Protein AF-A0A8S1MBW5-F1 (afdb_monomer)

Mean predicted aligned error: 19.77 Å

Foldseek 3Di:
DPPPPPVVPPPFPDDDQCQKDFPDKAQFFFAADDLPRHQKAQPPDSHHADWQAFVQSGHIWRKADPVRFKIKGNAWDKAAAFKKKKKKKKKADAFDFWWKWKDFPPPDIDIDTDGDDPAQPQQQQPRRRGGTFMAMDMDTHHHIGTGMIMIGIPDDDGIMMTMHTTTIMDGDDDQQALDAPGNTQQGHPAGLDDGDDNSHDDADDPQWAQEGNRGTFNAYDLQQRDGDPRHGHGFAWAFQDKDFDDDQDCPDPVNVQKDKAADPVDGDPPFGFDQDVATWTGFDDAFMWMKGWDPSCLVVLPAPAWKKKKWKKKKQDFAPELKWKFKDKVNHTQWIWHQHPVGIDIDQKGFGDKDWDQDDDPRRTMMMTIIIHIGRDDNDIIMIMMTIHGPDDNMTMTTGMMTIIRRQAHPQAPHAPAGQAGPHGHPQWAAEPSRYTHNDLPFLQWDDDPRHIDHPCNVFVQKHWQHWFQAFSHDDPVVLVQKAWPDFDDDAQSNHPSDQWDRDNRTIWRAAARGHQFTKIKGKGFDDAFFFKKKKKWKKKFFQPADQQKWKWKDKDPDDIDTDGQVQFPDADPSNMTIHIDMDMGTDGDRMIMMMMGTDDPPTDRHGNMMTIHRIIMMTRGEDPQARYANHNPGRPHGHPPDDPVAAACDQVPEDQQWEQDNVSNGTHGADPQARGANDNQGGDHGHPQWDQDSNGTHHDQQWEDDPRHTDGEDLLERHANDNQFHDHGDVQLQWDQDSRDTAHHFQWEDDPPHNHTHGADLQARHAHDNDPVRHPHGDDDPPPDPDDADAAPQAPDFPDNDQQTHDHGDVVQQWDDQNSHTAHHAQFHDDPSGTHGDDPDDDPVGQSQWAAEEPRDTDGSPDAHDDHDPQFDQDSRHTHGQAQPPDQDDPAQHRHPDDDFDQADSRDGNDDPPFPDTHPPGDPPHDDDALCQDDDDPQSDHDNDADAAQQAHPSDGHHDPQAPDGDNVFGPHGVDPPDDRDPDCPDDDDDDDWDWDWDDDPPDIDTDGDDDDDDPPVVVVCCVPPVVVVVVVVVVVVVVVVVVVVVVVVVVVVVVVVVVVVVVVVVVVVDDDDDDPPVVVVVVVVVVVPPPPPPDDDDDDDPCPVVVVVVVVVVVVVVVVVVVVVVD

Organism: NCBI:txid65129

pLDDT: mean 75.19, std 18.88, range [26.23, 96.94]

InterPro domains:
  IPR000742 EGF-like domain [SM00181] (408-438)
  IPR000742 EGF-like domain [SM00181] (670-699)
  IPR000742 EGF-like domain [SM00181] (717-759)
  IPR000742 EGF-like domain [SM00181] (798-837)
  IPR000742 EGF-like domain [SM00181] (849-881)
  IPR006212 Furin-like repeat [SM00261] (170-210)
  IPR006212 Furin-like repeat [SM00261] (406-447)
  IPR006212 Furin-like repeat [SM00261] (708-751)
  IPR006212 Furin-like repeat [SM00261] (755-783)
  IPR006212 Furin-like repeat [SM00261] (786-831)
  IPR006212 Furin-like repeat [SM00261] (833-890)
  IPR006212 Furin-like repeat [cd00064] (761-796)
  IPR006212 Furin-like repeat [cd00064] (792-830)
  IPR011936 Myxococcus cysteine-rich repeat [PF13948] (866-909)
  IPR011936 Myxococcus cysteine-rich repeat [PF13948] (916-957)
  IPR011936 Myxococcus cysteine-rich repeat [TIGR02232] (930-954)

Radius of gyration: 48.13 Å; Cα contacts (8 Å, |Δi|>4): 2380; chains: 1; bounding box: 132×82×136 Å

Nearest PDB structures (foldseek):
  4gwm-assembly1_B  TM=2.235E-01  e=3.274E-04  Homo sapiens
  8vbx-assembly1_A  TM=4.579E-01  e=1.595E-01  Pectobacterium phage PhiM1
  4gwm-assembly1_A  TM=2.134E-01  e=1.215E-03  Homo sapiens
  4gwn-assembly1_A  TM=2.268E-01  e=1.043E-02  Homo sapiens
  7y22-assembly1_Y  TM=1.225E-01  e=3.138E-02  Klebsiella phage Kp7

Sequence (1129 aa):
MAQSIILILLCFIDSCDTQWQTNQNYLSSNQIFTDQTEDFVLPFSTTQAQFITCTTPATSYMTLNSTKPSANYLKKQFYFDGSFINFDLFFQGTWSNEFIIFTIGDTFLYKYLYISPQNYPITQGFCDNLIVDVKSINFTLTNTIQDKIQFTSTGQGDAQVSIKNVIVSRHICFPSCSSCTGPKFNQCTNCYYGSVTNNICPPCSSNQYYMKYQGCKDICDIYSPIVYKGFCQSYPISKIFSFEFQSSNPLHPENMKWSIIYDLLNIDASPKPQQINRYLYGIFKFNSGIYRFFNQLSTYSFSTYLIGLKISILLFYDIPLNCGIQFKINDVYSGSIYRNASGIQTHKLKIFQTQLYDSYLNYSLRKSYDLITYLNIPKSQIVFSAIGNYTDDTAGWGMVSIEFTSGYCPQYCNLCEVSFKCKTCQNGYYMYRDGSCISNCSSSYQKLIDLYCYDYDDETPYSQYLIQEYTNLATDPDQYQQYTLIFQEGSNFLKGLDIYYSYWQEYRVFGGPFVWAQAKFQRIHEIIDPHHSITIGFYIIYGPQFPSDGGFIYTIQNNTPVTKSSSAYHSLYSDGSKDDKIYERIVHNTNNLIISWECFGKNNEPVYAYCGFYNYYIAVHYCQPYCLSCQDQNKCTLWNSSYDSKIVRFSQEECLNTQYFDRDSFQCLQCLLPCLTCKSKIDCLTCVSTYTKTKLGCICKINQYEDKNQCFNCPNECNQCLSQTYCIECLISNNRKLINGQCNCIDGYYSIISNPQCQLCDQFCKTCFGPTFNDCLTCSYYDDALRTCSQCHQSCLTCYKNTINSCLTCNPTLNRILKGLVCECAPGYYDLNNICANCPINEDKTLNQCYKYCNNNQSIWYSIICNSCDPGFQLISGECQPICGDLQIKGYEQCDNNSNLIDLCYNCQFKCPIHCQTCNETTTLPCPDICGDGIITGIEECEDGNTIQYDGCFDCKYQCQPECTKCIKGECFECANRGQYISQQLLHGYAKINVEIQSKLEMNNVKITIKMIQMDAKIVNIIVELVVPLVIITQKLVQVVNYLGLLLMNIIVKIFVEMGQLLLILMDFIKNNVMMEIQLIMMVTLNMCLRILPFKIQNLQSSVLNQQYIALQRMLKLLIILLGFLSYL

Secondary structure (DSSP, 8-state):
--SSSSTTSSS---S-S--EEEEEEES-SSS---TTT--EE-TTSSSBPPEEEETTTTEEEEEEESSS-EEEESS-EEE-TT-EEEEEEEEES--EEEEEEEEETTTEEEEEEEE--SS-SB-SSSTTT--BEEEEEEEE--S-EEE-EEEEE---TT-EEEEEEEEEEEEPPPTTEEEESSSSTT-EEEESSS--BTTBPPPPPTT-EEETTTEEESS--TTS-EEETTEEE---EEEEEEEE---S-TTSTTGGGEEEE--SSS------EEEESEEEEEEE-TT-EEEEEESGGGGGTT--SEEEEEEEEEEESPPPTT-EEEEEETTEEEEEEEEETTEEEEES-EEEEEEEE--BTTBS-EEEEEEEEEEEPPSS-EEEEEEE--SSSS-EEEEEEEEEEEEEEETTEEEEEETTEEEEEPTT-EE-TTS-EES---STT-EEETTEEE-HHHH-TTEEEEEEESSSS---STTGGG-EEEEE-SS--TT-TT--EEEETTEEEEE-TTT-SSEEEEEEEE--S-EEEEEEEEEEEE-TT--TT-EEEEEETTSPPEEE-TTS-SEE-TTS-EEEEEEEEEE--SSEEEEEEEEE-TT--TTTS-EEEEEEEEEEEEPPTTEEEEEETTEEEEE-TT--TTT---SGGGS-TTEEEETTTTEEEEPPTTEEEESSSS-EEEE-TT-EEETTEEEPPTTEEEETTEEEEPPTT-SEEEETTEEEE--GGGTEEEETTEEEEPTTEE--TT-SSPEEPPTTEEEESSSSGGGEEEES---TTT-S-PPPPTTEEEESSSSTT-EEEE-GGGTEEEETTEEEEPTTEEEETTEEEEPPSS--TT-GGGEEEEGGGEEEETTSPP----TTEEEETTEEEE-TTSS---TT-S-----SSSSSEETTEE---TT-S--STT--SSPPP-TTSS---TT-S---SS--SSSEEETTEEE--TTEEEEETTEEEEESSBTB---S--SS--PPP-------EETTEE----------HHHHHHHHHHHHHHHHHHHHHHHHHHHHHHHHHHHHHHHHHHHHHHHHHHHHHHTS-----SHHHHHHHHHHHHHHTTSS------TTTHHHHHHHHHHHHHHHHHHHHHTT-

Structure (mmCIF, N/CA/C/O backbone):
data_AF-A0A8S1MBW5-F1
#
_entry.id   AF-A0A8S1MBW5-F1
#
loop_
_atom_site.group_PDB
_atom_site.id
_atom_site.type_symbol
_atom_site.label_atom_id
_atom_site.label_alt_id
_atom_site.label_comp_id
_atom_site.label_asym_id
_atom_site.label_entity_id
_atom_site.label_seq_id
_atom_site.pdbx_PDB_ins_code
_atom_site.Cartn_x
_atom_site.Cartn_y
_atom_site.Cartn_z
_atom_site.occupancy
_atom_site.B_iso_or_equiv
_atom_site.auth_seq_id
_atom_site.auth_comp_id
_atom_site.auth_asym_id
_atom_site.auth_atom_id
_atom_site.pdbx_PDB_model_num
ATOM 1 N N . MET A 1 1 ? -28.257 28.618 -10.945 1.00 39.53 1 MET A N 1
ATOM 2 C CA . MET A 1 1 ? -28.388 28.662 -9.470 1.00 39.53 1 MET A CA 1
ATOM 3 C C . MET A 1 1 ? -29.818 28.267 -9.121 1.00 39.53 1 MET A C 1
ATOM 5 O O . MET A 1 1 ? -30.700 28.869 -9.709 1.00 39.53 1 MET A O 1
ATOM 9 N N . ALA A 1 2 ? -30.006 27.262 -8.246 1.00 30.73 2 ALA A N 1
ATOM 10 C CA . ALA A 1 2 ? -31.269 26.689 -7.708 1.00 30.73 2 ALA A CA 1
ATOM 11 C C . ALA A 1 2 ? -31.601 25.208 -8.035 1.00 30.73 2 ALA A C 1
ATOM 13 O O . ALA A 1 2 ? -32.615 24.716 -7.560 1.00 30.73 2 ALA A O 1
ATOM 14 N N . GLN A 1 3 ? -30.738 24.446 -8.724 1.00 27.88 3 GLN A N 1
ATOM 15 C CA . GLN A 1 3 ? -30.893 22.976 -8.870 1.00 27.88 3 GLN A CA 1
ATOM 16 C C . GLN A 1 3 ? -29.581 22.185 -8.691 1.00 27.88 3 GLN A C 1
ATOM 18 O O . GLN A 1 3 ? -29.453 21.048 -9.124 1.00 27.88 3 GLN A O 1
ATOM 23 N N . SER A 1 4 ? -28.602 22.773 -7.998 1.00 35.03 4 SER A N 1
ATOM 24 C CA . SER A 1 4 ? -27.295 22.146 -7.718 1.00 35.03 4 SER A CA 1
ATOM 25 C C . SER A 1 4 ? -27.009 22.002 -6.218 1.00 35.03 4 SER A C 1
ATOM 27 O O . SER A 1 4 ? -25.860 21.842 -5.835 1.00 35.03 4 SER A O 1
ATOM 29 N N . ILE A 1 5 ? -28.036 22.099 -5.362 1.00 32.38 5 ILE A N 1
ATOM 30 C CA . ILE A 1 5 ? -27.878 22.125 -3.892 1.00 32.38 5 ILE A CA 1
ATOM 31 C C . ILE A 1 5 ? -28.538 20.917 -3.193 1.00 32.38 5 ILE A C 1
ATOM 33 O O . ILE A 1 5 ? -28.220 20.640 -2.046 1.00 32.38 5 ILE A O 1
ATOM 37 N N . ILE A 1 6 ? -29.369 20.118 -3.877 1.00 31.42 6 ILE A N 1
ATOM 38 C CA . ILE A 1 6 ? -30.088 18.987 -3.244 1.00 31.42 6 ILE A CA 1
ATOM 39 C C . ILE A 1 6 ? -29.484 17.607 -3.587 1.00 31.42 6 ILE A C 1
ATOM 41 O O . ILE A 1 6 ? -29.670 16.657 -2.840 1.00 31.42 6 ILE A O 1
ATOM 45 N N . LEU A 1 7 ? -28.654 17.494 -4.631 1.00 26.77 7 LEU A N 1
ATOM 46 C CA . LEU A 1 7 ? -27.996 16.231 -5.027 1.00 26.77 7 LEU A CA 1
ATOM 47 C C . LEU A 1 7 ? -26.559 16.058 -4.499 1.00 26.77 7 LEU A C 1
ATOM 49 O O . LEU A 1 7 ? -25.925 15.043 -4.758 1.00 26.77 7 LEU A O 1
ATOM 53 N N . ILE A 1 8 ? -26.056 17.017 -3.717 1.00 37.06 8 ILE A N 1
ATOM 54 C CA . ILE A 1 8 ? -24.755 16.912 -3.024 1.00 37.06 8 ILE A CA 1
ATOM 55 C C . ILE A 1 8 ? -24.910 16.209 -1.656 1.00 37.06 8 ILE A C 1
ATOM 57 O O . ILE A 1 8 ? -23.923 15.856 -1.017 1.00 37.06 8 ILE A O 1
ATOM 61 N N . LEU A 1 9 ? -26.147 15.949 -1.216 1.00 32.47 9 LEU A N 1
ATOM 62 C CA . LEU A 1 9 ? -26.451 15.501 0.144 1.00 32.47 9 LEU A CA 1
ATOM 63 C C . LEU A 1 9 ? -26.637 13.985 0.328 1.00 32.47 9 LEU A C 1
ATOM 65 O O . LEU A 1 9 ? -26.845 13.580 1.462 1.00 32.47 9 LEU A O 1
ATOM 69 N N . LEU A 1 10 ? -26.518 13.147 -0.713 1.00 31.31 10 LEU A N 1
ATOM 70 C CA . LEU A 1 10 ? -26.863 11.713 -0.603 1.00 31.31 10 LEU A CA 1
ATOM 71 C C . LEU A 1 10 ? -25.843 10.698 -1.151 1.00 31.31 10 LEU A C 1
ATOM 73 O O . LEU A 1 10 ? -26.195 9.553 -1.386 1.00 31.31 10 LEU A O 1
ATOM 77 N N . CYS A 1 11 ? -24.566 11.052 -1.321 1.00 29.61 11 CYS A N 1
ATOM 78 C CA . CYS A 1 11 ? -23.525 10.066 -1.689 1.00 29.61 11 CYS A CA 1
ATOM 79 C C . CYS A 1 11 ? -22.157 10.344 -1.038 1.00 29.61 11 CYS A C 1
ATOM 81 O O . CYS A 1 11 ? -21.111 10.163 -1.659 1.00 29.61 11 CYS A O 1
ATOM 83 N N . PHE A 1 12 ? -22.157 10.778 0.225 1.00 36.78 12 PHE A N 1
ATOM 84 C CA . PHE A 1 12 ? -20.940 10.880 1.045 1.00 36.78 12 PHE A CA 1
ATOM 85 C C . PHE A 1 12 ? -21.095 10.194 2.407 1.00 36.78 12 PHE A C 1
ATOM 87 O O . PHE A 1 12 ? -20.649 10.705 3.432 1.00 36.78 12 PHE A O 1
ATOM 94 N N . ILE A 1 13 ? -21.709 9.015 2.409 1.00 35.22 13 ILE A N 1
ATOM 95 C CA . ILE A 1 13 ? -21.508 8.025 3.465 1.00 35.22 13 ILE A CA 1
ATOM 96 C C . ILE A 1 13 ? -20.879 6.828 2.763 1.00 35.22 13 ILE A C 1
ATOM 98 O O . ILE A 1 13 ? -21.570 5.991 2.213 1.00 35.22 13 ILE A O 1
ATOM 102 N N . ASP A 1 14 ? -19.560 6.868 2.612 1.00 35.09 14 ASP A N 1
ATOM 103 C CA . ASP A 1 14 ? -18.733 5.679 2.386 1.00 35.09 14 ASP A CA 1
ATOM 104 C C . ASP A 1 14 ? -17.269 6.086 2.563 1.00 35.09 14 ASP A C 1
ATOM 106 O O . ASP A 1 14 ? -16.486 6.234 1.622 1.00 35.09 14 ASP A O 1
ATOM 110 N N . SER A 1 15 ? -16.912 6.331 3.822 1.00 34.19 15 SER A N 1
ATOM 111 C CA . SER A 1 15 ? -15.531 6.267 4.290 1.00 34.19 15 SER A CA 1
ATOM 112 C C . SER A 1 15 ? -15.522 6.097 5.811 1.00 34.19 15 SER A C 1
ATOM 114 O O . SER A 1 15 ? -15.540 7.088 6.528 1.00 34.19 15 SER A O 1
ATOM 116 N N . CYS A 1 16 ? -15.489 4.835 6.254 1.00 35.59 16 CYS A N 1
ATOM 117 C CA . CYS A 1 16 ? -15.154 4.351 7.601 1.00 35.59 16 CYS A CA 1
ATOM 118 C C . CYS A 1 16 ? -15.870 5.038 8.784 1.00 35.59 16 CYS A C 1
ATOM 120 O O . CYS A 1 16 ? -15.401 6.053 9.288 1.00 35.59 16 CYS A O 1
ATOM 122 N N . ASP A 1 17 ? -16.911 4.402 9.331 1.00 42.97 17 ASP A N 1
ATOM 123 C CA . ASP A 1 17 ? -17.587 4.857 10.563 1.00 42.97 17 ASP A CA 1
ATOM 124 C C . ASP A 1 17 ? -16.768 4.667 11.850 1.00 42.97 17 ASP A C 1
ATOM 126 O O . ASP A 1 17 ? -17.222 5.024 12.936 1.00 42.97 17 ASP A O 1
ATOM 130 N N . THR A 1 18 ? -15.520 4.198 11.769 1.00 53.03 18 THR A N 1
ATOM 131 C CA . THR A 1 18 ? -14.583 4.390 12.880 1.00 53.03 18 THR A CA 1
ATOM 132 C C . THR A 1 18 ? -14.009 5.807 12.795 1.00 53.03 18 THR A C 1
ATOM 134 O O . THR A 1 18 ? -12.938 6.020 12.221 1.00 53.03 18 THR A O 1
ATOM 137 N N . GLN A 1 19 ? -14.723 6.786 13.357 1.00 67.75 19 GLN A N 1
ATOM 138 C CA . GLN A 1 19 ? -14.306 8.199 13.384 1.00 67.75 19 GLN A CA 1
ATOM 139 C C . GLN A 1 19 ? -12.952 8.406 14.088 1.00 67.75 19 GLN A C 1
ATOM 141 O O . GLN A 1 19 ? -12.229 9.369 13.822 1.00 67.75 19 GLN A O 1
ATOM 146 N N . TRP A 1 20 ? -12.597 7.470 14.970 1.00 79.62 20 TRP A N 1
ATOM 147 C CA . TRP A 1 20 ? -11.371 7.458 15.753 1.00 79.62 20 TRP A CA 1
ATOM 148 C C . TRP A 1 20 ? -10.542 6.203 15.472 1.00 79.62 20 TRP A C 1
ATOM 150 O O . TRP A 1 20 ? -11.072 5.099 15.333 1.00 79.62 20 TRP A O 1
ATOM 160 N N . GLN A 1 21 ? -9.219 6.363 15.439 1.00 84.31 21 GLN A N 1
ATOM 161 C CA . GLN A 1 21 ? -8.259 5.257 15.386 1.00 84.31 21 GLN A CA 1
ATOM 162 C C . GLN A 1 21 ? -7.213 5.373 16.487 1.00 84.31 21 GLN A C 1
ATOM 164 O O . GLN A 1 21 ? -6.849 6.467 16.917 1.00 84.31 21 GLN A O 1
ATOM 169 N N . THR A 1 22 ? -6.691 4.232 16.924 1.00 87.69 22 THR A N 1
ATOM 170 C CA . THR A 1 22 ? -5.585 4.175 17.878 1.00 87.69 22 THR A CA 1
ATOM 171 C C . THR A 1 22 ? -4.299 4.623 17.192 1.00 87.69 22 THR A C 1
ATOM 173 O O . THR A 1 22 ? -3.795 3.944 16.303 1.00 87.69 22 THR A O 1
ATOM 176 N N . ASN A 1 23 ? -3.763 5.769 17.609 1.00 87.06 23 ASN A N 1
ATOM 177 C CA . ASN A 1 23 ? -2.474 6.277 17.143 1.00 87.06 23 ASN A CA 1
ATOM 178 C C . ASN A 1 23 ? -1.315 5.640 17.921 1.00 87.06 23 ASN A C 1
ATOM 180 O O . ASN A 1 23 ? -0.299 5.279 17.336 1.00 87.06 23 ASN A O 1
ATOM 184 N N . GLN A 1 24 ? -1.461 5.516 19.242 1.00 89.94 24 GLN A N 1
ATOM 185 C CA . GLN A 1 24 ? -0.500 4.860 20.130 1.00 89.94 24 GLN A CA 1
ATOM 186 C C . GLN A 1 24 ? -1.262 4.090 21.211 1.00 89.94 24 GLN A C 1
ATOM 188 O O . GLN A 1 24 ? -2.338 4.517 21.632 1.00 89.94 24 GLN A O 1
ATOM 193 N N . ASN A 1 25 ? -0.707 2.975 21.675 1.00 91.56 25 ASN A N 1
ATOM 194 C CA . ASN A 1 25 ? -1.190 2.284 22.863 1.00 91.56 25 ASN A CA 1
ATOM 195 C C . ASN A 1 25 ? -0.004 1.780 23.692 1.00 91.56 25 ASN A C 1
ATOM 197 O O . ASN A 1 25 ? 1.045 1.457 23.137 1.00 91.56 25 ASN A O 1
ATOM 201 N N . TYR A 1 26 ? -0.172 1.757 25.009 1.00 91.19 26 TYR A N 1
ATOM 202 C CA . TYR A 1 26 ? 0.817 1.267 25.960 1.00 91.19 26 TYR A CA 1
ATOM 203 C C . TYR A 1 26 ? 0.125 0.494 27.077 1.00 91.19 26 TYR A C 1
ATOM 205 O O . TYR A 1 26 ? -0.994 0.848 27.464 1.00 91.19 26 TYR A O 1
ATOM 213 N N . LEU A 1 27 ? 0.800 -0.516 27.637 1.00 89.62 27 LEU A N 1
ATOM 214 C CA . LEU A 1 27 ? 0.269 -1.314 28.749 1.00 89.62 27 LEU A CA 1
ATOM 215 C C . LEU A 1 27 ? -1.136 -1.884 28.439 1.00 89.62 27 LEU A C 1
ATOM 217 O O . LEU A 1 27 ? -1.996 -1.934 29.315 1.00 89.62 27 LEU A O 1
ATOM 221 N N . SER A 1 28 ? -1.406 -2.222 27.177 1.00 87.75 28 SER A N 1
ATOM 222 C CA . SER A 1 28 ? -2.713 -2.665 26.663 1.00 87.75 28 SER A CA 1
ATOM 223 C C . SER A 1 28 ? -2.826 -4.190 26.569 1.00 87.75 28 SER A C 1
ATOM 225 O O . SER A 1 28 ? -3.933 -4.728 26.589 1.00 87.75 28 SER A O 1
ATOM 227 N N . SER A 1 29 ? -1.692 -4.895 26.489 1.00 81.56 29 SER A N 1
ATOM 228 C CA . SER A 1 29 ? -1.665 -6.345 26.314 1.00 81.56 29 SER A CA 1
ATOM 229 C C . SER A 1 29 ? -1.952 -7.084 27.627 1.00 81.56 29 SER A C 1
ATOM 231 O O . SER A 1 29 ? -1.541 -6.685 28.721 1.00 81.56 29 SER A O 1
ATOM 233 N N . ASN A 1 30 ? -2.666 -8.205 27.526 1.00 78.44 30 ASN A N 1
ATOM 234 C CA . ASN A 1 30 ? -2.929 -9.106 28.649 1.00 78.44 30 ASN A CA 1
ATOM 235 C C . ASN A 1 30 ? -1.830 -10.174 28.744 1.00 78.44 30 ASN A C 1
ATOM 237 O O . ASN A 1 30 ? -2.094 -11.366 28.625 1.00 78.44 30 ASN A O 1
ATOM 241 N N . GLN A 1 31 ? -0.584 -9.727 28.912 1.00 81.75 31 GLN A N 1
ATOM 242 C CA . GLN A 1 31 ? 0.591 -10.590 29.056 1.00 81.75 31 GLN A CA 1
ATOM 243 C C . GLN A 1 31 ? 1.418 -10.184 30.281 1.00 81.75 31 GLN A C 1
ATOM 245 O O . GLN A 1 31 ? 1.222 -9.107 30.854 1.00 81.75 31 GLN A O 1
ATOM 250 N N . ILE A 1 32 ? 2.321 -11.069 30.709 1.00 82.94 32 ILE A N 1
ATOM 251 C CA . ILE A 1 32 ? 3.310 -10.775 31.752 1.00 82.94 32 ILE A CA 1
ATOM 252 C C . ILE A 1 32 ? 4.441 -9.967 31.115 1.00 82.94 32 ILE A C 1
ATOM 254 O O . ILE A 1 32 ? 5.055 -10.417 30.146 1.00 82.94 32 ILE A O 1
ATOM 258 N N . PHE A 1 33 ? 4.728 -8.785 31.656 1.00 78.69 33 PHE A N 1
ATOM 259 C CA . PHE A 1 33 ? 5.773 -7.920 31.119 1.00 78.69 33 PHE A CA 1
ATOM 260 C C . PHE A 1 33 ? 7.156 -8.408 31.570 1.00 78.69 33 PHE A C 1
ATOM 262 O O . PHE A 1 33 ? 7.384 -8.666 32.750 1.00 78.69 33 PHE A O 1
ATOM 269 N N . THR A 1 34 ? 8.087 -8.528 30.627 1.00 67.06 34 THR A N 1
ATOM 270 C CA . THR A 1 34 ? 9.506 -8.831 30.868 1.00 67.06 34 THR A CA 1
ATOM 271 C C . THR A 1 34 ? 10.370 -7.611 30.539 1.00 67.06 34 THR A C 1
ATOM 273 O O . THR A 1 34 ? 9.883 -6.640 29.957 1.00 67.06 34 THR A O 1
ATOM 276 N N . ASP A 1 35 ? 11.663 -7.661 30.868 1.00 56.25 35 ASP A N 1
ATOM 277 C CA . ASP A 1 35 ? 12.646 -6.583 30.656 1.00 56.25 35 ASP A CA 1
ATOM 278 C C . ASP A 1 35 ? 12.723 -6.039 29.209 1.00 56.25 35 ASP A C 1
ATOM 280 O O . ASP A 1 35 ? 13.312 -4.984 28.984 1.00 56.25 35 ASP A O 1
ATOM 284 N N . GLN A 1 36 ? 12.150 -6.735 28.216 1.00 57.88 36 GLN A N 1
ATOM 285 C CA . GLN A 1 36 ? 12.147 -6.331 26.802 1.00 57.88 36 GLN A CA 1
ATOM 286 C C . GLN A 1 36 ? 10.766 -5.969 26.231 1.00 57.88 36 GLN A C 1
ATOM 288 O O . GLN A 1 36 ? 10.700 -5.519 25.089 1.00 57.88 36 GLN A O 1
ATOM 293 N N . THR A 1 37 ? 9.664 -6.198 26.956 1.00 60.66 37 THR A N 1
ATOM 294 C CA . THR A 1 37 ? 8.314 -6.122 26.357 1.00 60.66 37 THR A CA 1
ATOM 295 C C . THR A 1 37 ? 7.640 -4.765 26.523 1.00 60.66 37 THR A C 1
ATOM 297 O O . THR A 1 37 ? 6.836 -4.400 25.677 1.00 60.66 37 THR A O 1
ATOM 300 N N . GLU A 1 38 ? 7.960 -4.010 27.579 1.00 74.06 38 GLU A N 1
ATOM 301 C CA . GLU A 1 38 ? 7.350 -2.701 27.854 1.00 74.06 38 GLU A CA 1
ATOM 302 C C . GLU A 1 38 ? 8.431 -1.657 28.180 1.00 74.06 38 GLU A C 1
ATOM 304 O O . GLU A 1 38 ? 9.135 -1.744 29.186 1.00 74.06 38 GLU A O 1
ATOM 309 N N . ASP A 1 39 ? 8.551 -0.650 27.312 1.00 84.12 39 ASP A N 1
ATOM 310 C CA . ASP A 1 39 ? 9.622 0.363 27.256 1.00 84.12 39 ASP A CA 1
ATOM 311 C C . ASP A 1 39 ? 9.497 1.477 28.341 1.00 84.12 39 ASP A C 1
ATOM 313 O O . ASP A 1 39 ? 9.861 2.632 28.101 1.00 84.12 39 ASP A O 1
ATOM 317 N N . PHE A 1 40 ? 8.964 1.178 29.534 1.00 89.50 40 PHE A N 1
ATOM 318 C CA . PHE A 1 40 ? 8.869 2.135 30.653 1.00 89.50 40 PHE A CA 1
ATOM 319 C C . PHE A 1 40 ? 10.015 1.972 31.656 1.00 89.50 40 PHE A C 1
ATOM 321 O O . PHE A 1 40 ? 10.277 0.879 32.164 1.00 89.50 40 PHE A O 1
ATOM 328 N N . VAL A 1 41 ? 10.664 3.086 32.001 1.00 89.06 41 VAL A N 1
ATOM 329 C CA . VAL A 1 41 ? 11.803 3.136 32.932 1.00 89.06 41 VAL A CA 1
ATOM 330 C C . VAL A 1 41 ? 11.607 4.183 34.023 1.00 89.06 41 VAL A C 1
ATOM 332 O O . VAL A 1 41 ? 10.753 5.065 33.925 1.00 89.06 41 VAL A O 1
ATOM 335 N N . LEU A 1 42 ? 12.400 4.084 35.088 1.00 86.38 42 LEU A N 1
ATOM 336 C CA . LEU A 1 42 ? 12.481 5.126 36.108 1.00 86.38 42 LEU A CA 1
ATOM 337 C C . LEU A 1 42 ? 13.115 6.399 35.513 1.00 86.38 42 LEU A C 1
ATOM 339 O O . LEU A 1 42 ? 14.077 6.294 34.743 1.00 86.38 42 LEU A O 1
ATOM 343 N N . PRO A 1 43 ? 12.648 7.607 35.881 1.00 81.31 43 PRO A N 1
ATOM 344 C CA . PRO A 1 43 ? 13.210 8.842 35.350 1.00 81.31 43 PRO A CA 1
ATOM 345 C C . PRO A 1 43 ? 14.716 8.955 35.584 1.00 81.31 43 PRO A C 1
ATOM 347 O O . PRO A 1 43 ? 15.222 8.616 36.652 1.00 81.31 43 PRO A O 1
ATOM 350 N N . PHE A 1 44 ? 15.423 9.464 34.573 1.00 77.25 44 PHE A N 1
ATOM 351 C CA . PHE A 1 44 ? 16.881 9.650 34.578 1.00 77.25 44 PHE A CA 1
ATOM 352 C C . PHE A 1 44 ? 17.698 8.357 34.780 1.00 77.25 44 PHE A C 1
ATOM 354 O O . PHE A 1 44 ? 18.884 8.426 35.097 1.00 77.25 44 PHE A O 1
ATOM 361 N N . SER A 1 45 ? 17.092 7.186 34.557 1.00 77.19 45 SER A N 1
ATOM 362 C CA . SER A 1 45 ? 17.731 5.872 34.659 1.00 77.19 45 SER A CA 1
ATOM 363 C C . SER A 1 45 ? 17.399 4.984 33.452 1.00 77.19 45 SER A C 1
ATOM 365 O O . SER A 1 45 ? 16.462 5.248 32.701 1.00 77.19 45 SER A O 1
ATOM 367 N N . THR A 1 46 ? 18.173 3.913 33.260 1.00 76.75 46 THR A N 1
ATOM 368 C CA . THR A 1 46 ? 17.823 2.783 32.378 1.00 76.75 46 THR A CA 1
ATOM 369 C C . THR A 1 46 ? 17.142 1.641 33.137 1.00 76.75 46 THR A C 1
ATOM 371 O O . THR A 1 46 ? 16.797 0.624 32.543 1.00 76.75 46 THR A O 1
ATOM 374 N N . THR A 1 47 ? 16.965 1.779 34.455 1.00 82.62 47 THR A N 1
ATOM 375 C CA . THR A 1 47 ? 16.277 0.793 35.292 1.00 82.62 47 THR A CA 1
ATOM 376 C C . THR A 1 47 ? 14.793 0.759 34.956 1.00 82.62 47 THR A C 1
ATOM 378 O O . THR A 1 47 ? 14.140 1.802 34.933 1.00 82.62 47 THR A O 1
ATOM 381 N N . GLN A 1 48 ? 14.258 -0.440 34.750 1.00 83.50 48 GLN A N 1
ATOM 382 C CA . GLN A 1 48 ? 12.856 -0.647 34.411 1.00 83.50 48 GLN A CA 1
ATOM 383 C C . GLN A 1 48 ? 11.905 -0.101 35.488 1.00 83.50 48 GLN A C 1
ATOM 385 O O . GLN A 1 48 ? 12.225 -0.090 36.686 1.00 83.50 48 GLN A O 1
ATOM 390 N N . ALA A 1 49 ? 10.727 0.348 35.048 1.00 85.38 49 ALA A N 1
ATOM 391 C CA . ALA A 1 49 ? 9.637 0.721 35.938 1.00 85.38 49 ALA A CA 1
ATOM 392 C C . ALA A 1 49 ? 9.209 -0.468 36.817 1.00 85.38 49 ALA A C 1
ATOM 394 O O . ALA A 1 49 ? 9.524 -1.627 36.548 1.00 85.38 49 ALA A O 1
ATOM 395 N N . GLN A 1 50 ? 8.512 -0.184 37.915 1.00 88.88 50 GLN A N 1
ATOM 396 C CA . GLN A 1 50 ? 7.981 -1.241 38.768 1.00 88.88 50 GLN A CA 1
ATOM 397 C C . GLN A 1 50 ? 6.713 -1.834 38.153 1.00 88.88 50 GLN A C 1
ATOM 399 O O . GLN A 1 50 ? 5.817 -1.101 37.743 1.00 88.88 50 GLN A O 1
ATOM 404 N N . PHE A 1 51 ? 6.621 -3.164 38.162 1.00 88.75 51 PHE A N 1
ATOM 405 C CA . PHE A 1 51 ? 5.439 -3.899 37.730 1.00 88.75 51 PHE A CA 1
ATOM 406 C C . PHE A 1 51 ? 4.966 -4.842 38.831 1.00 88.75 51 PHE A C 1
ATOM 408 O O . PHE A 1 51 ? 5.778 -5.489 39.492 1.00 88.75 51 PHE A O 1
ATOM 415 N N . ILE A 1 52 ? 3.651 -4.930 39.007 1.00 89.62 52 ILE A N 1
ATOM 416 C CA . ILE A 1 52 ? 3.017 -6.036 39.727 1.00 89.62 52 ILE A CA 1
ATOM 417 C C . ILE A 1 52 ? 2.618 -7.067 38.676 1.00 89.62 52 ILE A C 1
ATOM 419 O O . ILE A 1 52 ? 2.037 -6.699 37.658 1.00 89.62 52 ILE A O 1
ATOM 423 N N . THR A 1 53 ? 2.951 -8.334 38.907 1.00 88.31 53 THR A N 1
ATOM 424 C CA . THR A 1 53 ? 2.563 -9.449 38.035 1.00 88.31 53 THR A CA 1
ATOM 425 C C . THR A 1 53 ? 1.518 -10.283 38.749 1.00 88.31 53 THR A C 1
ATOM 427 O O . THR A 1 53 ? 1.732 -10.669 39.893 1.00 88.31 53 THR A O 1
ATOM 430 N N . CYS A 1 54 ? 0.414 -10.541 38.063 1.00 85.56 54 CYS A N 1
ATOM 431 C CA . CYS A 1 54 ? -0.745 -11.253 38.573 1.00 85.56 54 CYS A CA 1
ATOM 432 C C . CYS A 1 54 ? -0.796 -12.650 37.963 1.00 85.56 54 CYS A C 1
ATOM 434 O O . CYS A 1 54 ? -0.467 -12.821 36.786 1.00 85.56 54 CYS A O 1
ATOM 436 N N . THR A 1 55 ? -1.252 -13.641 38.728 1.00 80.56 55 THR A N 1
ATOM 437 C CA . THR A 1 55 ? -1.450 -15.001 38.202 1.00 80.56 55 THR A CA 1
ATOM 438 C C . THR A 1 55 ? -2.804 -15.169 37.518 1.00 80.56 55 THR A C 1
ATOM 440 O O . THR A 1 55 ? -2.917 -15.907 36.540 1.00 80.56 55 THR A O 1
ATOM 443 N N . THR A 1 56 ? -3.829 -14.461 37.999 1.00 70.31 56 THR A N 1
ATOM 444 C CA . THR A 1 56 ? -5.208 -14.562 37.504 1.00 70.31 56 THR A CA 1
ATOM 445 C C . THR A 1 56 ? -5.851 -13.171 37.363 1.00 70.31 56 THR A C 1
ATOM 447 O O . THR A 1 56 ? -6.110 -12.517 38.373 1.00 70.31 56 THR A O 1
ATOM 450 N N . PRO A 1 57 ? -6.099 -12.683 36.127 1.00 68.69 57 PRO A N 1
ATOM 451 C CA . PRO A 1 57 ? -5.547 -13.178 34.858 1.00 68.69 57 PRO A CA 1
ATOM 452 C C . PRO A 1 57 ? -4.019 -12.995 34.800 1.00 68.69 57 PRO A C 1
ATOM 454 O O . PRO A 1 57 ? -3.480 -12.092 35.438 1.00 68.69 57 PRO A O 1
ATOM 457 N N . ALA A 1 58 ? -3.324 -13.833 34.027 1.00 81.06 58 ALA A N 1
ATOM 458 C CA . ALA A 1 58 ? -1.869 -13.775 33.875 1.00 81.06 58 ALA A CA 1
ATOM 459 C C . ALA A 1 58 ? -1.430 -12.495 33.133 1.00 81.06 58 ALA A C 1
ATOM 461 O O . ALA A 1 58 ? -1.367 -12.461 31.906 1.00 81.06 58 ALA A O 1
ATOM 462 N N . THR A 1 59 ? -1.164 -11.415 33.869 1.00 86.75 59 THR A N 1
ATOM 463 C CA . THR A 1 59 ? -0.830 -10.101 33.298 1.00 86.75 59 THR A CA 1
ATOM 464 C C . THR A 1 59 ? -0.034 -9.243 34.276 1.00 86.75 59 THR A C 1
ATOM 466 O O . THR A 1 59 ? -0.039 -9.500 35.479 1.00 86.75 59 THR A O 1
ATOM 469 N N . SER A 1 60 ? 0.634 -8.207 33.773 1.00 89.50 60 SER A N 1
ATOM 470 C CA . SER A 1 60 ? 1.368 -7.246 34.593 1.00 89.50 60 SER A CA 1
ATOM 471 C C . SER A 1 60 ? 0.743 -5.846 34.545 1.00 89.50 60 SER A C 1
ATOM 473 O O . SER A 1 60 ? 0.104 -5.461 33.568 1.00 89.50 60 SER A O 1
ATOM 475 N N . TYR A 1 61 ? 0.946 -5.067 35.610 1.00 91.38 61 TYR A N 1
ATOM 476 C CA . TYR A 1 61 ? 0.511 -3.673 35.720 1.00 91.38 61 TYR A CA 1
ATOM 477 C C . TYR A 1 61 ? 1.673 -2.785 36.162 1.00 91.38 61 TYR A C 1
ATOM 479 O O . TYR A 1 61 ? 2.325 -3.067 37.173 1.00 91.38 61 TYR A O 1
ATOM 487 N N . MET A 1 62 ? 1.910 -1.679 35.452 1.00 93.62 62 MET A N 1
ATOM 488 C CA . MET A 1 62 ? 2.910 -0.691 35.866 1.00 93.62 62 MET A CA 1
ATOM 489 C C . MET A 1 62 ? 2.445 -0.022 37.156 1.00 93.62 62 MET A C 1
ATOM 491 O O . MET A 1 62 ? 1.354 0.527 37.184 1.00 93.62 62 MET A O 1
ATOM 495 N N . THR A 1 63 ? 3.244 -0.064 38.218 1.00 93.69 63 THR A N 1
ATOM 496 C CA . THR A 1 63 ? 2.832 0.404 39.547 1.00 93.69 63 THR A CA 1
ATOM 497 C C . THR A 1 63 ? 3.782 1.458 40.095 1.00 93.69 63 THR A C 1
ATOM 499 O O . THR A 1 63 ? 4.997 1.279 40.064 1.00 93.69 63 THR A O 1
ATOM 502 N N . LEU A 1 64 ? 3.215 2.540 40.626 1.00 95.31 64 LEU A N 1
ATOM 503 C CA . LEU A 1 64 ? 3.925 3.636 41.281 1.00 95.31 64 LEU A CA 1
ATOM 504 C C . LEU A 1 64 ? 3.626 3.624 42.783 1.00 95.31 64 LEU A C 1
ATOM 506 O O . LEU A 1 64 ? 2.484 3.414 43.191 1.00 95.31 64 LEU A O 1
ATOM 510 N N . ASN A 1 65 ? 4.644 3.875 43.604 1.00 93.12 65 ASN A N 1
ATOM 511 C CA . ASN A 1 65 ? 4.532 3.948 45.066 1.00 93.12 65 ASN A CA 1
ATOM 512 C C . ASN A 1 65 ? 5.541 4.948 45.650 1.00 93.12 65 ASN A C 1
ATOM 514 O O . ASN A 1 65 ? 6.321 5.555 44.919 1.00 93.12 65 ASN A O 1
ATOM 518 N N . SER A 1 66 ? 5.580 5.076 46.976 1.00 89.81 66 SER A N 1
ATOM 519 C CA . SER A 1 66 ? 6.474 6.004 47.681 1.00 89.81 66 SER A CA 1
ATOM 520 C C . SER A 1 66 ? 7.979 5.773 47.432 1.00 89.81 66 SER A C 1
ATOM 522 O O . SER A 1 66 ? 8.761 6.715 47.541 1.00 89.81 66 SER A O 1
ATOM 524 N N . THR A 1 67 ? 8.407 4.559 47.056 1.00 89.81 67 THR A N 1
ATOM 525 C CA . THR A 1 67 ? 9.818 4.245 46.735 1.00 89.81 67 THR A CA 1
ATOM 526 C C . THR A 1 67 ? 10.179 4.484 45.269 1.00 89.81 67 THR A C 1
ATOM 528 O O . THR A 1 67 ? 11.301 4.885 44.958 1.00 89.81 67 THR A O 1
ATOM 531 N N . LYS A 1 68 ? 9.228 4.246 44.362 1.00 91.94 68 LYS A N 1
ATOM 532 C CA . LYS A 1 68 ? 9.350 4.422 42.912 1.00 91.94 68 LYS A CA 1
ATOM 533 C C . LYS A 1 68 ? 8.144 5.232 42.427 1.00 91.94 68 LYS A C 1
ATOM 535 O O . LYS A 1 68 ? 7.201 4.664 41.874 1.00 91.94 68 LYS A O 1
ATOM 540 N N . PRO A 1 69 ? 8.142 6.554 42.666 1.00 93.50 69 PRO A N 1
ATOM 541 C CA . PRO A 1 69 ? 6.956 7.379 42.462 1.00 93.50 69 PRO A CA 1
ATOM 542 C C . PRO A 1 69 ? 6.705 7.725 40.997 1.00 93.50 69 PRO A C 1
ATOM 544 O O . PRO A 1 69 ? 5.657 8.274 40.683 1.00 93.50 69 PRO A O 1
ATOM 547 N N . SER A 1 70 ? 7.639 7.452 40.087 1.00 94.25 70 SER A N 1
ATOM 548 C CA . SER A 1 70 ? 7.549 7.909 38.702 1.00 94.25 70 SER A CA 1
ATOM 549 C C . SER A 1 70 ? 8.113 6.910 37.698 1.00 94.25 70 SER A C 1
ATOM 551 O O . SER A 1 70 ? 9.041 6.158 37.995 1.00 94.25 70 SER A O 1
ATOM 553 N N . ALA A 1 71 ? 7.548 6.934 36.491 1.00 94.12 71 ALA A N 1
ATOM 554 C CA . ALA A 1 71 ? 7.988 6.146 35.344 1.00 94.12 71 ALA A CA 1
ATOM 555 C C . ALA A 1 71 ? 7.759 6.928 34.043 1.00 94.12 71 ALA A C 1
ATOM 557 O O . ALA A 1 71 ? 6.712 7.561 33.879 1.00 94.12 71 ALA A O 1
ATOM 558 N N . ASN A 1 72 ? 8.715 6.886 33.114 1.00 93.12 72 ASN A N 1
ATOM 559 C CA . ASN A 1 72 ? 8.596 7.497 31.794 1.00 93.12 72 ASN A CA 1
ATOM 560 C C . ASN A 1 72 ? 8.830 6.488 30.666 1.00 93.12 72 ASN A C 1
ATOM 562 O O . ASN A 1 72 ? 9.563 5.510 30.803 1.00 93.12 72 ASN A O 1
ATOM 566 N N . TYR A 1 73 ? 8.193 6.742 29.530 1.00 92.62 73 TYR A N 1
ATOM 567 C CA . TYR A 1 73 ? 8.386 5.940 28.332 1.00 92.62 73 TYR A CA 1
ATOM 568 C C . TYR A 1 73 ? 9.729 6.286 27.673 1.00 92.62 73 TYR A C 1
ATOM 570 O O . TYR A 1 73 ? 10.080 7.459 27.528 1.00 92.62 73 TYR A O 1
ATOM 578 N N . LEU A 1 74 ? 10.502 5.277 27.266 1.00 87.50 74 LEU A N 1
ATOM 579 C CA . LEU A 1 74 ? 11.885 5.448 26.809 1.00 87.50 74 LEU A CA 1
ATOM 580 C C . LEU A 1 74 ? 12.017 6.330 25.561 1.00 87.50 74 LEU A C 1
ATOM 582 O O . LEU A 1 74 ? 12.975 7.107 25.455 1.00 87.50 74 LEU A O 1
ATOM 586 N N . LYS A 1 75 ? 11.073 6.223 24.620 1.00 88.75 75 LYS A N 1
ATOM 587 C CA . LYS A 1 75 ? 11.135 6.857 23.293 1.00 88.75 75 LYS A CA 1
ATOM 588 C C . LYS A 1 75 ? 10.251 8.105 23.232 1.00 88.75 75 LYS A C 1
ATOM 590 O O . LYS A 1 75 ? 9.179 8.151 23.819 1.00 88.75 75 LYS A O 1
ATOM 595 N N . LYS A 1 76 ? 10.685 9.130 22.494 1.00 90.69 76 LYS A N 1
ATOM 596 C CA . LYS A 1 76 ? 9.820 10.279 22.178 1.00 90.69 76 LYS A CA 1
ATOM 597 C C . LYS A 1 76 ? 8.804 9.869 21.118 1.00 90.69 76 LYS A C 1
ATOM 599 O O . LYS A 1 76 ? 9.183 9.199 20.161 1.00 90.69 76 LYS A O 1
ATOM 604 N N . GLN A 1 77 ? 7.558 10.296 21.277 1.00 90.94 77 GLN A N 1
ATOM 605 C CA . GLN A 1 77 ? 6.474 10.016 20.335 1.00 90.94 77 GLN A CA 1
ATOM 606 C C . GLN A 1 77 ? 5.746 11.304 19.950 1.00 90.94 77 GLN A C 1
ATOM 608 O O . GLN A 1 77 ? 5.828 12.305 20.661 1.00 90.94 77 GLN A O 1
ATOM 613 N N . PHE A 1 78 ? 5.062 11.278 18.806 1.00 89.44 78 PHE A N 1
ATOM 614 C CA . PHE A 1 78 ? 4.211 12.377 18.350 1.00 89.44 78 PHE A CA 1
ATOM 615 C C . PHE A 1 78 ? 2.775 12.188 18.843 1.00 89.44 78 PHE A C 1
ATOM 617 O O . PHE A 1 78 ? 2.115 11.201 18.512 1.00 89.44 78 PHE A O 1
ATOM 624 N N . TYR A 1 79 ? 2.278 13.183 19.571 1.00 89.00 79 TYR A N 1
ATOM 625 C CA . TYR A 1 79 ? 0.893 13.295 20.010 1.00 89.00 79 TYR A CA 1
ATOM 626 C C . TYR A 1 79 ? 0.270 14.478 19.280 1.00 89.00 79 TYR A C 1
ATOM 628 O O . TYR A 1 79 ? 0.734 15.607 19.419 1.00 89.00 79 TYR A O 1
ATOM 636 N N . PHE A 1 80 ? -0.732 14.219 18.446 1.00 85.62 80 PHE A N 1
ATOM 637 C CA . PHE A 1 80 ? -1.338 15.244 17.600 1.00 85.62 80 PHE A CA 1
ATOM 638 C C . PHE A 1 80 ? -2.344 16.082 18.386 1.00 85.62 80 PHE A C 1
ATOM 640 O O . PHE A 1 80 ? -2.995 15.577 19.302 1.00 85.62 80 PHE A O 1
ATOM 647 N N . ASP A 1 81 ? -2.508 17.338 17.987 1.00 84.00 81 ASP A N 1
ATOM 648 C CA . ASP A 1 81 ? -3.620 18.168 18.447 1.00 84.00 81 ASP A CA 1
ATOM 649 C C . ASP A 1 81 ? -4.967 17.453 18.218 1.00 84.00 81 ASP A C 1
ATOM 651 O O . ASP A 1 81 ? -5.148 16.755 17.214 1.00 84.00 81 ASP A O 1
ATOM 655 N N . GLY A 1 82 ? -5.878 17.561 19.184 1.00 83.12 82 GLY A N 1
ATOM 656 C CA . GLY A 1 82 ? -7.160 16.859 19.198 1.00 83.12 82 GLY A CA 1
ATOM 657 C C . GLY A 1 82 ? -7.087 15.366 19.543 1.00 83.12 82 GLY A C 1
ATOM 658 O O . GLY A 1 82 ? -8.113 14.691 19.496 1.00 83.12 82 GLY A O 1
ATOM 659 N N . SER A 1 83 ? -5.914 14.815 19.890 1.00 89.31 83 SER A N 1
ATOM 660 C CA . SER A 1 83 ? -5.819 13.409 20.318 1.00 89.31 83 SER A CA 1
ATOM 661 C C . SER A 1 83 ? -6.562 13.186 21.637 1.00 89.31 83 SER A C 1
ATOM 663 O O . SER A 1 83 ? -6.369 13.935 22.594 1.00 89.31 83 SER A O 1
ATOM 665 N N . PHE A 1 84 ? -7.359 12.124 21.711 1.00 91.38 84 PHE A N 1
ATOM 666 C CA . PHE A 1 84 ? -8.071 11.705 22.913 1.00 91.38 84 PHE A CA 1
ATOM 667 C C . PHE A 1 84 ? -7.250 10.652 23.657 1.00 91.38 84 PHE A C 1
ATOM 669 O O . PHE A 1 84 ? -6.990 9.568 23.127 1.00 91.38 84 PHE A O 1
ATOM 676 N N . ILE A 1 85 ? -6.804 10.983 24.866 1.00 93.69 85 ILE A N 1
ATOM 677 C CA . ILE A 1 85 ? -5.967 10.118 25.701 1.00 93.69 85 ILE A CA 1
ATOM 678 C C . ILE A 1 85 ? -6.838 9.493 26.781 1.00 93.69 85 ILE A C 1
ATOM 680 O O . ILE A 1 85 ? -7.636 10.182 27.413 1.00 93.69 85 ILE A O 1
ATOM 684 N N . ASN A 1 86 ? -6.665 8.192 26.992 1.00 93.88 86 ASN A N 1
ATOM 685 C CA . ASN A 1 86 ? -7.379 7.407 27.985 1.00 93.88 86 ASN A CA 1
ATOM 686 C C . ASN A 1 86 ? -6.420 6.454 28.703 1.00 93.88 86 ASN A C 1
ATOM 688 O O . ASN A 1 86 ? -5.540 5.892 28.058 1.00 93.88 86 ASN A O 1
ATOM 692 N N . PHE A 1 87 ? -6.583 6.267 30.009 1.00 95.25 87 PHE A N 1
ATOM 693 C CA . PHE A 1 87 ? -5.898 5.224 30.769 1.00 95.25 87 PHE A CA 1
ATOM 694 C C . PHE A 1 87 ? -6.674 4.824 32.024 1.00 95.25 87 PHE A C 1
ATOM 696 O O . PHE A 1 87 ? -7.418 5.621 32.599 1.00 95.25 87 PHE A O 1
ATOM 703 N N . ASP A 1 88 ? -6.451 3.591 32.475 1.00 95.19 88 ASP A N 1
ATOM 704 C CA . ASP A 1 88 ? -7.037 3.045 33.695 1.00 95.19 88 ASP A CA 1
ATOM 705 C C . ASP A 1 88 ? -6.035 3.128 34.856 1.00 95.19 88 ASP A C 1
ATOM 707 O O . ASP A 1 88 ? -4.876 2.719 34.730 1.00 95.19 88 ASP A O 1
ATOM 711 N N . LEU A 1 89 ? -6.499 3.643 35.995 1.00 96.25 89 LEU A N 1
ATOM 712 C CA . LEU A 1 89 ? -5.777 3.719 37.263 1.00 96.25 89 LEU A CA 1
ATOM 713 C C . LEU A 1 89 ? -6.428 2.788 38.287 1.00 96.25 89 LEU A C 1
ATOM 715 O O . LEU A 1 89 ? -7.642 2.828 38.474 1.00 96.25 89 LEU A O 1
ATOM 719 N N . PHE A 1 90 ? -5.622 1.991 38.978 1.00 94.94 90 PHE A N 1
ATOM 720 C CA . PHE A 1 90 ? -6.044 1.075 40.035 1.00 94.94 90 PHE A CA 1
ATOM 721 C C . PHE A 1 90 ? -5.371 1.509 41.333 1.00 94.94 90 PHE A C 1
ATOM 723 O O . PHE A 1 90 ? -4.168 1.326 41.493 1.00 94.94 90 PHE A O 1
ATOM 730 N N . PHE A 1 91 ? -6.124 2.129 42.232 1.00 95.12 91 PHE A N 1
ATOM 731 C CA . PHE A 1 91 ? -5.617 2.687 43.481 1.00 95.12 91 PHE A CA 1
ATOM 732 C C . PHE A 1 91 ? -5.658 1.663 44.610 1.00 95.12 91 PHE A C 1
ATOM 734 O O . PHE A 1 91 ? -6.670 0.988 44.795 1.00 95.12 91 PHE A O 1
ATOM 741 N N . GLN A 1 92 ? -4.573 1.588 45.382 1.00 93.00 92 GLN A N 1
ATOM 742 C CA . GLN A 1 92 ? -4.416 0.739 46.565 1.00 93.00 92 GLN A CA 1
ATOM 743 C C . GLN A 1 92 ? -3.860 1.546 47.750 1.00 93.00 92 GLN A C 1
ATOM 745 O O . GLN A 1 92 ? -3.197 2.567 47.557 1.00 93.00 92 GLN A O 1
ATOM 750 N N . GLY A 1 93 ? -4.084 1.070 48.977 1.00 91.94 93 GLY A N 1
ATOM 751 C CA . GLY A 1 93 ? -3.602 1.730 50.201 1.00 91.94 93 GLY A CA 1
ATOM 752 C C . GLY A 1 93 ? -4.447 2.939 50.613 1.00 91.94 93 GLY A C 1
ATOM 753 O O . GLY A 1 93 ? -5.595 3.078 50.187 1.00 91.94 93 GLY A O 1
ATOM 754 N N . THR A 1 94 ? -3.912 3.817 51.460 1.00 92.06 94 THR A N 1
ATOM 755 C CA . THR A 1 94 ? -4.656 4.985 51.968 1.00 92.06 94 THR A CA 1
ATOM 756 C C . THR A 1 94 ? -4.227 6.262 51.250 1.00 92.06 94 THR A C 1
ATOM 758 O O . THR A 1 94 ? -3.043 6.565 51.209 1.00 92.06 94 THR A O 1
ATOM 761 N N . TRP A 1 95 ? -5.182 7.043 50.731 1.00 94.19 95 TRP A N 1
ATOM 762 C CA . TRP A 1 95 ? -4.906 8.263 49.957 1.00 94.19 95 TRP A CA 1
ATOM 763 C C . TRP A 1 95 ? -5.594 9.476 50.585 1.00 94.19 95 TRP A C 1
ATOM 765 O O . TRP A 1 95 ? -6.819 9.500 50.721 1.00 94.19 95 TRP A O 1
ATOM 775 N N . SER A 1 96 ? -4.813 10.500 50.941 1.00 88.06 96 SER A N 1
ATOM 776 C CA . SER A 1 96 ? -5.286 11.696 51.663 1.00 88.06 96 SER A CA 1
ATOM 777 C C . SER A 1 96 ? -5.086 12.982 50.851 1.00 88.06 96 SER A C 1
ATOM 779 O O . SER A 1 96 ? -4.323 13.857 51.254 1.00 88.06 96 SER A O 1
ATOM 781 N N . ASN A 1 97 ? -5.800 13.112 49.723 1.00 87.50 97 ASN A N 1
ATOM 782 C CA . ASN A 1 97 ? -5.705 14.229 48.761 1.00 87.50 97 ASN A CA 1
ATOM 783 C C . ASN A 1 97 ? -4.377 14.300 47.986 1.00 87.50 97 ASN A C 1
ATOM 785 O O . ASN A 1 97 ? -3.765 15.362 47.862 1.00 87.50 97 ASN A O 1
ATOM 789 N N . GLU A 1 98 ? -3.936 13.174 47.440 1.00 94.62 98 GLU A N 1
ATOM 790 C CA . GLU A 1 98 ? -2.697 13.083 46.662 1.00 94.62 98 GLU A CA 1
ATOM 791 C C . GLU A 1 98 ? -2.997 13.015 45.157 1.00 94.62 98 GLU A C 1
ATOM 793 O O . GLU A 1 98 ? -4.125 12.741 44.736 1.00 94.62 98 GLU A O 1
ATOM 798 N N . PHE A 1 99 ? -1.988 13.300 44.332 1.00 94.81 99 PHE A N 1
ATOM 799 C CA . PHE A 1 99 ? -2.137 13.439 42.889 1.00 94.81 99 PHE A CA 1
ATOM 800 C C . PHE A 1 99 ? -1.436 12.333 42.112 1.00 94.81 99 PHE A C 1
ATOM 802 O O . PHE A 1 99 ? -0.298 11.961 42.409 1.00 94.81 99 PHE A O 1
ATOM 809 N N . ILE A 1 100 ? -2.079 11.925 41.020 1.00 96.69 100 ILE A N 1
ATOM 810 C CA . ILE A 1 100 ? -1.412 11.315 39.874 1.00 96.69 100 ILE A CA 1
ATOM 811 C C . ILE A 1 100 ? -1.227 12.382 38.806 1.00 96.69 100 ILE A C 1
ATOM 813 O O . ILE A 1 100 ? -2.164 13.087 38.430 1.00 96.69 100 ILE A O 1
ATOM 817 N N . ILE A 1 101 ? 0.002 12.511 38.329 1.00 96.62 101 ILE A N 1
ATOM 818 C CA . ILE A 1 101 ? 0.410 13.491 37.335 1.00 96.62 101 ILE A CA 1
ATOM 819 C C . ILE A 1 101 ? 0.816 12.741 36.075 1.00 96.62 101 ILE A C 1
ATOM 821 O O . ILE A 1 101 ? 1.731 11.919 36.106 1.00 96.62 101 ILE A O 1
ATOM 825 N N . PHE A 1 102 ? 0.147 13.050 34.971 1.00 96.50 102 PHE A N 1
ATOM 826 C CA . PHE A 1 102 ? 0.530 12.621 33.633 1.00 96.50 102 PHE A CA 1
ATOM 827 C C . PHE A 1 102 ? 1.149 13.805 32.893 1.00 96.50 102 PHE A C 1
ATOM 829 O O . PHE A 1 102 ? 0.544 14.879 32.845 1.00 96.50 102 PHE A O 1
ATOM 836 N N . THR A 1 103 ? 2.333 13.629 32.313 1.00 95.31 103 THR A N 1
ATOM 837 C CA . THR A 1 103 ? 3.004 14.673 31.528 1.00 95.31 103 THR A CA 1
ATOM 838 C C . THR A 1 103 ? 3.444 14.172 30.159 1.00 95.31 103 THR A C 1
ATOM 840 O O . THR A 1 103 ? 3.710 12.984 29.974 1.00 95.31 103 THR A O 1
ATOM 843 N N . ILE A 1 104 ? 3.529 15.098 29.200 1.00 93.75 104 ILE A N 1
ATOM 844 C CA . ILE A 1 104 ? 4.171 14.889 27.895 1.00 93.75 104 ILE A CA 1
ATOM 845 C C . ILE A 1 104 ? 5.297 15.919 27.773 1.00 93.75 104 ILE A C 1
ATOM 847 O O . ILE A 1 104 ? 5.058 17.098 27.479 1.00 93.75 104 ILE A O 1
ATOM 851 N N . GLY A 1 105 ? 6.522 15.480 28.068 1.00 88.00 105 GLY A N 1
ATOM 852 C CA . GLY A 1 105 ? 7.652 16.385 28.290 1.00 88.00 105 GLY A CA 1
ATOM 853 C C . GLY A 1 105 ? 7.321 17.454 29.339 1.00 88.00 105 GLY A C 1
ATOM 854 O O . GLY A 1 105 ? 6.557 17.205 30.271 1.00 88.00 105 GLY A O 1
ATOM 855 N N . ASP A 1 106 ? 7.839 18.664 29.137 1.00 85.81 106 ASP A N 1
ATOM 856 C CA . ASP A 1 106 ? 7.568 19.822 30.008 1.00 85.81 106 ASP A CA 1
ATOM 857 C C . ASP A 1 106 ? 6.375 20.673 29.528 1.00 85.81 106 ASP A C 1
ATOM 859 O O . ASP A 1 106 ? 6.067 21.718 30.098 1.00 85.81 106 ASP A O 1
ATOM 863 N N . THR A 1 107 ? 5.712 20.254 28.445 1.00 87.69 107 THR A N 1
ATOM 864 C CA . THR A 1 107 ? 4.745 21.089 27.706 1.00 87.69 107 THR A CA 1
ATOM 865 C C . THR A 1 107 ? 3.287 20.830 28.064 1.00 87.69 107 THR A C 1
ATOM 867 O O . THR A 1 107 ? 2.464 21.739 27.972 1.00 87.69 107 THR A O 1
ATOM 870 N N . PHE A 1 108 ? 2.955 19.609 28.481 1.00 93.75 108 PHE A N 1
ATOM 871 C CA . PHE A 1 108 ? 1.601 19.235 28.873 1.00 93.75 108 PHE A CA 1
ATOM 872 C C . PHE A 1 108 ? 1.612 18.506 30.205 1.00 93.75 108 PHE A C 1
ATOM 874 O O . PHE A 1 108 ? 2.473 17.661 30.456 1.00 93.75 108 PHE A O 1
ATOM 881 N N . LEU A 1 109 ? 0.622 18.820 31.036 1.00 94.50 109 LEU A N 1
ATOM 882 C CA . LEU A 1 109 ? 0.452 18.246 32.357 1.00 94.50 109 LEU A CA 1
ATOM 883 C C . LEU A 1 109 ? -1.036 18.096 32.669 1.00 94.50 109 LEU A C 1
ATOM 885 O O . LEU A 1 109 ? -1.803 19.053 32.577 1.00 94.50 109 LEU A O 1
ATOM 889 N N . TYR A 1 110 ? -1.415 16.899 33.102 1.00 95.75 110 TYR A N 1
ATOM 890 C CA . TYR A 1 110 ? -2.729 16.579 33.637 1.00 95.75 110 TYR A CA 1
ATOM 891 C C . TYR A 1 110 ? -2.580 16.067 35.072 1.00 95.75 110 TYR A C 1
ATOM 893 O O . TYR A 1 110 ? -1.723 15.227 35.350 1.00 95.75 110 TYR A O 1
ATOM 901 N N . LYS A 1 111 ? -3.402 16.583 35.991 1.00 96.12 111 LYS A N 1
ATOM 902 C CA . LYS A 1 111 ? -3.406 16.206 37.411 1.00 96.12 111 LYS A CA 1
ATOM 903 C C . LYS A 1 111 ? -4.742 15.582 37.773 1.00 96.12 111 LYS A C 1
ATOM 905 O O . LYS A 1 111 ? -5.776 16.227 37.625 1.00 96.12 111 LYS A O 1
ATOM 910 N N . TYR A 1 112 ? -4.695 14.374 38.313 1.00 96.06 112 TYR A N 1
ATOM 911 C CA . TYR A 1 112 ? -5.845 13.694 38.887 1.00 96.06 112 TYR A CA 1
ATOM 912 C C . TYR A 1 112 ? -5.697 13.625 40.405 1.00 96.06 112 TYR A C 1
ATOM 914 O O . TYR A 1 112 ? -4.712 13.082 40.900 1.00 96.06 112 TYR A O 1
ATOM 922 N N . LEU A 1 113 ? -6.653 14.206 41.129 1.00 95.69 113 LEU A N 1
ATOM 923 C CA . LEU A 1 113 ? -6.729 14.143 42.588 1.00 95.69 113 LEU A CA 1
ATOM 924 C C . LEU A 1 113 ? -7.502 12.890 42.995 1.00 95.69 113 LEU A C 1
ATOM 926 O O . LEU A 1 113 ? -8.615 12.685 42.509 1.00 95.69 113 LEU A O 1
ATOM 930 N N . TYR A 1 114 ? -6.951 12.104 43.918 1.00 94.94 114 TYR A N 1
ATOM 931 C CA . TYR A 1 114 ? -7.620 10.918 44.443 1.00 94.94 114 TYR A CA 1
ATOM 932 C C . TYR A 1 114 ? -7.695 10.923 45.975 1.00 94.94 114 TYR A C 1
ATOM 934 O O . TYR A 1 114 ? -6.780 11.364 46.677 1.00 94.94 114 TYR A O 1
ATOM 942 N N . ILE A 1 115 ? -8.826 10.428 46.479 1.00 93.62 115 ILE A N 1
ATOM 943 C CA . ILE A 1 115 ? -9.130 10.250 47.899 1.00 93.62 115 ILE A CA 1
ATOM 944 C C . ILE A 1 115 ? -9.656 8.830 48.049 1.00 93.62 115 ILE A C 1
ATOM 946 O O . ILE A 1 115 ? -10.611 8.459 47.364 1.00 93.62 115 ILE A O 1
ATOM 950 N N . SER A 1 116 ? -9.054 8.047 48.942 1.00 92.88 116 SER A N 1
ATOM 951 C CA . SER A 1 116 ? -9.492 6.668 49.153 1.00 92.88 116 SER A CA 1
ATOM 952 C C . SER A 1 116 ? -10.922 6.631 49.710 1.00 92.88 116 SER A C 1
ATOM 954 O O . SER A 1 116 ? -11.216 7.364 50.664 1.00 92.88 116 SER A O 1
ATOM 956 N N . PRO A 1 117 ? -11.814 5.785 49.164 1.00 92.50 117 PRO A N 1
ATOM 957 C CA . PRO A 1 117 ? -13.160 5.621 49.695 1.00 92.50 117 PRO A CA 1
ATOM 958 C C . PRO A 1 117 ? -13.126 4.956 51.078 1.00 92.50 117 PRO A C 1
ATOM 960 O O . PRO A 1 117 ? -12.167 4.279 51.437 1.00 92.50 117 PRO A O 1
ATOM 963 N N . GLN A 1 118 ? -14.208 5.108 51.850 1.00 88.31 118 GLN A N 1
ATOM 964 C CA . GLN A 1 118 ? -14.350 4.432 53.152 1.00 88.31 118 GLN A CA 1
ATOM 965 C C . GLN A 1 118 ? -14.317 2.905 53.010 1.00 88.31 118 GLN A C 1
ATOM 967 O O . GLN A 1 118 ? -13.718 2.218 53.829 1.00 88.31 118 GLN A O 1
ATOM 972 N N . ASN A 1 119 ? -14.947 2.392 51.951 1.00 89.50 119 ASN A N 1
ATOM 973 C CA . ASN A 1 119 ? -14.905 0.990 51.565 1.00 89.50 119 ASN A CA 1
ATOM 974 C C . ASN A 1 119 ? -14.502 0.910 50.097 1.00 89.50 119 ASN A C 1
ATOM 976 O O . ASN A 1 119 ? -15.122 1.550 49.245 1.00 89.50 119 ASN A O 1
ATOM 980 N N . TYR A 1 120 ? -13.480 0.114 49.812 1.00 90.00 120 TYR A N 1
ATOM 981 C CA . TYR A 1 120 ? -13.032 -0.128 48.450 1.00 90.00 120 TYR A CA 1
ATOM 982 C C . TYR A 1 120 ? -14.072 -0.949 47.667 1.00 90.00 120 TYR A C 1
ATOM 984 O O . TYR A 1 120 ? -14.525 -1.975 48.181 1.00 90.00 120 TYR A O 1
ATOM 992 N N . PRO A 1 121 ? -14.458 -0.534 46.442 1.00 86.44 121 PRO A N 1
ATOM 993 C CA . PRO A 1 121 ? -15.479 -1.238 45.661 1.00 86.44 121 PRO A CA 1
ATOM 994 C C . PRO A 1 121 ? -15.064 -2.648 45.231 1.00 86.44 121 PRO A C 1
ATOM 996 O O . PRO A 1 121 ? -15.919 -3.522 45.101 1.00 86.44 121 PRO A O 1
ATOM 999 N N . ILE A 1 122 ? -13.763 -2.877 45.012 1.00 87.94 122 ILE A N 1
ATOM 1000 C CA . ILE A 1 122 ? -13.218 -4.166 44.578 1.00 87.94 122 ILE A CA 1
ATOM 1001 C C . ILE A 1 122 ? -12.397 -4.746 45.725 1.00 87.94 122 ILE A C 1
ATOM 1003 O O . ILE A 1 122 ? -11.325 -4.246 46.057 1.00 87.94 122 ILE A O 1
ATOM 1007 N N . THR A 1 123 ? -12.914 -5.808 46.338 1.00 82.88 123 THR A N 1
ATOM 1008 C CA . THR A 1 123 ? -12.273 -6.487 47.478 1.00 82.88 123 THR A CA 1
ATOM 1009 C C . THR A 1 123 ? -11.735 -7.874 47.131 1.00 82.88 123 THR A C 1
ATOM 1011 O O . THR A 1 123 ? -10.958 -8.436 47.898 1.00 82.88 123 THR A O 1
ATOM 1014 N N . GLN A 1 124 ? -12.131 -8.424 45.981 1.00 76.69 124 GLN A N 1
ATOM 1015 C CA . GLN A 1 124 ? -11.678 -9.704 45.442 1.00 76.69 124 GLN A CA 1
ATOM 1016 C C . GLN A 1 124 ? -11.591 -9.598 43.915 1.00 76.69 124 GLN A C 1
ATOM 1018 O O . GLN A 1 124 ? -12.300 -8.804 43.299 1.00 76.69 124 GLN A O 1
ATOM 1023 N N . GLY A 1 125 ? -10.715 -10.393 43.306 1.00 71.62 125 GLY A N 1
ATOM 1024 C CA . GLY A 1 125 ? -10.664 -10.573 41.859 1.00 71.62 125 GLY A CA 1
ATOM 1025 C C . GLY A 1 125 ? -9.836 -9.589 41.034 1.00 71.62 125 GLY A C 1
ATOM 1026 O O . GLY A 1 125 ? -9.688 -9.784 39.833 1.00 71.62 125 GLY A O 1
ATOM 1027 N N . PHE A 1 126 ? -9.217 -8.580 41.641 1.00 81.50 126 PHE A N 1
ATOM 1028 C CA . PHE A 1 126 ? -8.144 -7.843 40.975 1.00 81.50 126 PHE A CA 1
ATOM 1029 C C . PHE A 1 126 ? -6.787 -8.399 41.409 1.00 81.50 126 PHE A C 1
ATOM 1031 O O . PHE A 1 126 ? -6.536 -8.490 42.604 1.00 81.50 126 PHE A O 1
ATOM 1038 N N . CYS A 1 127 ? -5.930 -8.758 40.449 1.00 81.25 127 CYS A N 1
ATOM 1039 C CA . CYS A 1 127 ? -4.525 -9.136 40.639 1.00 81.25 127 CYS A CA 1
ATOM 1040 C C . CYS A 1 127 ? -4.233 -9.926 41.930 1.00 81.25 127 CYS A C 1
ATOM 1042 O O . CYS A 1 127 ? -3.774 -9.357 42.917 1.00 81.25 127 CYS A O 1
ATOM 1044 N N . ASP A 1 128 ? -4.540 -11.225 41.944 1.00 81.75 128 ASP A N 1
ATOM 1045 C CA . ASP A 1 128 ? -4.347 -12.096 43.116 1.00 81.75 128 ASP A CA 1
ATOM 1046 C C . ASP A 1 128 ? -5.095 -11.614 44.390 1.00 81.75 128 ASP A C 1
ATOM 1048 O O . ASP A 1 128 ? -4.654 -11.834 45.516 1.00 81.75 128 ASP A O 1
ATOM 1052 N N . ASN A 1 129 ? -6.278 -11.005 44.203 1.00 82.06 129 ASN A N 1
ATOM 1053 C CA . ASN A 1 129 ? -7.189 -10.473 45.236 1.00 82.06 129 ASN A CA 1
ATOM 1054 C C . ASN A 1 129 ? -6.685 -9.239 46.001 1.00 82.06 129 ASN A C 1
ATOM 1056 O O . ASN A 1 129 ? -7.030 -9.037 47.167 1.00 82.06 129 ASN A O 1
ATOM 1060 N N . LEU A 1 130 ? -5.914 -8.380 45.342 1.00 86.81 130 LEU A N 1
ATOM 1061 C CA . LEU A 1 130 ? -5.643 -7.038 45.843 1.00 86.81 130 LEU A CA 1
ATOM 1062 C C . LEU A 1 130 ? -6.936 -6.209 45.922 1.00 86.81 130 LEU A C 1
ATOM 1064 O O . LEU A 1 130 ? -7.768 -6.214 45.012 1.00 86.81 130 LEU A O 1
ATOM 1068 N N . ILE A 1 131 ? -7.079 -5.472 47.026 1.00 89.94 131 ILE A N 1
ATOM 1069 C CA . ILE A 1 131 ? -8.190 -4.544 47.258 1.00 89.94 131 ILE A CA 1
ATOM 1070 C C . ILE A 1 131 ? -7.885 -3.242 46.524 1.00 89.94 131 ILE A C 1
ATOM 1072 O O . ILE A 1 131 ? -6.854 -2.619 46.794 1.00 89.94 131 ILE A O 1
ATOM 1076 N N . VAL A 1 132 ? -8.765 -2.838 45.607 1.00 92.62 132 VAL A N 1
ATOM 1077 C CA . VAL A 1 132 ? -8.518 -1.694 44.722 1.00 92.62 132 VAL A CA 1
ATOM 1078 C C . VAL A 1 132 ? -9.760 -0.846 44.466 1.00 92.62 132 VAL A C 1
ATOM 1080 O O . VAL A 1 132 ? -10.898 -1.300 44.595 1.00 92.62 132 VAL A O 1
ATOM 1083 N N . ASP A 1 133 ? -9.539 0.407 44.075 1.00 94.25 133 ASP A N 1
ATOM 1084 C CA . ASP A 1 133 ? -10.542 1.241 43.411 1.00 94.25 133 ASP A CA 1
ATOM 1085 C C . ASP A 1 133 ? -10.037 1.579 42.010 1.00 94.25 133 ASP A C 1
ATOM 1087 O O . ASP A 1 133 ? -8.902 2.026 41.846 1.00 94.25 133 ASP A O 1
ATOM 1091 N N . VAL A 1 134 ? -10.861 1.347 40.992 1.00 94.31 134 VAL A N 1
ATOM 1092 C CA . VAL A 1 134 ? -10.488 1.583 39.595 1.00 94.31 134 VAL A CA 1
ATOM 1093 C C . VAL A 1 134 ? -11.113 2.879 39.093 1.00 94.31 134 VAL A C 1
ATOM 1095 O O . VAL A 1 134 ? -12.272 3.184 39.376 1.00 94.31 134 VAL A O 1
ATOM 1098 N N . LYS A 1 135 ? -10.342 3.672 38.351 1.00 95.31 135 LYS A N 1
ATOM 1099 C CA . LYS A 1 135 ? -10.793 4.921 37.731 1.00 95.31 135 LYS A CA 1
ATOM 1100 C C . LYS A 1 135 ? -10.233 5.031 36.322 1.00 95.31 135 LYS A C 1
ATOM 1102 O O . LYS A 1 135 ? -9.028 4.898 36.128 1.00 95.31 135 LYS A O 1
ATOM 1107 N N . SER A 1 136 ? -11.096 5.306 35.349 1.00 94.50 136 SER A N 1
ATOM 1108 C CA . SER A 1 136 ? -10.656 5.653 33.995 1.00 94.50 136 SER A CA 1
ATOM 1109 C C . SER A 1 136 ? -10.527 7.153 33.848 1.00 94.50 136 SER A C 1
ATOM 1111 O O . SER A 1 136 ? -11.470 7.898 34.116 1.00 94.50 136 SER A O 1
ATOM 1113 N N . ILE A 1 137 ? -9.364 7.588 33.386 1.00 94.62 137 ILE A N 1
ATOM 1114 C CA . ILE A 1 137 ? -9.075 8.987 33.116 1.00 94.62 137 ILE A CA 1
ATOM 1115 C C . ILE A 1 137 ? -9.096 9.192 31.619 1.00 94.62 137 ILE A C 1
ATOM 1117 O O . ILE A 1 137 ? -8.486 8.428 30.877 1.00 94.62 137 ILE A O 1
ATOM 1121 N N . ASN A 1 138 ? -9.772 10.246 31.180 1.00 92.62 138 ASN A N 1
ATOM 1122 C CA . ASN A 1 138 ? -9.778 10.636 29.787 1.00 92.62 138 ASN A CA 1
ATOM 1123 C C . ASN A 1 138 ? -9.736 12.158 29.626 1.00 92.62 138 ASN A C 1
ATOM 1125 O O . ASN A 1 138 ? -10.222 12.901 30.478 1.00 92.62 138 ASN A O 1
ATOM 1129 N N . PHE A 1 139 ? -9.084 12.619 28.561 1.00 91.62 139 PHE A N 1
ATOM 1130 C CA . PHE A 1 139 ? -8.998 14.034 28.198 1.00 91.62 139 PHE A CA 1
ATOM 1131 C C . PHE A 1 139 ? -8.492 14.202 26.759 1.00 91.62 139 PHE A C 1
ATOM 1133 O O . PHE A 1 139 ? -7.856 13.311 26.193 1.00 91.62 139 PHE A O 1
ATOM 1140 N N . THR A 1 140 ? -8.739 15.378 26.183 1.00 90.75 140 THR A N 1
ATOM 1141 C CA . THR A 1 140 ? -8.292 15.741 24.831 1.00 90.75 140 THR A CA 1
ATOM 1142 C C . THR A 1 140 ? -7.065 16.644 24.890 1.00 90.75 140 THR A C 1
ATOM 1144 O O . THR A 1 140 ? -7.012 17.595 25.672 1.00 90.75 140 THR A O 1
ATOM 1147 N N . LEU A 1 141 ? -6.077 16.359 24.046 1.00 90.38 141 LEU A N 1
ATOM 1148 C CA . LEU A 1 141 ? -4.896 17.193 23.867 1.00 90.38 141 LEU A CA 1
ATOM 1149 C C . LEU A 1 141 ? -5.226 18.416 23.000 1.00 90.38 141 LEU A C 1
ATOM 1151 O O . LEU A 1 141 ? -5.911 18.285 21.992 1.00 90.38 141 LEU A O 1
ATOM 1155 N N . THR A 1 142 ? -4.716 19.590 23.370 1.00 86.62 142 THR A N 1
ATOM 1156 C CA . THR A 1 142 ? -5.021 20.870 22.696 1.00 86.62 142 THR A CA 1
ATOM 1157 C C . THR A 1 142 ? -3.907 21.394 21.793 1.00 86.62 142 THR A C 1
ATOM 1159 O O . THR A 1 142 ? -4.047 22.466 21.217 1.00 86.62 142 THR A O 1
ATOM 1162 N N . ASN A 1 143 ? -2.771 20.696 21.721 1.00 85.88 143 ASN A N 1
ATOM 1163 C CA . ASN A 1 143 ? -1.627 21.073 20.896 1.00 85.88 143 ASN A CA 1
ATOM 1164 C C . ASN A 1 143 ? -0.881 19.822 20.426 1.00 85.88 143 ASN A C 1
ATOM 1166 O O . ASN A 1 143 ? -0.865 18.808 21.117 1.00 85.88 143 ASN A O 1
ATOM 1170 N N . THR A 1 144 ? -0.197 19.909 19.283 1.00 88.12 144 THR A N 1
ATOM 1171 C CA . THR A 1 144 ? 0.696 18.829 18.834 1.00 88.12 144 THR A CA 1
ATOM 1172 C C . THR A 1 144 ? 2.009 18.878 19.614 1.00 88.12 144 THR A C 1
ATOM 1174 O O . THR A 1 144 ? 2.665 19.917 19.652 1.00 88.12 144 THR A O 1
ATOM 1177 N N . ILE A 1 145 ? 2.408 17.757 20.215 1.00 92.12 145 ILE A N 1
ATOM 1178 C CA . ILE A 1 145 ? 3.585 17.645 21.085 1.00 92.12 145 ILE A CA 1
ATOM 1179 C C . ILE A 1 145 ? 4.425 16.442 20.655 1.00 92.12 145 ILE A C 1
ATOM 1181 O O . ILE A 1 145 ? 3.890 15.364 20.399 1.00 92.12 145 ILE A O 1
ATOM 1185 N N . GLN A 1 146 ? 5.748 16.607 20.608 1.00 94.00 146 GLN A N 1
ATOM 1186 C CA . GLN A 1 146 ? 6.690 15.513 20.373 1.00 94.00 146 GLN A CA 1
ATOM 1187 C C . GLN A 1 146 ? 7.598 15.316 21.589 1.00 94.00 146 GLN A C 1
ATOM 1189 O O . GLN A 1 146 ? 8.675 15.908 21.678 1.00 94.00 146 GLN A O 1
ATOM 1194 N N . ASP A 1 147 ? 7.191 14.460 22.523 1.00 93.75 147 ASP A N 1
ATOM 1195 C CA . ASP A 1 147 ? 8.033 14.132 23.674 1.00 93.75 147 ASP A CA 1
ATOM 1196 C C . ASP A 1 147 ? 7.714 12.758 24.286 1.00 93.75 147 ASP A C 1
ATOM 1198 O O . ASP A 1 147 ? 7.021 11.939 23.684 1.00 93.75 147 ASP A O 1
ATOM 1202 N N . LYS A 1 148 ? 8.296 12.455 25.448 1.00 92.56 148 LYS A N 1
ATOM 1203 C CA . LYS A 1 148 ? 8.030 11.244 26.233 1.00 92.56 148 LYS A CA 1
ATOM 1204 C C . LYS A 1 148 ? 6.825 11.458 27.145 1.00 92.56 148 LYS A C 1
ATOM 1206 O O . LYS A 1 148 ? 6.679 12.537 27.718 1.00 92.56 148 LYS A O 1
ATOM 1211 N N . ILE A 1 149 ? 6.019 10.413 27.327 1.00 94.69 149 ILE A N 1
ATOM 1212 C CA . ILE A 1 149 ? 5.006 10.387 28.389 1.00 94.69 149 ILE A CA 1
ATOM 1213 C C . ILE A 1 149 ? 5.637 9.977 29.715 1.00 94.69 149 ILE A C 1
ATOM 1215 O O . ILE A 1 149 ? 6.527 9.122 29.748 1.00 94.69 149 ILE A O 1
ATOM 1219 N N . GLN A 1 150 ? 5.163 10.569 30.805 1.00 95.19 150 GLN A N 1
ATOM 1220 C CA . GLN A 1 150 ? 5.575 10.227 32.159 1.00 95.19 150 GLN A CA 1
ATOM 1221 C C . GLN A 1 150 ? 4.372 10.221 33.100 1.00 95.19 150 GLN A C 1
ATOM 1223 O O . GLN A 1 150 ? 3.526 11.111 33.056 1.00 95.19 150 GLN A O 1
ATOM 1228 N N . PHE A 1 151 ? 4.341 9.229 33.985 1.00 96.94 151 PHE A N 1
ATOM 1229 C CA . PHE A 1 151 ? 3.427 9.170 35.118 1.00 96.94 151 PHE A CA 1
ATOM 1230 C C . PHE A 1 151 ? 4.207 9.413 36.407 1.00 96.94 151 PHE A C 1
ATOM 1232 O O . PHE A 1 151 ? 5.315 8.905 36.579 1.00 96.94 151 PHE A O 1
ATOM 1239 N N . THR A 1 152 ? 3.643 10.213 37.309 1.00 96.25 152 THR A N 1
ATOM 1240 C CA . THR A 1 152 ? 4.213 10.502 38.629 1.00 96.25 152 THR A CA 1
ATOM 1241 C C . THR A 1 152 ? 3.112 10.483 39.684 1.00 96.25 152 THR A C 1
ATOM 1243 O O . THR A 1 152 ? 2.090 11.140 39.523 1.00 96.25 152 THR A O 1
ATOM 1246 N N . SER A 1 153 ? 3.328 9.740 40.761 1.00 95.81 153 SER A N 1
ATOM 1247 C CA . SER A 1 153 ? 2.461 9.645 41.932 1.00 95.81 153 SER A CA 1
ATOM 1248 C C . SER A 1 153 ? 3.034 10.481 43.072 1.00 95.81 153 SER A C 1
ATOM 1250 O O . SER A 1 153 ? 4.235 10.426 43.337 1.00 95.81 153 SER A O 1
ATOM 1252 N N . THR A 1 154 ? 2.183 11.231 43.773 1.00 94.81 154 THR A N 1
ATOM 1253 C CA . THR A 1 154 ? 2.552 11.901 45.032 1.00 94.81 154 THR A CA 1
ATOM 1254 C C . THR A 1 154 ? 2.095 11.131 46.274 1.00 94.81 154 THR A C 1
ATOM 1256 O O . THR A 1 154 ? 2.072 11.716 47.355 1.00 94.81 154 THR A O 1
ATOM 1259 N N . GLY A 1 155 ? 1.692 9.866 46.112 1.00 90.06 155 GLY A N 1
ATOM 1260 C CA . GLY A 1 155 ? 1.207 9.010 47.193 1.00 90.06 155 GLY A CA 1
ATOM 1261 C C . GLY A 1 155 ? 2.238 8.806 48.307 1.00 90.06 155 GLY A C 1
ATOM 1262 O O . GLY A 1 155 ? 3.414 8.553 48.027 1.00 90.06 155 GLY A O 1
ATOM 1263 N N . GLN A 1 156 ? 1.809 8.903 49.565 1.00 89.12 156 GLN A N 1
ATOM 1264 C CA . GLN A 1 156 ? 2.648 8.685 50.744 1.00 89.12 156 GLN A CA 1
ATOM 1265 C C . GLN A 1 156 ? 2.305 7.384 51.477 1.00 89.12 156 GLN A C 1
ATOM 1267 O O . GLN A 1 156 ? 1.238 6.802 51.319 1.00 89.12 156 GLN A O 1
ATOM 1272 N N . GLY A 1 157 ? 3.237 6.911 52.309 1.00 89.75 157 GLY A N 1
ATOM 1273 C CA . GLY A 1 157 ? 3.026 5.711 53.120 1.00 89.75 157 GLY A CA 1
ATOM 1274 C C . GLY A 1 157 ? 2.810 4.457 52.269 1.00 89.75 157 GLY A C 1
ATOM 1275 O O . GLY A 1 157 ? 3.694 4.079 51.493 1.00 89.75 157 GLY A O 1
ATOM 1276 N N . ASP A 1 158 ? 1.654 3.817 52.456 1.00 91.44 158 ASP A N 1
ATOM 1277 C CA . ASP A 1 158 ? 1.229 2.591 51.776 1.00 91.44 158 ASP A CA 1
ATOM 1278 C C . ASP A 1 158 ? 0.457 2.839 50.466 1.00 91.44 158 ASP A C 1
ATOM 1280 O O . ASP A 1 158 ? 0.066 1.874 49.811 1.00 91.44 158 ASP A O 1
ATOM 1284 N N . ALA A 1 159 ? 0.268 4.101 50.061 1.00 93.19 159 ALA A N 1
ATOM 1285 C CA . ALA A 1 159 ? -0.395 4.480 48.819 1.00 93.19 159 ALA A CA 1
ATOM 1286 C C . ALA A 1 159 ? 0.334 3.923 47.583 1.00 93.19 159 ALA A C 1
ATOM 1288 O O . ALA A 1 159 ? 1.518 4.203 47.345 1.00 93.19 159 ALA A O 1
ATOM 1289 N N . GLN A 1 160 ? -0.388 3.156 46.765 1.00 94.19 160 GLN A N 1
ATOM 1290 C CA . GLN A 1 160 ? 0.094 2.630 45.487 1.00 94.19 160 GLN A CA 1
ATOM 1291 C C . GLN A 1 160 ? -0.953 2.845 44.395 1.00 94.19 160 GLN A C 1
ATOM 1293 O O . GLN A 1 160 ? -2.155 2.893 44.665 1.00 94.19 160 GLN A O 1
ATOM 1298 N N . VAL A 1 161 ? -0.491 3.031 43.160 1.00 95.69 161 VAL A N 1
ATOM 1299 C CA . VAL A 1 161 ? -1.366 3.075 41.987 1.00 95.69 161 VAL A CA 1
ATOM 1300 C C . VAL A 1 161 ? -0.784 2.220 40.878 1.00 95.69 161 VAL A C 1
ATOM 1302 O O . VAL A 1 161 ? 0.390 2.356 40.531 1.00 95.69 161 VAL A O 1
ATOM 1305 N N . SER A 1 162 ? -1.609 1.364 40.293 1.00 94.88 162 SER A N 1
ATOM 1306 C CA . SER A 1 162 ? -1.272 0.610 39.091 1.00 94.88 162 SER A CA 1
ATOM 1307 C C . SER A 1 162 ? -1.934 1.231 37.859 1.00 94.88 162 SER A C 1
ATOM 1309 O O . SER A 1 162 ? -3.043 1.747 37.938 1.00 94.88 162 SER A O 1
ATOM 1311 N N . ILE A 1 163 ? -1.255 1.201 36.716 1.00 94.94 163 ILE A N 1
ATOM 1312 C CA . ILE A 1 163 ? -1.647 1.864 35.468 1.00 94.94 163 ILE A CA 1
ATOM 1313 C C . ILE A 1 163 ? -1.748 0.808 34.366 1.00 94.94 163 ILE A C 1
ATOM 1315 O O . ILE A 1 163 ? -0.851 -0.032 34.227 1.00 94.94 163 ILE A O 1
ATOM 1319 N N . LYS A 1 164 ? -2.826 0.860 33.576 1.00 92.19 164 LYS A N 1
ATOM 1320 C CA . LYS A 1 164 ? -3.046 -0.013 32.411 1.00 92.19 164 LYS A CA 1
ATOM 1321 C C . LYS A 1 164 ? -3.837 0.704 31.309 1.00 92.19 164 LYS A C 1
ATOM 1323 O O . LYS A 1 164 ? -4.435 1.750 31.554 1.00 92.19 164 LYS A O 1
ATOM 1328 N N . ASN A 1 165 ? -3.856 0.127 30.107 1.00 92.12 165 ASN A N 1
ATOM 1329 C CA . ASN A 1 165 ? -4.688 0.546 28.975 1.00 92.12 165 ASN A CA 1
ATOM 1330 C C . ASN A 1 165 ? -4.481 2.013 28.572 1.00 92.12 165 ASN A C 1
ATOM 1332 O O . ASN A 1 165 ? -5.447 2.756 28.411 1.00 92.12 165 ASN A O 1
ATOM 1336 N N . VAL A 1 166 ? -3.227 2.448 28.418 1.00 93.88 166 VAL A N 1
ATOM 1337 C CA . VAL A 1 166 ? -2.925 3.818 27.987 1.00 93.88 166 VAL A CA 1
ATOM 1338 C C . VAL A 1 166 ? -3.131 3.914 26.479 1.00 93.88 166 VAL A C 1
ATOM 1340 O O . VAL A 1 166 ? -2.266 3.516 25.702 1.00 93.88 166 VAL A O 1
ATOM 1343 N N . ILE A 1 167 ? -4.279 4.430 26.054 1.00 94.00 167 ILE A N 1
ATOM 1344 C CA . ILE A 1 167 ? -4.671 4.542 24.649 1.00 94.00 167 ILE A CA 1
ATOM 1345 C C . ILE A 1 167 ? -4.658 6.006 24.216 1.00 94.00 167 ILE A C 1
ATOM 1347 O O . ILE A 1 167 ? -5.296 6.860 24.828 1.00 94.00 167 ILE A O 1
ATOM 1351 N N . VAL A 1 168 ? -3.980 6.287 23.106 1.00 93.44 168 VAL A N 1
ATOM 1352 C CA . VAL A 1 168 ? -4.023 7.577 22.414 1.00 93.44 168 VAL A CA 1
ATOM 1353 C C . VAL A 1 168 ? -4.788 7.391 21.117 1.00 93.44 168 VAL A C 1
ATOM 1355 O O . VAL A 1 168 ? -4.315 6.739 20.183 1.00 93.44 168 VAL A O 1
ATOM 1358 N N . SER A 1 169 ? -5.975 7.977 21.058 1.00 91.38 169 SER A N 1
ATOM 1359 C CA . SER A 1 169 ? -6.871 7.909 19.909 1.00 91.38 169 SER A CA 1
ATOM 1360 C C . SER A 1 169 ? -6.804 9.209 19.124 1.00 91.38 169 SER A C 1
ATOM 1362 O O . SER A 1 169 ? -6.699 10.289 19.700 1.00 91.38 169 SER A O 1
ATOM 1364 N N . ARG A 1 170 ? -6.851 9.117 17.800 1.00 86.50 170 ARG A N 1
ATOM 1365 C CA . ARG A 1 170 ? -6.835 10.263 16.896 1.00 86.50 170 ARG A CA 1
ATOM 1366 C C . ARG A 1 170 ? -8.080 10.244 16.023 1.00 86.50 170 ARG A C 1
ATOM 1368 O O . ARG A 1 170 ? -8.434 9.201 15.475 1.00 86.50 170 ARG A O 1
ATOM 1375 N N . HIS A 1 171 ? -8.685 11.414 15.873 1.00 80.94 171 HIS A N 1
ATOM 1376 C CA . HIS A 1 171 ? -9.780 11.632 14.944 1.00 80.94 171 HIS A CA 1
ATOM 1377 C C . HIS A 1 171 ? -9.282 11.596 13.491 1.00 80.94 171 HIS A C 1
ATOM 1379 O O . HIS A 1 171 ? -8.264 12.218 13.163 1.00 80.94 171 HIS A O 1
ATOM 1385 N N . ILE A 1 172 ? -9.987 10.873 12.620 1.00 79.25 172 ILE A N 1
ATOM 1386 C CA . ILE A 1 172 ? -9.621 10.745 11.207 1.00 79.25 172 ILE A CA 1
ATOM 1387 C C . ILE A 1 172 ? -10.497 11.632 10.343 1.00 79.25 172 ILE A C 1
ATOM 1389 O O . ILE A 1 172 ? -11.706 11.455 10.242 1.00 79.25 172 ILE A O 1
ATOM 1393 N N . CYS A 1 173 ? -9.836 12.561 9.664 1.00 81.19 173 CYS A N 1
ATOM 1394 C CA . CYS A 1 173 ? -10.461 13.411 8.671 1.00 81.19 173 CYS A CA 1
ATOM 1395 C C . CYS A 1 173 ? -10.775 12.654 7.386 1.00 81.19 173 CYS A C 1
ATOM 1397 O O . CYS A 1 173 ? -10.113 11.671 7.045 1.00 81.19 173 CYS A O 1
ATOM 1399 N N . PHE A 1 174 ? -11.721 13.189 6.612 1.00 82.81 174 PHE A N 1
ATOM 1400 C CA . PHE A 1 174 ? -11.957 12.719 5.253 1.00 82.81 174 PHE A CA 1
ATOM 1401 C C . PHE A 1 174 ? -10.632 12.675 4.453 1.00 82.81 174 PHE A C 1
ATOM 1403 O O . PHE A 1 174 ? -9.820 13.592 4.601 1.00 82.81 174 PHE A O 1
ATOM 1410 N N . PRO A 1 175 ? -10.372 11.670 3.589 1.00 83.94 175 PRO A N 1
ATOM 1411 C CA . PRO A 1 175 ? -9.034 11.418 3.033 1.00 83.94 175 PRO A CA 1
ATOM 1412 C C . PRO A 1 175 ? -8.355 12.557 2.256 1.00 83.94 175 PRO A C 1
ATOM 1414 O O . PRO A 1 175 ? -7.139 12.504 2.049 1.00 83.94 175 PRO A O 1
ATOM 1417 N N . SER A 1 176 ? -9.102 13.573 1.811 1.00 85.81 176 SER A N 1
ATOM 1418 C CA . SER A 1 176 ? -8.550 14.780 1.177 1.00 85.81 176 SER A CA 1
ATOM 1419 C C . SER A 1 176 ? -8.147 15.895 2.151 1.00 85.81 176 SER A C 1
ATOM 1421 O O . SER A 1 176 ? -7.593 16.917 1.742 1.00 85.81 176 SER A O 1
ATOM 1423 N N . CYS A 1 177 ? -8.425 15.727 3.437 1.00 87.12 177 CYS A N 1
ATOM 1424 C CA . CYS A 1 177 ? -8.397 16.796 4.423 1.00 87.12 177 CYS A CA 1
ATOM 1425 C C . CYS A 1 177 ? -7.237 16.590 5.390 1.00 87.12 177 CYS A C 1
ATOM 1427 O O . CYS A 1 177 ? -7.139 15.552 6.038 1.00 87.12 177 CYS A O 1
ATOM 1429 N N . SER A 1 178 ? -6.339 17.573 5.459 1.00 86.19 178 SER A N 1
ATOM 1430 C CA . SER A 1 178 ? -5.171 17.535 6.346 1.00 86.19 178 SER A CA 1
ATOM 1431 C C . SER A 1 178 ? -5.517 17.905 7.785 1.00 86.19 178 SER A C 1
ATOM 1433 O O . SER A 1 178 ? -4.869 17.427 8.714 1.00 86.19 178 SER A O 1
ATOM 1435 N N . SER A 1 179 ? -6.580 18.684 7.971 1.00 84.31 179 SER A N 1
ATOM 1436 C CA . SER A 1 179 ? -7.250 18.893 9.253 1.00 84.31 179 SER A CA 1
ATOM 1437 C C . SER A 1 179 ? -8.755 19.067 9.032 1.00 84.31 179 SER A C 1
ATOM 1439 O O . SER A 1 179 ? -9.191 19.451 7.941 1.00 84.31 179 SER A O 1
ATOM 1441 N N . CYS A 1 180 ? -9.559 18.776 10.051 1.00 84.69 180 CYS A N 1
ATOM 1442 C CA . CYS A 1 180 ? -11.016 18.781 9.962 1.00 84.69 180 CYS A CA 1
ATOM 1443 C C . CYS A 1 180 ? -11.667 19.018 11.329 1.00 84.69 180 CYS A C 1
ATOM 1445 O O . CYS A 1 180 ? -11.034 18.833 12.365 1.00 84.69 180 CYS A O 1
ATOM 1447 N N . THR A 1 181 ? -12.937 19.414 11.313 1.00 80.31 181 THR A N 1
ATOM 1448 C CA . THR A 1 181 ? -13.816 19.430 12.494 1.00 80.31 181 THR A CA 1
ATOM 1449 C C . THR A 1 181 ? -14.636 18.148 12.636 1.00 80.31 181 THR A C 1
ATOM 1451 O O . THR A 1 181 ? -15.343 17.988 13.625 1.00 80.31 181 THR A O 1
ATOM 1454 N N . GLY A 1 182 ? -14.572 17.254 11.648 1.00 72.06 182 GLY A N 1
ATOM 1455 C CA . GLY A 1 182 ? -15.280 15.982 11.630 1.00 72.06 182 GLY A CA 1
ATOM 1456 C C . GLY A 1 182 ? -14.892 15.123 10.417 1.00 72.06 182 GLY A C 1
ATOM 1457 O O . GLY A 1 182 ? -14.146 15.579 9.542 1.00 72.06 182 GLY A O 1
ATOM 1458 N N . PRO A 1 183 ? -15.409 13.889 10.322 1.00 70.12 183 PRO A N 1
ATOM 1459 C CA . PRO A 1 183 ? -14.963 12.904 9.339 1.00 70.12 183 PRO A CA 1
ATOM 1460 C C . PRO A 1 183 ? -15.564 13.132 7.944 1.00 70.12 183 PRO A C 1
ATOM 1462 O O . PRO A 1 183 ? -15.140 12.501 6.976 1.00 70.12 183 PRO A O 1
ATOM 1465 N N . LYS A 1 184 ? -16.560 14.022 7.809 1.00 72.50 184 LYS A N 1
ATOM 1466 C CA . LYS A 1 184 ? -17.246 14.260 6.534 1.00 72.50 184 LYS A CA 1
ATOM 1467 C C . LYS A 1 184 ? -16.385 15.102 5.591 1.00 72.50 184 LYS A C 1
ATOM 1469 O O . LYS A 1 184 ? -15.658 16.004 6.003 1.00 72.50 184 LYS A O 1
ATOM 1474 N N . PHE A 1 185 ? -16.541 14.866 4.290 1.00 74.38 185 PHE A N 1
ATOM 1475 C CA . PHE A 1 185 ? -15.822 15.582 3.225 1.00 74.38 185 PHE A CA 1
ATOM 1476 C C . PHE A 1 185 ? -16.021 17.110 3.223 1.00 74.38 185 PHE A C 1
ATOM 1478 O O . PHE A 1 185 ? -15.215 17.830 2.637 1.00 74.38 185 PHE A O 1
ATOM 1485 N N . ASN A 1 186 ? -17.099 17.595 3.848 1.00 82.38 186 ASN A N 1
ATOM 1486 C CA . ASN A 1 186 ? -17.464 19.005 3.977 1.00 82.38 186 ASN A CA 1
ATOM 1487 C C . ASN A 1 186 ? -17.179 19.580 5.377 1.00 82.38 186 ASN A C 1
ATOM 1489 O O . ASN A 1 186 ? -17.761 20.593 5.764 1.00 82.38 186 ASN A O 1
ATOM 1493 N N . GLN A 1 187 ? -16.334 18.916 6.163 1.00 83.75 187 GLN A N 1
ATOM 1494 C CA . GLN A 1 187 ? -15.900 19.358 7.491 1.00 83.75 187 GLN A CA 1
ATOM 1495 C C . GLN A 1 187 ? -14.395 19.645 7.522 1.00 83.75 187 GLN A C 1
ATOM 1497 O O . GLN A 1 187 ? -13.753 19.607 8.569 1.00 83.75 187 GLN A O 1
ATOM 1502 N N . CYS A 1 188 ? -13.805 19.925 6.365 1.00 86.31 188 CYS A N 1
ATOM 1503 C CA . CYS A 1 188 ? -12.369 20.076 6.225 1.00 86.31 188 CYS A CA 1
ATOM 1504 C C . CYS A 1 188 ? -11.943 21.505 6.539 1.00 86.31 188 CYS A C 1
ATOM 1506 O O . CYS A 1 188 ? -12.499 22.459 6.001 1.00 86.31 188 CYS A O 1
ATOM 1508 N N . THR A 1 189 ? -10.940 21.648 7.404 1.00 89.56 189 THR A N 1
ATOM 1509 C CA . THR A 1 189 ? -10.359 22.947 7.771 1.00 89.56 189 THR A CA 1
ATOM 1510 C C . THR A 1 189 ? -9.084 23.235 6.994 1.00 89.56 189 THR A C 1
ATOM 1512 O O . THR A 1 189 ? -8.827 24.392 6.686 1.00 89.56 189 THR A O 1
ATOM 1515 N N . ASN A 1 190 ? -8.340 22.199 6.589 1.00 89.94 190 ASN A N 1
ATOM 1516 C CA . ASN A 1 190 ? -7.241 22.287 5.627 1.00 89.94 190 ASN A CA 1
ATOM 1517 C C . ASN A 1 190 ? -7.228 21.067 4.694 1.00 89.94 190 ASN A C 1
ATOM 1519 O O . ASN A 1 190 ? -7.779 20.012 5.016 1.00 89.94 190 ASN A O 1
ATOM 1523 N N . CYS A 1 191 ? -6.563 21.202 3.545 1.00 89.62 191 CYS A N 1
ATOM 1524 C CA . CYS A 1 191 ? -6.441 20.158 2.526 1.00 89.62 191 CYS A CA 1
ATOM 1525 C C . CYS A 1 191 ? -4.991 19.720 2.331 1.00 89.62 191 CYS A C 1
ATOM 1527 O O . CYS A 1 191 ? -4.067 20.508 2.530 1.00 89.62 191 CYS A O 1
ATOM 1529 N N . TYR A 1 192 ? -4.785 18.481 1.877 1.00 88.50 192 TYR A N 1
ATOM 1530 C CA . TYR A 1 192 ? -3.468 18.049 1.385 1.00 88.50 192 TYR A CA 1
ATOM 1531 C C . TYR A 1 192 ? -3.149 18.593 -0.017 1.00 88.50 192 TYR A C 1
ATOM 1533 O O . TYR A 1 192 ? -1.996 18.579 -0.442 1.00 88.50 192 TYR A O 1
ATOM 1541 N N . TYR A 1 193 ? -4.161 19.074 -0.743 1.00 90.56 193 TYR A N 1
ATOM 1542 C CA . TYR A 1 193 ? -4.023 19.693 -2.057 1.00 90.56 193 TYR A CA 1
ATOM 1543 C C . TYR A 1 193 ? -5.013 20.848 -2.219 1.00 90.56 193 TYR A C 1
ATOM 1545 O O . TYR A 1 193 ? -6.200 20.691 -1.931 1.00 90.56 193 TYR A O 1
ATOM 1553 N N . GLY A 1 194 ? -4.517 21.986 -2.708 1.00 88.00 194 GLY A N 1
ATOM 1554 C CA . GLY A 1 194 ? -5.299 23.208 -2.883 1.00 88.00 194 GLY A CA 1
ATOM 1555 C C . GLY A 1 194 ? -5.778 23.826 -1.565 1.00 88.00 194 GLY A C 1
ATOM 1556 O O . GLY A 1 194 ? -5.329 23.459 -0.480 1.00 88.00 194 GLY A O 1
ATOM 1557 N N . SER A 1 195 ? -6.683 24.796 -1.670 1.00 91.25 195 SER A N 1
ATOM 1558 C CA . SER A 1 195 ? -7.259 25.503 -0.523 1.00 91.25 195 SER A CA 1
ATOM 1559 C C . SER A 1 195 ? -8.721 25.116 -0.328 1.00 91.25 195 SER A C 1
ATOM 1561 O O . SER A 1 195 ? -9.452 24.919 -1.300 1.00 91.25 195 SER A O 1
ATOM 1563 N N . VAL A 1 196 ? -9.148 25.030 0.933 1.00 91.88 196 VAL A N 1
ATOM 1564 C CA . VAL A 1 196 ? -10.535 24.726 1.305 1.00 91.88 196 VAL A CA 1
ATOM 1565 C C . VAL A 1 196 ? -11.483 25.780 0.732 1.00 91.88 196 VAL A C 1
ATOM 1567 O O . VAL A 1 196 ? -11.251 26.978 0.881 1.00 91.88 196 VAL A O 1
ATOM 1570 N N . THR A 1 197 ? -12.584 25.339 0.123 1.00 88.75 197 THR A N 1
ATOM 1571 C CA . THR A 1 197 ? -13.711 26.200 -0.264 1.00 88.75 197 THR A CA 1
ATOM 1572 C C . THR A 1 197 ? -14.993 25.589 0.293 1.00 88.75 197 THR A C 1
ATOM 1574 O O . THR A 1 197 ? -15.283 24.430 0.017 1.00 88.75 197 THR A O 1
ATOM 1577 N N . ASN A 1 198 ? -15.756 26.338 1.098 1.00 88.06 198 ASN A N 1
ATOM 1578 C CA . ASN A 1 198 ? -16.959 25.839 1.790 1.00 88.06 198 ASN A CA 1
ATOM 1579 C C . ASN A 1 198 ? -16.719 24.536 2.579 1.00 88.06 198 ASN A C 1
ATOM 1581 O O . ASN A 1 198 ? -17.519 23.606 2.498 1.00 88.06 198 ASN A O 1
ATOM 1585 N N . ASN A 1 199 ? -15.605 24.461 3.315 1.00 88.81 199 ASN A N 1
ATOM 1586 C CA . ASN A 1 199 ? -15.182 23.284 4.088 1.00 88.81 199 ASN A CA 1
ATOM 1587 C C . ASN A 1 199 ? -14.943 22.007 3.256 1.00 88.81 199 ASN A C 1
ATOM 1589 O O . ASN A 1 199 ? -14.871 20.916 3.815 1.00 88.81 199 ASN A O 1
ATOM 1593 N N . ILE A 1 200 ? -14.807 22.133 1.930 1.00 86.00 200 ILE A N 1
ATOM 1594 C CA . ILE A 1 200 ? -14.542 21.034 0.996 1.00 86.00 200 ILE A CA 1
ATOM 1595 C C . ILE A 1 200 ? -13.181 21.253 0.333 1.00 86.00 200 ILE A C 1
ATOM 1597 O O . ILE A 1 200 ? -12.818 22.375 -0.039 1.00 86.00 200 ILE A O 1
ATOM 1601 N N . CYS A 1 201 ? -12.429 20.167 0.170 1.00 86.12 201 CYS A N 1
ATOM 1602 C CA . CYS A 1 201 ? -11.161 20.180 -0.549 1.00 86.12 201 CYS A CA 1
ATOM 1603 C C . CYS A 1 201 ? -11.351 20.034 -2.063 1.00 86.12 201 CYS A C 1
ATOM 1605 O O . CYS A 1 201 ? -12.197 19.249 -2.497 1.00 86.12 201 CYS A O 1
ATOM 1607 N N . PRO A 1 202 ? -10.567 20.756 -2.884 1.00 88.19 202 PRO A N 1
ATOM 1608 C CA . PRO A 1 202 ? -10.695 20.685 -4.332 1.00 88.19 202 PRO A CA 1
ATOM 1609 C C . PRO A 1 202 ? -10.251 19.314 -4.871 1.00 88.19 202 PRO A C 1
ATOM 1611 O O . PRO A 1 202 ? -9.343 18.691 -4.307 1.00 88.19 202 PRO A O 1
ATOM 1614 N N . PRO A 1 203 ? -10.853 18.842 -5.980 1.00 83.06 203 PRO A N 1
ATOM 1615 C CA . PRO A 1 203 ? -10.401 17.633 -6.656 1.00 83.06 203 PRO A CA 1
ATOM 1616 C C . PRO A 1 203 ? -9.023 17.844 -7.296 1.00 83.06 203 PRO A C 1
ATOM 1618 O O . PRO A 1 203 ? -8.589 18.972 -7.541 1.00 83.06 203 PRO A O 1
ATOM 1621 N N . CYS A 1 204 ? -8.341 16.741 -7.603 1.00 84.50 204 CYS A N 1
ATOM 1622 C CA . CYS A 1 204 ? -7.087 16.793 -8.346 1.00 84.50 204 CYS A CA 1
ATOM 1623 C C . CYS A 1 204 ? -7.280 17.321 -9.772 1.00 84.50 204 CYS A C 1
ATOM 1625 O O . CYS A 1 204 ? -8.358 17.207 -10.359 1.00 84.50 204 CYS A O 1
ATOM 1627 N N . SER A 1 205 ? -6.207 17.876 -10.340 1.00 85.12 205 SER A N 1
ATOM 1628 C CA . SER A 1 205 ? -6.179 18.296 -11.743 1.00 85.12 205 SER A CA 1
ATOM 1629 C C . SER A 1 205 ? -6.419 17.117 -12.704 1.00 85.12 205 SER A C 1
ATOM 1631 O O . SER A 1 205 ? -6.286 15.947 -12.331 1.00 85.12 205 SER A O 1
ATOM 1633 N N . SER A 1 206 ? -6.789 17.405 -13.958 1.00 71.62 206 SER A N 1
ATOM 1634 C CA . SER A 1 206 ? -7.032 16.370 -14.971 1.00 71.62 206 SER A CA 1
ATOM 1635 C C . SER A 1 206 ? -5.808 15.454 -15.120 1.00 71.62 206 SER A C 1
ATOM 1637 O O . SER A 1 206 ? -4.724 15.944 -15.428 1.00 71.62 206 SER A O 1
ATOM 1639 N N . ASN A 1 207 ? -6.009 14.139 -14.959 1.00 72.94 207 ASN A N 1
ATOM 1640 C CA . ASN A 1 207 ? -5.001 13.059 -14.998 1.00 72.94 207 ASN A CA 1
ATOM 1641 C C . ASN A 1 207 ? -4.197 12.808 -13.709 1.00 72.94 207 ASN A C 1
ATOM 1643 O O . ASN A 1 207 ? -3.283 11.986 -13.734 1.00 72.94 207 ASN A O 1
ATOM 1647 N N . GLN A 1 208 ? -4.553 13.447 -12.592 1.00 84.44 208 GLN A N 1
ATOM 1648 C CA . GLN A 1 208 ? -3.994 13.141 -11.273 1.00 84.44 208 GLN A CA 1
ATOM 1649 C C . GLN A 1 208 ? -4.984 12.378 -10.391 1.00 84.44 208 GLN A C 1
ATOM 1651 O O . GLN A 1 208 ? -6.202 12.455 -10.563 1.00 84.44 208 GLN A O 1
ATOM 1656 N N . TYR A 1 209 ? -4.438 11.662 -9.415 1.00 85.19 209 TYR A N 1
ATOM 1657 C CA . TYR A 1 209 ? -5.168 10.853 -8.450 1.00 85.19 209 TYR A CA 1
ATOM 1658 C C . TYR A 1 209 ? -4.855 11.322 -7.037 1.00 85.19 209 TYR A C 1
ATOM 1660 O O . TYR A 1 209 ? -3.718 11.656 -6.709 1.00 85.19 209 TYR A O 1
ATOM 1668 N N . TYR A 1 210 ? -5.868 11.341 -6.186 1.00 87.19 210 TYR A N 1
ATOM 1669 C CA . TYR A 1 210 ? -5.735 11.735 -4.800 1.00 87.19 210 TYR A CA 1
ATOM 1670 C C . TYR A 1 210 ? -5.190 10.560 -3.987 1.00 87.19 210 TYR A C 1
ATOM 1672 O O . TYR A 1 210 ? -5.879 9.568 -3.741 1.00 87.19 210 TYR A O 1
ATOM 1680 N N . MET A 1 211 ? -3.945 10.657 -3.541 1.00 88.56 211 MET A N 1
ATOM 1681 C CA . MET A 1 211 ? -3.396 9.714 -2.580 1.00 88.56 211 MET A CA 1
ATOM 1682 C C . MET A 1 211 ? -3.910 10.088 -1.187 1.00 88.56 211 MET A C 1
ATOM 1684 O O . MET A 1 211 ? -3.726 11.224 -0.731 1.00 88.56 211 MET A O 1
ATOM 1688 N N . LYS A 1 212 ? -4.593 9.144 -0.526 1.00 83.56 212 LYS A N 1
ATOM 1689 C CA . LYS A 1 212 ? -5.209 9.369 0.791 1.00 83.56 212 LYS A CA 1
ATOM 1690 C C . LYS A 1 212 ? -4.175 9.939 1.762 1.00 83.56 212 LYS A C 1
ATOM 1692 O O . LYS A 1 212 ? -3.079 9.398 1.886 1.00 83.56 212 LYS A O 1
ATOM 1697 N N . TYR A 1 213 ? -4.531 11.038 2.420 1.00 82.69 213 TYR A N 1
ATOM 1698 C CA . TYR A 1 213 ? -3.691 11.735 3.394 1.00 82.69 213 TYR A CA 1
ATOM 1699 C C . TYR A 1 213 ? -2.346 12.282 2.869 1.00 82.69 213 TYR A C 1
ATOM 1701 O O . TYR A 1 213 ? -1.445 12.568 3.657 1.00 82.69 213 TYR A O 1
ATOM 1709 N N . GLN A 1 214 ? -2.177 12.408 1.547 1.00 85.38 214 GLN A N 1
ATOM 1710 C CA . GLN A 1 214 ? -0.934 12.894 0.926 1.00 85.38 214 GLN A CA 1
ATOM 1711 C C . GLN A 1 214 ? -1.152 13.943 -0.172 1.00 85.38 214 GLN A C 1
ATOM 1713 O O . GLN A 1 214 ? -0.231 14.702 -0.467 1.00 85.38 214 GLN A O 1
ATOM 1718 N N . GLY A 1 215 ? -2.343 13.997 -0.777 1.00 88.94 215 GLY A N 1
ATOM 1719 C CA . GLY A 1 215 ? -2.670 14.943 -1.848 1.00 88.94 215 GLY A CA 1
ATOM 1720 C C . GLY A 1 215 ? -2.584 14.322 -3.243 1.00 88.94 215 GLY A C 1
ATOM 1721 O O . GLY A 1 215 ? -2.567 13.103 -3.402 1.00 88.94 215 GLY A O 1
ATOM 1722 N N . CYS A 1 216 ? -2.553 15.164 -4.272 1.00 89.94 216 CYS A N 1
ATOM 1723 C CA . CYS A 1 216 ? -2.611 14.724 -5.667 1.00 89.94 216 CYS A CA 1
ATOM 1724 C C . CYS A 1 216 ? -1.267 14.202 -6.188 1.00 89.94 216 CYS A C 1
ATOM 1726 O O . CYS A 1 216 ? -0.225 14.828 -5.986 1.00 89.94 216 CYS A O 1
ATOM 1728 N N . LYS A 1 217 ? -1.310 13.062 -6.882 1.00 89.56 217 LYS A N 1
ATOM 1729 C CA . LYS A 1 217 ? -0.174 12.349 -7.480 1.00 89.56 217 LYS A CA 1
ATOM 1730 C C . LYS A 1 217 ? -0.494 11.947 -8.921 1.00 89.56 217 LYS A C 1
ATOM 1732 O O . LYS A 1 217 ? -1.646 11.676 -9.247 1.00 89.56 217 LYS A O 1
ATOM 1737 N N . ASP A 1 218 ? 0.522 11.850 -9.774 1.00 84.75 218 ASP A N 1
ATOM 1738 C CA . ASP A 1 218 ? 0.346 11.446 -11.182 1.00 84.75 218 ASP A CA 1
ATOM 1739 C C . ASP A 1 218 ? 0.089 9.935 -11.346 1.00 84.75 218 ASP A C 1
ATOM 1741 O O . ASP A 1 218 ? -0.435 9.478 -12.362 1.00 84.75 218 ASP A O 1
ATOM 1745 N N . ILE A 1 219 ? 0.466 9.143 -10.342 1.00 88.19 219 ILE A N 1
ATOM 1746 C CA . ILE A 1 219 ? 0.202 7.708 -10.238 1.00 88.19 219 ILE A CA 1
ATOM 1747 C C . ILE A 1 219 ? -0.033 7.353 -8.769 1.00 88.19 219 ILE A C 1
ATOM 1749 O O . ILE A 1 219 ? 0.517 7.999 -7.876 1.00 88.19 219 ILE A O 1
ATOM 1753 N N . CYS A 1 220 ? -0.834 6.324 -8.513 1.00 87.88 220 CYS A N 1
ATOM 1754 C CA . CYS A 1 220 ? -0.968 5.768 -7.175 1.00 87.88 220 CYS A CA 1
ATOM 1755 C C . CYS A 1 220 ? 0.276 4.986 -6.743 1.00 87.88 220 CYS A C 1
ATOM 1757 O O . CYS A 1 220 ? 1.038 4.495 -7.578 1.00 87.88 220 CYS A O 1
ATOM 1759 N N . ASP A 1 221 ? 0.469 4.856 -5.429 1.00 89.88 221 ASP A N 1
ATOM 1760 C CA . ASP A 1 221 ? 1.537 4.015 -4.896 1.00 89.88 221 ASP A CA 1
ATOM 1761 C C . ASP A 1 221 ? 1.344 2.553 -5.329 1.00 89.88 221 ASP A C 1
ATOM 1763 O O . ASP A 1 221 ? 0.221 2.097 -5.560 1.00 89.88 221 ASP A O 1
ATOM 1767 N N . ILE A 1 222 ? 2.446 1.809 -5.411 1.00 87.81 222 ILE A N 1
ATOM 1768 C CA . ILE A 1 222 ? 2.448 0.409 -5.829 1.00 87.81 222 ILE A CA 1
ATOM 1769 C C . ILE A 1 222 ? 1.559 -0.458 -4.929 1.00 87.81 222 ILE A C 1
ATOM 1771 O O . ILE A 1 222 ? 0.957 -1.390 -5.440 1.00 87.81 222 ILE A O 1
ATOM 1775 N N . TYR A 1 223 ? 1.421 -0.121 -3.639 1.00 85.88 223 TYR A N 1
ATOM 1776 C CA . TYR A 1 223 ? 0.554 -0.787 -2.655 1.00 85.88 223 TYR A CA 1
ATOM 1777 C C . TYR A 1 223 ? -0.889 -0.274 -2.649 1.00 85.88 223 TYR A C 1
ATOM 1779 O O . TYR A 1 223 ? -1.746 -0.802 -1.940 1.00 85.88 223 TYR A O 1
ATOM 1787 N N . SER A 1 224 ? -1.178 0.782 -3.408 1.00 86.06 224 SER A N 1
ATOM 1788 C CA . SER A 1 224 ? -2.522 1.342 -3.560 1.00 86.06 224 SER A CA 1
ATOM 1789 C C . SER A 1 224 ? -2.909 1.549 -5.029 1.00 86.06 224 SER A C 1
ATOM 1791 O O . SER A 1 224 ? -3.373 2.629 -5.391 1.00 86.06 224 SER A O 1
ATOM 1793 N N . PRO A 1 225 ? -2.703 0.550 -5.903 1.00 79.25 225 PRO A N 1
ATOM 1794 C CA . PRO A 1 225 ? -2.703 0.740 -7.350 1.00 79.25 225 PRO A CA 1
ATOM 1795 C C . PRO A 1 225 ? -4.103 0.957 -7.949 1.00 79.25 225 PRO A C 1
ATOM 1797 O O . PRO A 1 225 ? -4.220 1.338 -9.115 1.00 79.25 225 PRO A O 1
ATOM 1800 N N . ILE A 1 226 ? -5.166 0.717 -7.174 1.00 77.19 226 ILE A N 1
ATOM 1801 C CA . ILE A 1 226 ? -6.556 0.866 -7.610 1.00 77.19 226 ILE A CA 1
ATOM 1802 C C . ILE A 1 226 ? -6.992 2.317 -7.430 1.00 77.19 226 ILE A C 1
ATOM 1804 O O . ILE A 1 226 ? -6.824 2.899 -6.364 1.00 77.19 226 ILE A O 1
ATOM 1808 N N . VAL A 1 227 ? -7.617 2.890 -8.458 1.00 73.94 227 VAL A N 1
ATOM 1809 C CA . VAL A 1 227 ? -8.239 4.215 -8.379 1.00 73.94 227 VAL A CA 1
ATOM 1810 C C . VAL A 1 227 ? -9.748 4.054 -8.250 1.00 73.94 227 VAL A C 1
ATOM 1812 O O . VAL A 1 227 ? -10.388 3.496 -9.138 1.00 73.94 227 VAL A O 1
ATOM 1815 N N . TYR A 1 228 ? -10.323 4.608 -7.187 1.00 70.38 228 TYR A N 1
ATOM 1816 C CA . TYR A 1 228 ? -11.763 4.651 -6.946 1.00 70.38 228 TYR A CA 1
ATOM 1817 C C . TYR A 1 228 ? -12.193 6.076 -6.593 1.00 70.38 228 TYR A C 1
ATOM 1819 O O . TYR A 1 228 ? -11.620 6.679 -5.686 1.00 70.38 228 TYR A O 1
ATOM 1827 N N . LYS A 1 229 ? -13.165 6.636 -7.330 1.00 67.75 229 LYS A N 1
ATOM 1828 C CA . LYS A 1 229 ? -13.641 8.031 -7.183 1.00 67.75 229 LYS A CA 1
ATOM 1829 C C . LYS A 1 229 ? -12.518 9.081 -7.179 1.00 67.75 229 LYS A C 1
ATOM 1831 O O . LYS A 1 229 ? -12.569 10.076 -6.466 1.00 67.75 229 LYS A O 1
ATOM 1836 N N . GLY A 1 230 ? -11.468 8.837 -7.964 1.00 73.06 230 GLY A N 1
ATOM 1837 C CA . GLY A 1 230 ? -10.286 9.700 -8.022 1.00 73.06 230 GLY A CA 1
ATOM 1838 C C . GLY A 1 230 ? -9.301 9.518 -6.864 1.00 73.06 230 GLY A C 1
ATOM 1839 O O . GLY A 1 230 ? -8.263 10.168 -6.886 1.00 73.06 230 GLY A O 1
ATOM 1840 N N . PHE A 1 231 ? -9.565 8.624 -5.906 1.00 80.81 231 PHE A N 1
ATOM 1841 C CA . PHE A 1 231 ? -8.656 8.282 -4.813 1.00 80.81 231 PHE A CA 1
ATOM 1842 C C . PHE A 1 231 ? -7.915 6.974 -5.070 1.00 80.81 231 PHE A C 1
ATOM 1844 O O . PHE A 1 231 ? -8.499 6.000 -5.542 1.00 80.81 231 PHE A O 1
ATOM 1851 N N . CYS A 1 232 ? -6.649 6.926 -4.674 1.00 85.00 232 CYS A N 1
ATOM 1852 C CA . CYS A 1 232 ? -5.893 5.683 -4.601 1.00 85.00 232 CYS A CA 1
ATOM 1853 C C . CYS A 1 232 ? -6.403 4.819 -3.436 1.00 85.00 232 CYS A C 1
ATOM 1855 O O . CYS A 1 232 ? -6.602 5.309 -2.321 1.00 85.00 232 CYS A O 1
ATOM 1857 N N . GLN A 1 233 ? -6.619 3.533 -3.691 1.00 79.94 233 GLN A N 1
ATOM 1858 C CA . GLN A 1 233 ? -7.118 2.553 -2.732 1.00 79.94 233 GLN A CA 1
ATOM 1859 C C . GLN A 1 233 ? -6.059 1.491 -2.490 1.00 79.94 233 GLN A C 1
ATOM 1861 O O . GLN A 1 233 ? -5.514 0.932 -3.444 1.00 79.94 233 GLN A O 1
ATOM 1866 N N . SER A 1 234 ? -5.795 1.209 -1.215 1.00 82.06 234 SER A N 1
ATOM 1867 C CA . SER A 1 234 ? -4.925 0.114 -0.797 1.00 82.06 234 SER A CA 1
ATOM 1868 C C . SER A 1 234 ? -5.404 -1.205 -1.391 1.00 82.06 234 SER A C 1
ATOM 1870 O O . SER A 1 234 ? -6.605 -1.465 -1.437 1.00 82.06 234 SER A O 1
ATOM 1872 N N . TYR A 1 235 ? -4.463 -2.040 -1.820 1.00 80.00 235 TYR A N 1
ATOM 1873 C CA . TYR A 1 235 ? -4.762 -3.364 -2.346 1.00 80.00 235 TYR A CA 1
ATOM 1874 C C . TYR A 1 235 ? -3.751 -4.373 -1.787 1.00 80.00 235 TYR A C 1
ATOM 1876 O O . TYR A 1 235 ? -2.550 -4.082 -1.801 1.00 80.00 235 TYR A O 1
ATOM 1884 N N . PRO A 1 236 ? -4.191 -5.534 -1.265 1.00 78.88 236 PRO A N 1
ATOM 1885 C CA . PRO A 1 236 ? -3.303 -6.480 -0.602 1.00 78.88 236 PRO A CA 1
ATOM 1886 C C . PRO A 1 236 ? -2.424 -7.170 -1.644 1.00 78.88 236 PRO A C 1
ATOM 1888 O O . PRO A 1 236 ? -2.820 -8.172 -2.225 1.00 78.88 236 PRO A O 1
ATOM 1891 N N . ILE A 1 237 ? -1.235 -6.634 -1.912 1.00 81.00 237 ILE A N 1
ATOM 1892 C CA . ILE A 1 237 ? -0.255 -7.212 -2.838 1.00 81.00 237 ILE A CA 1
ATOM 1893 C C . ILE A 1 237 ? 0.892 -7.871 -2.080 1.00 81.00 237 ILE A C 1
ATOM 1895 O O . ILE A 1 237 ? 1.302 -7.422 -1.013 1.00 81.00 237 ILE A O 1
ATOM 1899 N N . SER A 1 238 ? 1.463 -8.921 -2.664 1.00 78.38 238 SER A N 1
ATOM 1900 C CA . SER A 1 238 ? 2.639 -9.573 -2.095 1.00 78.38 238 SER A CA 1
ATOM 1901 C C . SER A 1 238 ? 3.914 -8.832 -2.495 1.00 78.38 238 SER A C 1
ATOM 1903 O O . SER A 1 238 ? 4.162 -8.568 -3.674 1.00 78.38 238 SER A O 1
ATOM 1905 N N . LYS A 1 239 ? 4.751 -8.507 -1.508 1.00 84.56 239 LYS A N 1
ATOM 1906 C CA . LYS A 1 239 ? 6.130 -8.074 -1.741 1.00 84.56 239 LYS A CA 1
ATOM 1907 C C . LYS A 1 239 ? 6.939 -9.306 -2.149 1.00 84.56 239 LYS A C 1
ATOM 1909 O O . LYS A 1 239 ? 7.164 -10.192 -1.331 1.00 84.56 239 LYS A O 1
ATOM 1914 N N . ILE A 1 240 ? 7.364 -9.364 -3.408 1.00 79.31 240 ILE A N 1
ATOM 1915 C CA . ILE A 1 240 ? 8.140 -10.491 -3.944 1.00 79.31 240 ILE A CA 1
ATOM 1916 C C . ILE A 1 240 ? 9.609 -10.325 -3.572 1.00 79.31 240 ILE A C 1
ATOM 1918 O O . ILE A 1 240 ? 10.270 -11.251 -3.108 1.00 79.31 240 ILE A O 1
ATOM 1922 N N . PHE A 1 241 ? 10.115 -9.116 -3.778 1.00 83.00 241 PHE A N 1
ATOM 1923 C CA . PHE A 1 241 ? 11.455 -8.724 -3.401 1.00 83.00 241 PHE A CA 1
ATOM 1924 C C . PHE A 1 241 ? 11.436 -7.244 -3.069 1.00 83.00 241 PHE A C 1
ATOM 1926 O O . PHE A 1 241 ? 10.802 -6.452 -3.752 1.00 83.00 241 PHE A O 1
ATOM 1933 N N . SER A 1 242 ? 12.152 -6.839 -2.040 1.00 84.25 242 SER A N 1
ATOM 1934 C CA . SER A 1 242 ? 12.356 -5.425 -1.782 1.00 84.25 242 SER A CA 1
ATOM 1935 C C . SER A 1 242 ? 13.659 -5.266 -1.062 1.00 84.25 242 SER A C 1
ATOM 1937 O O . SER A 1 242 ? 13.957 -5.993 -0.112 1.00 84.25 242 SER A O 1
ATOM 1939 N N . PHE A 1 243 ? 14.436 -4.332 -1.564 1.00 83.31 243 PHE A N 1
ATOM 1940 C CA . PHE A 1 243 ? 15.746 -4.060 -1.055 1.00 83.31 243 PHE A CA 1
ATOM 1941 C C . PHE A 1 243 ? 15.946 -2.560 -1.022 1.00 83.31 243 PHE A C 1
ATOM 1943 O O . PHE A 1 243 ? 15.937 -1.889 -2.053 1.00 83.31 243 PHE A O 1
ATOM 1950 N N . GLU A 1 244 ? 16.152 -2.068 0.185 1.00 81.69 244 GLU A N 1
ATOM 1951 C CA . GLU A 1 244 ? 16.723 -0.762 0.453 1.00 81.69 244 GLU A CA 1
ATOM 1952 C C . GLU A 1 244 ? 18.166 -1.002 0.886 1.00 81.69 244 GLU A C 1
ATOM 1954 O O . GLU A 1 244 ? 18.439 -1.958 1.620 1.00 81.69 244 GLU A O 1
ATOM 1959 N N . PHE A 1 245 ? 19.109 -0.186 0.413 1.00 80.25 245 PHE A N 1
ATOM 1960 C CA . PHE A 1 245 ? 20.469 -0.282 0.933 1.00 80.25 245 PHE A CA 1
ATOM 1961 C C . PHE A 1 245 ? 20.431 -0.004 2.451 1.00 80.25 245 PHE A C 1
ATOM 1963 O O . PHE A 1 245 ? 19.694 0.859 2.919 1.00 80.25 245 PHE A O 1
ATOM 1970 N N . GLN A 1 246 ? 21.185 -0.768 3.243 1.00 74.50 246 GLN A N 1
ATOM 1971 C CA . GLN A 1 246 ? 21.171 -0.668 4.717 1.00 74.50 246 GLN A CA 1
ATOM 1972 C C . GLN A 1 246 ? 22.562 -0.433 5.314 1.00 74.50 246 GLN A C 1
ATOM 1974 O O . GLN A 1 246 ? 22.713 -0.284 6.523 1.00 74.50 246 GLN A O 1
ATOM 1979 N N . SER A 1 247 ? 23.602 -0.436 4.480 1.00 74.50 247 SER A N 1
ATOM 1980 C CA . SER A 1 247 ? 24.980 -0.282 4.927 1.00 74.50 247 SER A CA 1
ATOM 1981 C C . SER A 1 247 ? 25.824 0.401 3.862 1.00 74.50 247 SER A C 1
ATOM 1983 O O . SER A 1 247 ? 25.714 0.087 2.677 1.00 74.50 247 SER A O 1
ATOM 1985 N N . SER A 1 248 ? 26.715 1.291 4.296 1.00 77.69 248 SER A N 1
ATOM 1986 C CA . SER A 1 248 ? 27.802 1.839 3.479 1.00 77.69 248 SER A CA 1
ATOM 1987 C C . SER A 1 248 ? 29.008 0.896 3.398 1.00 77.69 248 SER A C 1
ATOM 1989 O O . SER A 1 248 ? 29.953 1.183 2.671 1.00 77.69 248 SER A O 1
ATOM 1991 N N . ASN A 1 249 ? 29.000 -0.237 4.117 1.00 77.25 249 ASN A N 1
ATOM 1992 C CA . ASN A 1 249 ? 30.084 -1.213 4.068 1.00 77.25 249 ASN A CA 1
ATOM 1993 C C . ASN A 1 249 ? 30.076 -1.957 2.716 1.00 77.25 249 ASN A C 1
ATOM 1995 O O . ASN A 1 249 ? 29.128 -2.701 2.444 1.00 77.25 249 ASN A O 1
ATOM 1999 N N . PRO A 1 250 ? 31.126 -1.839 1.882 1.00 68.00 250 PRO A N 1
ATOM 2000 C CA . PRO A 1 250 ? 31.208 -2.549 0.605 1.00 68.00 250 PRO A CA 1
ATOM 2001 C C . PRO A 1 250 ? 31.206 -4.075 0.754 1.00 68.00 250 PRO A C 1
ATOM 2003 O O . PRO A 1 250 ? 30.717 -4.773 -0.127 1.00 68.00 250 PRO A O 1
ATOM 2006 N N . LEU A 1 251 ? 31.704 -4.589 1.885 1.00 73.12 251 LEU A N 1
ATOM 2007 C CA . LEU A 1 251 ? 31.783 -6.020 2.197 1.00 73.12 251 LEU A CA 1
ATOM 2008 C C . LEU A 1 251 ? 30.482 -6.583 2.783 1.00 73.12 251 LEU A C 1
ATOM 2010 O O . LEU A 1 251 ? 30.427 -7.755 3.152 1.00 73.12 251 LEU A O 1
ATOM 2014 N N . HIS A 1 252 ? 29.429 -5.771 2.907 1.00 76.69 252 HIS A N 1
ATOM 2015 C CA . HIS A 1 252 ? 28.128 -6.283 3.314 1.00 76.69 252 HIS A CA 1
ATOM 2016 C C . HIS A 1 252 ? 27.630 -7.303 2.266 1.00 76.69 252 HIS A C 1
ATOM 2018 O O . HIS A 1 252 ? 27.640 -6.975 1.076 1.00 76.69 252 HIS A O 1
ATOM 2024 N N . PRO A 1 253 ? 27.159 -8.506 2.658 1.00 78.06 253 PRO A N 1
ATOM 2025 C CA . PRO A 1 253 ? 26.776 -9.569 1.722 1.00 78.06 253 PRO A CA 1
ATOM 2026 C C . PRO A 1 253 ? 25.814 -9.133 0.618 1.00 78.06 253 PRO A C 1
ATOM 2028 O O . PRO A 1 253 ? 25.922 -9.596 -0.513 1.00 78.06 253 PRO A O 1
ATOM 2031 N N . GLU A 1 254 ? 24.893 -8.218 0.922 1.00 78.75 254 GLU A N 1
ATOM 2032 C CA . GLU A 1 254 ? 23.978 -7.670 -0.083 1.00 78.75 254 GLU A CA 1
ATOM 2033 C C . GLU A 1 254 ? 24.633 -6.659 -1.027 1.00 78.75 254 GLU A C 1
ATOM 2035 O O . GLU A 1 254 ? 24.307 -6.652 -2.210 1.00 78.75 254 GLU A O 1
ATOM 2040 N N . ASN A 1 255 ? 25.572 -5.838 -0.549 1.00 77.12 255 ASN A N 1
ATOM 2041 C CA . ASN A 1 255 ? 26.263 -4.865 -1.398 1.00 77.12 255 ASN A CA 1
ATOM 2042 C C . ASN A 1 255 ? 27.160 -5.577 -2.417 1.00 77.12 255 ASN A C 1
ATOM 2044 O O . ASN A 1 255 ? 27.215 -5.157 -3.567 1.00 77.12 255 ASN A O 1
ATOM 2048 N N . MET A 1 256 ? 27.757 -6.713 -2.034 1.00 77.88 256 MET A N 1
ATOM 2049 C CA . MET A 1 256 ? 28.561 -7.560 -2.925 1.00 77.88 256 MET A CA 1
ATOM 2050 C C . MET A 1 256 ? 27.755 -8.226 -4.055 1.00 77.88 256 MET A C 1
ATOM 2052 O O . MET A 1 256 ? 28.343 -8.712 -5.016 1.00 77.88 256 MET A O 1
ATOM 2056 N N . LYS A 1 257 ? 26.416 -8.264 -3.968 1.00 82.31 257 LYS A N 1
ATOM 2057 C CA . LYS A 1 257 ? 25.545 -8.794 -5.038 1.00 82.31 257 LYS A CA 1
ATOM 2058 C C . LYS A 1 257 ? 25.288 -7.785 -6.157 1.00 82.31 257 LYS A C 1
ATOM 2060 O O . LYS A 1 257 ? 24.752 -8.164 -7.198 1.00 82.31 257 LYS A O 1
ATOM 2065 N N . TRP A 1 258 ? 25.614 -6.516 -5.932 1.00 85.38 258 TRP A N 1
ATOM 2066 C CA . TRP A 1 258 ? 25.505 -5.460 -6.927 1.00 85.38 258 TRP A CA 1
ATOM 2067 C C . TRP A 1 258 ? 26.849 -5.259 -7.619 1.00 85.38 258 TRP A C 1
ATOM 2069 O O . TRP A 1 258 ? 27.904 -5.328 -6.996 1.00 85.38 258 TRP A O 1
ATOM 2079 N N . SER A 1 259 ? 26.810 -5.023 -8.923 1.00 85.50 259 SER A N 1
ATOM 2080 C CA . SER A 1 259 ? 27.999 -4.832 -9.750 1.00 85.50 259 SER A CA 1
ATOM 2081 C C . SER A 1 259 ? 27.910 -3.519 -10.515 1.00 85.50 259 SER A C 1
ATOM 2083 O O . SER A 1 259 ? 26.826 -3.096 -10.914 1.00 85.50 259 SER A O 1
ATOM 2085 N N . ILE A 1 260 ? 29.053 -2.860 -10.690 1.00 83.25 260 ILE A N 1
ATOM 2086 C CA . ILE A 1 260 ? 29.151 -1.554 -11.350 1.00 83.25 260 ILE A CA 1
ATOM 2087 C C . ILE A 1 260 ? 29.299 -1.761 -12.857 1.00 83.25 260 ILE A C 1
ATOM 2089 O O . ILE A 1 260 ? 29.994 -2.670 -13.308 1.00 83.25 260 ILE A O 1
ATOM 2093 N N . ILE A 1 261 ? 28.642 -0.899 -13.624 1.00 82.81 261 ILE A N 1
ATOM 2094 C CA . ILE A 1 261 ? 28.851 -0.723 -15.059 1.00 82.81 261 ILE A CA 1
ATOM 2095 C C . ILE A 1 261 ? 29.736 0.513 -15.204 1.00 82.81 261 ILE A C 1
ATOM 2097 O O . ILE A 1 261 ? 29.328 1.602 -14.800 1.00 82.81 261 ILE A O 1
ATOM 2101 N N . TYR A 1 262 ? 30.952 0.344 -15.715 1.00 77.19 262 TYR A N 1
ATOM 2102 C CA . TYR A 1 262 ? 31.907 1.441 -15.883 1.00 77.19 262 TYR A CA 1
ATOM 2103 C C . TYR A 1 262 ? 31.740 2.115 -17.245 1.00 77.19 262 TYR A C 1
ATOM 2105 O O . TYR A 1 262 ? 31.458 1.449 -18.240 1.00 77.19 262 TYR A O 1
ATOM 2113 N N . ASP A 1 263 ? 31.964 3.428 -17.287 1.00 73.31 263 ASP A N 1
ATOM 2114 C CA . ASP A 1 263 ? 32.201 4.137 -18.543 1.00 73.31 263 ASP A CA 1
ATOM 2115 C C . ASP A 1 263 ? 33.663 3.914 -18.961 1.00 73.31 263 ASP A C 1
ATOM 2117 O O . ASP A 1 263 ? 34.581 4.281 -18.228 1.00 73.31 263 ASP A O 1
ATOM 2121 N N . LEU A 1 264 ? 33.883 3.295 -20.123 1.00 66.38 264 LEU A N 1
ATOM 2122 C CA . LEU A 1 264 ? 35.220 2.975 -20.637 1.00 66.38 264 LEU A CA 1
ATOM 2123 C C . LEU A 1 264 ? 36.032 4.224 -21.012 1.00 66.38 264 LEU A C 1
ATOM 2125 O O . LEU A 1 264 ? 37.258 4.177 -20.985 1.00 66.38 264 LEU A O 1
ATOM 2129 N N . LEU A 1 265 ? 35.366 5.332 -21.355 1.00 67.38 265 LEU A N 1
ATOM 2130 C CA . LEU A 1 265 ? 36.026 6.586 -21.733 1.00 67.38 265 LEU A CA 1
ATOM 2131 C C . LEU A 1 265 ? 36.348 7.458 -20.514 1.00 67.38 265 LEU A C 1
ATOM 2133 O O . LEU A 1 265 ? 37.292 8.241 -20.549 1.00 67.38 265 LEU A O 1
ATOM 2137 N N . ASN A 1 266 ? 35.578 7.301 -19.435 1.00 71.38 266 ASN A N 1
ATOM 2138 C CA . ASN A 1 266 ? 35.680 8.087 -18.208 1.00 71.38 266 ASN A CA 1
ATOM 2139 C C . ASN A 1 266 ? 35.629 7.151 -16.992 1.00 71.38 266 ASN A C 1
ATOM 2141 O O . ASN A 1 266 ? 34.656 7.155 -16.235 1.00 71.38 266 ASN A O 1
ATOM 2145 N N . ILE A 1 267 ? 36.653 6.302 -16.834 1.00 67.50 267 ILE A N 1
ATOM 2146 C CA . ILE A 1 267 ? 36.682 5.279 -15.780 1.00 67.50 267 ILE A CA 1
ATOM 2147 C C . ILE A 1 267 ? 36.675 5.952 -14.404 1.00 67.50 267 ILE A C 1
ATOM 2149 O O . ILE A 1 267 ? 37.693 6.447 -13.921 1.00 67.50 267 ILE A O 1
ATOM 2153 N N . ASP A 1 268 ? 35.517 5.919 -13.751 1.00 66.56 268 ASP A N 1
ATOM 2154 C CA . ASP A 1 268 ? 35.342 6.366 -12.376 1.00 66.56 268 ASP A CA 1
ATOM 2155 C C . ASP A 1 268 ? 35.329 5.155 -11.429 1.00 66.56 268 ASP A C 1
ATOM 2157 O O . ASP A 1 268 ? 34.378 4.372 -11.388 1.00 66.56 268 ASP A O 1
ATOM 2161 N N . ALA A 1 269 ? 36.403 4.987 -10.653 1.00 59.94 269 ALA A N 1
ATOM 2162 C CA . ALA A 1 269 ? 36.517 3.946 -9.626 1.00 59.94 269 ALA A CA 1
ATOM 2163 C C . ALA A 1 269 ? 35.886 4.351 -8.272 1.00 59.94 269 ALA A C 1
ATOM 2165 O O . ALA A 1 269 ? 35.956 3.595 -7.295 1.00 59.94 269 ALA A O 1
ATOM 2166 N N . SER A 1 270 ? 35.298 5.547 -8.184 1.00 59.28 270 SER A N 1
ATOM 2167 C CA . SER A 1 270 ? 34.689 6.094 -6.970 1.00 59.28 270 SER A CA 1
ATOM 2168 C C . SER A 1 270 ? 33.291 5.569 -6.590 1.00 59.28 270 SER A C 1
ATOM 2170 O O . SER A 1 270 ? 32.984 5.650 -5.391 1.00 59.28 270 SER A O 1
ATOM 2172 N N . PRO A 1 271 ? 32.438 5.006 -7.483 1.00 73.69 271 PRO A N 1
ATOM 2173 C CA . PRO A 1 271 ? 31.107 4.553 -7.092 1.00 73.69 271 PRO A CA 1
ATOM 2174 C C . PRO A 1 271 ? 31.197 3.415 -6.071 1.00 73.69 271 PRO A C 1
ATOM 2176 O O . PRO A 1 271 ? 31.589 2.292 -6.378 1.00 73.69 271 PRO A O 1
ATOM 2179 N N . LYS A 1 272 ? 30.834 3.707 -4.824 1.00 75.94 272 LYS A N 1
ATOM 2180 C CA . LYS A 1 272 ? 30.791 2.750 -3.711 1.00 75.94 272 LYS A CA 1
ATOM 2181 C C . LYS A 1 272 ? 29.473 2.916 -2.951 1.00 75.94 272 LYS A C 1
ATOM 2183 O O . LYS A 1 272 ? 28.834 3.963 -3.085 1.00 75.94 272 LYS A O 1
ATOM 2188 N N . PRO A 1 273 ? 29.047 1.924 -2.149 1.00 75.62 273 PRO A N 1
ATOM 2189 C CA . PRO A 1 273 ? 27.982 2.132 -1.176 1.00 75.62 273 PRO A CA 1
ATOM 2190 C C . PRO A 1 273 ? 28.314 3.309 -0.256 1.00 75.62 273 PRO A C 1
ATOM 2192 O O . PRO A 1 273 ? 29.421 3.398 0.273 1.00 75.62 273 PRO A O 1
ATOM 2195 N N . GLN A 1 274 ? 27.361 4.214 -0.065 1.00 77.44 274 GLN A N 1
ATOM 2196 C CA . GLN A 1 274 ? 27.516 5.414 0.754 1.00 77.44 274 GLN A CA 1
ATOM 2197 C C . GLN A 1 274 ? 26.286 5.610 1.643 1.00 77.44 274 GLN A C 1
ATOM 2199 O O . GLN A 1 274 ? 25.191 5.140 1.334 1.00 77.44 274 GLN A O 1
ATOM 2204 N N . GLN A 1 275 ? 26.468 6.307 2.765 1.00 77.31 275 GLN A N 1
ATOM 2205 C CA . GLN A 1 275 ? 25.381 6.731 3.644 1.00 77.31 275 GLN A CA 1
ATOM 2206 C C . GLN A 1 275 ? 25.298 8.256 3.610 1.00 77.31 275 GLN A C 1
ATOM 2208 O O . GLN A 1 275 ? 26.203 8.938 4.086 1.00 77.31 275 GLN A O 1
ATOM 2213 N N . ILE A 1 276 ? 24.218 8.785 3.036 1.00 66.94 276 ILE A N 1
ATOM 2214 C CA . ILE A 1 276 ? 23.979 10.221 2.890 1.00 66.94 276 ILE A CA 1
ATOM 2215 C C . ILE A 1 276 ? 22.514 10.521 3.224 1.00 66.94 276 ILE A C 1
ATOM 2217 O O . ILE A 1 276 ? 21.668 10.597 2.335 1.00 66.94 276 ILE A O 1
ATOM 2221 N N . ASN A 1 277 ? 22.193 10.664 4.513 1.00 69.75 277 ASN A N 1
ATOM 2222 C CA . ASN A 1 277 ? 20.828 10.676 5.081 1.00 69.75 277 ASN A CA 1
ATOM 2223 C C . ASN A 1 277 ? 20.050 9.356 4.876 1.00 69.75 277 ASN A C 1
ATOM 2225 O O . ASN A 1 277 ? 19.338 8.918 5.773 1.00 69.75 277 ASN A O 1
ATOM 2229 N N . ARG A 1 278 ? 20.235 8.692 3.732 1.00 75.62 278 ARG A N 1
ATOM 2230 C CA . ARG A 1 278 ? 19.860 7.311 3.421 1.00 75.62 278 ARG A CA 1
ATOM 2231 C C . ARG A 1 278 ? 21.057 6.568 2.842 1.00 75.62 278 ARG A C 1
ATOM 2233 O O . ARG A 1 278 ? 22.007 7.187 2.362 1.00 75.62 278 ARG A O 1
ATOM 2240 N N . TYR A 1 279 ? 21.016 5.246 2.885 1.00 83.62 279 TYR A N 1
ATOM 2241 C CA . TYR A 1 279 ? 22.000 4.437 2.182 1.00 83.62 279 TYR A CA 1
ATOM 2242 C C . TYR A 1 279 ? 21.670 4.402 0.691 1.00 83.62 279 TYR A C 1
ATOM 2244 O O . TYR A 1 279 ? 20.510 4.289 0.298 1.00 83.62 279 TYR A O 1
ATOM 2252 N N . LEU A 1 280 ? 22.701 4.500 -0.135 1.00 87.56 280 LEU A N 1
ATOM 2253 C CA . LEU A 1 280 ? 22.596 4.412 -1.583 1.00 87.56 280 LEU A CA 1
ATOM 2254 C C . LEU A 1 280 ? 23.862 3.792 -2.154 1.00 87.56 280 LEU A C 1
ATOM 2256 O O . LEU A 1 280 ? 24.911 3.766 -1.505 1.00 87.56 280 LEU A O 1
ATOM 2260 N N . TYR A 1 281 ? 23.770 3.319 -3.386 1.00 86.25 281 TYR A N 1
ATOM 2261 C CA . TYR A 1 281 ? 24.910 2.778 -4.103 1.00 86.25 281 TYR A CA 1
ATOM 2262 C C . TYR A 1 281 ? 25.347 3.734 -5.208 1.00 86.25 281 TYR A C 1
ATOM 2264 O O . TYR A 1 281 ? 24.599 3.950 -6.162 1.00 86.25 281 TYR A O 1
ATOM 2272 N N . GLY A 1 282 ? 26.575 4.247 -5.070 1.00 78.31 282 GLY A N 1
ATOM 2273 C CA . GLY A 1 282 ? 27.277 5.041 -6.076 1.00 78.31 282 GLY A CA 1
ATOM 2274 C C . GLY A 1 282 ? 26.803 6.491 -6.227 1.00 78.31 282 GLY A C 1
ATOM 2275 O O . GLY A 1 282 ? 25.662 6.834 -5.935 1.00 78.31 282 GLY A O 1
ATOM 2276 N N . ILE A 1 283 ? 27.703 7.337 -6.732 1.00 88.75 283 ILE A N 1
ATOM 2277 C CA . ILE A 1 283 ? 27.355 8.566 -7.455 1.00 88.75 283 ILE A CA 1
ATOM 2278 C C . ILE A 1 283 ? 27.828 8.323 -8.886 1.00 88.75 283 ILE A C 1
ATOM 2280 O O . ILE A 1 283 ? 28.977 8.581 -9.223 1.00 88.75 283 ILE A O 1
ATOM 2284 N N . PHE A 1 284 ? 26.966 7.715 -9.689 1.00 90.06 284 PHE A N 1
ATOM 2285 C CA . PHE A 1 284 ? 27.237 7.391 -11.079 1.00 90.06 284 PHE A CA 1
ATOM 2286 C C . PHE A 1 284 ? 27.255 8.666 -11.921 1.00 90.06 284 PHE A C 1
ATOM 2288 O O . PHE A 1 284 ? 26.360 9.511 -11.810 1.00 90.06 284 PHE A O 1
ATOM 2295 N N . LYS A 1 285 ? 28.278 8.779 -12.766 1.00 87.44 285 LYS A N 1
ATOM 2296 C CA . LYS A 1 285 ? 28.501 9.867 -13.724 1.00 87.44 285 LYS A CA 1
ATOM 2297 C C . LYS A 1 285 ? 28.634 9.314 -15.140 1.00 87.44 285 LYS A C 1
ATOM 2299 O O . LYS A 1 285 ? 28.881 8.120 -15.319 1.00 87.44 285 LYS A O 1
ATOM 2304 N N . PHE A 1 286 ? 28.490 10.175 -16.140 1.00 85.06 286 PHE A N 1
ATOM 2305 C CA . PHE A 1 286 ? 28.595 9.806 -17.554 1.00 85.06 286 PHE A CA 1
ATOM 2306 C C . PHE A 1 286 ? 27.747 8.577 -17.931 1.00 85.06 286 PHE A C 1
ATOM 2308 O O . PHE A 1 286 ? 26.548 8.554 -17.636 1.00 85.06 286 PHE A O 1
ATOM 2315 N N . ASN A 1 287 ? 28.365 7.558 -18.547 1.00 83.00 287 ASN A N 1
ATOM 2316 C CA . ASN A 1 287 ? 27.720 6.306 -18.948 1.00 83.00 287 ASN A CA 1
ATOM 2317 C C . ASN A 1 287 ? 27.810 5.184 -17.898 1.00 83.00 287 ASN A C 1
ATOM 2319 O O . ASN A 1 287 ? 27.567 4.016 -18.208 1.00 83.00 287 ASN A O 1
ATOM 2323 N N . SER A 1 288 ? 28.185 5.510 -16.656 1.00 84.50 288 SER A N 1
ATOM 2324 C CA . SER A 1 288 ? 28.269 4.514 -15.587 1.00 84.50 288 SER A CA 1
ATOM 2325 C C . SER A 1 288 ? 26.893 4.129 -15.030 1.00 84.50 288 SER A C 1
ATOM 2327 O O . SER A 1 288 ? 25.883 4.824 -15.194 1.00 84.50 288 SER A O 1
ATOM 2329 N N . GLY A 1 289 ? 26.845 2.975 -14.371 1.00 89.62 289 GLY A N 1
ATOM 2330 C CA . GLY A 1 289 ? 25.612 2.412 -13.848 1.00 89.62 289 GLY A CA 1
ATOM 2331 C C . GLY A 1 289 ? 25.827 1.232 -12.913 1.00 89.62 289 GLY A C 1
ATOM 2332 O O . GLY A 1 289 ? 26.925 0.986 -12.412 1.00 89.62 289 GLY A O 1
ATOM 2333 N N . ILE A 1 290 ? 24.758 0.477 -12.684 1.00 90.56 290 ILE A N 1
ATOM 2334 C CA . ILE A 1 290 ? 24.736 -0.650 -11.753 1.00 90.56 290 ILE A CA 1
ATOM 2335 C C . ILE A 1 290 ? 23.845 -1.771 -12.276 1.00 90.56 290 ILE A C 1
ATOM 2337 O O . ILE A 1 290 ? 22.839 -1.515 -12.939 1.00 90.56 290 ILE A O 1
ATOM 2341 N N . TYR A 1 291 ? 24.176 -3.016 -11.946 1.00 90.94 291 TYR A N 1
ATOM 2342 C CA . TYR A 1 291 ? 23.329 -4.169 -12.228 1.00 90.94 291 TYR A CA 1
ATOM 2343 C C . TYR A 1 291 ? 23.342 -5.207 -11.104 1.00 90.94 291 TYR A C 1
ATOM 2345 O O . TYR A 1 291 ? 24.241 -5.233 -10.260 1.00 90.94 291 TYR A O 1
ATOM 2353 N N . ARG A 1 292 ? 22.315 -6.064 -11.093 1.00 87.88 292 ARG A N 1
ATOM 2354 C CA . ARG A 1 292 ? 22.173 -7.186 -10.157 1.00 87.88 292 ARG A CA 1
ATOM 2355 C C . ARG A 1 292 ? 21.361 -8.326 -10.766 1.00 87.88 292 ARG A C 1
ATOM 2357 O O . ARG A 1 292 ? 20.380 -8.104 -11.475 1.00 87.88 292 ARG A O 1
ATOM 2364 N N . PHE A 1 293 ? 21.745 -9.547 -10.403 1.00 84.81 293 PHE A N 1
ATOM 2365 C CA . PHE A 1 293 ? 20.984 -10.763 -10.671 1.00 84.81 293 PHE A CA 1
ATOM 2366 C C . PHE A 1 293 ? 19.962 -11.048 -9.561 1.00 84.81 293 PHE A C 1
ATOM 2368 O O . PHE A 1 293 ? 20.277 -11.009 -8.367 1.00 84.81 293 PHE A O 1
ATOM 2375 N N . PHE A 1 294 ? 18.744 -11.403 -9.961 1.00 81.31 294 PHE A N 1
ATOM 2376 C CA . PHE A 1 294 ? 17.644 -11.789 -9.087 1.00 81.31 294 PHE A CA 1
ATOM 2377 C C . PHE A 1 294 ? 17.205 -13.225 -9.380 1.00 81.31 294 PHE A C 1
ATOM 2379 O O . PHE A 1 294 ? 16.458 -13.499 -10.319 1.00 81.31 294 PHE A O 1
ATOM 2386 N N . ASN A 1 295 ? 17.650 -14.154 -8.532 1.00 72.44 295 ASN A N 1
ATOM 2387 C CA . ASN A 1 295 ? 17.348 -15.582 -8.686 1.00 72.44 295 ASN A CA 1
ATOM 2388 C C . ASN A 1 295 ? 15.956 -15.927 -8.132 1.00 72.44 295 ASN A C 1
ATOM 2390 O O . ASN A 1 295 ? 15.266 -16.789 -8.671 1.00 72.44 295 ASN A O 1
ATOM 2394 N N . GLN A 1 296 ? 15.522 -15.213 -7.088 1.00 65.31 296 GLN A N 1
ATOM 2395 C CA . GLN A 1 296 ? 14.255 -15.438 -6.379 1.00 65.31 296 GLN A CA 1
ATOM 2396 C C . GLN A 1 296 ? 13.019 -15.136 -7.235 1.00 65.31 296 GLN A C 1
ATOM 2398 O O . GLN A 1 296 ? 11.954 -15.667 -6.963 1.00 65.31 296 GLN A O 1
ATOM 2403 N N . LEU A 1 297 ? 13.144 -14.320 -8.286 1.00 67.19 297 LEU A N 1
ATOM 2404 C CA . LEU A 1 297 ? 12.015 -13.990 -9.163 1.00 67.19 297 LEU A CA 1
ATOM 2405 C C . LEU A 1 297 ? 11.628 -15.154 -10.094 1.00 67.19 297 LEU A C 1
ATOM 2407 O O . LEU A 1 297 ? 10.491 -15.218 -10.556 1.00 67.19 297 LEU A O 1
ATOM 2411 N N . SER A 1 298 ? 12.537 -16.108 -10.329 1.00 60.41 298 SER A N 1
ATOM 2412 C CA . SER A 1 298 ? 12.280 -17.267 -11.195 1.00 60.41 298 SER A CA 1
ATOM 2413 C C . SER A 1 298 ? 11.223 -18.223 -10.627 1.00 60.41 298 SER A C 1
ATOM 2415 O O . SER A 1 298 ? 10.481 -18.827 -11.397 1.00 60.41 298 SER A O 1
ATOM 2417 N N . THR A 1 299 ? 11.058 -18.314 -9.303 1.00 59.19 299 THR A N 1
ATOM 2418 C CA . THR A 1 299 ? 10.000 -19.136 -8.682 1.00 59.19 299 THR A CA 1
ATOM 2419 C C . THR A 1 299 ? 8.607 -18.539 -8.879 1.00 59.19 299 THR A C 1
ATOM 2421 O O . THR A 1 299 ? 7.622 -19.271 -8.893 1.00 59.19 299 THR A O 1
ATOM 2424 N N . TYR A 1 300 ? 8.521 -17.226 -9.104 1.00 61.91 300 TYR A N 1
ATOM 2425 C CA . TYR A 1 300 ? 7.284 -16.511 -9.422 1.00 61.91 300 TYR A CA 1
ATOM 2426 C C . TYR A 1 300 ? 6.995 -16.473 -10.933 1.00 61.91 300 TYR A C 1
ATOM 2428 O O . TYR A 1 300 ? 5.962 -15.947 -11.342 1.00 61.91 300 TYR A O 1
ATOM 2436 N N . SER A 1 301 ? 7.858 -17.068 -11.771 1.00 53.53 301 SER A N 1
ATOM 2437 C CA . SER A 1 301 ? 7.701 -17.117 -13.236 1.00 53.53 301 SER A CA 1
ATOM 2438 C C . SER A 1 301 ? 6.508 -17.952 -13.726 1.00 53.53 301 SER A C 1
ATOM 2440 O O . SER A 1 301 ? 6.117 -17.845 -14.890 1.00 53.53 301 SER A O 1
ATOM 2442 N N . PHE A 1 302 ? 5.901 -18.753 -12.841 1.00 49.12 302 PHE A N 1
ATOM 2443 C CA . PHE A 1 302 ? 4.629 -19.437 -13.095 1.00 49.12 302 PHE A CA 1
ATOM 2444 C C . PHE A 1 302 ? 3.420 -18.498 -12.994 1.00 49.12 302 PHE A C 1
ATOM 2446 O O . PHE A 1 302 ? 2.333 -18.855 -13.444 1.00 49.12 302 PHE A O 1
ATOM 2453 N N . SER A 1 303 ? 3.596 -17.293 -12.437 1.00 52.88 303 SER A N 1
ATOM 2454 C CA . SER A 1 303 ? 2.540 -16.287 -12.409 1.00 52.88 303 SER A CA 1
ATOM 2455 C C . SER A 1 303 ? 2.353 -15.681 -13.800 1.00 52.88 303 SER A C 1
ATOM 2457 O O . SER A 1 303 ? 3.277 -15.220 -14.469 1.00 52.88 303 SER A O 1
ATOM 2459 N N . THR A 1 304 ? 1.116 -15.690 -14.276 1.00 49.75 304 THR A N 1
ATOM 2460 C CA . THR A 1 304 ? 0.739 -15.176 -15.592 1.00 49.75 304 THR A CA 1
ATOM 2461 C C . THR A 1 304 ? 0.559 -13.653 -15.610 1.00 49.75 304 THR A C 1
ATOM 2463 O O . THR A 1 304 ? 0.017 -13.148 -16.590 1.00 49.75 304 THR A O 1
ATOM 2466 N N . TYR A 1 305 ? 1.057 -12.893 -14.627 1.00 64.38 305 TYR A N 1
ATOM 2467 C CA . TYR A 1 305 ? 0.703 -11.475 -14.442 1.00 64.38 305 TYR A CA 1
ATOM 2468 C C . TYR A 1 305 ? 1.909 -10.538 -14.336 1.00 64.38 305 TYR A C 1
ATOM 2470 O O . TYR A 1 305 ? 3.063 -10.959 -14.288 1.00 64.38 305 TYR A O 1
ATOM 2478 N N . LEU A 1 306 ? 1.611 -9.241 -14.374 1.00 73.69 306 LEU A N 1
ATOM 2479 C CA . LEU A 1 306 ? 2.593 -8.170 -14.303 1.00 73.69 306 LEU A CA 1
ATOM 2480 C C . LEU A 1 306 ? 3.055 -7.956 -12.864 1.00 73.69 306 LEU A C 1
ATOM 2482 O O . LEU A 1 306 ? 2.232 -7.752 -11.972 1.00 73.69 306 LEU A O 1
ATOM 2486 N N . ILE A 1 307 ? 4.367 -7.923 -12.672 1.00 80.19 307 ILE A N 1
ATOM 2487 C CA . ILE A 1 307 ? 5.000 -7.502 -11.428 1.00 80.19 307 ILE A CA 1
ATOM 2488 C C . ILE A 1 307 ? 5.043 -5.980 -11.387 1.00 80.19 307 ILE A C 1
ATOM 2490 O O . ILE A 1 307 ? 5.406 -5.332 -12.371 1.00 80.19 307 ILE A O 1
ATOM 2494 N N . GLY A 1 308 ? 4.697 -5.413 -10.238 1.00 87.06 308 GLY A N 1
ATOM 2495 C CA . GLY A 1 308 ? 4.956 -4.007 -9.966 1.00 87.06 308 GLY A CA 1
ATOM 2496 C C . GLY A 1 308 ? 6.435 -3.813 -9.648 1.00 87.06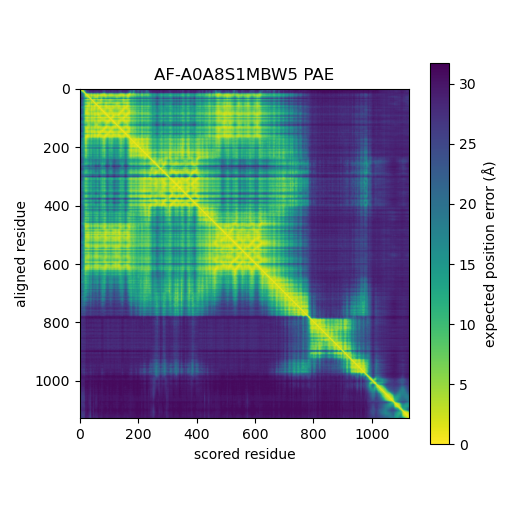 308 GLY A C 1
ATOM 2497 O O . GLY A 1 308 ? 7.001 -4.575 -8.869 1.00 87.06 308 GLY A O 1
ATOM 2498 N N . LEU A 1 309 ? 7.056 -2.801 -10.243 1.00 90.62 309 LEU A N 1
ATOM 2499 C CA . LEU A 1 309 ? 8.429 -2.395 -9.976 1.00 90.62 309 LEU A CA 1
ATOM 2500 C C . LEU A 1 309 ? 8.436 -0.956 -9.469 1.00 90.62 309 LEU A C 1
ATOM 2502 O O . LEU A 1 309 ? 8.009 -0.043 -10.178 1.00 90.62 309 LEU A O 1
ATOM 2506 N N . LYS A 1 310 ? 8.963 -0.766 -8.263 1.00 93.75 310 LYS A N 1
ATOM 2507 C CA . LYS A 1 310 ? 9.258 0.538 -7.675 1.00 93.75 310 LYS A CA 1
ATOM 2508 C C . LYS A 1 310 ? 10.774 0.716 -7.589 1.00 93.75 310 LYS A C 1
ATOM 2510 O O . LYS A 1 310 ? 11.473 -0.141 -7.051 1.00 93.75 310 LYS A O 1
ATOM 2515 N N . ILE A 1 311 ? 11.279 1.804 -8.162 1.00 95.31 311 ILE A N 1
ATOM 2516 C CA . ILE A 1 311 ? 12.704 2.152 -8.196 1.00 95.31 311 ILE A CA 1
ATOM 2517 C C . ILE A 1 311 ? 12.866 3.513 -7.536 1.00 95.31 311 ILE A C 1
ATOM 2519 O O . ILE A 1 311 ? 12.259 4.484 -7.988 1.00 95.31 311 ILE A O 1
ATOM 2523 N N . SER A 1 312 ? 13.712 3.598 -6.518 1.00 95.25 312 SER A N 1
ATOM 2524 C CA . SER A 1 312 ? 14.048 4.868 -5.879 1.00 95.25 312 SER A CA 1
ATOM 2525 C C . SER A 1 312 ? 15.472 5.269 -6.241 1.00 95.25 312 SER A C 1
ATOM 2527 O O . SER A 1 312 ? 16.427 4.538 -5.966 1.00 95.25 312 SER A O 1
ATOM 2529 N N . ILE A 1 313 ? 15.618 6.451 -6.835 1.00 95.25 313 ILE A N 1
ATOM 2530 C CA . ILE A 1 313 ? 16.914 7.044 -7.188 1.00 95.25 313 ILE A CA 1
ATOM 2531 C C . ILE A 1 313 ? 17.115 8.379 -6.471 1.00 95.25 313 ILE A C 1
ATOM 2533 O O . ILE A 1 313 ? 16.149 9.059 -6.120 1.00 95.25 313 ILE A O 1
ATOM 2537 N N . LEU A 1 314 ? 18.372 8.776 -6.286 1.00 93.75 314 LEU A N 1
ATOM 2538 C CA . LEU A 1 314 ? 18.762 10.092 -5.784 1.00 93.75 314 LEU A CA 1
ATOM 2539 C C . LEU A 1 314 ? 19.626 10.801 -6.825 1.00 93.75 314 LEU A C 1
ATOM 2541 O O . LEU A 1 314 ? 20.646 10.261 -7.243 1.00 93.75 314 LEU A O 1
ATOM 2545 N N . LEU A 1 315 ? 19.226 12.006 -7.227 1.00 93.31 315 LEU A N 1
ATOM 2546 C CA . LEU A 1 315 ? 20.001 12.855 -8.125 1.00 93.31 315 LEU A CA 1
ATOM 2547 C C . LEU A 1 315 ? 20.846 13.856 -7.333 1.00 93.31 315 LEU A C 1
ATOM 2549 O O . LEU A 1 315 ? 20.379 14.437 -6.346 1.00 93.31 315 LEU A O 1
ATOM 2553 N N . PHE A 1 316 ? 22.067 14.071 -7.809 1.00 91.19 316 PHE A N 1
ATOM 2554 C CA . PHE A 1 316 ? 23.003 15.097 -7.371 1.00 91.19 316 PHE A CA 1
ATOM 2555 C C . PHE A 1 316 ? 23.110 16.113 -8.512 1.00 91.19 316 PHE A C 1
ATOM 2557 O O . PHE A 1 316 ? 23.705 15.808 -9.545 1.00 91.19 316 PHE A O 1
ATOM 2564 N N . TYR A 1 317 ? 22.477 17.278 -8.333 1.00 90.12 317 TYR A N 1
ATOM 2565 C CA . TYR A 1 317 ? 22.010 18.164 -9.413 1.00 90.12 317 TYR A CA 1
ATOM 2566 C C . TYR A 1 317 ? 20.972 17.541 -10.359 1.00 90.12 317 TYR A C 1
ATOM 2568 O O . TYR A 1 317 ? 20.685 16.346 -10.318 1.00 90.12 317 TYR A O 1
ATOM 2576 N N . ASP A 1 318 ? 20.337 18.386 -11.176 1.00 88.19 318 ASP A N 1
ATOM 2577 C CA . ASP A 1 318 ? 19.402 17.923 -12.200 1.00 88.19 318 ASP A CA 1
ATOM 2578 C C . ASP A 1 318 ? 20.134 17.158 -13.308 1.00 88.19 318 ASP A C 1
ATOM 2580 O O . ASP A 1 318 ? 21.285 17.446 -13.632 1.00 88.19 318 ASP A O 1
ATOM 2584 N N . ILE A 1 319 ? 19.425 16.220 -13.941 1.00 89.69 319 ILE A N 1
ATOM 2585 C CA . ILE A 1 319 ? 19.914 15.496 -15.120 1.00 89.69 319 ILE A CA 1
ATOM 2586 C C . ILE A 1 319 ? 20.343 16.515 -16.201 1.00 89.69 319 ILE A C 1
ATOM 2588 O O . ILE A 1 319 ? 19.573 17.444 -16.480 1.00 89.69 319 ILE A O 1
ATOM 2592 N N . PRO A 1 320 ? 21.524 16.387 -16.835 1.00 88.88 320 PRO A N 1
ATOM 2593 C CA . PRO A 1 320 ? 21.917 17.285 -17.919 1.00 88.88 320 PRO A CA 1
ATOM 2594 C C . PRO A 1 320 ? 20.920 17.256 -19.090 1.00 88.88 320 PRO A C 1
ATOM 2596 O O . PRO A 1 320 ? 20.150 16.307 -19.263 1.00 88.88 320 PRO A O 1
ATOM 2599 N N . LEU A 1 321 ? 20.888 18.323 -19.892 1.00 83.06 321 LEU A N 1
ATOM 2600 C CA . LEU A 1 321 ? 19.930 18.434 -20.995 1.00 83.06 321 LEU A CA 1
ATOM 2601 C C . LEU A 1 321 ? 20.161 17.313 -22.024 1.00 83.06 321 LEU A C 1
ATOM 2603 O O . LEU A 1 321 ? 21.289 17.061 -22.430 1.00 83.06 321 LEU A O 1
ATOM 2607 N N . ASN A 1 322 ? 19.083 16.657 -22.453 1.00 78.94 322 ASN A N 1
ATOM 2608 C CA . ASN A 1 322 ? 19.071 15.494 -23.350 1.00 78.94 322 ASN A CA 1
ATOM 2609 C C . ASN A 1 322 ? 19.756 14.229 -22.793 1.00 78.94 322 ASN A C 1
ATOM 2611 O O . ASN A 1 322 ? 19.968 13.271 -23.538 1.00 78.94 322 ASN A O 1
ATOM 2615 N N . CYS A 1 323 ? 20.042 14.202 -21.489 1.00 82.38 323 CYS A N 1
ATOM 2616 C CA . CYS A 1 323 ? 20.557 13.039 -20.767 1.00 82.38 323 CYS A CA 1
ATOM 2617 C C . CYS A 1 323 ? 19.460 12.396 -19.905 1.00 82.38 323 CYS A C 1
ATOM 2619 O O . CYS A 1 323 ? 18.360 12.936 -19.750 1.00 82.38 323 CYS A O 1
ATOM 2621 N N . GLY A 1 324 ? 19.758 11.240 -19.320 1.00 87.81 324 GLY A N 1
ATOM 2622 C CA . GLY A 1 324 ? 18.837 10.438 -18.534 1.00 87.81 324 GLY A CA 1
ATOM 2623 C C . GLY A 1 324 ? 19.466 9.201 -17.902 1.00 87.81 324 GLY A C 1
ATOM 2624 O O . GLY A 1 324 ? 20.677 8.987 -17.923 1.00 87.81 324 GLY A O 1
ATOM 2625 N N . ILE A 1 325 ? 18.595 8.398 -17.301 1.00 92.56 325 ILE A N 1
ATOM 2626 C CA . ILE A 1 325 ? 18.898 7.111 -16.686 1.00 92.56 325 ILE A CA 1
ATOM 2627 C C . ILE A 1 325 ? 17.936 6.091 -17.287 1.00 92.56 325 ILE A C 1
ATOM 2629 O O . ILE A 1 325 ? 16.712 6.270 -17.262 1.00 92.56 325 ILE A O 1
ATOM 2633 N N . GLN A 1 326 ? 18.497 5.028 -17.849 1.00 90.62 326 GLN A N 1
ATOM 2634 C CA . GLN A 1 326 ? 17.779 3.933 -18.482 1.00 90.62 326 GLN A CA 1
ATOM 2635 C C . GLN A 1 326 ? 17.727 2.727 -17.547 1.00 90.62 326 GLN A C 1
ATOM 2637 O O . GLN A 1 326 ? 18.749 2.325 -16.998 1.00 90.62 326 GLN A O 1
ATOM 2642 N N . PHE A 1 327 ? 16.555 2.106 -17.428 1.00 91.94 327 PHE A N 1
ATOM 2643 C CA . PHE A 1 327 ? 16.345 0.877 -16.668 1.00 91.94 327 PHE A CA 1
ATOM 2644 C C . PHE A 1 327 ? 16.050 -0.278 -17.624 1.00 91.94 327 PHE A C 1
ATOM 2646 O O . PHE A 1 327 ? 15.196 -0.162 -18.512 1.00 91.94 327 PHE A O 1
ATOM 2653 N N . LYS A 1 328 ? 16.750 -1.399 -17.447 1.00 86.44 328 LYS A N 1
ATOM 2654 C CA . LYS A 1 328 ? 16.595 -2.604 -18.269 1.00 86.44 328 LYS A CA 1
ATOM 2655 C C . LYS A 1 328 ? 16.412 -3.846 -17.409 1.00 86.44 328 LYS A C 1
ATOM 2657 O O . LYS A 1 328 ? 16.942 -3.931 -16.300 1.00 86.44 328 LYS A O 1
ATOM 2662 N N . ILE A 1 329 ? 15.682 -4.808 -17.962 1.00 84.00 329 ILE A N 1
ATOM 2663 C CA . ILE A 1 329 ? 15.500 -6.150 -17.415 1.00 84.00 329 ILE A CA 1
ATOM 2664 C C . ILE A 1 329 ? 15.891 -7.153 -18.491 1.00 84.00 329 ILE A C 1
ATOM 2666 O O . ILE A 1 329 ? 15.299 -7.149 -19.564 1.00 84.00 329 ILE A O 1
ATOM 2670 N N . ASN A 1 330 ? 16.877 -8.007 -18.213 1.00 78.75 330 ASN A N 1
ATOM 2671 C CA . ASN A 1 330 ? 17.462 -8.930 -19.195 1.00 78.75 330 ASN A CA 1
ATOM 2672 C C . ASN A 1 330 ? 17.861 -8.201 -20.490 1.00 78.75 330 ASN A C 1
ATOM 2674 O O . ASN A 1 330 ? 17.560 -8.662 -21.585 1.00 78.75 330 ASN A O 1
ATOM 2678 N N . ASP A 1 331 ? 18.455 -7.012 -20.333 1.00 73.69 331 ASP A N 1
ATOM 2679 C CA . ASP A 1 331 ? 18.823 -6.066 -21.399 1.00 73.69 331 ASP A CA 1
ATOM 2680 C C . ASP A 1 331 ? 17.665 -5.492 -22.226 1.00 73.69 331 ASP A C 1
ATOM 2682 O O . ASP A 1 331 ? 17.889 -4.632 -23.075 1.00 73.69 331 ASP A O 1
ATOM 2686 N N . VAL A 1 332 ? 16.422 -5.853 -21.909 1.00 76.56 332 VAL A N 1
ATOM 2687 C CA . VAL A 1 332 ? 15.225 -5.266 -22.510 1.00 76.56 332 VAL A CA 1
ATOM 2688 C C . VAL A 1 332 ? 14.884 -3.960 -21.806 1.00 76.56 332 VAL A C 1
ATOM 2690 O O . VAL A 1 332 ? 14.726 -3.902 -20.580 1.00 76.56 332 VAL A O 1
ATOM 2693 N N . TYR A 1 333 ? 14.728 -2.895 -22.588 1.00 79.12 333 TYR A N 1
ATOM 2694 C CA . TYR A 1 333 ? 14.345 -1.588 -22.078 1.00 79.12 333 TYR A CA 1
ATOM 2695 C C . TYR A 1 333 ? 12.993 -1.619 -21.342 1.00 79.12 333 TYR A C 1
ATOM 2697 O O . TYR A 1 333 ? 11.945 -1.919 -21.919 1.00 79.12 333 TYR A O 1
ATOM 2705 N N . SER A 1 334 ? 13.024 -1.268 -20.054 1.00 82.81 334 SER A N 1
ATOM 2706 C CA . SER A 1 334 ? 11.856 -1.273 -19.160 1.00 82.81 334 SER A CA 1
ATOM 2707 C C . SER A 1 334 ? 11.319 0.134 -18.876 1.00 82.81 334 SER A C 1
ATOM 2709 O O . SER A 1 334 ? 10.134 0.294 -18.601 1.00 82.81 334 SER A O 1
ATOM 2711 N N . GLY A 1 335 ? 12.161 1.162 -18.997 1.00 87.56 335 GLY A N 1
ATOM 2712 C CA . GLY A 1 335 ? 11.762 2.563 -18.872 1.00 87.56 335 GLY A CA 1
ATOM 2713 C C . GLY A 1 335 ? 12.952 3.495 -18.668 1.00 87.56 335 GLY A C 1
ATOM 2714 O O . GLY A 1 335 ? 14.087 3.043 -18.508 1.00 87.56 335 GLY A O 1
ATOM 2715 N N . SER A 1 336 ? 12.715 4.805 -18.686 1.00 90.25 336 SER A N 1
ATOM 2716 C CA . SER A 1 336 ? 13.743 5.808 -18.378 1.00 90.25 336 SER A CA 1
ATOM 2717 C C . SER A 1 336 ? 13.175 7.070 -17.739 1.00 90.25 336 SER A C 1
ATOM 2719 O O . SER A 1 336 ? 11.999 7.403 -17.900 1.00 90.25 336 SER A O 1
ATOM 2721 N N . ILE A 1 337 ? 14.054 7.785 -17.041 1.00 92.44 337 ILE A N 1
ATOM 2722 C CA . ILE A 1 337 ? 13.876 9.174 -16.614 1.00 92.44 337 ILE A CA 1
ATOM 2723 C C . ILE A 1 337 ? 14.932 10.018 -17.328 1.00 92.44 337 ILE A C 1
ATOM 2725 O O . ILE A 1 337 ? 16.092 9.623 -17.384 1.00 92.44 337 ILE A O 1
ATOM 2729 N N . TYR A 1 338 ? 14.550 11.141 -17.924 1.00 89.00 338 TYR A N 1
ATOM 2730 C CA . TYR A 1 338 ? 15.457 11.972 -18.722 1.00 89.00 338 TYR A CA 1
ATOM 2731 C C . TYR A 1 338 ? 15.059 13.444 -18.655 1.00 89.00 338 TYR A C 1
ATOM 2733 O O . TYR A 1 338 ? 13.955 13.763 -18.222 1.00 89.00 338 TYR A O 1
ATOM 2741 N N . ARG A 1 339 ? 15.939 14.358 -19.070 1.00 86.31 339 ARG A N 1
ATOM 2742 C CA . ARG A 1 339 ? 15.649 15.799 -19.114 1.00 86.31 339 ARG A CA 1
ATOM 2743 C C . ARG A 1 339 ? 15.682 16.321 -20.542 1.00 86.31 339 ARG A C 1
ATOM 2745 O O . ARG A 1 339 ? 16.653 16.109 -21.255 1.00 86.31 339 ARG A O 1
ATOM 2752 N N . ASN A 1 340 ? 14.643 17.042 -20.948 1.00 81.31 340 ASN A N 1
ATOM 2753 C CA . ASN A 1 340 ? 14.598 17.791 -22.206 1.00 81.31 340 ASN A CA 1
ATOM 2754 C C . ASN A 1 340 ? 14.309 19.284 -21.938 1.00 81.31 340 ASN A C 1
ATOM 2756 O O . ASN A 1 340 ? 14.309 19.726 -20.787 1.00 81.31 340 ASN A O 1
ATOM 2760 N N . ALA A 1 341 ? 14.059 20.070 -22.992 1.00 79.31 341 ALA A N 1
ATOM 2761 C CA . ALA A 1 341 ? 13.760 21.504 -22.877 1.00 79.31 341 ALA A CA 1
ATOM 2762 C C . ALA A 1 341 ? 12.519 21.817 -22.012 1.00 79.31 341 ALA A C 1
ATOM 2764 O O . ALA A 1 341 ? 12.410 22.912 -21.469 1.00 79.31 341 ALA A O 1
ATOM 2765 N N . SER A 1 342 ? 11.608 20.855 -21.849 1.00 82.06 342 SER A N 1
ATOM 2766 C CA . SER A 1 342 ? 10.408 20.959 -21.010 1.00 82.06 342 SER A CA 1
ATOM 2767 C C . SER A 1 342 ? 10.629 20.480 -19.567 1.00 82.06 342 SER A C 1
ATOM 2769 O O . SER A 1 342 ? 9.684 20.459 -18.785 1.00 82.06 342 SER A O 1
ATOM 2771 N N . GLY A 1 343 ? 11.852 20.085 -19.198 1.00 87.06 343 GLY A N 1
ATOM 2772 C CA . GLY A 1 343 ? 12.203 19.597 -17.862 1.00 87.06 343 GLY A CA 1
ATOM 2773 C C . GLY A 1 343 ? 12.355 18.076 -17.786 1.00 87.06 343 GLY A C 1
ATOM 2774 O O . GLY A 1 343 ? 12.695 17.423 -18.772 1.00 87.06 343 GLY A O 1
ATOM 2775 N N . ILE A 1 344 ? 12.148 17.514 -16.592 1.00 89.06 344 ILE A N 1
ATOM 2776 C CA . ILE A 1 344 ? 12.241 16.067 -16.346 1.00 89.06 344 ILE A CA 1
ATOM 2777 C C . ILE A 1 344 ? 11.032 15.359 -16.959 1.00 89.06 344 ILE A C 1
ATOM 2779 O O . ILE A 1 344 ? 9.888 15.717 -16.697 1.00 89.06 344 ILE A O 1
ATOM 2783 N N . GLN A 1 345 ? 11.306 14.330 -17.748 1.00 86.56 345 GLN A N 1
ATOM 2784 C CA . GLN A 1 345 ? 10.350 13.469 -18.425 1.00 86.56 345 GLN A CA 1
ATOM 2785 C C . GLN A 1 345 ? 10.575 12.013 -18.014 1.00 86.56 345 GLN A C 1
ATOM 2787 O O . GLN A 1 345 ? 11.660 11.622 -17.575 1.00 86.56 345 GLN A O 1
ATOM 2792 N N . THR A 1 346 ? 9.543 11.192 -18.182 1.00 88.56 346 THR A N 1
ATOM 2793 C CA . THR A 1 346 ? 9.616 9.741 -17.973 1.00 88.56 346 THR A CA 1
ATOM 2794 C C . THR A 1 346 ? 9.007 9.004 -19.153 1.00 88.56 346 THR A C 1
ATOM 2796 O O . THR A 1 346 ? 8.074 9.492 -19.786 1.00 88.56 346 THR A O 1
ATOM 2799 N N . HIS A 1 347 ? 9.526 7.813 -19.444 1.00 82.75 347 HIS A N 1
ATOM 2800 C CA . HIS A 1 347 ? 8.974 6.923 -20.459 1.00 82.75 347 HIS A CA 1
ATOM 2801 C C . HIS A 1 347 ? 8.815 5.509 -19.891 1.00 82.75 347 HIS A C 1
ATOM 2803 O O . HIS A 1 347 ? 9.735 4.981 -19.264 1.00 82.75 347 HIS A O 1
ATOM 2809 N N . LYS A 1 348 ? 7.617 4.925 -20.066 1.00 81.06 348 LYS A N 1
ATOM 2810 C CA . LYS A 1 348 ? 7.146 3.654 -19.461 1.00 81.06 348 LYS A CA 1
ATOM 2811 C C . LYS A 1 348 ? 7.193 3.576 -17.922 1.00 81.06 348 LYS A C 1
ATOM 2813 O O . LYS A 1 348 ? 6.840 2.549 -17.349 1.00 81.06 348 LYS A O 1
ATOM 2818 N N . LEU A 1 349 ? 7.573 4.660 -17.253 1.00 89.25 349 LEU A N 1
ATOM 2819 C CA . LEU A 1 349 ? 7.577 4.836 -15.801 1.00 89.25 349 LEU A CA 1
ATOM 2820 C C . LEU A 1 349 ? 6.702 6.042 -15.460 1.00 89.25 349 LEU A C 1
ATOM 2822 O O . LEU A 1 349 ? 6.506 6.925 -16.297 1.00 89.25 349 LEU A O 1
ATOM 2826 N N . LYS A 1 350 ? 6.216 6.107 -14.225 1.00 90.12 350 LYS A N 1
ATOM 2827 C CA . LYS A 1 350 ? 5.585 7.305 -13.666 1.00 90.12 350 LYS A CA 1
ATOM 2828 C C . LYS A 1 350 ? 6.307 7.724 -12.395 1.00 90.12 350 LYS A C 1
ATOM 2830 O O . LYS A 1 350 ? 6.754 6.874 -11.628 1.00 90.12 350 LYS A O 1
ATOM 2835 N N . ILE A 1 351 ? 6.413 9.033 -12.183 1.00 92.56 351 ILE A N 1
ATOM 2836 C CA . ILE A 1 351 ? 6.951 9.599 -10.945 1.00 92.56 351 ILE A CA 1
ATOM 2837 C C . ILE A 1 351 ? 5.836 9.555 -9.903 1.00 92.56 351 ILE A C 1
ATOM 2839 O O . ILE A 1 351 ? 4.815 10.220 -10.051 1.00 92.56 351 ILE A O 1
ATOM 2843 N N . PHE A 1 352 ? 6.028 8.762 -8.855 1.00 91.62 352 PHE A N 1
ATOM 2844 C CA . PHE A 1 352 ? 5.108 8.696 -7.725 1.00 91.62 352 PHE A CA 1
ATOM 2845 C C . PHE A 1 352 ? 5.358 9.840 -6.738 1.00 91.62 352 PHE A C 1
ATOM 2847 O O . PHE A 1 352 ? 4.440 10.538 -6.310 1.00 91.62 352 PHE A O 1
ATOM 2854 N N . GLN A 1 353 ? 6.619 10.058 -6.378 1.00 90.88 353 GLN A N 1
ATOM 2855 C CA . GLN A 1 353 ? 7.008 11.064 -5.401 1.00 90.88 353 GLN A CA 1
ATOM 2856 C C . GLN A 1 353 ? 8.394 11.612 -5.713 1.00 90.88 353 GLN A C 1
ATOM 2858 O O . GLN A 1 353 ? 9.263 10.906 -6.221 1.00 90.88 353 GLN A O 1
ATOM 2863 N N . THR A 1 354 ? 8.600 12.873 -5.338 1.00 92.50 354 THR A N 1
ATOM 2864 C CA . THR A 1 354 ? 9.927 13.474 -5.256 1.00 92.50 354 THR A CA 1
ATOM 2865 C C . THR A 1 354 ? 10.152 14.078 -3.883 1.00 92.50 354 THR A C 1
ATOM 2867 O O . THR A 1 354 ? 9.219 14.656 -3.322 1.00 92.50 354 THR A O 1
ATOM 2870 N N . GLN A 1 355 ? 11.378 14.017 -3.375 1.00 90.69 355 GLN A N 1
ATOM 2871 C CA . GLN A 1 355 ? 11.762 14.685 -2.133 1.00 90.69 355 GLN A CA 1
ATOM 2872 C C . GLN A 1 355 ? 13.046 15.489 -2.344 1.00 90.69 355 GLN A C 1
ATOM 2874 O O . GLN A 1 355 ? 14.001 14.995 -2.943 1.00 90.69 355 GLN A O 1
ATOM 2879 N N . LEU A 1 356 ? 13.053 16.739 -1.878 1.00 90.38 356 LEU A N 1
ATOM 2880 C CA . LEU A 1 356 ? 14.235 17.602 -1.872 1.00 90.38 356 LEU A CA 1
ATOM 2881 C C . LEU A 1 356 ? 15.024 17.387 -0.579 1.00 90.38 356 LEU A C 1
ATOM 2883 O O . LEU A 1 356 ? 14.431 17.219 0.486 1.00 90.38 356 LEU A O 1
ATOM 2887 N N . TYR A 1 357 ? 16.349 17.408 -0.686 1.00 86.31 357 TYR A N 1
ATOM 2888 C CA . TYR A 1 357 ? 17.263 17.309 0.449 1.00 86.31 357 TYR A CA 1
ATOM 2889 C C . TYR A 1 357 ? 18.272 18.456 0.431 1.00 86.31 357 TYR A C 1
ATOM 2891 O O . TYR A 1 357 ? 18.571 19.012 -0.628 1.00 86.31 357 TYR A O 1
ATOM 2899 N N . ASP A 1 358 ? 18.835 18.747 1.605 1.00 81.69 358 ASP A N 1
ATOM 2900 C CA . ASP A 1 358 ? 19.883 19.754 1.788 1.00 81.69 358 ASP A CA 1
ATOM 2901 C C . ASP A 1 358 ? 21.151 19.437 0.980 1.00 81.69 358 ASP A C 1
ATOM 2903 O O . ASP A 1 358 ? 21.357 18.308 0.509 1.00 81.69 358 ASP A O 1
ATOM 2907 N N . SER A 1 359 ? 22.034 20.428 0.858 1.00 82.12 359 SER A N 1
ATOM 2908 C CA . SER A 1 359 ? 23.315 20.297 0.162 1.00 82.12 359 SER A CA 1
ATOM 2909 C C . SER A 1 359 ? 24.196 19.181 0.744 1.00 82.12 359 SER A C 1
ATOM 2911 O O . SER A 1 359 ? 24.096 18.803 1.913 1.00 82.12 359 SER A O 1
ATOM 2913 N N . TYR A 1 360 ? 25.057 18.609 -0.096 1.00 78.75 360 TYR A N 1
ATOM 2914 C CA . TYR A 1 360 ? 26.023 17.585 0.304 1.00 78.75 360 TYR A CA 1
ATOM 2915 C C . TYR A 1 360 ? 27.304 17.720 -0.513 1.00 78.75 360 TYR A C 1
ATOM 2917 O O . TYR A 1 360 ? 27.261 17.662 -1.742 1.00 78.75 360 TYR A O 1
ATOM 2925 N N . LEU A 1 361 ? 28.444 17.856 0.171 1.00 81.88 361 LEU A N 1
ATOM 2926 C CA . LEU A 1 361 ? 29.737 18.150 -0.459 1.00 81.88 361 LEU A CA 1
ATOM 2927 C C . LEU A 1 361 ? 29.617 19.368 -1.398 1.00 81.88 361 LEU A C 1
ATOM 2929 O O . LEU A 1 361 ? 29.143 20.420 -0.977 1.00 81.88 361 LEU A O 1
ATOM 2933 N N . ASN A 1 362 ? 30.005 19.209 -2.667 1.00 80.31 362 ASN A N 1
ATOM 2934 C CA . ASN A 1 362 ? 29.945 20.249 -3.694 1.00 80.31 362 ASN A CA 1
ATOM 2935 C C . ASN A 1 362 ? 28.566 20.358 -4.366 1.00 80.31 362 ASN A C 1
ATOM 2937 O O . ASN A 1 362 ? 28.379 21.219 -5.218 1.00 80.31 362 ASN A O 1
ATOM 2941 N N . TYR A 1 363 ? 27.605 19.498 -4.017 1.00 83.44 363 TYR A N 1
ATOM 2942 C CA . TYR A 1 363 ? 26.277 19.491 -4.623 1.00 83.44 363 TYR A CA 1
ATOM 2943 C C . TYR A 1 363 ? 25.322 20.356 -3.803 1.00 83.44 363 TYR A C 1
ATOM 2945 O O . TYR A 1 363 ? 24.914 19.987 -2.699 1.00 83.44 363 TYR A O 1
ATOM 2953 N N . SER A 1 364 ? 24.934 21.507 -4.350 1.00 83.06 364 SER A N 1
ATOM 2954 C CA . SER A 1 364 ? 23.987 22.419 -3.695 1.00 83.06 364 SER A CA 1
ATOM 2955 C C . SER A 1 364 ? 22.528 21.956 -3.771 1.00 83.06 364 SER A C 1
ATOM 2957 O O . SER A 1 364 ? 21.713 22.435 -2.988 1.00 83.06 364 SER A O 1
ATOM 2959 N N . LEU A 1 365 ? 22.198 21.008 -4.658 1.00 85.19 365 LEU A N 1
ATOM 2960 C CA . LEU A 1 365 ? 20.851 20.455 -4.812 1.00 85.19 365 LEU A CA 1
ATOM 2961 C C . LEU A 1 365 ? 20.880 18.925 -4.872 1.00 85.19 365 LEU A C 1
ATOM 2963 O O . LEU A 1 365 ? 21.608 18.338 -5.677 1.00 85.19 365 LEU A O 1
A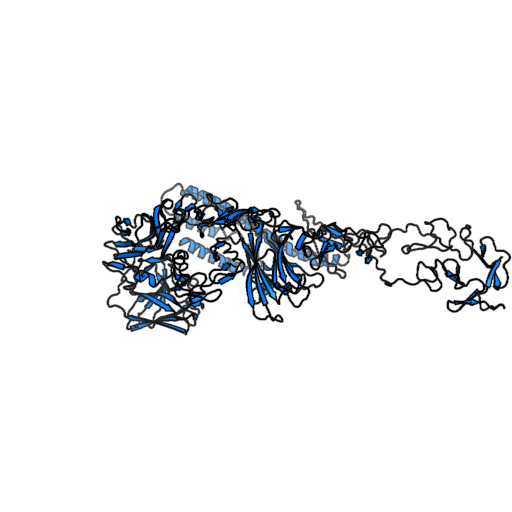TOM 2967 N N . ARG A 1 366 ? 20.022 18.283 -4.072 1.00 90.81 366 ARG A N 1
ATOM 2968 C CA . ARG A 1 366 ? 19.748 16.844 -4.148 1.00 90.81 366 ARG A CA 1
ATOM 2969 C C . ARG A 1 366 ? 18.255 16.573 -4.174 1.00 90.81 366 ARG A C 1
ATOM 2971 O O . ARG A 1 366 ? 17.497 17.160 -3.402 1.00 90.81 366 ARG A O 1
ATOM 2978 N N . LYS A 1 367 ? 17.837 15.651 -5.039 1.00 93.00 367 LYS A N 1
ATOM 2979 C CA . LYS A 1 367 ? 16.420 15.324 -5.220 1.00 93.00 367 LYS A CA 1
ATOM 2980 C C . LYS A 1 367 ? 16.220 13.837 -5.472 1.00 93.00 367 LYS A C 1
ATOM 2982 O O . LYS A 1 367 ? 16.833 13.289 -6.385 1.00 93.00 367 LYS A O 1
ATOM 2987 N N . SER A 1 368 ? 15.379 13.181 -4.676 1.00 93.38 368 SER A N 1
ATOM 2988 C CA . SER A 1 368 ? 14.996 11.788 -4.922 1.00 93.38 368 SER A CA 1
ATOM 2989 C C . SER A 1 368 ? 13.767 11.686 -5.810 1.00 93.38 368 SER A C 1
ATOM 2991 O O . SER A 1 368 ? 12.929 12.593 -5.843 1.00 93.38 368 SER A O 1
ATOM 2993 N N . TYR A 1 369 ? 13.674 10.559 -6.509 1.00 95.06 369 TYR A N 1
ATOM 2994 C CA . TYR A 1 369 ? 12.540 10.180 -7.337 1.00 95.06 369 TYR A CA 1
ATOM 2995 C C . TYR A 1 369 ? 12.157 8.736 -7.030 1.00 95.06 369 TYR A C 1
ATOM 2997 O O . TYR A 1 369 ? 12.993 7.841 -7.156 1.00 95.06 369 TYR A O 1
ATOM 3005 N N . ASP A 1 370 ? 10.888 8.527 -6.687 1.00 94.81 370 ASP A N 1
ATOM 3006 C CA . ASP A 1 370 ? 10.267 7.208 -6.633 1.00 94.81 370 ASP A CA 1
ATOM 3007 C C . ASP A 1 370 ? 9.528 6.970 -7.949 1.00 94.81 370 ASP A C 1
ATOM 3009 O O . ASP A 1 370 ? 8.580 7.684 -8.290 1.00 94.81 370 ASP A O 1
ATOM 3013 N N . LEU A 1 371 ? 9.989 5.979 -8.702 1.00 95.62 371 LEU A N 1
ATOM 3014 C CA . LEU A 1 371 ? 9.497 5.631 -10.028 1.00 95.62 371 LEU A CA 1
ATOM 3015 C C . LEU A 1 371 ? 8.724 4.320 -9.947 1.00 95.62 371 LEU A C 1
ATOM 3017 O O . LEU A 1 371 ? 9.226 3.351 -9.384 1.00 95.62 371 LEU A O 1
ATOM 3021 N N . ILE A 1 372 ? 7.528 4.276 -10.529 1.00 93.19 372 ILE A N 1
ATOM 3022 C CA . ILE A 1 372 ? 6.680 3.078 -10.554 1.00 93.19 372 ILE A CA 1
ATOM 3023 C C . ILE A 1 372 ? 6.421 2.656 -11.999 1.00 93.19 372 ILE A C 1
ATOM 3025 O O . ILE A 1 372 ? 6.140 3.486 -12.869 1.00 93.19 372 ILE A O 1
ATOM 3029 N N . THR A 1 373 ? 6.497 1.352 -12.250 1.00 89.12 373 THR A N 1
ATOM 3030 C CA . THR A 1 373 ? 6.056 0.714 -13.493 1.00 89.12 373 THR A CA 1
ATOM 3031 C C . THR A 1 373 ? 5.553 -0.704 -13.234 1.00 89.12 373 THR A C 1
ATOM 3033 O O . THR A 1 373 ? 5.703 -1.237 -12.137 1.00 89.12 373 THR A O 1
ATOM 3036 N N . TYR A 1 374 ? 4.969 -1.327 -14.254 1.00 85.50 374 TYR A N 1
ATOM 3037 C CA . TYR A 1 374 ? 4.494 -2.703 -14.212 1.00 85.50 374 TYR A CA 1
ATOM 3038 C C . TYR A 1 374 ? 5.036 -3.474 -15.409 1.00 85.50 374 TYR A C 1
ATOM 3040 O O . TYR A 1 374 ? 4.997 -2.997 -16.543 1.00 85.50 374 TYR A O 1
ATOM 3048 N N . LEU A 1 375 ? 5.575 -4.662 -15.155 1.00 80.38 375 LEU A N 1
ATOM 3049 C CA . LEU A 1 375 ? 6.423 -5.383 -16.100 1.00 80.38 375 LEU A CA 1
ATOM 3050 C C . LEU A 1 375 ? 6.073 -6.870 -16.118 1.00 80.38 375 LEU A C 1
ATOM 3052 O O . LEU A 1 375 ? 5.672 -7.440 -15.108 1.00 80.38 375 LEU A O 1
ATOM 3056 N N . ASN A 1 376 ? 6.245 -7.525 -17.267 1.00 74.12 376 ASN A N 1
ATOM 3057 C CA . ASN A 1 376 ? 6.097 -8.980 -17.363 1.00 74.12 376 ASN A CA 1
ATOM 3058 C C . ASN A 1 376 ? 7.342 -9.685 -16.811 1.00 74.12 376 ASN A C 1
ATOM 3060 O O . ASN A 1 376 ? 8.461 -9.245 -17.071 1.00 74.12 376 ASN A O 1
ATOM 3064 N N . ILE A 1 377 ? 7.155 -10.815 -16.123 1.00 67.38 377 ILE A N 1
ATOM 3065 C CA . ILE A 1 377 ? 8.268 -11.647 -15.649 1.00 67.38 377 ILE A CA 1
ATOM 3066 C C . ILE A 1 377 ? 8.744 -12.574 -16.778 1.00 67.38 377 ILE A C 1
ATOM 3068 O O . ILE A 1 377 ? 7.945 -13.370 -17.283 1.00 67.38 377 ILE A O 1
ATOM 3072 N N . PRO A 1 378 ? 10.021 -12.527 -17.186 1.00 63.44 378 PRO A N 1
ATOM 3073 C CA . PRO A 1 378 ? 10.596 -13.554 -18.048 1.00 63.44 378 PRO A CA 1
ATOM 3074 C C . PRO A 1 378 ? 10.733 -14.895 -17.298 1.00 63.44 378 PRO A C 1
ATOM 3076 O O . PRO A 1 378 ? 10.907 -14.930 -16.084 1.00 63.44 378 PRO A O 1
ATOM 3079 N N . LYS A 1 379 ? 10.682 -16.024 -18.022 1.00 62.53 379 LYS A N 1
ATOM 3080 C CA . LYS A 1 379 ? 10.763 -17.390 -17.448 1.00 62.53 379 LYS A CA 1
ATOM 3081 C C . LYS A 1 379 ? 12.149 -17.784 -16.905 1.00 62.53 379 LYS A C 1
ATOM 3083 O O . LYS A 1 379 ? 12.338 -18.916 -16.474 1.00 62.53 379 LYS A O 1
ATOM 3088 N N . SER A 1 380 ? 13.126 -16.888 -16.968 1.00 65.56 380 SER A N 1
ATOM 3089 C CA . SER A 1 380 ? 14.529 -17.130 -16.629 1.00 65.56 380 SER A CA 1
ATOM 3090 C C . SER A 1 380 ? 14.999 -16.211 -15.497 1.00 65.56 380 SER A C 1
ATOM 3092 O O . SER A 1 380 ? 14.250 -15.368 -15.005 1.00 65.56 380 SER A O 1
ATOM 3094 N N . GLN A 1 381 ? 16.251 -16.382 -15.065 1.00 70.69 381 GLN A N 1
ATOM 3095 C CA . GLN A 1 381 ? 16.908 -15.473 -14.126 1.00 70.69 381 GLN A CA 1
ATOM 3096 C C . GLN A 1 381 ? 16.808 -14.021 -14.620 1.00 70.69 381 GLN A C 1
ATOM 3098 O O . GLN A 1 381 ? 17.006 -13.745 -15.805 1.00 70.69 381 GLN A O 1
ATOM 3103 N N . ILE A 1 382 ? 16.481 -13.106 -13.705 1.00 78.94 382 ILE A N 1
ATOM 3104 C CA . ILE A 1 382 ? 16.293 -11.688 -14.017 1.00 78.94 382 ILE A CA 1
ATOM 3105 C C . ILE A 1 382 ? 17.581 -10.924 -13.732 1.00 78.94 382 ILE A C 1
ATOM 3107 O O . ILE A 1 382 ? 18.126 -11.009 -12.634 1.00 78.94 382 ILE A O 1
ATOM 3111 N N . VAL A 1 383 ? 18.037 -10.141 -14.702 1.00 86.31 383 VAL A N 1
ATOM 3112 C CA . VAL A 1 383 ? 19.117 -9.165 -14.568 1.00 86.31 383 VAL A CA 1
ATOM 3113 C C . VAL A 1 383 ? 18.502 -7.785 -14.640 1.00 86.31 383 VAL A C 1
ATOM 3115 O O . VAL A 1 383 ? 17.988 -7.393 -15.683 1.00 86.31 383 VAL A O 1
ATOM 3118 N N . PHE A 1 384 ? 18.550 -7.047 -13.542 1.00 90.69 384 PHE A N 1
ATOM 3119 C CA . PHE A 1 384 ? 18.207 -5.633 -13.549 1.00 90.69 384 PHE A CA 1
ATOM 3120 C C . PHE A 1 384 ? 19.468 -4.814 -13.780 1.00 90.69 384 PHE A C 1
ATOM 3122 O O . PHE A 1 384 ? 20.482 -5.072 -13.131 1.00 90.69 384 PHE A O 1
ATOM 3129 N N . SER A 1 385 ? 19.387 -3.799 -14.633 1.00 91.06 385 SER A N 1
ATOM 3130 C CA . SER A 1 385 ? 20.451 -2.810 -14.796 1.00 91.06 385 SER A CA 1
ATOM 3131 C C . SER A 1 385 ? 19.890 -1.398 -14.905 1.00 91.06 385 SER A C 1
ATOM 3133 O O . SER A 1 385 ? 18.871 -1.188 -15.566 1.00 91.06 385 SER A O 1
ATOM 3135 N N . ALA A 1 386 ? 20.594 -0.434 -14.322 1.00 93.56 386 ALA A N 1
ATOM 3136 C CA . ALA A 1 386 ? 20.332 0.992 -14.453 1.00 93.56 386 ALA A CA 1
ATOM 3137 C C . ALA A 1 386 ? 21.602 1.700 -14.943 1.00 93.56 386 ALA A C 1
ATOM 3139 O O . ALA A 1 386 ? 22.661 1.519 -14.344 1.00 93.56 386 ALA A O 1
ATOM 3140 N N . ILE A 1 387 ? 21.510 2.463 -16.033 1.00 89.75 387 ILE A N 1
ATOM 3141 C CA . ILE A 1 387 ? 22.660 3.061 -16.734 1.00 89.75 387 ILE A CA 1
ATOM 3142 C C . ILE A 1 387 ? 22.361 4.535 -17.022 1.00 89.75 387 ILE A C 1
ATOM 3144 O O . ILE A 1 387 ? 21.297 4.841 -17.562 1.00 89.75 387 ILE A O 1
ATOM 3148 N N . GLY A 1 388 ? 23.272 5.439 -16.648 1.00 87.75 388 GLY A N 1
ATOM 3149 C CA . GLY A 1 388 ? 23.197 6.857 -17.016 1.00 87.75 388 GLY A CA 1
ATOM 3150 C C . GLY A 1 388 ? 23.742 7.121 -18.422 1.00 87.75 388 GLY A C 1
ATOM 3151 O O . GLY A 1 388 ? 24.425 6.275 -18.984 1.00 87.75 388 GLY A O 1
ATOM 3152 N N . ASN A 1 389 ? 23.453 8.286 -18.999 1.00 84.06 389 ASN A N 1
ATOM 3153 C CA . ASN A 1 389 ? 24.125 8.782 -20.210 1.00 84.06 389 ASN A CA 1
ATOM 3154 C C . ASN A 1 389 ? 24.448 10.282 -20.105 1.00 84.06 389 ASN A C 1
ATOM 3156 O O . ASN A 1 389 ? 24.061 11.084 -20.952 1.00 84.06 389 ASN A O 1
ATOM 3160 N N . TYR A 1 390 ? 25.080 10.682 -19.003 1.00 86.50 390 TYR A N 1
ATOM 3161 C CA . TYR A 1 390 ? 25.352 12.092 -18.719 1.00 86.50 390 TYR A CA 1
ATOM 3162 C C . TYR A 1 390 ? 26.500 12.605 -19.601 1.00 86.50 390 TYR A C 1
ATOM 3164 O O . TYR A 1 390 ? 27.450 11.882 -19.886 1.00 86.50 390 TYR A O 1
ATOM 3172 N N . THR A 1 391 ? 26.423 13.861 -20.037 1.00 80.00 391 THR A N 1
ATOM 3173 C CA . THR A 1 391 ? 27.435 14.482 -20.913 1.00 80.00 391 THR A CA 1
ATOM 3174 C C . THR A 1 391 ? 28.599 15.127 -20.165 1.00 80.00 391 THR A C 1
ATOM 3176 O O . THR A 1 391 ? 29.625 15.407 -20.778 1.00 80.00 391 THR A O 1
ATOM 3179 N N . ASP A 1 392 ? 28.449 15.384 -18.866 1.00 81.19 392 ASP A N 1
ATOM 3180 C CA . ASP A 1 392 ? 29.448 16.032 -18.014 1.00 81.19 392 ASP A CA 1
ATOM 3181 C C . ASP A 1 392 ? 29.513 15.374 -16.622 1.00 81.19 392 ASP A C 1
ATOM 3183 O O . ASP A 1 392 ? 28.651 14.568 -16.257 1.00 81.19 392 ASP A O 1
ATOM 3187 N N . ASP A 1 393 ? 30.556 15.700 -15.853 1.00 83.56 393 ASP A N 1
ATOM 3188 C CA . ASP A 1 393 ? 30.814 15.161 -14.513 1.00 83.56 393 ASP A CA 1
ATOM 3189 C C . ASP A 1 393 ? 30.241 16.020 -13.376 1.00 83.56 393 ASP A C 1
ATOM 3191 O O . ASP A 1 393 ? 30.453 15.698 -12.198 1.00 83.56 393 ASP A O 1
ATOM 3195 N N . THR A 1 394 ? 29.542 17.111 -13.700 1.00 86.31 394 THR A N 1
ATOM 3196 C CA . THR A 1 394 ? 29.033 18.057 -12.701 1.00 86.31 394 THR A CA 1
ATOM 3197 C C . THR A 1 394 ? 27.802 17.511 -11.993 1.00 86.31 394 THR A C 1
ATOM 3199 O O . THR A 1 394 ? 27.606 17.800 -10.815 1.00 86.31 394 THR A O 1
ATOM 3202 N N . ALA A 1 395 ? 27.017 16.674 -12.673 1.00 89.38 395 ALA A N 1
ATOM 3203 C CA . ALA A 1 395 ? 25.853 15.988 -12.130 1.00 89.38 395 ALA A CA 1
ATOM 3204 C C . ALA A 1 395 ? 26.111 14.483 -11.952 1.00 89.38 395 ALA A C 1
ATOM 3206 O O . ALA A 1 395 ? 26.947 13.881 -12.627 1.00 89.38 395 ALA A O 1
ATOM 3207 N N . GLY A 1 396 ? 25.356 13.851 -11.057 1.00 90.75 396 GLY A N 1
ATOM 3208 C CA . GLY A 1 396 ? 25.420 12.406 -10.847 1.00 90.75 396 GLY A CA 1
ATOM 3209 C C . GLY A 1 396 ? 24.127 11.835 -10.282 1.00 90.75 396 GLY A C 1
ATOM 3210 O O . GLY A 1 396 ? 23.197 12.567 -9.937 1.00 90.75 396 GLY A O 1
ATOM 3211 N N . TRP A 1 397 ? 24.049 10.513 -10.182 1.00 93.06 397 TRP A N 1
ATOM 3212 C CA . TRP A 1 397 ? 22.880 9.830 -9.629 1.00 93.06 397 TRP A CA 1
ATOM 3213 C C . TRP A 1 397 ? 23.263 8.575 -8.847 1.00 93.06 397 TRP A C 1
ATOM 3215 O O . TRP A 1 397 ? 24.309 7.982 -9.079 1.00 93.06 397 TRP A O 1
ATOM 3225 N N . GLY A 1 398 ? 22.416 8.156 -7.913 1.00 92.44 398 GLY A N 1
ATOM 3226 C CA . GLY A 1 398 ? 22.617 6.946 -7.119 1.00 92.44 398 GLY A CA 1
ATOM 3227 C C . GLY A 1 398 ? 21.335 6.139 -6.954 1.00 92.44 398 GLY A C 1
ATOM 3228 O O . GLY A 1 398 ? 20.230 6.686 -7.006 1.00 92.44 398 GLY A O 1
ATOM 3229 N N . MET A 1 399 ? 21.482 4.830 -6.745 1.00 92.88 399 MET A N 1
ATOM 3230 C CA . MET A 1 399 ? 20.360 3.916 -6.503 1.00 92.88 399 MET A CA 1
ATOM 3231 C C . MET A 1 399 ? 20.097 3.784 -4.999 1.00 92.88 399 MET A C 1
ATOM 3233 O O . MET A 1 399 ? 21.022 3.483 -4.247 1.00 92.88 399 MET A O 1
ATOM 3237 N N . VAL A 1 400 ? 18.851 3.976 -4.559 1.00 91.56 400 VAL A N 1
ATOM 3238 C CA . VAL A 1 400 ? 18.451 3.936 -3.135 1.00 91.56 400 VAL A CA 1
ATOM 3239 C C . VAL A 1 400 ? 17.739 2.630 -2.791 1.00 91.56 400 VAL A C 1
ATOM 3241 O O . VAL A 1 400 ? 18.044 1.990 -1.784 1.00 91.56 400 VAL A O 1
ATOM 3244 N N . SER A 1 401 ? 16.788 2.214 -3.622 1.00 91.31 401 SER A N 1
ATOM 3245 C CA . SER A 1 401 ? 16.061 0.967 -3.409 1.00 91.31 401 SER A CA 1
ATOM 3246 C C . SER A 1 401 ? 15.428 0.454 -4.696 1.00 91.31 401 SER A C 1
ATOM 3248 O O . SER A 1 401 ? 15.199 1.197 -5.654 1.00 91.31 401 SER A O 1
ATOM 3250 N N . ILE A 1 402 ? 15.155 -0.847 -4.703 1.00 91.69 402 ILE A N 1
ATOM 3251 C CA . ILE A 1 402 ? 14.376 -1.518 -5.736 1.00 91.69 402 ILE A CA 1
ATOM 3252 C C . ILE A 1 402 ? 13.394 -2.481 -5.080 1.00 91.69 402 ILE A C 1
ATOM 3254 O O . ILE A 1 402 ? 13.737 -3.220 -4.153 1.00 91.69 402 ILE A O 1
ATOM 3258 N N . GLU A 1 403 ? 12.168 -2.487 -5.575 1.00 91.44 403 GLU A N 1
ATOM 3259 C CA . GLU A 1 403 ? 11.085 -3.278 -5.022 1.00 91.44 403 GLU A CA 1
ATOM 3260 C C . GLU A 1 403 ? 10.234 -3.886 -6.134 1.00 91.44 403 GLU A C 1
ATOM 3262 O O . GLU A 1 403 ? 9.734 -3.187 -7.009 1.00 91.44 403 GLU A O 1
ATOM 3267 N N . PHE A 1 404 ? 10.084 -5.207 -6.078 1.00 87.94 404 PHE A N 1
ATOM 3268 C CA . PHE A 1 404 ? 9.217 -6.012 -6.920 1.00 87.94 404 PHE A CA 1
ATOM 3269 C C . PHE A 1 404 ? 8.035 -6.525 -6.094 1.00 87.94 404 PHE A C 1
ATOM 3271 O O . PHE A 1 404 ? 8.211 -7.160 -5.049 1.00 87.94 404 PHE A O 1
ATOM 3278 N N . THR A 1 405 ? 6.823 -6.308 -6.585 1.00 86.62 405 THR A N 1
ATOM 3279 C CA . THR A 1 405 ? 5.582 -6.780 -5.960 1.00 86.62 405 THR A CA 1
ATOM 3280 C C . THR A 1 405 ? 4.760 -7.600 -6.946 1.00 86.62 405 THR A C 1
ATOM 3282 O O . THR A 1 405 ? 4.968 -7.524 -8.156 1.00 86.62 405 THR A O 1
ATOM 3285 N N . SER A 1 406 ? 3.768 -8.352 -6.470 1.00 77.81 406 SER A N 1
ATOM 3286 C CA . SER A 1 406 ? 2.831 -9.054 -7.358 1.00 77.81 406 SER A CA 1
ATOM 3287 C C . SER A 1 406 ? 1.956 -8.125 -8.203 1.00 77.81 406 SER A C 1
ATOM 3289 O O . SER A 1 406 ? 1.206 -8.628 -9.037 1.00 77.81 406 SER A O 1
ATOM 3291 N N . GLY A 1 407 ? 2.072 -6.799 -8.027 1.00 72.31 407 GLY A N 1
ATOM 3292 C CA . GLY A 1 407 ? 1.503 -5.765 -8.885 1.00 72.31 407 GLY A CA 1
ATOM 3293 C C . GLY A 1 407 ? -0.012 -5.867 -8.999 1.00 72.31 407 GLY A C 1
ATOM 3294 O O . GLY A 1 407 ? -0.740 -5.279 -8.211 1.00 72.31 407 GLY A O 1
ATOM 3295 N N . TYR A 1 408 ? -0.471 -6.635 -9.984 1.00 75.62 408 TYR A N 1
ATOM 3296 C CA . TYR A 1 408 ? -1.880 -6.825 -10.327 1.00 75.62 408 TYR A CA 1
ATOM 3297 C C . TYR A 1 408 ? -2.522 -8.099 -9.766 1.00 75.62 408 TYR A C 1
ATOM 3299 O O . TYR A 1 408 ? -3.674 -8.373 -10.087 1.00 75.62 408 TYR A O 1
ATOM 3307 N N . CYS A 1 409 ? -1.816 -8.899 -8.969 1.00 77.00 409 CYS A N 1
ATOM 3308 C CA . CYS A 1 409 ? -2.393 -10.091 -8.344 1.00 77.00 409 CYS A CA 1
ATOM 3309 C C . CYS A 1 409 ? -2.322 -9.961 -6.816 1.00 77.00 409 CYS A C 1
ATOM 3311 O O . CYS A 1 409 ? -1.261 -9.578 -6.304 1.00 77.00 409 CYS A O 1
ATOM 3313 N N . PRO A 1 410 ? -3.423 -10.216 -6.083 1.00 79.94 410 PRO A N 1
ATOM 3314 C CA . PRO A 1 410 ? -3.429 -10.034 -4.649 1.00 79.94 410 PRO A CA 1
ATOM 3315 C C . PRO A 1 410 ? -2.559 -11.086 -3.969 1.00 79.94 410 PRO A C 1
ATOM 3317 O O . PRO A 1 410 ? -2.248 -12.151 -4.512 1.00 79.94 410 PRO A O 1
ATOM 3320 N N . GLN A 1 411 ? -2.159 -10.763 -2.751 1.00 82.25 411 GLN A N 1
ATOM 3321 C CA . GLN A 1 411 ? -1.467 -11.655 -1.850 1.00 82.25 411 GLN A CA 1
ATOM 3322 C C . GLN A 1 411 ? -2.291 -12.932 -1.652 1.00 82.25 411 GLN A C 1
ATOM 3324 O O . GLN A 1 411 ? -3.520 -12.905 -1.660 1.00 82.25 411 GLN A O 1
ATOM 3329 N N . TYR A 1 412 ? -1.595 -14.061 -1.510 1.00 84.44 412 TYR A N 1
ATOM 3330 C CA . TYR A 1 412 ? -2.199 -15.382 -1.310 1.00 84.44 412 TYR A CA 1
ATOM 3331 C C . TYR A 1 412 ? -3.084 -15.884 -2.459 1.00 84.44 412 TYR A C 1
ATOM 3333 O O . TYR A 1 412 ? -3.829 -16.848 -2.296 1.00 84.44 412 TYR A O 1
ATOM 3341 N N . CYS A 1 413 ? -2.982 -15.283 -3.643 1.00 82.19 413 CYS A N 1
ATOM 3342 C CA . CYS A 1 413 ? -3.665 -15.767 -4.830 1.00 82.19 413 CYS A CA 1
ATOM 3343 C C . CYS A 1 413 ? -2.809 -16.771 -5.615 1.00 82.19 413 CYS A C 1
ATOM 3345 O O . CYS A 1 413 ? -1.653 -16.494 -5.931 1.00 82.19 413 CYS A O 1
ATOM 3347 N N . ASN A 1 414 ? -3.387 -17.921 -5.979 1.00 76.88 414 ASN A N 1
ATOM 3348 C CA . ASN A 1 414 ? -2.747 -18.898 -6.869 1.00 76.88 414 ASN A CA 1
ATOM 3349 C C . ASN A 1 414 ? -2.914 -18.530 -8.348 1.00 76.88 414 ASN A C 1
ATOM 3351 O O . ASN A 1 414 ? -1.995 -18.711 -9.146 1.00 76.88 414 ASN A O 1
ATOM 3355 N N . LEU A 1 415 ? -4.092 -18.028 -8.722 1.00 72.44 415 LEU A N 1
ATOM 3356 C CA . LEU A 1 415 ? -4.439 -17.684 -10.099 1.00 72.44 415 LEU A CA 1
ATOM 3357 C C . LEU A 1 415 ? -5.340 -16.457 -10.095 1.00 72.44 415 LEU A C 1
ATOM 3359 O O . LEU A 1 415 ? -6.408 -16.506 -9.499 1.00 72.44 415 LEU A O 1
ATOM 3363 N N . CYS A 1 416 ? -4.945 -15.390 -10.785 1.00 72.94 416 CYS A N 1
ATOM 3364 C CA . CYS A 1 416 ? -5.807 -14.241 -11.059 1.00 72.94 416 CYS A CA 1
ATOM 3365 C C . CYS A 1 416 ? -6.583 -14.456 -12.368 1.00 72.94 416 CYS A C 1
ATOM 3367 O O . CYS A 1 416 ? -6.072 -15.112 -13.261 1.00 72.94 416 CYS A O 1
ATOM 3369 N N . GLU A 1 417 ? -7.816 -13.973 -12.512 1.00 60.38 417 GLU A N 1
ATOM 3370 C CA . GLU A 1 417 ? -8.523 -14.028 -13.814 1.00 60.38 417 GLU A CA 1
ATOM 3371 C C . GLU A 1 417 ? -8.383 -12.716 -14.583 1.00 60.38 417 GLU A C 1
ATOM 3373 O O . GLU A 1 417 ? -8.214 -12.703 -15.801 1.00 60.38 417 GLU A O 1
ATOM 3378 N N . VAL A 1 418 ? -8.415 -11.612 -13.841 1.00 65.44 418 VAL A N 1
ATOM 3379 C CA . VAL A 1 418 ? -8.295 -10.240 -14.328 1.00 65.44 418 VAL A CA 1
ATOM 3380 C C . VAL A 1 418 ? -7.411 -9.445 -13.368 1.00 65.44 418 VAL A C 1
ATOM 3382 O O . VAL A 1 418 ? -7.167 -9.866 -12.235 1.00 65.44 418 VAL A O 1
ATOM 3385 N N . SER A 1 419 ? -6.915 -8.295 -13.824 1.00 70.62 419 SER A N 1
ATOM 3386 C CA . SER A 1 419 ? -6.155 -7.354 -12.997 1.00 70.62 419 SER A CA 1
ATOM 3387 C C . SER A 1 419 ? -6.867 -7.073 -11.672 1.00 70.62 419 SER A C 1
ATOM 3389 O O . SER A 1 419 ? -8.039 -6.700 -11.666 1.00 70.62 419 SER A O 1
ATOM 3391 N N . PHE A 1 420 ? -6.149 -7.244 -10.564 1.00 73.88 420 PHE A N 1
ATOM 3392 C CA . PHE A 1 420 ? -6.635 -7.068 -9.197 1.00 73.88 420 PHE A CA 1
ATOM 3393 C C . PHE A 1 420 ? -7.832 -7.957 -8.822 1.00 73.88 420 PHE A C 1
ATOM 3395 O O . PHE A 1 420 ? -8.624 -7.581 -7.960 1.00 73.88 420 PHE A O 1
ATOM 3402 N N . LYS A 1 421 ? -7.990 -9.138 -9.438 1.00 77.06 421 LYS A N 1
ATOM 3403 C CA . LYS A 1 421 ? -8.929 -10.157 -8.948 1.00 77.06 421 LYS A CA 1
ATOM 3404 C C . LYS A 1 421 ? -8.353 -11.559 -9.020 1.00 77.06 421 LYS A C 1
ATOM 3406 O O . LYS A 1 421 ? -8.029 -12.081 -10.092 1.00 77.06 421 LYS A O 1
ATOM 3411 N N . CYS A 1 422 ? -8.303 -12.188 -7.861 1.00 81.31 422 CYS A N 1
ATOM 3412 C CA . CYS A 1 422 ? -8.042 -13.593 -7.707 1.00 81.31 422 CYS A CA 1
ATOM 3413 C C . CYS A 1 422 ? -9.207 -14.427 -8.235 1.00 81.31 422 CYS A C 1
ATOM 3415 O O . CYS A 1 422 ? -10.371 -14.064 -8.105 1.00 81.31 422 CYS A O 1
ATOM 3417 N N . LYS A 1 423 ? -8.864 -15.553 -8.849 1.00 82.12 423 LYS A N 1
ATOM 3418 C CA . LYS A 1 423 ? -9.770 -16.620 -9.269 1.00 82.12 423 LYS A CA 1
ATOM 3419 C C . LYS A 1 423 ? -9.742 -17.779 -8.281 1.00 82.12 423 LYS A C 1
ATOM 3421 O O . LYS A 1 423 ? -10.775 -18.372 -8.001 1.00 82.12 423 LYS A O 1
ATOM 3426 N N . THR A 1 424 ? -8.551 -18.123 -7.790 1.00 83.75 424 THR A N 1
ATOM 3427 C CA . THR A 1 424 ? -8.352 -19.213 -6.828 1.00 83.75 424 THR A CA 1
ATOM 3428 C C . THR A 1 424 ? -7.321 -18.817 -5.779 1.00 83.75 424 THR A C 1
ATOM 3430 O O . THR A 1 424 ? -6.171 -18.532 -6.130 1.00 83.75 424 THR A O 1
ATOM 3433 N N . CYS A 1 425 ? -7.708 -18.846 -4.507 1.00 86.94 425 CYS A N 1
ATOM 3434 C CA . CYS A 1 425 ? -6.817 -18.570 -3.384 1.00 86.94 425 CYS A CA 1
ATOM 3435 C C . CYS A 1 425 ? -5.893 -19.752 -3.049 1.00 86.94 425 CYS A C 1
ATOM 3437 O O . CYS A 1 425 ? -6.126 -20.892 -3.462 1.00 86.94 425 CYS A O 1
ATOM 3439 N N . GLN A 1 426 ? -4.812 -19.463 -2.323 1.00 86.62 426 GLN A N 1
ATOM 3440 C CA . GLN A 1 426 ? -3.953 -20.455 -1.676 1.00 86.62 426 GLN A CA 1
ATOM 3441 C C . GLN A 1 426 ? -4.734 -21.265 -0.638 1.00 86.62 426 GLN A C 1
ATOM 3443 O O . GLN A 1 426 ? -5.753 -20.819 -0.116 1.00 86.62 426 GLN A O 1
ATOM 3448 N N . ASN A 1 427 ? -4.249 -22.469 -0.329 1.00 87.50 427 ASN A N 1
ATOM 3449 C CA . ASN A 1 427 ? -4.913 -23.327 0.647 1.00 87.50 427 ASN A CA 1
ATOM 3450 C C . ASN A 1 427 ? -4.916 -22.656 2.035 1.00 87.50 427 ASN A C 1
ATOM 3452 O O . ASN A 1 427 ? -3.881 -22.149 2.466 1.00 87.50 427 ASN A O 1
ATOM 3456 N N . GLY A 1 428 ? -6.068 -22.645 2.711 1.00 85.75 428 GLY A N 1
ATOM 3457 C CA . GLY A 1 428 ? -6.273 -21.917 3.972 1.00 85.75 428 GLY A CA 1
ATOM 3458 C C . GLY A 1 428 ? -6.645 -20.433 3.826 1.00 85.75 428 GLY A C 1
ATOM 3459 O O . GLY A 1 428 ? -6.735 -19.746 4.838 1.00 85.75 428 GLY A O 1
ATOM 3460 N N . TYR A 1 429 ? -6.868 -19.942 2.601 1.00 89.00 429 TYR A N 1
ATOM 3461 C CA . TYR A 1 429 ? -7.347 -18.584 2.325 1.00 89.00 429 TYR A CA 1
ATOM 3462 C C . TYR A 1 429 ? -8.681 -18.615 1.578 1.00 89.00 429 TYR A C 1
ATOM 3464 O O . TYR A 1 429 ? -8.940 -19.513 0.775 1.00 89.00 429 TYR A O 1
ATOM 3472 N N . TYR A 1 430 ? -9.498 -17.593 1.812 1.00 88.44 430 TYR A N 1
ATOM 3473 C CA . TYR A 1 430 ? -10.853 -17.476 1.287 1.00 88.44 430 TYR A CA 1
ATOM 3474 C C . TYR A 1 430 ? -10.946 -16.321 0.295 1.00 88.44 430 TYR A C 1
ATOM 3476 O O . TYR A 1 430 ? -10.358 -15.260 0.509 1.00 88.44 430 TYR A O 1
ATOM 3484 N N . MET A 1 431 ? -11.687 -16.538 -0.789 1.00 86.81 431 MET A N 1
ATOM 3485 C CA . MET A 1 431 ? -12.005 -15.502 -1.766 1.00 86.81 431 MET A CA 1
ATOM 3486 C C . MET A 1 431 ? -12.846 -14.407 -1.112 1.00 86.81 431 MET A C 1
ATOM 3488 O O . MET A 1 431 ? -13.751 -14.700 -0.329 1.00 86.81 431 MET A O 1
ATOM 3492 N N . TYR A 1 432 ? -12.560 -13.161 -1.472 1.00 83.69 432 TYR A N 1
ATOM 3493 C CA . TYR A 1 432 ? -13.286 -11.989 -1.003 1.00 83.69 432 TYR A CA 1
ATOM 3494 C C . TYR A 1 432 ? -13.801 -11.144 -2.174 1.00 83.69 432 TYR A C 1
ATOM 3496 O O . TYR A 1 432 ? -13.285 -11.222 -3.294 1.00 83.69 432 TYR A O 1
ATOM 3504 N N . ARG A 1 433 ? -14.827 -10.325 -1.925 1.00 76.62 433 ARG A N 1
ATOM 3505 C CA . ARG A 1 433 ? -15.589 -9.586 -2.951 1.00 76.62 433 ARG A CA 1
ATOM 3506 C C . ARG A 1 433 ? -14.771 -8.639 -3.825 1.00 76.62 433 ARG A C 1
ATOM 3508 O O . ARG A 1 433 ? -15.045 -8.467 -5.015 1.00 76.62 433 ARG A O 1
ATOM 3515 N N . ASP A 1 434 ? -13.732 -8.035 -3.254 1.00 73.94 434 ASP A N 1
ATOM 3516 C CA . ASP A 1 434 ? -12.810 -7.149 -3.969 1.00 73.94 434 ASP A CA 1
ATOM 3517 C C . ASP A 1 434 ? -11.838 -7.925 -4.881 1.00 73.94 434 ASP A C 1
ATOM 3519 O O . ASP A 1 434 ? -11.012 -7.332 -5.574 1.00 73.94 434 ASP A O 1
ATOM 3523 N N . GLY A 1 435 ? -11.969 -9.254 -4.915 1.00 76.69 435 GLY A N 1
ATOM 3524 C CA . GLY A 1 435 ? -11.110 -10.171 -5.637 1.00 76.69 435 GLY A CA 1
ATOM 3525 C C . GLY A 1 435 ? -9.838 -10.530 -4.875 1.00 76.69 435 GLY A C 1
ATOM 3526 O O . GLY A 1 435 ? -8.958 -11.132 -5.473 1.00 76.69 435 GLY A O 1
ATOM 3527 N N . SER A 1 436 ? -9.679 -10.166 -3.605 1.00 85.44 436 SER A N 1
ATOM 3528 C CA . SER A 1 436 ? -8.532 -10.576 -2.791 1.00 85.44 436 SER A CA 1
ATOM 3529 C C . SER A 1 436 ? -8.731 -11.945 -2.128 1.00 85.44 436 SER A C 1
ATOM 3531 O O . SER A 1 436 ? -9.790 -12.568 -2.230 1.00 85.44 436 SER A O 1
ATOM 3533 N N . CYS A 1 437 ? -7.672 -12.428 -1.475 1.00 87.12 437 CYS A N 1
ATOM 3534 C CA . CYS A 1 437 ? -7.682 -13.641 -0.666 1.00 87.12 437 CYS A CA 1
ATOM 3535 C C . CYS A 1 437 ? -7.371 -13.283 0.785 1.00 87.12 437 CYS A C 1
ATOM 3537 O O . CYS A 1 437 ? -6.293 -12.756 1.072 1.00 87.12 437 CYS A O 1
ATOM 3539 N N . ILE A 1 438 ? -8.290 -13.591 1.695 1.00 86.88 438 ILE A N 1
ATOM 3540 C CA . ILE A 1 438 ? -8.158 -13.283 3.123 1.00 86.88 438 ILE A CA 1
ATOM 3541 C C . ILE A 1 438 ? -7.946 -14.565 3.929 1.00 86.88 438 ILE A C 1
ATOM 3543 O O . ILE A 1 438 ? -8.472 -15.623 3.591 1.00 86.88 438 ILE A O 1
ATOM 3547 N N . SER A 1 439 ? -7.135 -14.488 4.984 1.00 84.88 439 SER A N 1
ATOM 3548 C CA . SER A 1 439 ? -6.781 -15.645 5.821 1.00 84.88 439 SER A CA 1
ATOM 3549 C C . SER A 1 439 ? -7.880 -16.044 6.803 1.00 84.88 439 SER A C 1
ATOM 3551 O O . SER A 1 439 ? -7.886 -17.169 7.294 1.00 84.88 439 SER A O 1
ATOM 3553 N N . ASN A 1 440 ? -8.794 -15.129 7.124 1.00 80.50 440 ASN A N 1
ATOM 3554 C CA . ASN A 1 440 ? -9.862 -15.366 8.082 1.00 80.50 440 ASN A CA 1
ATOM 3555 C C . ASN A 1 440 ? -11.120 -14.581 7.700 1.00 80.50 440 ASN A C 1
ATOM 3557 O O . ASN A 1 440 ? -11.029 -13.462 7.204 1.00 80.50 440 ASN A O 1
ATOM 3561 N N . CYS A 1 441 ? -12.278 -15.178 7.964 1.00 80.75 441 CYS A N 1
ATOM 3562 C CA . CYS A 1 441 ? -13.608 -14.605 7.775 1.00 80.75 441 CYS A CA 1
ATOM 3563 C C . CYS A 1 441 ? -14.208 -14.279 9.158 1.00 80.75 441 CYS A C 1
ATOM 3565 O O . CYS A 1 441 ? -15.238 -14.820 9.569 1.00 80.75 441 CYS A O 1
ATOM 3567 N N . SER A 1 442 ? -13.464 -13.493 9.943 1.00 71.94 442 SER A N 1
ATOM 3568 C CA . SER A 1 442 ? -13.664 -13.332 11.391 1.00 71.94 442 SER A CA 1
ATOM 3569 C C . SER A 1 442 ? -14.440 -12.091 11.798 1.00 71.94 442 SER A C 1
ATOM 3571 O O . SER A 1 442 ? -14.671 -11.894 12.987 1.00 71.94 442 SER A O 1
ATOM 3573 N N . SER A 1 443 ? -14.832 -11.223 10.868 1.00 81.56 443 SER A N 1
ATOM 3574 C CA . SER A 1 443 ? -15.687 -10.101 11.248 1.00 81.56 443 SER A CA 1
ATOM 3575 C C . SER A 1 443 ? -17.095 -10.594 11.599 1.00 81.56 443 SER A C 1
ATOM 3577 O O . SER A 1 443 ? -17.591 -11.578 11.040 1.00 81.56 443 SER A O 1
ATOM 3579 N N . SER A 1 444 ? -17.758 -9.911 12.537 1.00 80.00 444 SER A N 1
ATOM 3580 C CA . SER A 1 444 ? -19.089 -10.303 13.032 1.00 80.00 444 SER A CA 1
ATOM 3581 C C . SER A 1 444 ? -20.142 -10.332 11.920 1.00 80.00 444 SER A C 1
ATOM 3583 O O . SER A 1 444 ? -21.009 -11.200 11.915 1.00 80.00 444 SER A O 1
ATOM 3585 N N . TYR A 1 445 ? -20.007 -9.445 10.933 1.00 79.56 445 TYR A N 1
ATOM 3586 C CA . TYR A 1 445 ? -20.869 -9.336 9.757 1.00 79.56 445 TYR A CA 1
ATOM 3587 C C . TYR A 1 445 ? -20.524 -10.314 8.617 1.00 79.56 445 TYR A C 1
ATOM 3589 O O . TYR A 1 445 ? -21.292 -10.434 7.668 1.00 79.56 445 TYR A O 1
ATOM 3597 N N . GLN A 1 446 ? -19.387 -11.010 8.679 1.00 84.19 446 GLN A N 1
ATOM 3598 C CA . GLN A 1 446 ? -18.952 -11.896 7.599 1.00 84.19 446 GLN A CA 1
ATOM 3599 C C . GLN A 1 446 ? -19.471 -13.323 7.775 1.00 84.19 446 GLN A C 1
ATOM 3601 O O . GLN A 1 446 ? -19.549 -13.838 8.898 1.00 84.19 446 GLN A O 1
ATOM 3606 N N . LYS A 1 447 ? -19.754 -13.999 6.658 1.00 82.81 447 LYS A N 1
ATOM 3607 C CA . LYS A 1 447 ? -20.131 -15.420 6.623 1.00 82.81 447 LYS A CA 1
ATOM 3608 C C . LYS A 1 447 ? -19.223 -16.194 5.683 1.00 82.81 447 LYS A C 1
ATOM 3610 O O . LYS A 1 447 ? -19.101 -15.855 4.512 1.00 82.81 447 LYS A O 1
ATOM 3615 N N . LEU A 1 448 ? -18.645 -17.285 6.170 1.00 82.31 448 LEU A N 1
ATOM 3616 C CA . LEU A 1 448 ? -17.919 -18.210 5.312 1.00 82.31 448 LEU A CA 1
ATOM 3617 C C . LEU A 1 448 ? -18.900 -19.211 4.695 1.00 82.31 448 LEU A C 1
ATOM 3619 O O . LEU A 1 448 ? -19.536 -19.975 5.421 1.00 82.31 448 LEU A O 1
ATOM 3623 N N . ILE A 1 449 ? -19.007 -19.213 3.368 1.00 82.62 449 ILE A N 1
ATOM 3624 C CA . ILE A 1 449 ? -19.744 -20.228 2.610 1.00 82.62 449 ILE A CA 1
ATOM 3625 C C . ILE A 1 449 ? -18.765 -20.824 1.599 1.00 82.62 449 ILE A C 1
ATOM 3627 O O . ILE A 1 449 ? -18.228 -20.121 0.740 1.00 82.62 449 ILE A O 1
ATOM 3631 N N . ASP A 1 450 ? -18.511 -22.124 1.728 1.00 84.69 450 ASP A N 1
ATOM 3632 C CA . ASP A 1 450 ? -17.489 -22.854 0.977 1.00 84.69 450 ASP A CA 1
ATOM 3633 C C . ASP A 1 450 ? -16.098 -22.195 1.081 1.00 84.69 450 ASP A C 1
ATOM 3635 O O . ASP A 1 450 ? -15.467 -22.220 2.136 1.00 84.69 450 ASP A O 1
ATOM 3639 N N . LEU A 1 451 ? -15.610 -21.607 -0.016 1.00 85.38 451 LEU A N 1
ATOM 3640 C CA . LEU A 1 451 ? -14.313 -20.929 -0.110 1.00 85.38 451 LEU A CA 1
ATOM 3641 C C . LEU A 1 451 ? -14.447 -19.407 -0.269 1.00 85.38 451 LEU A C 1
ATOM 3643 O O . LEU A 1 451 ? -13.461 -18.746 -0.595 1.00 85.38 451 LEU A O 1
ATOM 3647 N N . TYR A 1 452 ? -15.644 -18.852 -0.073 1.00 86.88 452 TYR A N 1
ATOM 3648 C CA . TYR A 1 452 ? -15.919 -17.425 -0.214 1.00 86.88 452 TYR A CA 1
ATOM 3649 C C . TYR A 1 452 ? -16.375 -16.830 1.118 1.00 86.88 452 TYR A C 1
ATOM 3651 O O . TYR A 1 452 ? -17.282 -17.347 1.774 1.00 86.88 452 TYR A O 1
ATOM 3659 N N . CYS A 1 453 ? -15.741 -15.731 1.515 1.00 87.31 453 CYS A N 1
ATOM 3660 C CA . CYS A 1 453 ? -16.156 -14.956 2.673 1.00 87.31 453 CYS A CA 1
ATOM 3661 C C . CYS A 1 453 ? -17.140 -13.871 2.223 1.00 87.31 453 CYS A C 1
ATOM 3663 O O . CYS A 1 453 ? -16.732 -12.863 1.651 1.00 87.31 453 CYS A O 1
ATOM 3665 N N . TYR A 1 454 ? -18.427 -14.119 2.459 1.00 84.25 454 TYR A N 1
ATOM 3666 C CA . TYR A 1 454 ? -19.522 -13.206 2.149 1.00 84.25 454 TYR A CA 1
ATOM 3667 C C . TYR A 1 454 ? -19.540 -12.024 3.113 1.00 84.25 454 TYR A C 1
ATOM 3669 O O . TYR A 1 454 ? -19.445 -12.205 4.332 1.00 84.25 454 TYR A O 1
ATOM 3677 N N . ASP A 1 455 ? -19.721 -10.836 2.546 1.00 81.19 455 ASP A N 1
ATOM 3678 C CA . ASP A 1 455 ? -19.962 -9.582 3.247 1.00 81.19 455 ASP A CA 1
ATOM 3679 C C . ASP A 1 455 ? -21.418 -9.091 3.031 1.00 81.19 455 ASP A C 1
ATOM 3681 O O . ASP A 1 455 ? -22.169 -9.637 2.222 1.00 81.19 455 ASP A O 1
ATOM 3685 N N . TYR A 1 456 ? -21.862 -8.071 3.768 1.00 74.19 456 TYR A N 1
ATOM 3686 C CA . TYR A 1 456 ? -23.248 -7.577 3.757 1.00 74.19 456 TYR A CA 1
ATOM 3687 C C . TYR A 1 456 ? -23.695 -7.015 2.391 1.00 74.19 456 TYR A C 1
ATOM 3689 O O . TYR A 1 456 ? -24.882 -7.054 2.063 1.00 74.19 456 TYR A O 1
ATOM 3697 N N . ASP A 1 457 ? -22.774 -6.485 1.587 1.00 72.62 457 ASP A N 1
ATOM 3698 C CA . ASP A 1 457 ? -23.046 -5.921 0.258 1.00 72.62 457 ASP A CA 1
ATOM 3699 C C . ASP A 1 457 ? -22.946 -6.956 -0.879 1.00 72.62 457 ASP A C 1
ATOM 3701 O O . ASP A 1 457 ? -23.439 -6.697 -1.978 1.00 72.62 457 ASP A O 1
ATOM 3705 N N . ASP A 1 458 ? -22.384 -8.143 -0.615 1.00 74.38 458 ASP A N 1
ATOM 3706 C CA . ASP A 1 458 ? -22.521 -9.305 -1.499 1.00 74.38 458 ASP A CA 1
ATOM 3707 C C . ASP A 1 458 ? -23.977 -9.779 -1.516 1.00 74.38 458 ASP A C 1
ATOM 3709 O O . ASP A 1 458 ? -24.463 -10.294 -2.524 1.00 74.38 458 ASP A O 1
ATOM 3713 N N . GLU A 1 459 ? -24.690 -9.591 -0.399 1.00 67.94 459 GLU A N 1
ATOM 3714 C CA . GLU A 1 459 ? -26.096 -9.958 -0.296 1.00 67.94 459 GLU A CA 1
ATOM 3715 C C . GLU A 1 459 ? -27.008 -8.947 -1.007 1.00 67.94 459 GLU A C 1
ATOM 3717 O O . GLU A 1 459 ? -28.009 -9.361 -1.598 1.00 67.94 459 GLU A O 1
ATOM 3722 N N . THR A 1 460 ? -26.684 -7.644 -0.952 1.00 76.19 460 THR A N 1
ATOM 3723 C CA . THR A 1 460 ? -27.385 -6.603 -1.725 1.00 76.19 460 THR A CA 1
ATOM 3724 C C . THR A 1 460 ? -26.466 -5.461 -2.203 1.00 76.19 460 THR A C 1
ATOM 3726 O O . THR A 1 460 ? -25.778 -4.853 -1.383 1.00 76.19 460 THR A O 1
ATOM 3729 N N . PRO A 1 461 ? -26.492 -5.065 -3.493 1.00 73.56 461 PRO A N 1
ATOM 3730 C CA . PRO A 1 461 ? -25.479 -4.191 -4.099 1.00 73.56 461 PRO A CA 1
ATOM 3731 C C . PRO A 1 461 ? -25.542 -2.711 -3.682 1.00 73.56 461 PRO A C 1
ATOM 3733 O O . PRO A 1 461 ? -24.623 -1.963 -4.005 1.00 73.56 461 PRO A O 1
ATOM 3736 N N . TYR A 1 462 ? -26.600 -2.283 -2.987 1.00 80.56 462 TYR A N 1
ATOM 3737 C CA . TYR A 1 462 ? -26.791 -0.906 -2.498 1.00 80.56 462 TYR A CA 1
ATOM 3738 C C . TYR A 1 462 ? -26.681 -0.825 -0.976 1.00 80.56 462 TYR A C 1
ATOM 3740 O O . TYR A 1 462 ? -27.368 -0.038 -0.335 1.00 80.56 462 TYR A O 1
ATOM 3748 N N . SER A 1 463 ? -25.876 -1.696 -0.377 1.00 84.62 463 SER A N 1
ATOM 3749 C CA . SER A 1 463 ? -25.703 -1.691 1.071 1.00 84.62 463 SER A CA 1
ATOM 3750 C C . SER A 1 463 ? -24.572 -0.773 1.483 1.00 84.62 463 SER A C 1
ATOM 3752 O O . SER A 1 463 ? -23.545 -0.736 0.810 1.00 84.62 463 SER A O 1
ATOM 3754 N N . GLN A 1 464 ? -24.719 -0.104 2.622 1.00 82.69 464 GLN A N 1
ATOM 3755 C CA . GLN A 1 464 ? -23.626 0.645 3.242 1.00 82.69 464 GLN A CA 1
ATOM 3756 C C . GLN A 1 464 ? -23.646 0.448 4.753 1.00 82.69 464 GLN A C 1
ATOM 3758 O O . GLN A 1 464 ? -24.682 0.118 5.340 1.00 82.69 464 GLN A O 1
ATOM 3763 N N . TYR A 1 465 ? -22.499 0.659 5.390 1.00 82.94 465 TYR A N 1
ATOM 3764 C CA . TYR A 1 465 ? -22.443 0.712 6.844 1.00 82.94 465 TYR A CA 1
ATOM 3765 C C . TYR A 1 465 ? -23.186 1.949 7.355 1.00 82.94 465 TYR A C 1
ATOM 3767 O O . TYR A 1 465 ? -23.050 3.041 6.813 1.00 82.94 465 TYR A O 1
ATOM 3775 N N . LEU A 1 466 ? -23.992 1.743 8.392 1.00 84.88 466 LEU A N 1
ATOM 3776 C CA . LEU A 1 466 ? -24.523 2.807 9.236 1.00 84.88 466 LEU A CA 1
ATOM 3777 C C . LEU A 1 466 ? -23.602 3.045 10.436 1.00 84.88 466 LEU A C 1
ATOM 3779 O O . LEU A 1 466 ? -23.487 4.176 10.897 1.00 84.88 466 LEU A O 1
ATOM 3783 N N . ILE A 1 467 ? -23.025 1.963 10.986 1.00 82.25 467 ILE A N 1
ATOM 3784 C CA . ILE A 1 467 ? -22.190 1.971 12.196 1.00 82.25 467 ILE A CA 1
ATOM 3785 C C . ILE A 1 467 ? -21.091 0.915 12.108 1.00 82.25 467 ILE A C 1
ATOM 3787 O O . ILE A 1 467 ? -21.345 -0.223 11.700 1.00 82.25 467 ILE A O 1
ATOM 3791 N N . GLN A 1 468 ? -19.900 1.281 12.595 1.00 83.44 468 GLN A N 1
ATOM 3792 C CA . GLN A 1 468 ? -18.787 0.378 12.900 1.00 83.44 468 GLN A CA 1
ATOM 3793 C C . GLN A 1 468 ? -18.116 0.802 14.220 1.00 83.44 468 GLN A C 1
ATOM 3795 O O . GLN A 1 468 ? -17.319 1.738 14.250 1.00 83.44 468 GLN A O 1
ATOM 3800 N N . GLU A 1 469 ? -18.416 0.120 15.323 1.00 85.88 469 GLU A N 1
ATOM 3801 C CA . GLU A 1 469 ? -17.944 0.482 16.666 1.00 85.88 469 GLU A CA 1
ATOM 3802 C C . GLU A 1 469 ? -17.276 -0.680 17.396 1.00 85.88 469 GLU A C 1
ATOM 3804 O O . GLU A 1 469 ? -17.516 -1.851 17.102 1.00 85.88 469 GLU A O 1
ATOM 3809 N N . TYR A 1 470 ? -16.430 -0.353 18.381 1.00 86.88 470 TYR A N 1
ATOM 3810 C CA . TYR A 1 470 ? -15.715 -1.347 19.195 1.00 86.88 470 TYR A CA 1
ATOM 3811 C C . TYR A 1 470 ? -14.906 -2.345 18.345 1.00 86.88 470 TYR A C 1
ATOM 3813 O O . TYR A 1 470 ? -14.789 -3.523 18.676 1.00 86.88 470 TYR A O 1
ATOM 3821 N N . THR A 1 471 ? -14.380 -1.873 17.211 1.00 83.81 471 THR A N 1
ATOM 3822 C CA . THR A 1 471 ? -13.648 -2.676 16.217 1.00 83.81 471 THR A CA 1
ATOM 3823 C C . THR A 1 471 ? -12.137 -2.679 16.453 1.00 83.81 471 THR A C 1
ATOM 3825 O O . THR A 1 471 ? -11.408 -3.498 15.899 1.00 83.81 471 THR A O 1
ATOM 3828 N N . ASN A 1 472 ? -11.661 -1.746 17.276 1.00 83.50 472 ASN A N 1
ATOM 3829 C CA . ASN A 1 472 ? -10.269 -1.548 17.651 1.00 83.50 472 ASN A CA 1
ATOM 3830 C C . ASN A 1 472 ? -10.196 -0.974 19.084 1.00 83.50 472 ASN A C 1
ATOM 3832 O O . ASN A 1 472 ? -11.212 -0.832 19.767 1.00 83.50 472 ASN A O 1
ATOM 3836 N N . LEU A 1 473 ? -8.991 -0.630 19.546 1.00 88.50 473 LEU A N 1
ATOM 3837 C CA . LEU A 1 473 ? -8.766 -0.020 20.863 1.00 88.50 473 LEU A CA 1
ATOM 3838 C C . LEU A 1 473 ? -9.179 1.458 20.943 1.00 88.50 473 LEU A C 1
ATOM 3840 O O . LEU A 1 473 ? -9.123 2.043 22.023 1.00 88.50 473 LEU A O 1
ATOM 3844 N N . ALA A 1 474 ? -9.540 2.095 19.827 1.00 87.38 474 ALA A N 1
ATOM 3845 C CA . ALA A 1 474 ? -9.738 3.532 19.773 1.00 87.38 474 ALA A CA 1
ATOM 3846 C C . ALA A 1 474 ? -10.909 3.951 20.656 1.00 87.38 474 ALA A C 1
ATOM 3848 O O . ALA A 1 474 ? -11.993 3.362 20.665 1.00 87.38 474 ALA A O 1
ATOM 3849 N N . THR A 1 475 ? -10.661 5.007 21.413 1.00 85.25 475 THR A N 1
ATOM 3850 C CA . THR A 1 475 ? -11.649 5.640 22.258 1.00 85.25 475 THR A CA 1
ATOM 3851 C C . THR A 1 475 ? -12.276 6.805 21.505 1.00 85.25 475 THR A C 1
ATOM 3853 O O . THR A 1 475 ? -11.571 7.707 21.061 1.00 85.25 475 THR A O 1
ATOM 3856 N N . ASP A 1 476 ? -13.597 6.763 21.383 1.00 82.12 476 ASP A N 1
ATOM 3857 C CA . ASP A 1 476 ? -14.419 7.813 20.789 1.00 82.12 476 ASP A CA 1
ATOM 3858 C C . ASP A 1 476 ? -15.270 8.455 21.902 1.00 82.12 476 ASP A C 1
ATOM 3860 O O . ASP A 1 476 ? -16.079 7.743 22.516 1.00 82.12 476 ASP A O 1
ATOM 3864 N N . PRO A 1 477 ? -15.059 9.746 22.221 1.00 78.38 477 PRO A N 1
ATOM 3865 C CA . PRO A 1 477 ? -15.818 10.449 23.250 1.00 78.38 477 PRO A CA 1
ATOM 3866 C C . PRO A 1 477 ? -17.290 10.678 22.883 1.00 78.38 477 PRO A C 1
ATOM 3868 O O . PRO A 1 477 ? -18.128 10.736 23.783 1.00 78.38 477 PRO A O 1
ATOM 3871 N N . ASP A 1 478 ? -17.627 10.765 21.595 1.00 78.25 478 ASP A N 1
ATOM 3872 C CA . ASP A 1 478 ? -18.978 11.111 21.144 1.00 78.25 478 ASP A CA 1
ATOM 3873 C C . ASP A 1 478 ? -19.919 9.894 21.159 1.00 78.25 478 ASP A C 1
ATOM 3875 O O . ASP A 1 478 ? -21.143 10.040 21.202 1.00 78.25 478 ASP A O 1
ATOM 3879 N N . GLN A 1 479 ? -19.367 8.674 21.183 1.00 75.50 479 GLN A N 1
ATOM 3880 C CA . GLN A 1 479 ? -20.142 7.430 21.272 1.00 75.50 479 GLN A CA 1
ATOM 3881 C C . GLN A 1 479 ? -20.908 7.294 22.592 1.00 75.50 479 GLN A C 1
ATOM 3883 O O . GLN A 1 479 ? -22.009 6.745 22.602 1.00 75.50 479 GLN A O 1
ATOM 3888 N N . TYR A 1 480 ? -20.366 7.787 23.711 1.00 72.06 480 TYR A N 1
ATOM 3889 C CA . TYR A 1 480 ? -20.948 7.534 25.037 1.00 72.06 480 TYR A CA 1
ATOM 3890 C C . TYR A 1 480 ? -22.346 8.112 25.201 1.00 72.06 480 TYR A C 1
ATOM 3892 O O . TYR A 1 480 ? -23.213 7.472 25.787 1.00 72.06 480 TYR A O 1
ATOM 3900 N N . GLN A 1 481 ? -22.582 9.291 24.629 1.00 78.06 481 GLN A N 1
ATOM 3901 C CA . GLN A 1 481 ? -23.869 9.980 24.723 1.00 78.06 481 GLN A CA 1
ATOM 3902 C C . GLN A 1 481 ? -24.975 9.283 23.916 1.00 78.06 481 GLN A C 1
ATOM 3904 O O . GLN A 1 481 ? -26.146 9.618 24.061 1.00 78.06 481 GLN A O 1
ATOM 3909 N N . GLN A 1 482 ? -24.621 8.311 23.069 1.00 85.38 482 GLN A N 1
ATOM 3910 C CA . GLN A 1 482 ? -25.564 7.609 22.199 1.00 85.38 482 GLN A CA 1
ATOM 3911 C C . GLN A 1 482 ? -26.178 6.371 22.868 1.00 85.38 482 GLN A C 1
ATOM 3913 O O . GLN A 1 482 ? -27.184 5.850 22.385 1.00 85.38 482 GLN A O 1
ATOM 3918 N N . TYR A 1 483 ? -25.601 5.899 23.977 1.00 90.31 483 TYR A N 1
ATOM 3919 C CA . TYR A 1 483 ? -26.104 4.761 24.744 1.00 90.31 483 TYR A CA 1
ATOM 3920 C C . TYR A 1 483 ? -26.873 5.249 25.972 1.00 90.31 483 TYR A C 1
ATOM 3922 O O . TYR A 1 483 ? -26.335 5.943 26.828 1.00 90.31 483 TYR A O 1
ATOM 3930 N N . THR A 1 484 ? -28.143 4.861 26.077 1.00 94.06 484 THR A N 1
ATOM 3931 C CA . THR A 1 484 ? -29.012 5.211 27.207 1.00 94.06 484 THR A CA 1
ATOM 3932 C C . THR A 1 484 ? -29.082 4.048 28.190 1.00 94.06 484 THR A C 1
ATOM 3934 O O . THR A 1 484 ? -29.536 2.963 27.825 1.00 94.06 484 THR A O 1
ATOM 3937 N N . LEU A 1 485 ? -28.669 4.269 29.440 1.00 94.12 485 LEU A N 1
ATOM 3938 C CA . LEU A 1 485 ? -28.874 3.319 30.535 1.00 94.12 485 LEU A CA 1
ATOM 3939 C C . LEU A 1 485 ? -30.362 3.293 30.919 1.00 94.12 485 LEU A C 1
ATOM 3941 O O . LEU A 1 485 ? -30.904 4.294 31.382 1.00 94.12 485 LEU A O 1
ATOM 3945 N N . ILE A 1 486 ? -31.022 2.150 30.729 1.00 95.44 486 ILE A N 1
ATOM 3946 C CA . ILE A 1 486 ? -32.452 1.963 31.021 1.00 95.44 486 ILE A CA 1
ATOM 3947 C C . ILE A 1 486 ? -32.661 1.558 32.475 1.00 95.44 486 ILE A C 1
ATOM 3949 O O . ILE A 1 486 ? -33.494 2.137 33.169 1.00 95.44 486 ILE A O 1
ATOM 3953 N N . PHE A 1 487 ? -31.910 0.560 32.939 1.00 93.88 487 PHE A N 1
ATOM 3954 C CA . PHE A 1 487 ? -31.895 0.167 34.343 1.00 93.88 487 PHE A CA 1
ATOM 3955 C C . PHE A 1 487 ? -30.580 -0.526 34.705 1.00 93.88 487 PHE A C 1
ATOM 3957 O O . PHE A 1 487 ? -29.860 -1.023 33.837 1.00 93.88 487 PHE A O 1
ATOM 3964 N N . GLN A 1 488 ? -30.295 -0.578 36.003 1.00 92.50 488 GLN A N 1
ATOM 3965 C CA . GLN A 1 488 ? -29.184 -1.322 36.587 1.00 92.50 488 GLN A CA 1
ATOM 3966 C C . GLN A 1 488 ? -29.611 -1.934 37.923 1.00 92.50 488 GLN A C 1
ATOM 3968 O O . GLN A 1 488 ? -30.389 -1.326 38.659 1.00 92.50 488 GLN A O 1
ATOM 3973 N N . GLU A 1 489 ? -29.071 -3.105 38.241 1.00 89.81 489 GLU A N 1
ATOM 3974 C CA . GLU A 1 489 ? -29.214 -3.768 39.538 1.00 89.81 489 GLU A CA 1
ATOM 3975 C C . GLU A 1 489 ? -27.844 -4.262 40.021 1.00 89.81 489 GLU A C 1
ATOM 3977 O O . GLU A 1 489 ? -26.961 -4.551 39.219 1.00 89.81 489 GLU A O 1
ATOM 3982 N N . GLY A 1 490 ? -27.634 -4.354 41.335 1.00 85.38 490 GLY A N 1
ATOM 3983 C CA . GLY A 1 490 ? -26.342 -4.769 41.892 1.00 85.38 490 GLY A CA 1
ATOM 3984 C C . GLY A 1 490 ? -25.196 -3.774 41.642 1.00 85.38 490 GLY A C 1
ATOM 3985 O O . GLY A 1 490 ? -25.410 -2.602 41.328 1.00 85.38 490 GLY A O 1
ATOM 3986 N N . SER A 1 491 ? -23.960 -4.240 41.833 1.00 84.62 491 SER A N 1
ATOM 3987 C CA . SER A 1 491 ? -22.751 -3.431 41.635 1.00 84.62 491 SER A CA 1
ATOM 3988 C C . SER A 1 491 ? -22.406 -3.346 40.148 1.00 84.62 491 SER A C 1
ATOM 3990 O O . SER A 1 491 ? -22.147 -4.372 39.529 1.00 84.62 491 SER A O 1
ATOM 3992 N N . ASN A 1 492 ? -22.355 -2.136 39.586 1.00 91.38 492 ASN A N 1
ATOM 3993 C CA . ASN A 1 492 ? -21.908 -1.855 38.218 1.00 91.38 492 ASN A CA 1
ATOM 3994 C C . ASN A 1 492 ? -21.037 -0.581 38.205 1.00 91.38 492 ASN A C 1
ATOM 3996 O O . ASN A 1 492 ? -20.909 0.117 39.208 1.00 91.38 492 ASN A O 1
ATOM 4000 N N . PHE A 1 493 ? -20.446 -0.294 37.052 1.00 92.81 493 PHE A N 1
ATOM 4001 C CA . PHE A 1 493 ? -19.725 0.924 36.676 1.00 92.81 493 PHE A CA 1
ATOM 4002 C C . PHE A 1 493 ? -18.564 1.277 37.613 1.00 92.81 493 PHE A C 1
ATOM 4004 O O . PHE A 1 493 ? -18.353 2.435 37.975 1.00 92.81 493 PHE A O 1
ATOM 4011 N N . LEU A 1 494 ? -17.772 0.266 37.990 1.00 92.94 494 LEU A N 1
ATOM 4012 C CA . LEU A 1 494 ? -16.680 0.408 38.961 1.00 92.94 494 LEU A CA 1
ATOM 4013 C C . LEU A 1 494 ? -15.593 1.379 38.475 1.00 92.94 494 LEU A C 1
ATOM 4015 O O . LEU A 1 494 ? -14.963 2.046 39.290 1.00 92.94 494 LEU A O 1
ATOM 4019 N N . LYS A 1 495 ? -15.418 1.505 37.153 1.00 92.25 495 LYS A N 1
ATOM 4020 C CA . LYS A 1 495 ? -14.470 2.431 36.503 1.00 92.25 495 LYS A CA 1
ATOM 4021 C C . LYS A 1 495 ? -14.885 3.909 36.579 1.00 92.25 495 LYS A C 1
ATOM 4023 O O . LYS A 1 495 ? -14.042 4.784 36.374 1.00 92.25 495 LYS A O 1
ATOM 4028 N N . GLY A 1 496 ? -16.158 4.187 36.863 1.00 89.62 496 GLY A N 1
ATOM 4029 C CA . GLY A 1 496 ? -16.771 5.516 36.871 1.00 89.62 496 GLY A CA 1
ATOM 4030 C C . GLY A 1 496 ? -18.211 5.473 36.348 1.00 89.62 496 GLY A C 1
ATOM 4031 O O . GLY A 1 496 ? -18.522 4.659 35.483 1.00 89.62 496 GLY A O 1
ATOM 4032 N N . LEU A 1 497 ? -19.078 6.361 36.851 1.00 84.81 497 LEU A N 1
ATOM 4033 C CA . LEU A 1 497 ? -20.530 6.335 36.590 1.00 84.81 497 LEU A CA 1
ATOM 4034 C C . LEU A 1 497 ? -20.916 6.463 35.104 1.00 84.81 497 LEU A C 1
ATOM 4036 O O . LEU A 1 497 ? -21.923 5.891 34.697 1.00 84.81 497 LEU A O 1
ATOM 4040 N N . ASP A 1 498 ? -20.095 7.142 34.301 1.00 84.12 498 ASP A N 1
ATOM 4041 C CA . ASP A 1 498 ? -20.331 7.371 32.866 1.00 84.12 498 ASP A CA 1
ATOM 4042 C C . ASP A 1 498 ? -19.323 6.615 31.976 1.00 84.12 498 ASP A C 1
ATOM 4044 O O . ASP A 1 498 ? -19.054 6.994 30.836 1.00 84.12 498 ASP A O 1
ATOM 4048 N N . ILE A 1 499 ? -18.711 5.546 32.502 1.00 90.44 499 ILE A N 1
ATOM 4049 C CA . ILE A 1 499 ? -17.724 4.725 31.789 1.00 90.44 499 ILE A CA 1
ATOM 4050 C C . ILE A 1 499 ? -18.343 3.365 31.449 1.00 90.44 499 ILE A C 1
ATOM 4052 O O . ILE A 1 499 ? -18.284 2.418 32.230 1.00 90.44 499 ILE A O 1
ATOM 4056 N N . TYR A 1 500 ? -18.921 3.262 30.249 1.00 92.62 500 TYR A N 1
ATOM 4057 C CA . TYR A 1 500 ? -19.645 2.067 29.777 1.00 92.62 500 TYR A CA 1
ATOM 4058 C C . TYR A 1 500 ? -18.797 1.097 28.948 1.00 92.62 500 TYR A C 1
ATOM 4060 O O . TYR A 1 500 ? -19.326 0.297 28.183 1.00 92.62 500 TYR A O 1
ATOM 4068 N N . TYR A 1 501 ? -17.474 1.161 29.056 1.00 92.44 501 TYR A N 1
ATOM 4069 C CA . TYR A 1 501 ? -16.578 0.341 28.247 1.00 92.44 501 TYR A CA 1
ATOM 4070 C C . TYR A 1 501 ? -15.340 -0.088 29.022 1.00 92.44 501 TYR A C 1
ATOM 4072 O O . TYR A 1 501 ? -14.892 0.551 29.981 1.00 92.44 501 TYR A O 1
ATOM 4080 N N . SER A 1 502 ? -14.760 -1.180 28.559 1.00 92.69 502 SER A N 1
ATOM 4081 C CA . SER A 1 502 ? -13.544 -1.763 29.100 1.00 92.69 502 SER A CA 1
ATOM 4082 C C . SER A 1 502 ? -12.639 -2.243 27.974 1.00 92.69 502 SER A C 1
ATOM 4084 O O . SER A 1 502 ? -12.899 -1.996 26.793 1.00 92.69 502 SER A O 1
ATOM 4086 N N . TYR A 1 503 ? -11.555 -2.904 28.365 1.00 90.81 503 TYR A N 1
ATOM 4087 C CA . TYR A 1 503 ? -10.611 -3.515 27.452 1.00 90.81 503 TYR A CA 1
ATOM 4088 C C . TYR A 1 503 ? -10.490 -5.000 27.765 1.00 90.81 503 TYR A C 1
ATOM 4090 O O . TYR A 1 503 ? -10.376 -5.392 28.929 1.00 90.81 503 TYR A O 1
ATOM 4098 N N . TRP A 1 504 ? -10.504 -5.817 26.719 1.00 87.50 504 TRP A N 1
ATOM 4099 C CA . TRP A 1 504 ? -10.398 -7.266 26.802 1.00 87.50 504 TRP A CA 1
ATOM 4100 C C . TRP A 1 504 ? -9.655 -7.789 25.573 1.00 87.50 504 TRP A C 1
ATOM 4102 O O . TRP A 1 504 ? -10.064 -7.503 24.455 1.00 87.50 504 TRP A O 1
ATOM 4112 N N . GLN A 1 505 ? -8.557 -8.527 25.777 1.00 79.06 505 GLN A N 1
ATOM 4113 C CA . GLN A 1 505 ? -7.770 -9.165 24.704 1.00 79.06 505 GLN A CA 1
ATOM 4114 C C . GLN A 1 505 ? -7.430 -8.207 23.538 1.00 79.06 505 GLN A C 1
ATOM 4116 O O . GLN A 1 505 ? -7.598 -8.553 22.375 1.00 79.06 505 GLN A O 1
ATOM 4121 N N . GLU A 1 506 ? -6.987 -6.982 23.857 1.00 79.62 506 GLU A N 1
ATOM 4122 C CA . GLU A 1 506 ? -6.701 -5.901 22.888 1.00 79.62 506 GLU A CA 1
ATOM 4123 C C . GLU A 1 506 ? -7.916 -5.362 22.102 1.00 79.62 506 GLU A C 1
ATOM 4125 O O . GLU A 1 506 ? -7.757 -4.606 21.145 1.00 79.62 506 GLU A O 1
ATOM 4130 N N . TYR A 1 507 ? -9.139 -5.655 22.540 1.00 84.56 507 TYR A N 1
ATOM 4131 C CA . TYR A 1 507 ? -10.358 -5.007 22.062 1.00 84.56 507 TYR A CA 1
ATOM 4132 C C . TYR A 1 507 ? -10.889 -4.023 23.092 1.00 84.56 507 TYR A C 1
ATOM 4134 O O . TYR A 1 507 ? -10.862 -4.277 24.296 1.00 84.56 507 TYR A O 1
ATOM 4142 N N . ARG A 1 508 ? -11.430 -2.903 22.611 1.00 90.31 508 ARG A N 1
ATOM 4143 C CA . ARG A 1 508 ? -12.348 -2.087 23.402 1.00 90.31 508 ARG A CA 1
ATOM 4144 C C . ARG A 1 508 ? -13.724 -2.737 23.327 1.00 90.31 508 ARG A C 1
ATOM 4146 O O . ARG A 1 508 ? -14.181 -3.074 22.240 1.00 90.31 508 ARG A O 1
ATOM 4153 N N . VAL A 1 509 ? -14.386 -2.883 24.463 1.00 92.69 509 VAL A N 1
ATOM 4154 C CA . VAL A 1 509 ? -15.674 -3.578 24.570 1.00 92.69 509 VAL A CA 1
ATOM 4155 C C . VAL A 1 509 ? -16.680 -2.645 25.225 1.00 92.69 509 VAL A C 1
ATOM 4157 O O . VAL A 1 509 ? -16.354 -2.028 26.238 1.00 92.69 509 VAL A O 1
ATOM 4160 N N . PHE A 1 510 ? -17.897 -2.551 24.686 1.00 94.06 510 PHE A N 1
ATOM 4161 C CA . PHE A 1 510 ? -19.015 -1.965 25.420 1.00 94.06 510 PHE A CA 1
ATOM 4162 C C . PHE A 1 510 ? -19.438 -2.936 26.518 1.00 94.06 510 PHE A C 1
ATOM 4164 O O . PHE A 1 510 ? -19.810 -4.081 26.246 1.00 94.06 510 PHE A O 1
ATOM 4171 N N . GLY A 1 511 ? -19.340 -2.504 27.768 1.00 93.69 511 GLY A N 1
ATOM 4172 C CA . GLY A 1 511 ? -19.394 -3.418 28.892 1.00 93.69 511 GLY A CA 1
ATOM 4173 C C . GLY A 1 511 ? -18.055 -4.047 29.234 1.00 93.69 511 GLY A C 1
ATOM 4174 O O . GLY A 1 511 ? -17.021 -3.388 29.166 1.00 93.69 511 GLY A O 1
ATOM 4175 N N . GLY A 1 512 ? -18.077 -5.330 29.594 1.00 93.19 512 GLY A N 1
ATOM 4176 C CA . GLY A 1 512 ? -16.885 -6.101 29.935 1.00 93.19 512 GLY A CA 1
ATOM 4177 C C . GLY A 1 512 ? -16.386 -5.871 31.369 1.00 93.19 512 GLY A C 1
ATOM 4178 O O . GLY A 1 512 ? -17.150 -5.382 32.213 1.00 93.19 512 GLY A O 1
ATOM 4179 N N . PRO A 1 513 ? -15.125 -6.240 31.667 1.00 91.06 513 PRO A N 1
ATOM 4180 C CA . PRO A 1 513 ? -14.596 -6.200 33.024 1.00 91.06 513 PRO A CA 1
ATOM 4181 C C . PRO A 1 513 ? -14.663 -4.797 33.636 1.00 91.06 513 PRO A C 1
ATOM 4183 O O . PRO A 1 513 ? -14.338 -3.792 33.003 1.00 91.06 513 PRO A O 1
ATOM 4186 N N . PHE A 1 514 ? -15.050 -4.748 34.907 1.00 91.88 514 PHE A N 1
ATOM 4187 C CA . PHE A 1 514 ? -15.252 -3.572 35.756 1.00 91.88 514 PHE A CA 1
ATOM 4188 C C . PHE A 1 514 ? -16.386 -2.622 35.330 1.00 91.88 514 PHE A C 1
ATOM 4190 O O . PHE A 1 514 ? -16.576 -1.586 35.971 1.00 91.88 514 PHE A O 1
ATOM 4197 N N . VAL A 1 515 ? -17.153 -2.947 34.284 1.00 93.25 515 VAL A N 1
ATOM 4198 C CA . VAL A 1 515 ? -18.192 -2.053 33.746 1.00 93.25 515 VAL A CA 1
ATOM 4199 C C . VAL A 1 515 ? -19.584 -2.483 34.151 1.00 93.25 515 VAL A C 1
ATOM 4201 O O . VAL A 1 515 ? -20.260 -1.731 34.830 1.00 93.25 515 VAL A O 1
ATOM 4204 N N . TRP A 1 516 ? -20.058 -3.654 33.746 1.00 92.00 516 TRP A N 1
ATOM 4205 C CA . TRP A 1 516 ? -21.424 -4.065 34.070 1.00 92.00 516 TRP A CA 1
ATOM 4206 C C . TRP A 1 516 ? -21.558 -5.582 34.107 1.00 92.00 516 TRP A C 1
ATOM 4208 O O . TRP A 1 516 ? -20.842 -6.325 33.435 1.00 92.00 516 TRP A O 1
ATOM 4218 N N . ALA A 1 517 ? -22.488 -6.038 34.925 1.00 91.75 517 ALA A N 1
ATOM 4219 C CA . ALA A 1 517 ? -22.834 -7.446 35.054 1.00 91.75 517 ALA A CA 1
ATOM 4220 C C . ALA A 1 517 ? -24.357 -7.641 35.096 1.00 91.75 517 ALA A C 1
ATOM 4222 O O . ALA A 1 517 ? -24.855 -8.721 34.774 1.00 91.75 517 ALA A O 1
ATOM 4223 N N . GLN A 1 518 ? -25.089 -6.588 35.482 1.00 93.25 518 GLN A N 1
ATOM 4224 C CA . GLN A 1 518 ? -26.540 -6.573 35.654 1.00 93.25 518 GLN A CA 1
ATOM 4225 C C . GLN A 1 518 ? -27.095 -5.188 35.288 1.00 93.25 518 GLN A C 1
ATOM 4227 O O . GLN A 1 518 ? -27.406 -4.363 36.150 1.00 93.25 518 GLN A O 1
ATOM 4232 N N . ALA A 1 519 ? -27.162 -4.893 33.993 1.00 94.38 519 ALA A N 1
ATOM 4233 C CA . ALA A 1 519 ? -27.677 -3.620 33.505 1.00 94.38 519 ALA A CA 1
ATOM 4234 C C . ALA A 1 519 ? -28.198 -3.737 32.071 1.00 94.38 519 ALA A C 1
ATOM 4236 O O . ALA A 1 519 ? -27.798 -4.622 31.309 1.00 94.38 519 ALA A O 1
ATOM 4237 N N . LYS A 1 520 ? -29.096 -2.815 31.719 1.00 95.38 520 LYS A N 1
ATOM 4238 C CA . LYS A 1 520 ? -29.752 -2.736 30.417 1.00 95.38 520 LYS A CA 1
ATOM 4239 C C . LYS A 1 520 ? -29.528 -1.388 29.771 1.00 95.38 520 LYS A C 1
ATOM 4241 O O . LYS A 1 520 ? -29.802 -0.352 30.373 1.00 95.38 520 LYS A O 1
ATOM 4246 N N . PHE A 1 521 ? -29.106 -1.417 28.518 1.00 95.44 521 PHE A N 1
ATOM 4247 C CA . PHE A 1 521 ? -28.888 -0.236 27.701 1.00 95.44 521 PHE A CA 1
ATOM 4248 C C . PHE A 1 521 ? -29.728 -0.284 26.434 1.00 95.44 521 PHE A C 1
ATOM 4250 O O . PHE A 1 521 ? -30.109 -1.352 25.953 1.00 95.44 521 PHE A O 1
ATOM 4257 N N . GLN A 1 522 ? -29.993 0.893 25.887 1.00 95.25 522 GLN A N 1
ATOM 4258 C CA . GLN A 1 522 ? -30.707 1.085 24.637 1.00 95.25 522 GLN A CA 1
ATOM 4259 C C . GLN A 1 522 ? -29.990 2.123 23.780 1.00 95.25 522 GLN A C 1
ATOM 4261 O O . GLN A 1 522 ? -29.454 3.106 24.292 1.00 95.25 522 GLN A O 1
ATOM 4266 N N . ARG A 1 523 ? -30.039 1.926 22.465 1.00 93.31 523 ARG A N 1
ATOM 4267 C CA . ARG A 1 523 ? -29.623 2.912 21.475 1.00 93.31 523 ARG A CA 1
ATOM 4268 C C . ARG A 1 523 ? -30.659 3.028 20.365 1.00 93.31 523 ARG A C 1
ATOM 4270 O O . ARG A 1 523 ? -31.319 2.051 20.006 1.00 93.31 523 ARG A O 1
ATOM 4277 N N . ILE A 1 524 ? -30.812 4.246 19.857 1.00 92.56 524 ILE A N 1
ATOM 4278 C CA . ILE A 1 524 ? -31.683 4.581 18.731 1.00 92.56 524 ILE A CA 1
ATOM 4279 C C . ILE A 1 524 ? -30.782 5.017 17.577 1.00 92.56 524 ILE A C 1
ATOM 4281 O O . ILE A 1 524 ? -29.919 5.875 17.751 1.00 92.56 524 ILE A O 1
ATOM 4285 N N . HIS A 1 525 ? -30.981 4.410 16.415 1.00 91.25 525 HIS A N 1
ATOM 4286 C CA . HIS A 1 525 ? -30.268 4.706 15.184 1.00 91.25 525 HIS A CA 1
ATOM 4287 C C . HIS A 1 525 ? -31.233 5.324 14.175 1.00 91.25 525 HIS A C 1
ATOM 4289 O O . HIS A 1 525 ? -32.316 4.782 13.946 1.00 91.25 525 HIS A O 1
ATOM 4295 N N . GLU A 1 526 ? -30.835 6.439 13.571 1.00 90.25 526 GLU A N 1
ATOM 4296 C CA . GLU A 1 526 ? -31.624 7.137 12.557 1.00 90.25 526 GLU A CA 1
ATOM 4297 C C . GLU A 1 526 ? -31.147 6.744 11.153 1.00 90.25 526 GLU A C 1
ATOM 4299 O O . GLU A 1 526 ? -29.958 6.812 10.847 1.00 90.25 526 GLU A O 1
ATOM 4304 N N . ILE A 1 527 ? -32.082 6.336 10.296 1.00 89.31 527 ILE A N 1
ATOM 4305 C CA . ILE A 1 527 ? -31.859 5.937 8.906 1.00 89.31 527 ILE A CA 1
ATOM 4306 C C . ILE A 1 527 ? -32.796 6.776 8.040 1.00 89.31 527 ILE A C 1
ATOM 4308 O O . ILE A 1 527 ? -34.011 6.594 8.058 1.00 89.31 527 ILE A O 1
ATOM 4312 N N . ILE A 1 528 ? -32.235 7.737 7.312 1.00 87.06 528 ILE A N 1
ATOM 4313 C CA . ILE A 1 528 ? -33.022 8.724 6.558 1.00 87.06 528 ILE A CA 1
ATOM 4314 C C . ILE A 1 528 ? -33.400 8.186 5.174 1.00 87.06 528 ILE A C 1
ATOM 4316 O O . ILE A 1 528 ? -34.502 8.438 4.686 1.00 87.06 528 ILE A O 1
ATOM 4320 N N . ASP A 1 529 ? -32.484 7.450 4.548 1.00 86.88 529 ASP A N 1
ATOM 4321 C CA . ASP A 1 529 ? -32.631 7.005 3.168 1.00 86.88 529 ASP A CA 1
ATOM 4322 C C . ASP A 1 529 ? -33.503 5.751 3.040 1.00 86.88 529 ASP A C 1
ATOM 4324 O O . ASP A 1 529 ? -33.501 4.892 3.928 1.00 86.88 529 ASP A O 1
ATOM 4328 N N . PRO A 1 530 ? -34.257 5.614 1.934 1.00 90.50 530 PRO A N 1
ATOM 4329 C CA . PRO A 1 530 ? -35.165 4.494 1.730 1.00 90.50 530 PRO A CA 1
ATOM 4330 C C . PRO A 1 530 ? -34.402 3.169 1.636 1.00 90.50 530 PRO A C 1
ATOM 4332 O O . PRO A 1 530 ? -33.480 3.004 0.837 1.00 90.50 530 PRO A O 1
ATOM 4335 N N . HIS A 1 531 ? -34.821 2.199 2.442 1.00 92.56 531 HIS A N 1
ATOM 4336 C CA . HIS A 1 531 ? -34.188 0.891 2.586 1.00 92.56 531 HIS A CA 1
ATOM 4337 C C . HIS A 1 531 ? -35.238 -0.184 2.878 1.00 92.56 531 HIS A C 1
ATOM 4339 O O . HIS A 1 531 ? -36.389 0.123 3.195 1.00 92.56 531 HIS A O 1
ATOM 4345 N N . HIS A 1 532 ? -34.849 -1.450 2.734 1.00 92.25 532 HIS A N 1
ATOM 4346 C CA . HIS A 1 532 ? -35.769 -2.584 2.892 1.00 92.25 532 HIS A CA 1
ATOM 4347 C C . HIS A 1 532 ? -35.319 -3.606 3.940 1.00 92.25 532 HIS A C 1
ATOM 4349 O O . HIS A 1 532 ? -36.112 -4.430 4.402 1.00 92.25 532 HIS A O 1
ATOM 4355 N N . SER A 1 533 ? -34.040 -3.602 4.309 1.00 92.38 533 SER A N 1
ATOM 4356 C CA . SER A 1 533 ? -33.525 -4.467 5.363 1.00 92.38 533 SER A CA 1
ATOM 4357 C C . SER A 1 533 ? -32.273 -3.883 5.996 1.00 92.38 533 SER A C 1
ATOM 4359 O O . SER A 1 533 ? -31.658 -2.963 5.461 1.00 92.38 533 SER A O 1
ATOM 4361 N N . ILE A 1 534 ? -31.891 -4.458 7.125 1.00 92.00 534 ILE A N 1
ATOM 4362 C CA . ILE A 1 534 ? -30.641 -4.183 7.822 1.00 92.00 534 ILE A CA 1
ATOM 4363 C C . ILE A 1 534 ? -29.970 -5.502 8.203 1.00 92.00 534 ILE A C 1
ATOM 4365 O O . ILE A 1 534 ? -30.646 -6.509 8.429 1.00 92.00 534 ILE A O 1
ATOM 4369 N N . THR A 1 535 ? -28.649 -5.471 8.308 1.00 91.25 535 THR A N 1
ATOM 4370 C CA . THR A 1 535 ? -27.834 -6.538 8.886 1.00 91.25 535 THR A CA 1
ATOM 4371 C C . THR A 1 535 ? -27.118 -5.998 10.110 1.00 91.25 535 THR A C 1
ATOM 4373 O O . THR A 1 535 ? -26.506 -4.933 10.057 1.00 91.25 535 THR A O 1
ATOM 4376 N N . ILE A 1 536 ? -27.193 -6.735 11.212 1.00 91.38 536 ILE A N 1
ATOM 4377 C CA . ILE A 1 536 ? -26.558 -6.398 12.483 1.00 91.38 536 ILE A CA 1
ATOM 4378 C C . ILE A 1 536 ? -25.598 -7.526 12.843 1.00 91.38 536 ILE A C 1
ATOM 4380 O O . ILE A 1 536 ? -25.964 -8.700 12.782 1.00 91.38 536 ILE A O 1
ATOM 4384 N N . GLY A 1 537 ? -24.377 -7.170 13.238 1.00 91.94 537 GLY A N 1
ATOM 4385 C CA . GLY A 1 537 ? -23.375 -8.131 13.684 1.00 91.94 537 GLY A CA 1
ATOM 4386 C C . GLY A 1 537 ? -22.591 -7.624 14.886 1.00 91.94 537 GLY A C 1
ATOM 4387 O O . GLY A 1 537 ? -22.158 -6.475 14.900 1.00 91.94 537 GLY A O 1
ATOM 4388 N N . PHE A 1 538 ? -22.396 -8.476 15.892 1.00 93.75 538 PHE A N 1
ATOM 4389 C CA . PHE A 1 538 ? -21.488 -8.230 17.017 1.00 93.75 538 PHE A CA 1
ATOM 4390 C C . PHE A 1 538 ? -21.057 -9.524 17.690 1.00 93.75 538 PHE A C 1
ATOM 4392 O O . PHE A 1 538 ? -21.648 -10.576 17.470 1.00 93.75 538 PHE A O 1
ATOM 4399 N N . TYR A 1 539 ? -20.019 -9.445 18.512 1.00 93.62 539 TYR A N 1
ATOM 4400 C CA . TYR A 1 539 ? -19.642 -10.529 19.408 1.00 93.62 539 TYR A CA 1
ATOM 4401 C C . TYR A 1 539 ? -20.099 -10.193 20.817 1.00 93.62 539 TYR A C 1
ATOM 4403 O O . TYR A 1 539 ? -19.843 -9.090 21.296 1.00 93.62 539 TYR A O 1
ATOM 4411 N N . ILE A 1 540 ? -20.766 -11.134 21.476 1.00 95.25 540 ILE A N 1
ATOM 4412 C CA . ILE A 1 540 ? -21.024 -11.076 22.914 1.00 95.25 540 ILE A CA 1
ATOM 4413 C C . ILE A 1 540 ? -19.782 -11.601 23.619 1.00 95.25 540 ILE A C 1
ATOM 4415 O O . ILE A 1 540 ? -19.212 -12.588 23.168 1.00 95.25 540 ILE A O 1
ATOM 4419 N N . ILE A 1 541 ? -19.400 -10.992 24.736 1.00 94.88 541 ILE A N 1
ATOM 4420 C CA . ILE A 1 541 ? -18.390 -11.541 25.640 1.00 94.88 541 ILE A CA 1
ATOM 4421 C C . ILE A 1 541 ? -19.012 -11.944 26.968 1.00 94.88 541 ILE A C 1
ATOM 4423 O O . ILE A 1 541 ? -19.906 -11.270 27.482 1.00 94.88 541 ILE A O 1
ATOM 4427 N N . TYR A 1 542 ? -18.479 -13.017 27.538 1.00 94.56 542 TYR A N 1
ATOM 4428 C CA . TYR A 1 542 ? -18.803 -13.533 28.858 1.00 94.56 542 TYR A CA 1
ATOM 4429 C C . TYR A 1 542 ? -17.518 -13.650 29.673 1.00 94.56 542 TYR A C 1
ATOM 4431 O O . TYR A 1 542 ? -16.525 -14.222 29.215 1.00 94.56 542 TYR A O 1
ATOM 4439 N N . GLY A 1 543 ? -17.545 -13.120 30.892 1.00 92.25 543 GLY A N 1
ATOM 4440 C CA . GLY A 1 543 ? -16.436 -13.236 31.827 1.00 92.25 543 GLY A CA 1
ATOM 4441 C C . GLY A 1 543 ? -16.148 -14.694 32.226 1.00 92.25 543 GLY A C 1
ATOM 4442 O O . GLY A 1 543 ? -16.994 -15.578 32.062 1.00 92.25 543 GLY A O 1
ATOM 4443 N N . PRO A 1 544 ? -14.951 -14.975 32.766 1.00 90.00 544 PRO A N 1
ATOM 4444 C CA . PRO A 1 544 ? -14.501 -16.337 33.059 1.00 90.00 544 PRO A CA 1
ATOM 4445 C C . PRO A 1 544 ? -15.337 -17.087 34.103 1.00 90.00 544 PRO A C 1
ATOM 4447 O O . PRO A 1 544 ? -15.356 -18.316 34.107 1.00 90.00 544 PRO A O 1
ATOM 4450 N N . GLN A 1 545 ? -16.040 -16.367 34.979 1.00 89.88 545 GLN A N 1
ATOM 4451 C CA . GLN A 1 545 ? -16.921 -16.936 36.003 1.00 89.88 545 GLN A CA 1
ATOM 4452 C C . GLN A 1 545 ? -18.401 -16.649 35.716 1.00 89.88 545 GLN A C 1
ATOM 4454 O O . GLN A 1 545 ? -19.227 -16.701 36.625 1.00 89.88 545 GLN A O 1
ATOM 4459 N N . PHE A 1 546 ? -18.754 -16.346 34.460 1.00 90.94 546 PHE A N 1
ATOM 4460 C CA . PHE A 1 546 ? -20.136 -16.060 34.084 1.00 90.94 546 PHE A CA 1
ATOM 4461 C C . PHE A 1 546 ? -21.050 -17.262 34.393 1.00 90.94 546 PHE A C 1
ATOM 4463 O O . PHE A 1 546 ? -20.811 -18.360 33.868 1.00 90.94 546 PHE A O 1
ATOM 4470 N N . PRO A 1 547 ? -22.078 -17.094 35.242 1.00 86.50 547 PRO A N 1
ATOM 4471 C CA . PRO A 1 547 ? -22.829 -18.209 35.791 1.00 86.50 547 PRO A CA 1
ATOM 4472 C C . PRO A 1 547 ? -23.783 -18.815 34.758 1.00 86.50 547 PRO A C 1
ATOM 4474 O O . PRO A 1 547 ? -24.180 -18.179 33.783 1.00 86.50 547 PRO A O 1
ATOM 4477 N N . SER A 1 548 ? -24.167 -20.074 34.974 1.00 84.69 548 SER A N 1
ATOM 4478 C CA . SER A 1 548 ? -25.016 -20.825 34.040 1.00 84.69 548 SER A CA 1
ATOM 4479 C C . SER A 1 548 ? -26.468 -20.342 33.983 1.00 84.69 548 SER A C 1
ATOM 4481 O O . SER A 1 548 ? -27.155 -20.621 33.007 1.00 84.69 548 SER A O 1
ATOM 4483 N N . ASP A 1 549 ? -26.945 -19.677 35.037 1.00 85.88 549 ASP A N 1
ATOM 4484 C CA . ASP A 1 549 ? -28.263 -19.035 35.108 1.00 85.88 549 ASP A CA 1
ATOM 4485 C C . ASP A 1 549 ? -28.238 -17.571 34.631 1.00 85.88 549 ASP A C 1
ATOM 4487 O O . ASP A 1 549 ? -29.285 -16.926 34.576 1.00 85.88 549 ASP A O 1
ATOM 4491 N N . GLY A 1 550 ? -27.055 -17.053 34.282 1.00 87.75 550 GLY A N 1
ATOM 4492 C CA . GLY A 1 550 ? -26.882 -15.747 33.665 1.00 87.75 550 GLY A CA 1
ATOM 4493 C C . GLY A 1 550 ? -27.086 -15.788 32.153 1.00 87.75 550 GLY A C 1
ATOM 4494 O O . GLY A 1 550 ? -26.947 -16.825 31.496 1.00 87.75 550 GLY A O 1
ATOM 4495 N N . GLY A 1 551 ? -27.378 -14.628 31.575 1.00 92.00 551 GLY A N 1
ATOM 4496 C CA . GLY A 1 551 ? -27.548 -14.489 30.138 1.00 92.00 551 GLY A CA 1
ATOM 4497 C C . GLY A 1 551 ? -27.292 -13.080 29.626 1.00 92.00 551 GLY A C 1
ATOM 4498 O O . GLY A 1 551 ? -27.185 -12.111 30.376 1.00 92.00 551 GLY A O 1
ATOM 4499 N N . PHE A 1 552 ? -27.196 -12.998 28.306 1.00 94.88 552 PHE A N 1
ATOM 4500 C CA . PHE A 1 552 ? -27.143 -11.761 27.546 1.00 94.88 552 PHE A CA 1
ATOM 4501 C C . PHE A 1 552 ? -28.390 -11.701 26.668 1.00 94.88 552 PHE A C 1
ATOM 4503 O O . PHE A 1 552 ? -28.609 -12.594 25.846 1.00 94.88 552 PHE A O 1
ATOM 4510 N N . ILE A 1 553 ? -29.223 -10.684 26.852 1.00 95.19 553 ILE A N 1
ATOM 4511 C CA . ILE A 1 553 ? -30.431 -10.475 26.056 1.00 95.19 553 ILE A CA 1
ATOM 4512 C C . ILE A 1 553 ? -30.182 -9.309 25.121 1.00 95.19 553 ILE A C 1
ATOM 4514 O O . ILE A 1 553 ? -29.756 -8.243 25.557 1.00 95.19 553 ILE A O 1
ATOM 4518 N N . TYR A 1 554 ? -30.496 -9.485 23.845 1.00 95.38 554 TYR A N 1
ATOM 4519 C CA . TYR A 1 554 ? -30.604 -8.365 22.926 1.00 95.38 554 TYR A CA 1
ATOM 4520 C C . TYR A 1 554 ? -31.983 -8.345 22.278 1.00 95.38 554 TYR A C 1
ATOM 4522 O O . TYR A 1 554 ? -32.598 -9.381 22.029 1.00 95.38 554 TYR A O 1
ATOM 4530 N N . THR A 1 555 ? -32.495 -7.145 22.032 1.00 94.88 555 THR A N 1
ATOM 4531 C CA . THR A 1 555 ? -33.780 -6.941 21.358 1.00 94.88 555 THR A CA 1
ATOM 4532 C C . THR A 1 555 ? -33.580 -5.935 20.246 1.00 94.88 555 THR A C 1
ATOM 4534 O O . THR A 1 555 ? -33.065 -4.846 20.496 1.00 94.88 555 THR A O 1
ATOM 4537 N N . ILE A 1 556 ? -33.987 -6.302 19.033 1.00 92.38 556 ILE A N 1
ATOM 4538 C CA . ILE A 1 556 ? -33.919 -5.436 17.861 1.00 92.38 556 ILE A CA 1
ATOM 4539 C C . ILE A 1 556 ? -35.347 -5.042 17.491 1.00 92.38 556 ILE A C 1
ATOM 4541 O O . ILE A 1 556 ? -36.176 -5.895 17.181 1.00 92.38 556 ILE A O 1
ATOM 4545 N N . GLN A 1 557 ? -35.636 -3.747 17.543 1.00 86.88 557 GLN A N 1
ATOM 4546 C CA . GLN A 1 557 ? -36.977 -3.175 17.434 1.00 86.88 557 GLN A CA 1
ATOM 4547 C C . GLN A 1 557 ? -37.975 -3.802 18.429 1.00 86.88 557 GLN A C 1
ATOM 4549 O O . GLN A 1 557 ? -37.628 -4.074 19.575 1.00 86.88 557 GLN A O 1
ATOM 4554 N N . ASN A 1 558 ? -39.219 -4.021 17.990 1.00 77.88 558 ASN A N 1
ATOM 4555 C CA . ASN A 1 558 ? -40.278 -4.691 18.744 1.00 77.88 558 ASN A CA 1
ATOM 4556 C C . ASN A 1 558 ? -40.289 -6.214 18.507 1.00 77.88 558 ASN A C 1
ATOM 4558 O O . ASN A 1 558 ? -41.310 -6.861 18.745 1.00 77.88 558 ASN A O 1
ATOM 4562 N N . ASN A 1 559 ? -39.193 -6.791 17.999 1.00 86.69 559 ASN A N 1
ATOM 4563 C CA . ASN A 1 559 ? -39.091 -8.239 17.836 1.00 86.69 559 ASN A CA 1
ATOM 4564 C C . ASN A 1 559 ? -38.990 -8.926 19.204 1.00 86.69 559 ASN A C 1
ATOM 4566 O O . ASN A 1 559 ? -38.711 -8.300 20.227 1.00 86.69 559 ASN A O 1
ATOM 4570 N N . THR A 1 560 ? -39.206 -10.240 19.224 1.00 89.06 560 THR A N 1
ATOM 4571 C CA . THR A 1 560 ? -39.028 -11.045 20.435 1.00 89.06 560 THR A CA 1
ATOM 4572 C C . THR A 1 560 ? -37.580 -10.943 20.934 1.00 89.06 560 THR A C 1
ATOM 4574 O O . THR A 1 560 ? -36.673 -11.210 20.139 1.00 89.06 560 THR A O 1
ATOM 4577 N N . PRO A 1 561 ? -37.342 -10.593 22.214 1.00 92.75 561 PRO A N 1
ATOM 4578 C CA . PRO A 1 561 ? -36.002 -10.572 22.792 1.00 92.75 561 PRO A CA 1
ATOM 4579 C C . PRO A 1 561 ? -35.290 -11.917 22.622 1.00 92.75 561 PRO A C 1
ATOM 4581 O O . PRO A 1 561 ? -35.883 -12.970 22.861 1.00 92.75 561 PRO A O 1
ATOM 4584 N N . VAL A 1 562 ? -34.018 -11.881 22.227 1.00 94.12 562 VAL A N 1
ATOM 4585 C CA . VAL A 1 562 ? -33.189 -13.077 22.047 1.00 94.12 562 VAL A CA 1
ATOM 4586 C C . VAL A 1 562 ? -32.256 -13.214 23.238 1.00 94.12 562 VAL A C 1
ATOM 4588 O O . VAL A 1 562 ? -31.446 -12.330 23.506 1.00 94.12 562 VAL A O 1
ATOM 4591 N N . THR A 1 563 ? -32.356 -14.339 23.942 1.00 93.75 563 THR A N 1
ATOM 4592 C CA . THR A 1 563 ? -31.505 -14.658 25.092 1.00 93.75 563 THR A CA 1
ATOM 4593 C C . THR A 1 563 ? -30.381 -15.604 24.684 1.00 93.75 563 THR A C 1
ATOM 4595 O O . THR A 1 563 ? -30.617 -16.643 24.068 1.00 93.75 563 THR A O 1
ATOM 4598 N N . LYS A 1 564 ? -29.155 -15.255 25.069 1.00 94.31 564 LYS A N 1
ATOM 4599 C CA . LYS A 1 564 ? -27.934 -16.034 24.851 1.00 94.31 564 LYS A CA 1
ATOM 4600 C C . LYS A 1 564 ? -27.266 -16.372 26.179 1.00 94.31 564 LYS A C 1
ATOM 4602 O O . LYS A 1 564 ? -27.321 -15.579 27.117 1.00 94.31 564 LYS A O 1
ATOM 4607 N N . SER A 1 565 ? -26.614 -17.528 26.249 1.00 91.06 565 SER A N 1
ATOM 4608 C CA . SER A 1 565 ? -25.921 -18.023 27.444 1.00 91.06 565 SER A CA 1
ATOM 4609 C C . SER A 1 565 ? -24.471 -18.391 27.137 1.00 91.06 565 SER A C 1
ATOM 4611 O O . SER A 1 565 ? -24.141 -18.807 26.026 1.00 91.06 565 SER A O 1
ATOM 4613 N N . SER A 1 566 ? -23.612 -18.349 28.159 1.00 90.06 566 SER A N 1
ATOM 4614 C CA . SER A 1 566 ? -22.183 -18.701 28.059 1.00 90.06 566 SER A CA 1
ATOM 4615 C C . SER A 1 566 ? -21.910 -20.190 27.773 1.00 90.06 566 SER A C 1
ATOM 4617 O O . SER A 1 566 ? -20.754 -20.610 27.660 1.00 90.06 566 SER A O 1
ATOM 4619 N N . SER A 1 567 ? -22.958 -21.016 27.685 1.00 87.69 567 SER A N 1
ATOM 4620 C CA . SER A 1 567 ? -22.889 -22.418 27.260 1.00 87.69 567 SER A CA 1
ATOM 4621 C C . SER A 1 567 ? -22.844 -22.583 25.740 1.00 87.69 567 SER A C 1
ATOM 4623 O O . SER A 1 567 ? -22.319 -23.589 25.273 1.00 87.69 567 SER A O 1
ATOM 4625 N N . ALA A 1 568 ? -23.347 -21.609 24.978 1.00 85.69 568 ALA A N 1
ATOM 4626 C CA . ALA A 1 568 ? -23.402 -21.630 23.516 1.00 85.69 568 ALA A CA 1
ATOM 4627 C C . ALA A 1 568 ? -22.269 -20.804 22.875 1.00 85.69 568 ALA A C 1
ATOM 4629 O O . ALA A 1 568 ? -22.473 -20.177 21.842 1.00 85.69 568 ALA A O 1
ATOM 4630 N N . TYR A 1 569 ? -21.097 -20.765 23.514 1.00 88.75 569 TYR A N 1
ATOM 4631 C CA . TYR A 1 569 ? -19.974 -19.932 23.085 1.00 88.75 569 TYR A CA 1
ATOM 4632 C C . TYR A 1 569 ? -19.390 -20.369 21.733 1.00 88.75 569 TYR A C 1
ATOM 4634 O O . TYR A 1 569 ? -19.360 -21.555 21.398 1.00 88.75 569 TYR A O 1
ATOM 4642 N N . HIS A 1 570 ? -18.881 -19.392 20.989 1.00 86.25 570 HIS A N 1
ATOM 4643 C CA . HIS A 1 570 ? -18.116 -19.567 19.764 1.00 86.25 570 HIS A CA 1
ATOM 4644 C C . HIS A 1 570 ? -16.650 -19.904 20.067 1.00 86.25 570 HIS A C 1
ATOM 4646 O O . HIS A 1 570 ? -16.143 -20.910 19.569 1.00 86.25 570 HIS A O 1
ATOM 4652 N N . SER A 1 571 ? -15.995 -19.118 20.928 1.00 90.12 571 SER A N 1
ATOM 4653 C CA . SER A 1 571 ? -14.593 -19.313 21.317 1.00 90.12 571 SER A CA 1
ATOM 4654 C C . SER A 1 571 ? -14.410 -19.273 22.834 1.00 90.12 571 SER A C 1
ATOM 4656 O O . SER A 1 571 ? -15.160 -18.627 23.568 1.00 90.12 571 SER A O 1
ATOM 4658 N N . LEU A 1 572 ? -13.386 -19.987 23.306 1.00 91.00 572 LEU A N 1
ATOM 4659 C CA . LEU A 1 572 ? -12.929 -20.002 24.695 1.00 91.00 572 LEU A CA 1
ATOM 4660 C C . LEU A 1 572 ? -11.481 -19.516 24.739 1.00 91.00 572 LEU A C 1
ATOM 4662 O O . LEU A 1 572 ? -10.639 -20.003 23.983 1.00 91.00 572 LEU A O 1
ATOM 4666 N N . TYR A 1 573 ? -11.196 -18.593 25.650 1.00 88.69 573 TYR A N 1
ATOM 4667 C CA . TYR A 1 573 ? -9.890 -17.962 25.791 1.00 88.69 573 TYR A CA 1
ATOM 4668 C C . TYR A 1 573 ? -9.121 -18.511 26.993 1.00 88.69 573 TYR A C 1
ATOM 4670 O O . TYR A 1 573 ? -9.677 -19.143 27.892 1.00 88.69 573 TYR A O 1
ATOM 4678 N N . SER A 1 574 ? -7.808 -18.276 27.004 1.00 84.56 574 SER A N 1
ATOM 4679 C CA . SER A 1 574 ? -6.889 -18.792 28.028 1.00 84.56 574 SER A CA 1
ATOM 4680 C C . SER A 1 574 ? -7.169 -18.258 29.434 1.00 84.56 574 SER A C 1
ATOM 4682 O O . SER A 1 574 ? -6.867 -18.936 30.412 1.00 84.56 574 SER A O 1
ATOM 4684 N N . ASP A 1 575 ? -7.764 -17.071 29.545 1.00 82.62 575 ASP A N 1
ATOM 4685 C CA . ASP A 1 575 ? -8.204 -16.476 30.810 1.00 82.62 575 ASP A CA 1
ATOM 4686 C C . ASP A 1 575 ? -9.553 -17.033 31.306 1.00 82.62 575 ASP A C 1
ATOM 4688 O O . A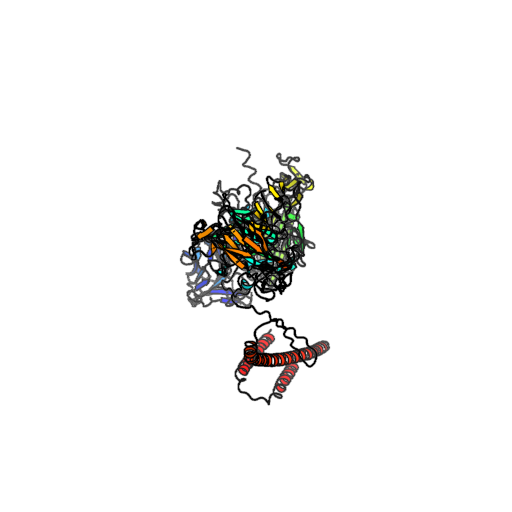SP A 1 575 ? -10.022 -16.635 32.369 1.00 82.62 575 ASP A O 1
ATOM 4692 N N . GLY A 1 576 ? -10.166 -17.957 30.556 1.00 87.94 576 GLY A N 1
ATOM 4693 C CA . GLY A 1 576 ? -11.464 -18.569 30.838 1.00 87.94 576 GLY A CA 1
ATOM 4694 C C . GLY A 1 576 ? -12.662 -17.793 30.288 1.00 87.94 576 GLY A C 1
ATOM 4695 O O . GLY A 1 576 ? -13.779 -18.312 30.327 1.00 87.94 576 GLY A O 1
ATOM 4696 N N . SER A 1 577 ? -12.455 -16.579 29.769 1.00 91.06 577 SER A N 1
ATOM 4697 C CA . SER A 1 577 ? -13.516 -15.811 29.115 1.00 91.06 577 SER A CA 1
ATOM 4698 C C . SER A 1 577 ? -13.966 -16.480 27.815 1.00 91.06 577 SER A C 1
ATOM 4700 O O . SER A 1 577 ? -13.258 -17.301 27.224 1.00 91.06 577 SER A O 1
ATOM 4702 N N . LYS A 1 578 ? -15.184 -16.158 27.385 1.00 93.44 578 LYS A N 1
ATOM 4703 C CA . LYS A 1 578 ? -15.827 -16.748 26.207 1.00 93.44 578 LYS A CA 1
ATOM 4704 C C . LYS A 1 578 ? -16.462 -15.665 25.357 1.00 93.44 578 LYS A C 1
ATOM 4706 O O . LYS A 1 578 ? -16.922 -14.665 25.904 1.00 93.44 578 LYS A O 1
ATOM 4711 N N . ASP A 1 579 ? -16.574 -15.902 24.058 1.00 92.94 579 ASP A N 1
ATOM 4712 C CA . ASP A 1 579 ? -17.358 -15.058 23.157 1.00 92.94 579 ASP A CA 1
ATOM 4713 C C . ASP A 1 579 ? -18.443 -15.860 22.418 1.00 92.94 579 ASP A C 1
ATOM 4715 O O . ASP A 1 579 ? -18.372 -17.082 22.334 1.00 92.94 579 ASP A O 1
ATOM 4719 N N . ASP A 1 580 ? -19.483 -15.197 21.915 1.00 92.69 580 ASP A N 1
ATOM 4720 C CA . ASP A 1 580 ? -20.469 -15.772 20.983 1.00 92.69 580 ASP A CA 1
ATOM 4721 C C . ASP A 1 580 ? -20.716 -14.792 19.830 1.00 92.69 580 ASP A C 1
ATOM 4723 O O . ASP A 1 580 ? -20.829 -13.583 20.044 1.00 92.69 580 ASP A O 1
ATOM 4727 N N . LYS A 1 581 ? -20.803 -15.307 18.600 1.00 90.81 581 LYS A N 1
ATOM 4728 C CA . LYS A 1 581 ? -20.976 -14.502 17.386 1.00 90.81 581 LYS A CA 1
ATOM 4729 C C . LYS A 1 581 ? -22.461 -14.292 17.104 1.00 90.81 581 LYS A C 1
ATOM 4731 O O . LYS A 1 581 ? -23.212 -15.250 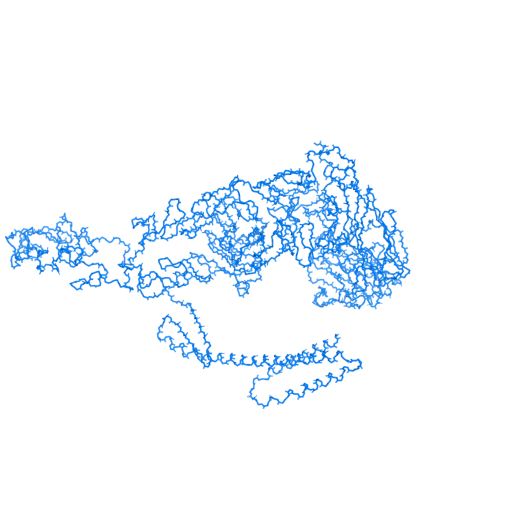16.928 1.00 90.81 581 LYS A O 1
ATOM 4736 N N . ILE A 1 582 ? -22.867 -13.035 16.969 1.00 91.44 582 ILE A N 1
ATOM 4737 C CA . ILE A 1 582 ? -24.218 -12.636 16.580 1.00 91.44 582 ILE A CA 1
ATOM 4738 C C . ILE A 1 582 ? -24.194 -12.077 15.165 1.00 91.44 582 ILE A C 1
ATOM 4740 O O . ILE A 1 582 ? -23.401 -11.192 14.843 1.00 91.44 582 ILE A O 1
ATOM 4744 N N . TYR A 1 583 ? -25.095 -12.599 14.340 1.00 90.06 583 TYR A N 1
ATOM 4745 C CA . TYR A 1 583 ? -25.395 -12.103 13.009 1.00 90.06 583 TYR A CA 1
ATOM 4746 C C . TYR A 1 583 ? -26.907 -12.205 12.810 1.00 90.06 583 TYR A C 1
ATOM 4748 O O . TYR A 1 583 ? -27.453 -13.305 12.858 1.00 90.06 583 TYR A O 1
ATOM 4756 N N . GLU A 1 584 ? -27.570 -11.082 12.549 1.00 90.00 584 GLU A N 1
ATOM 4757 C CA . GLU A 1 584 ? -29.014 -11.019 12.326 1.00 90.00 584 GLU A CA 1
ATOM 4758 C C . GLU A 1 584 ? -29.326 -10.158 11.103 1.00 90.00 584 GLU A C 1
ATOM 4760 O O . GLU A 1 584 ? -28.846 -9.029 10.989 1.00 90.00 584 GLU A O 1
ATOM 4765 N N . ARG A 1 585 ? -30.169 -10.671 10.200 1.00 88.62 585 ARG A N 1
ATOM 4766 C CA . ARG A 1 585 ? -30.697 -9.910 9.062 1.00 88.62 585 ARG A CA 1
ATOM 4767 C C . ARG A 1 585 ? -32.194 -9.720 9.227 1.00 88.62 585 ARG A C 1
ATOM 4769 O O . ARG A 1 585 ? -32.938 -10.687 9.361 1.00 88.62 585 ARG A O 1
ATOM 4776 N N . ILE A 1 586 ? -32.636 -8.468 9.192 1.00 90.56 586 ILE A N 1
ATOM 4777 C CA . ILE A 1 586 ? -33.998 -8.090 9.569 1.00 90.56 586 ILE A CA 1
ATOM 4778 C C . ILE A 1 586 ? -34.600 -7.212 8.478 1.00 90.56 586 ILE A C 1
ATOM 4780 O O . ILE A 1 586 ? -33.942 -6.324 7.936 1.00 90.56 586 ILE A O 1
ATOM 4784 N N . VAL A 1 587 ? -35.867 -7.463 8.147 1.00 90.81 587 VAL A N 1
ATOM 4785 C CA . VAL A 1 587 ? -36.647 -6.581 7.271 1.00 90.81 587 VAL A CA 1
ATOM 4786 C C . VAL A 1 587 ? -36.934 -5.289 8.023 1.00 90.81 587 VAL A C 1
ATOM 4788 O O . VAL A 1 587 ? -37.489 -5.314 9.117 1.00 90.81 587 VAL A O 1
ATOM 4791 N N . HIS A 1 588 ? -36.546 -4.164 7.436 1.00 91.44 588 HIS A N 1
ATOM 4792 C CA . HIS A 1 588 ? -36.603 -2.863 8.085 1.00 91.44 588 HIS A CA 1
ATOM 4793 C C . HIS A 1 588 ? -36.743 -1.776 7.025 1.00 91.44 588 HIS A C 1
ATOM 4795 O O . HIS A 1 588 ? -35.991 -1.761 6.056 1.00 91.44 588 HIS A O 1
ATOM 4801 N N . ASN A 1 589 ? -37.717 -0.889 7.201 1.00 89.69 589 ASN A N 1
ATOM 4802 C CA . ASN A 1 589 ? -38.031 0.188 6.258 1.00 89.69 589 ASN A CA 1
ATOM 4803 C C . ASN A 1 589 ? -38.487 1.481 6.960 1.00 89.69 589 ASN A C 1
ATOM 4805 O O . ASN A 1 589 ? -39.030 2.381 6.322 1.00 89.69 589 ASN A O 1
ATOM 4809 N N . THR A 1 590 ? -38.321 1.553 8.281 1.00 90.88 590 THR A N 1
ATOM 4810 C CA . THR A 1 590 ? -38.675 2.713 9.103 1.00 90.88 590 THR A CA 1
ATOM 4811 C C . THR A 1 590 ? -37.461 3.599 9.338 1.00 90.88 590 THR A C 1
ATOM 4813 O O . THR A 1 590 ? -36.333 3.130 9.268 1.00 90.88 590 THR A O 1
ATOM 4816 N N . ASN A 1 591 ? -37.666 4.863 9.708 1.00 90.56 591 ASN A N 1
ATOM 4817 C CA . ASN A 1 591 ? -36.538 5.778 9.912 1.00 90.56 591 ASN A CA 1
ATOM 4818 C C . ASN A 1 591 ? -35.751 5.527 11.206 1.00 90.56 591 ASN A C 1
ATOM 4820 O O . ASN A 1 591 ? -34.627 5.991 11.327 1.00 90.56 591 ASN A O 1
ATOM 4824 N N . ASN A 1 592 ? -36.329 4.815 12.177 1.00 93.06 592 ASN A N 1
ATOM 4825 C CA . ASN A 1 592 ? -35.706 4.591 13.478 1.00 93.06 592 ASN A CA 1
ATOM 4826 C C . ASN A 1 592 ? -35.514 3.098 13.731 1.00 93.06 592 ASN A C 1
ATOM 4828 O O . ASN A 1 592 ? -36.477 2.328 13.713 1.00 93.06 592 ASN A O 1
ATOM 4832 N N . LEU A 1 593 ? -34.281 2.717 14.043 1.00 93.38 593 LEU A N 1
ATOM 4833 C CA . LEU A 1 593 ? -33.901 1.387 14.493 1.00 93.38 593 LEU A CA 1
ATOM 4834 C C . LEU A 1 593 ? -33.534 1.456 15.976 1.00 93.38 593 LEU A C 1
ATOM 4836 O O . LEU A 1 593 ? -32.602 2.152 16.363 1.00 93.38 593 LEU A O 1
ATOM 4840 N N . ILE A 1 594 ? -34.266 0.726 16.812 1.00 94.25 594 ILE A N 1
ATOM 4841 C CA . ILE A 1 594 ? -34.023 0.672 18.256 1.00 94.25 594 ILE A CA 1
ATOM 4842 C C . ILE A 1 594 ? -33.379 -0.664 18.592 1.00 94.25 594 ILE A C 1
ATOM 4844 O O . ILE A 1 594 ? -33.913 -1.701 18.207 1.00 94.25 594 ILE A O 1
ATOM 4848 N N . ILE A 1 595 ? -32.271 -0.654 19.327 1.00 95.25 595 ILE A N 1
ATOM 4849 C CA . ILE A 1 595 ? -31.632 -1.878 19.816 1.00 95.25 595 ILE A CA 1
ATOM 4850 C C . ILE A 1 595 ? -31.387 -1.737 21.313 1.00 95.25 595 ILE A C 1
ATOM 4852 O O . ILE A 1 595 ? -30.999 -0.671 21.793 1.00 95.25 595 ILE A O 1
ATOM 4856 N N . SER A 1 596 ? -31.656 -2.803 22.062 1.00 95.88 596 SER A N 1
ATOM 4857 C CA . SER A 1 596 ? -31.348 -2.875 23.490 1.00 95.88 596 SER A CA 1
ATOM 4858 C C . SER A 1 596 ? -30.537 -4.117 23.821 1.00 95.88 596 SER A C 1
ATOM 4860 O O . SER A 1 596 ? -30.717 -5.159 23.191 1.00 95.88 596 SER A O 1
ATOM 4862 N N . TRP A 1 597 ? -29.670 -3.984 24.821 1.00 96.06 597 TRP A N 1
ATOM 4863 C CA . TRP A 1 597 ? -28.791 -5.031 25.331 1.00 96.06 597 TRP A CA 1
ATOM 4864 C C . TRP A 1 597 ? -28.906 -5.088 26.845 1.00 96.06 597 TRP A C 1
ATOM 4866 O O . TRP A 1 597 ? -28.919 -4.052 27.507 1.00 96.06 597 TRP A O 1
ATOM 4876 N N . GLU A 1 598 ? -28.979 -6.289 27.391 1.00 95.44 598 GLU A N 1
ATOM 4877 C CA . GLU A 1 598 ? -29.185 -6.530 28.809 1.00 95.44 598 GLU A CA 1
ATOM 4878 C C . GLU A 1 598 ? -28.293 -7.678 29.272 1.00 95.44 598 GLU A C 1
ATOM 4880 O O . GLU A 1 598 ? -28.374 -8.797 28.764 1.00 95.44 598 GLU A O 1
ATOM 4885 N N . CYS A 1 599 ? -27.441 -7.381 30.248 1.00 94.25 599 CYS A N 1
ATOM 4886 C CA . CYS A 1 599 ? -26.711 -8.379 31.016 1.00 94.25 599 CYS A CA 1
ATOM 4887 C C . CYS A 1 599 ? -27.532 -8.738 32.250 1.00 94.25 599 CYS A C 1
ATOM 4889 O O . CYS A 1 599 ? -27.951 -7.822 32.960 1.00 94.25 599 CYS A O 1
ATOM 4891 N N . PHE A 1 600 ? -27.733 -10.022 32.544 1.00 90.75 600 PHE A N 1
ATOM 4892 C CA . PHE A 1 600 ? -28.416 -10.433 33.772 1.00 90.75 600 PHE A CA 1
ATOM 4893 C C . PHE A 1 600 ? -27.852 -11.740 34.342 1.00 90.75 600 PHE A C 1
ATOM 4895 O O . PHE A 1 600 ? -27.308 -12.573 33.614 1.00 90.75 600 PHE A O 1
ATOM 4902 N N . GLY A 1 601 ? -28.003 -11.924 35.655 1.00 85.88 601 GLY A N 1
ATOM 4903 C CA . GLY A 1 601 ? -27.631 -13.145 36.372 1.00 85.88 601 GLY A CA 1
ATOM 4904 C C . GLY A 1 601 ? -27.482 -12.884 37.869 1.00 85.88 601 GLY A C 1
ATOM 4905 O O . GLY A 1 601 ? -26.863 -11.905 38.275 1.00 85.88 601 GLY A O 1
ATOM 4906 N N . LYS A 1 602 ? -28.049 -13.758 38.710 1.00 78.88 602 LYS A N 1
ATOM 4907 C CA . LYS A 1 602 ? -28.182 -13.518 40.160 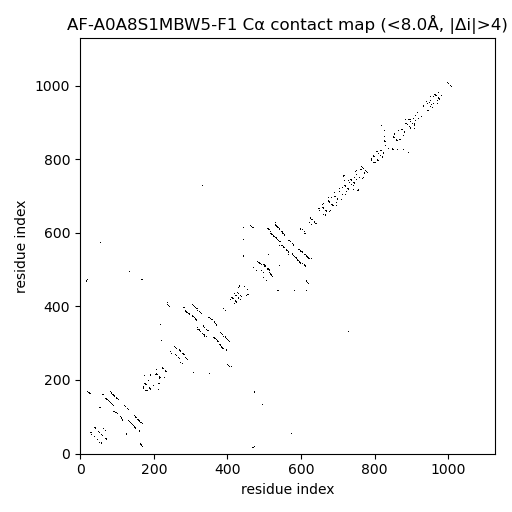1.00 78.88 602 LYS A CA 1
ATOM 4908 C C . LYS A 1 602 ? -26.839 -13.338 40.880 1.00 78.88 602 LYS A C 1
ATOM 4910 O O . LYS A 1 602 ? -26.764 -12.606 41.863 1.00 78.88 602 LYS A O 1
ATOM 4915 N N . ASN A 1 603 ? -25.800 -14.012 40.390 1.00 81.81 603 ASN A N 1
ATOM 4916 C CA . ASN A 1 603 ? -24.444 -13.970 40.942 1.00 81.81 603 ASN A CA 1
ATOM 4917 C C . ASN A 1 603 ? -23.470 -13.189 40.045 1.00 81.81 603 ASN A C 1
ATOM 4919 O O . ASN A 1 603 ? -22.260 -13.298 40.227 1.00 81.81 603 ASN A O 1
ATOM 4923 N N . ASN A 1 604 ? -23.978 -12.444 39.059 1.00 84.69 604 ASN A N 1
ATOM 4924 C CA . ASN A 1 604 ? -23.133 -11.655 38.176 1.00 84.69 604 ASN A CA 1
ATOM 4925 C C . ASN A 1 604 ? -22.513 -10.491 38.949 1.00 84.69 604 ASN A C 1
ATOM 4927 O O . ASN A 1 604 ? -23.214 -9.719 39.612 1.00 84.69 604 ASN A O 1
ATOM 4931 N N . GLU A 1 605 ? -21.207 -10.328 38.792 1.00 90.06 605 GLU A N 1
ATOM 4932 C CA . GLU A 1 605 ? -20.446 -9.202 39.309 1.00 90.06 605 GLU A CA 1
ATOM 4933 C C . GLU A 1 605 ? -19.464 -8.689 38.236 1.00 90.06 605 GLU A C 1
ATOM 4935 O O . GLU A 1 605 ? -19.117 -9.439 37.318 1.00 90.06 605 GLU A O 1
ATOM 4940 N N . PRO A 1 606 ? -19.059 -7.407 38.273 1.00 89.62 606 PRO A N 1
ATOM 4941 C CA . PRO A 1 606 ? -18.375 -6.791 37.136 1.00 89.62 606 PRO A CA 1
ATOM 4942 C C . PRO A 1 606 ? -16.944 -7.269 36.863 1.00 89.62 606 PRO A C 1
ATOM 4944 O O . PRO A 1 606 ? -16.406 -6.895 35.829 1.00 89.62 606 PRO A O 1
ATOM 4947 N N . VAL A 1 607 ? -16.282 -8.027 37.737 1.00 89.25 607 VAL A N 1
ATOM 4948 C CA . VAL A 1 607 ? -14.847 -8.361 37.626 1.00 89.25 607 VAL A CA 1
ATOM 4949 C C . VAL A 1 607 ? -14.595 -9.641 36.822 1.00 89.25 607 VAL A C 1
ATOM 4951 O O . VAL A 1 607 ? -13.757 -9.639 35.924 1.00 89.25 607 VAL A O 1
ATOM 4954 N N . TYR A 1 608 ? -15.338 -10.713 37.084 1.00 88.44 608 TYR A N 1
ATOM 4955 C CA . TYR A 1 608 ? -15.201 -12.043 36.482 1.00 88.44 608 TYR A CA 1
ATOM 4956 C C . TYR A 1 608 ? -16.506 -12.619 35.925 1.00 88.44 608 TYR A C 1
ATOM 4958 O O . TYR A 1 608 ? -16.448 -13.469 35.035 1.00 88.44 608 TYR A O 1
ATOM 4966 N N . ALA A 1 609 ? -17.668 -12.183 36.411 1.00 91.44 609 ALA A N 1
ATOM 4967 C CA . ALA A 1 609 ? -18.983 -12.625 35.937 1.00 91.44 609 ALA A CA 1
ATOM 4968 C C . ALA A 1 609 ? -19.723 -11.534 35.133 1.00 91.44 609 ALA A C 1
ATOM 4970 O O . ALA A 1 609 ? -20.951 -11.436 35.159 1.00 91.44 609 ALA A O 1
ATOM 4971 N N . TYR A 1 610 ? -18.964 -10.717 34.400 1.00 93.19 610 TYR A N 1
ATOM 4972 C CA . TYR A 1 610 ? -19.466 -9.660 33.522 1.00 93.19 610 TYR A CA 1
ATOM 4973 C C . TYR A 1 610 ? -19.902 -10.191 32.154 1.00 93.19 610 TYR A C 1
ATOM 4975 O O . TYR A 1 610 ? -19.539 -11.295 31.740 1.00 93.19 610 TYR A O 1
ATOM 4983 N N . CYS A 1 611 ? -20.587 -9.348 31.388 1.00 94.75 611 CYS A N 1
ATOM 4984 C CA . CYS A 1 611 ? -20.745 -9.548 29.953 1.00 94.75 611 CYS A CA 1
ATOM 4985 C C . CYS A 1 611 ? -20.549 -8.235 29.183 1.00 94.75 611 CYS A C 1
ATOM 4987 O O . CYS A 1 611 ? -20.334 -7.175 29.769 1.00 94.75 611 CYS A O 1
ATOM 4989 N N . GLY A 1 612 ? -20.582 -8.276 27.859 1.00 95.25 612 GLY A N 1
ATOM 4990 C CA . GLY A 1 612 ? -20.435 -7.089 27.018 1.00 95.25 612 GLY A CA 1
ATOM 4991 C C . GLY A 1 612 ? -20.513 -7.441 25.545 1.00 95.25 612 GLY A C 1
ATOM 4992 O O . GLY A 1 612 ? -20.797 -8.588 25.203 1.00 95.25 612 GLY A O 1
ATOM 4993 N N . PHE A 1 613 ? -20.239 -6.473 24.678 1.00 94.75 613 PHE A N 1
ATOM 4994 C CA . PHE A 1 613 ? -20.096 -6.732 23.253 1.00 94.75 613 PHE A CA 1
ATOM 4995 C C . PHE A 1 613 ? -19.003 -5.887 22.602 1.00 94.75 613 PHE A C 1
ATOM 4997 O O . PHE A 1 613 ? -18.688 -4.778 23.036 1.00 94.75 613 PHE A O 1
ATOM 5004 N N . TYR A 1 614 ? -18.429 -6.418 21.530 1.00 92.75 614 TYR A N 1
ATOM 5005 C CA . TYR A 1 614 ? -17.442 -5.733 20.697 1.00 92.75 614 TYR A CA 1
ATOM 5006 C C . TYR A 1 614 ? -17.680 -6.061 19.227 1.00 92.75 614 TYR A C 1
ATOM 5008 O O . TYR A 1 614 ? -18.515 -6.910 18.897 1.00 92.75 614 TYR A O 1
ATOM 5016 N N . ASN A 1 615 ? -16.942 -5.390 18.337 1.00 90.00 615 ASN A N 1
ATOM 5017 C CA . ASN A 1 615 ? -17.105 -5.542 16.895 1.00 90.00 615 ASN A CA 1
ATOM 5018 C C . ASN A 1 615 ? -18.573 -5.327 16.488 1.00 90.00 615 ASN A C 1
ATOM 5020 O O . ASN A 1 615 ? -19.179 -6.206 15.879 1.00 90.00 615 ASN A O 1
ATOM 5024 N N . TYR A 1 616 ? -19.154 -4.189 16.873 1.00 90.81 616 TYR A N 1
ATOM 5025 C CA . TYR A 1 616 ? -20.554 -3.857 16.624 1.00 90.81 616 TYR A CA 1
ATOM 5026 C C . TYR A 1 616 ? -20.726 -3.161 15.276 1.00 90.81 616 TYR A C 1
ATOM 5028 O O . TYR A 1 616 ? -20.175 -2.085 15.048 1.00 90.81 616 TYR A O 1
ATOM 5036 N N . TYR A 1 617 ? -21.506 -3.774 14.388 1.00 90.00 617 TYR A N 1
ATOM 5037 C CA . TYR A 1 617 ? -21.744 -3.283 13.036 1.00 90.00 617 TYR A CA 1
ATOM 5038 C C . TYR A 1 617 ? -23.229 -3.288 12.708 1.00 90.00 617 TYR A C 1
ATOM 5040 O O . TYR A 1 617 ? -23.952 -4.233 13.039 1.00 90.00 617 TYR A O 1
ATOM 5048 N N . ILE A 1 618 ? -23.647 -2.255 11.980 1.00 90.31 618 ILE A N 1
ATOM 5049 C CA . ILE A 1 618 ? -24.942 -2.208 11.305 1.00 90.31 618 ILE A CA 1
ATOM 5050 C C . ILE A 1 618 ? -24.690 -1.847 9.851 1.00 90.31 618 ILE A C 1
ATOM 5052 O O . ILE A 1 618 ? -24.105 -0.803 9.565 1.00 90.31 618 ILE A O 1
ATOM 5056 N N . ALA A 1 619 ? -25.161 -2.691 8.943 1.00 89.88 619 ALA A N 1
ATOM 5057 C CA . ALA A 1 619 ? -25.255 -2.387 7.528 1.00 89.88 619 ALA A CA 1
ATOM 5058 C C . ALA A 1 619 ? -26.719 -2.184 7.142 1.00 89.88 619 ALA A C 1
ATOM 5060 O O . ALA A 1 619 ? -27.587 -2.980 7.504 1.00 89.88 619 ALA A O 1
ATOM 5061 N N . VAL A 1 620 ? -26.992 -1.119 6.401 1.00 90.69 620 VAL A N 1
ATOM 5062 C CA . VAL A 1 620 ? -28.318 -0.819 5.866 1.00 90.69 620 VAL A CA 1
ATOM 5063 C C . VAL A 1 620 ? -28.345 -1.218 4.402 1.00 90.69 620 VAL A C 1
ATOM 5065 O O . VAL A 1 620 ? -27.449 -0.867 3.639 1.00 90.69 620 VAL A O 1
ATOM 5068 N N . HIS A 1 621 ? -29.379 -1.960 4.016 1.00 91.31 621 HIS A N 1
ATOM 5069 C CA . HIS A 1 621 ? -29.603 -2.410 2.647 1.00 91.31 621 HIS A CA 1
ATOM 5070 C C . HIS A 1 621 ? -30.604 -1.467 1.975 1.00 91.31 621 HIS A C 1
ATOM 5072 O O . HIS A 1 621 ? -31.826 -1.628 2.116 1.00 91.31 621 HIS A O 1
ATOM 5078 N N . TYR A 1 622 ? -30.073 -0.447 1.298 1.00 89.69 622 TYR A N 1
ATOM 5079 C CA . TYR A 1 622 ? -30.874 0.600 0.676 1.00 89.69 622 TYR A CA 1
ATOM 5080 C C . TYR A 1 622 ? -31.618 0.106 -0.564 1.00 89.69 622 TYR A C 1
ATOM 5082 O O . TYR A 1 622 ? -31.293 -0.913 -1.178 1.00 89.69 622 TYR A O 1
ATOM 5090 N N . CYS A 1 623 ? -32.651 0.856 -0.930 1.00 89.56 623 CYS A N 1
ATOM 5091 C CA . CYS A 1 623 ? -33.327 0.678 -2.201 1.00 89.56 623 CYS A CA 1
ATOM 5092 C C . CYS A 1 623 ? -32.403 1.018 -3.379 1.00 89.56 623 CYS A C 1
ATOM 5094 O O . CYS A 1 623 ? -31.388 1.697 -3.226 1.00 89.56 623 CYS A O 1
ATOM 5096 N N . GLN A 1 624 ? -32.794 0.584 -4.582 1.00 86.50 624 GLN A N 1
ATOM 5097 C CA . GLN A 1 624 ? -32.133 1.013 -5.815 1.00 86.50 624 GLN A CA 1
ATOM 5098 C C . GLN A 1 624 ? -32.007 2.548 -5.880 1.00 86.50 624 GLN A C 1
ATOM 5100 O O . GLN A 1 624 ? -32.912 3.259 -5.436 1.00 86.50 624 GLN A O 1
ATOM 5105 N N . PRO A 1 625 ? -30.930 3.086 -6.472 1.00 83.25 625 PRO A N 1
ATOM 5106 C CA . PRO A 1 625 ? -30.786 4.518 -6.705 1.00 83.25 625 PRO A CA 1
ATOM 5107 C C . PRO A 1 625 ? -32.018 5.084 -7.407 1.00 83.25 625 PRO A C 1
ATOM 5109 O O . PRO A 1 625 ? -32.568 4.448 -8.302 1.00 83.25 625 PRO A O 1
ATOM 5112 N N . TYR A 1 626 ? -32.437 6.291 -7.020 1.00 85.06 626 TYR A N 1
ATOM 5113 C CA . TYR A 1 626 ? -33.687 6.933 -7.459 1.00 85.06 626 TYR A CA 1
ATOM 5114 C C . TYR A 1 626 ? -34.980 6.246 -6.999 1.00 85.06 626 TYR A C 1
ATOM 5116 O O . TYR A 1 626 ? -36.063 6.727 -7.331 1.00 85.06 626 TYR A O 1
ATOM 5124 N N . CYS A 1 627 ? -34.915 5.171 -6.221 1.00 89.06 627 CYS A N 1
ATOM 5125 C CA . CYS A 1 627 ? -36.095 4.544 -5.655 1.00 89.06 627 CYS A CA 1
ATOM 5126 C C . CYS A 1 627 ? -36.468 5.189 -4.313 1.00 89.06 627 CYS A C 1
ATOM 5128 O O . CYS A 1 627 ? -35.652 5.256 -3.401 1.00 89.06 627 CYS A O 1
ATOM 5130 N N . LEU A 1 628 ? -37.711 5.655 -4.184 1.00 90.75 628 LEU A N 1
ATOM 5131 C CA . LEU A 1 628 ? -38.244 6.260 -2.957 1.00 90.75 628 LEU A CA 1
ATOM 5132 C C . LEU A 1 628 ? -38.833 5.221 -1.991 1.00 90.75 628 LEU A C 1
ATOM 5134 O O . LEU A 1 628 ? -39.013 5.507 -0.813 1.00 90.75 628 LEU A O 1
ATOM 5138 N N . SER A 1 629 ? -39.176 4.031 -2.486 1.00 90.38 629 SER A N 1
ATOM 5139 C CA . SER A 1 629 ? -39.663 2.907 -1.683 1.00 90.38 629 SER A CA 1
ATOM 5140 C C . SER A 1 629 ? -39.484 1.608 -2.463 1.00 90.38 629 SER A C 1
ATOM 5142 O O . SER A 1 629 ? -39.788 1.564 -3.657 1.00 90.38 629 SER A O 1
ATOM 5144 N N . CYS A 1 630 ? -39.000 0.561 -1.800 1.00 90.75 630 CYS A N 1
ATOM 5145 C CA . CYS A 1 630 ? -38.757 -0.746 -2.397 1.00 90.75 630 CYS A CA 1
ATOM 5146 C C . CYS A 1 630 ? -39.196 -1.880 -1.467 1.00 90.75 630 CYS A C 1
ATOM 5148 O O . CYS A 1 630 ? -39.276 -1.718 -0.249 1.00 90.75 630 CYS A O 1
ATOM 5150 N N . GLN A 1 631 ? -39.467 -3.042 -2.062 1.00 88.00 631 GLN A N 1
ATOM 5151 C CA . GLN A 1 631 ? -39.715 -4.278 -1.316 1.00 88.00 631 GLN A CA 1
ATOM 5152 C C . GLN A 1 631 ? -38.416 -5.057 -1.072 1.00 88.00 631 GLN A C 1
ATOM 5154 O O . GLN A 1 631 ? -38.232 -5.663 -0.019 1.00 88.00 631 GLN A O 1
ATOM 5159 N N . ASP A 1 632 ? -37.535 -5.057 -2.068 1.00 86.06 632 ASP A N 1
ATOM 5160 C CA . ASP A 1 632 ? -36.240 -5.722 -2.063 1.00 86.06 632 ASP A CA 1
ATOM 5161 C C . ASP A 1 632 ? -35.266 -4.960 -2.978 1.00 86.06 632 ASP A C 1
ATOM 5163 O O . ASP A 1 632 ? -35.630 -3.962 -3.608 1.00 86.06 632 ASP A O 1
ATOM 5167 N N . GLN A 1 633 ? -34.033 -5.454 -3.072 1.00 80.94 633 GLN A N 1
ATOM 5168 C CA . GLN A 1 633 ? -32.958 -4.870 -3.878 1.00 80.94 633 GLN A CA 1
ATOM 5169 C C . GLN A 1 633 ? -33.260 -4.718 -5.382 1.00 80.94 633 GLN A C 1
ATOM 5171 O O . GLN A 1 633 ? -32.583 -3.949 -6.057 1.00 80.94 633 GLN A O 1
ATOM 5176 N N . ASN A 1 634 ? -34.228 -5.461 -5.927 1.00 82.06 634 ASN A N 1
ATOM 5177 C CA . ASN A 1 634 ? -34.519 -5.523 -7.362 1.00 82.06 634 ASN A CA 1
ATOM 5178 C C . ASN A 1 634 ? -35.868 -4.889 -7.723 1.00 82.06 634 ASN A C 1
ATOM 5180 O O . ASN A 1 634 ? -36.137 -4.639 -8.898 1.00 82.06 634 ASN A O 1
ATOM 5184 N N . LYS A 1 635 ? -36.742 -4.661 -6.737 1.00 86.00 635 LYS A N 1
ATOM 5185 C CA . LYS A 1 635 ? -38.111 -4.187 -6.947 1.00 86.00 635 LYS A CA 1
ATOM 5186 C C . LYS A 1 635 ? -38.343 -2.842 -6.283 1.00 86.00 635 LYS A C 1
ATOM 5188 O O . LYS A 1 635 ? -38.717 -2.759 -5.109 1.00 86.00 635 LYS A O 1
ATOM 5193 N N . CYS A 1 636 ? -38.212 -1.791 -7.085 1.00 88.62 636 CYS A N 1
ATOM 5194 C CA . CYS A 1 636 ? -38.692 -0.473 -6.712 1.00 88.62 636 CYS A CA 1
ATOM 5195 C C . CYS A 1 636 ? -40.218 -0.382 -6.857 1.00 88.62 636 CYS A C 1
ATOM 5197 O O . CYS A 1 636 ? -40.761 -0.631 -7.935 1.00 88.62 636 CYS A O 1
ATOM 5199 N N . THR A 1 637 ? -40.911 -0.008 -5.782 1.00 91.19 637 THR A N 1
ATOM 5200 C CA . THR A 1 637 ? -42.367 0.197 -5.781 1.00 91.19 637 THR A CA 1
ATOM 5201 C C . THR A 1 637 ? -42.745 1.644 -6.087 1.00 91.19 637 THR A C 1
ATOM 5203 O O . THR A 1 637 ? -43.835 1.887 -6.601 1.00 91.19 637 THR A O 1
ATOM 5206 N N . LEU A 1 638 ? -41.853 2.604 -5.816 1.00 90.62 638 LEU A N 1
ATOM 5207 C CA . LEU A 1 638 ? -42.057 4.021 -6.119 1.00 90.62 638 LEU A CA 1
ATOM 5208 C C . LEU A 1 638 ? -40.755 4.679 -6.588 1.00 90.62 638 LEU A C 1
ATOM 5210 O O . LEU A 1 638 ? -39.818 4.827 -5.808 1.00 90.62 638 LEU A O 1
ATOM 5214 N N . TRP A 1 639 ? -40.717 5.128 -7.842 1.00 90.00 639 TRP A N 1
ATOM 5215 C CA . TRP A 1 639 ? -39.571 5.843 -8.411 1.00 90.00 639 TRP A CA 1
ATOM 5216 C C . TRP A 1 639 ? -39.635 7.349 -8.140 1.00 90.00 639 TRP A C 1
ATOM 5218 O O . TRP A 1 639 ? -40.708 7.953 -8.121 1.00 90.00 639 TRP A O 1
ATOM 5228 N N . ASN A 1 640 ? -38.468 7.968 -7.984 1.00 89.88 640 ASN A N 1
ATOM 5229 C CA . ASN A 1 640 ? -38.302 9.415 -7.997 1.00 89.88 640 ASN A CA 1
ATOM 5230 C C . ASN A 1 640 ? -38.669 9.968 -9.386 1.00 89.88 640 ASN A C 1
ATOM 5232 O O . ASN A 1 640 ? -38.352 9.358 -10.405 1.00 89.88 640 ASN A O 1
ATOM 5236 N N . SER A 1 641 ? -39.283 11.151 -9.443 1.00 86.44 641 SER A N 1
ATOM 5237 C CA . SER A 1 641 ? -39.654 11.820 -10.700 1.00 86.44 641 SER A CA 1
ATOM 5238 C C . SER A 1 641 ? -38.472 12.129 -11.628 1.00 86.44 641 SER A C 1
ATOM 5240 O O . SER A 1 641 ? -38.680 12.371 -12.813 1.00 86.44 641 SER A O 1
ATOM 5242 N N . SER A 1 642 ? -37.244 12.114 -11.106 1.00 85.94 642 SER A N 1
ATOM 5243 C CA . SER A 1 642 ? -36.006 12.337 -11.868 1.00 85.94 642 SER A CA 1
ATOM 5244 C C . SER A 1 642 ? -35.454 11.063 -12.520 1.00 85.94 642 SER A C 1
ATOM 5246 O O . SER A 1 642 ? -34.459 11.132 -13.238 1.00 85.94 642 SER A O 1
ATOM 5248 N N . TYR A 1 643 ? -36.055 9.898 -12.253 1.00 85.25 643 TYR A N 1
ATOM 5249 C CA . TYR A 1 643 ? -35.617 8.626 -12.817 1.00 85.25 643 TYR A CA 1
ATOM 5250 C C . TYR A 1 643 ? -35.953 8.535 -14.312 1.00 85.25 643 TYR A C 1
ATOM 5252 O O . TYR A 1 643 ? -37.119 8.600 -14.703 1.00 85.25 643 TYR A O 1
ATOM 5260 N N . ASP A 1 644 ? -34.931 8.317 -15.141 1.00 84.62 644 ASP A N 1
ATOM 5261 C CA . ASP A 1 644 ? -35.085 8.021 -16.566 1.00 84.62 644 ASP A CA 1
ATOM 5262 C C . ASP A 1 644 ? -34.448 6.669 -16.909 1.00 84.62 644 ASP A C 1
ATOM 5264 O O . ASP A 1 644 ? -33.224 6.532 -16.994 1.00 84.62 644 ASP A O 1
ATOM 5268 N N . SER A 1 645 ? -35.307 5.685 -17.187 1.00 83.56 645 SER A N 1
ATOM 5269 C CA . SER A 1 645 ? -34.935 4.331 -17.622 1.00 83.56 645 SER A CA 1
ATOM 5270 C C . SER A 1 645 ? -34.113 4.268 -18.915 1.00 83.56 645 SER A C 1
ATOM 5272 O O . SER A 1 645 ? -33.626 3.200 -19.267 1.00 83.56 645 SER A O 1
ATOM 5274 N N . LYS A 1 646 ? -33.949 5.364 -19.667 1.00 82.75 646 LYS A N 1
ATOM 5275 C CA . LYS A 1 646 ? -33.073 5.405 -20.850 1.00 82.75 646 LYS A CA 1
ATOM 5276 C C . LYS A 1 646 ? -31.633 5.774 -20.516 1.00 82.75 646 LYS A C 1
ATOM 5278 O O . LYS A 1 646 ? -30.751 5.373 -21.274 1.00 82.75 646 LYS A O 1
ATOM 5283 N N . ILE A 1 647 ? -31.416 6.501 -19.423 1.00 81.38 647 ILE A N 1
ATOM 5284 C CA . ILE A 1 647 ? -30.108 7.013 -19.000 1.00 81.38 647 ILE A CA 1
ATOM 5285 C C . ILE A 1 647 ? -29.541 6.137 -17.884 1.00 81.38 647 ILE A C 1
ATOM 5287 O O . ILE A 1 647 ? -28.385 5.728 -17.955 1.00 81.38 647 ILE A O 1
ATOM 5291 N N . VAL A 1 648 ? -30.363 5.834 -16.878 1.00 83.69 648 VAL A N 1
ATOM 5292 C CA . VAL A 1 648 ? -29.957 5.075 -15.695 1.00 83.69 648 VAL A CA 1
ATOM 5293 C C . VAL A 1 648 ? -29.935 3.581 -16.016 1.00 83.69 648 VAL A C 1
ATOM 5295 O O . VAL A 1 648 ? -30.851 3.050 -16.649 1.00 83.69 648 VAL A O 1
ATOM 5298 N N . ARG A 1 649 ? -28.862 2.912 -15.612 1.00 85.56 649 ARG A N 1
ATOM 5299 C CA . ARG A 1 649 ? -28.588 1.483 -15.791 1.00 85.56 649 ARG A CA 1
ATOM 5300 C C . ARG A 1 649 ? -28.140 0.895 -14.464 1.00 85.56 649 ARG A C 1
ATOM 5302 O O . ARG A 1 649 ? -27.626 1.627 -13.618 1.00 85.56 649 ARG A O 1
ATOM 5309 N N . PHE A 1 650 ? -28.312 -0.410 -14.280 1.00 82.19 650 PHE A N 1
ATOM 5310 C CA . PHE A 1 650 ? -27.960 -1.067 -13.014 1.00 82.19 650 PHE A CA 1
ATOM 5311 C C . PHE A 1 650 ? -26.962 -2.216 -13.170 1.00 82.19 650 PHE A C 1
ATOM 5313 O O . PHE A 1 650 ? -26.447 -2.718 -12.169 1.00 82.19 650 PHE A O 1
ATOM 5320 N N . SER A 1 651 ? -26.657 -2.617 -14.404 1.00 83.44 651 SER A N 1
ATOM 5321 C CA . SER A 1 651 ? -25.820 -3.778 -14.680 1.00 83.44 651 SER A CA 1
ATOM 5322 C C . SER A 1 651 ? -25.048 -3.659 -16.002 1.00 83.44 651 SER A C 1
ATOM 5324 O O . SER A 1 651 ? -25.372 -2.841 -16.867 1.00 83.44 651 SER A O 1
ATOM 5326 N N . GLN A 1 652 ? -23.993 -4.468 -16.156 1.00 83.81 652 GLN A N 1
ATOM 5327 C CA . GLN A 1 652 ? -23.157 -4.484 -17.367 1.00 83.81 652 GLN A CA 1
ATOM 5328 C C . GLN A 1 652 ? -23.903 -5.084 -18.563 1.00 83.81 652 GLN A C 1
ATOM 5330 O O . GLN A 1 652 ? -23.626 -4.719 -19.703 1.00 83.81 652 GLN A O 1
ATOM 5335 N N . GLU A 1 653 ? -24.850 -5.981 -18.305 1.00 86.19 653 GLU A N 1
ATOM 5336 C CA . GLU A 1 653 ? -25.694 -6.640 -19.299 1.00 86.19 653 GLU A CA 1
ATOM 5337 C C . GLU A 1 653 ? -26.572 -5.643 -20.071 1.00 86.19 653 GLU A C 1
ATOM 5339 O O . GLU A 1 653 ? -26.995 -5.926 -21.191 1.00 86.19 653 GLU A O 1
ATOM 5344 N N . GLU A 1 654 ? -26.817 -4.461 -19.501 1.00 87.56 654 GLU A N 1
ATOM 5345 C CA . GLU A 1 654 ? -27.580 -3.387 -20.136 1.00 87.56 654 GLU A CA 1
ATOM 5346 C C . GLU A 1 654 ? -26.706 -2.397 -20.940 1.00 87.56 654 GLU A C 1
ATOM 5348 O O . GLU A 1 654 ? -27.237 -1.463 -21.553 1.00 87.56 654 GLU A O 1
ATOM 5353 N N . CYS A 1 655 ? -25.379 -2.580 -20.942 1.00 88.38 655 CYS A N 1
ATOM 5354 C CA . CYS A 1 655 ? -24.419 -1.749 -21.671 1.00 88.38 655 CYS A CA 1
ATOM 5355 C C . CYS A 1 655 ? -23.937 -2.416 -22.968 1.00 88.38 655 CYS A C 1
ATOM 5357 O O . CYS A 1 655 ? -23.852 -3.637 -23.080 1.00 88.38 655 CYS A O 1
ATOM 5359 N N . LEU A 1 656 ? -23.569 -1.603 -23.964 1.00 89.56 656 LEU A N 1
ATOM 5360 C CA . LEU A 1 656 ? -22.936 -2.101 -25.192 1.00 89.56 656 LEU A CA 1
ATOM 5361 C C . LEU A 1 656 ? -21.523 -2.633 -24.899 1.00 89.56 656 LEU A C 1
ATOM 5363 O O . LEU A 1 656 ? -20.859 -2.150 -23.995 1.00 89.56 656 LEU A O 1
ATOM 5367 N N . ASN A 1 657 ? -20.994 -3.537 -25.729 1.00 85.88 657 ASN A N 1
ATOM 5368 C CA . ASN A 1 657 ? -19.633 -4.083 -25.553 1.00 85.88 657 ASN A CA 1
ATOM 5369 C C . ASN A 1 657 ? -18.502 -3.032 -25.654 1.00 85.88 657 ASN A C 1
ATOM 5371 O O . ASN A 1 657 ? -17.382 -3.293 -25.215 1.00 85.88 657 ASN A O 1
ATOM 5375 N N . THR A 1 658 ? -18.766 -1.860 -26.247 1.00 89.38 658 THR A N 1
ATOM 5376 C CA . THR A 1 658 ? -17.840 -0.706 -26.283 1.00 89.38 658 THR A CA 1
ATOM 5377 C C . THR A 1 658 ? -17.982 0.204 -25.062 1.00 89.38 658 THR A C 1
ATOM 5379 O O . THR A 1 658 ? -17.362 1.265 -24.995 1.00 89.38 658 THR A O 1
ATOM 5382 N N . GLN A 1 659 ? -18.829 -0.183 -24.112 1.00 90.56 659 GLN A N 1
ATOM 5383 C CA . GLN A 1 659 ? -19.130 0.551 -22.899 1.00 90.56 659 GLN A CA 1
ATOM 5384 C C . GLN A 1 659 ? -18.944 -0.350 -21.679 1.00 90.56 659 GLN A C 1
ATOM 5386 O O . GLN A 1 659 ? -19.116 -1.568 -21.738 1.00 90.56 659 GLN A O 1
ATOM 5391 N N . TYR A 1 660 ? -18.641 0.264 -20.546 1.00 85.94 660 TYR A N 1
ATOM 5392 C CA . TYR A 1 660 ? -18.676 -0.396 -19.254 1.00 85.94 660 TYR A CA 1
ATOM 5393 C C . TYR A 1 660 ? -19.712 0.275 -18.356 1.00 85.94 660 TYR A C 1
ATOM 5395 O O . TYR A 1 660 ? -19.934 1.486 -18.435 1.00 85.94 660 TYR A O 1
ATOM 5403 N N . PHE A 1 661 ? -20.354 -0.523 -17.512 1.00 84.12 661 PHE A N 1
ATOM 5404 C CA . PHE A 1 661 ? -21.274 -0.029 -16.507 1.00 84.12 661 PHE A CA 1
ATOM 5405 C C . PHE A 1 661 ? -20.497 0.639 -15.374 1.00 84.12 661 PHE A C 1
ATOM 5407 O O . PHE A 1 661 ? -19.667 0.015 -14.707 1.00 84.12 661 PHE A O 1
ATOM 5414 N N . ASP A 1 662 ? -20.774 1.918 -15.161 1.00 78.69 662 ASP A N 1
ATOM 5415 C CA . ASP A 1 662 ? -20.213 2.702 -14.078 1.00 78.69 662 ASP A CA 1
ATOM 5416 C C . ASP A 1 662 ? -21.211 2.752 -12.917 1.00 78.69 662 ASP A C 1
ATOM 5418 O O . ASP A 1 662 ? -22.271 3.374 -13.009 1.00 78.69 662 ASP A O 1
ATOM 5422 N N . ARG A 1 663 ? -20.867 2.067 -11.818 1.00 70.19 663 ARG A N 1
ATOM 5423 C CA . ARG A 1 663 ? -21.724 1.951 -10.626 1.00 70.19 663 ARG A CA 1
ATOM 5424 C C . ARG A 1 663 ? -21.993 3.288 -9.934 1.00 70.19 663 ARG A C 1
ATOM 5426 O O . ARG A 1 663 ? -22.966 3.375 -9.205 1.00 70.19 663 ARG A O 1
ATOM 5433 N N . ASP A 1 664 ? -21.154 4.300 -10.142 1.00 67.06 664 ASP A N 1
ATOM 5434 C CA . ASP A 1 664 ? -21.267 5.588 -9.451 1.00 67.06 664 ASP A CA 1
ATOM 5435 C C . ASP A 1 664 ? -22.212 6.550 -10.175 1.00 67.06 664 ASP A C 1
ATOM 5437 O O . ASP A 1 664 ? -23.054 7.200 -9.558 1.00 67.06 664 ASP A O 1
ATOM 5441 N N . SER A 1 665 ? -22.086 6.642 -11.499 1.00 73.25 665 SER A N 1
ATOM 5442 C CA . SER A 1 665 ? -22.997 7.432 -12.334 1.00 73.25 665 SER A CA 1
ATOM 5443 C C . SER A 1 665 ? -24.287 6.688 -12.680 1.00 73.25 665 SER A C 1
ATOM 5445 O O . SER A 1 665 ? -25.223 7.313 -13.183 1.00 73.25 665 SER A O 1
ATOM 5447 N N . PHE A 1 666 ? -24.346 5.379 -12.408 1.00 80.25 666 PHE A N 1
ATOM 5448 C CA . PHE A 1 666 ? -25.408 4.472 -12.846 1.00 80.25 666 PHE A CA 1
ATOM 5449 C C . PHE A 1 666 ? -25.648 4.570 -14.359 1.00 80.25 666 PHE A C 1
ATOM 5451 O O . PHE A 1 666 ? -26.786 4.606 -14.820 1.00 80.25 666 PHE A O 1
ATOM 5458 N N . GLN A 1 667 ? -24.570 4.671 -15.144 1.00 86.81 667 GLN A N 1
ATOM 5459 C CA . GLN A 1 667 ? -24.603 4.878 -16.596 1.00 86.81 667 GLN A CA 1
ATOM 5460 C C . GLN A 1 667 ? -23.594 3.976 -17.313 1.00 86.81 667 GLN A C 1
ATOM 5462 O O . GLN A 1 667 ? -22.628 3.488 -16.729 1.00 86.81 667 GLN A O 1
ATOM 5467 N N . CYS A 1 668 ? -23.798 3.779 -18.615 1.00 89.12 668 CYS A N 1
ATOM 5468 C CA . CYS A 1 668 ? -22.829 3.111 -19.480 1.00 89.12 668 CYS A CA 1
ATOM 5469 C C . CYS A 1 668 ? -21.826 4.134 -20.030 1.00 89.12 668 CYS A C 1
ATOM 5471 O O . CYS A 1 668 ? -22.176 4.970 -20.867 1.00 89.12 668 CYS A O 1
ATOM 5473 N N . LEU A 1 669 ? -20.571 4.058 -19.587 1.00 87.50 669 LEU A N 1
ATOM 5474 C CA . LEU A 1 669 ? -19.487 4.920 -20.059 1.00 87.50 669 LEU A CA 1
ATOM 5475 C C . LEU A 1 669 ? -18.705 4.234 -21.180 1.00 87.50 669 LEU A C 1
ATOM 5477 O O . LEU A 1 669 ? -18.513 3.023 -21.161 1.00 87.50 669 LEU A O 1
ATOM 5481 N N . GLN A 1 670 ? -18.245 4.998 -22.172 1.00 88.75 670 GLN A N 1
ATOM 5482 C CA . GLN A 1 670 ? -17.437 4.455 -23.272 1.00 88.75 670 GLN A CA 1
ATOM 5483 C C . GLN A 1 670 ? -16.064 3.983 -22.776 1.00 88.75 670 GLN A C 1
ATOM 5485 O O . GLN A 1 670 ? -15.463 4.599 -21.892 1.00 88.75 670 GLN A O 1
ATOM 5490 N N . CYS A 1 671 ? -15.540 2.920 -23.385 1.00 86.44 671 CYS A N 1
ATOM 5491 C CA . CYS A 1 671 ? -14.172 2.471 -23.145 1.00 86.44 671 CYS A CA 1
ATOM 5492 C C . CYS A 1 671 ? -13.150 3.563 -23.502 1.00 86.44 671 CYS A C 1
ATOM 5494 O O . CYS A 1 671 ? -13.280 4.256 -24.511 1.00 86.44 671 CYS A O 1
ATOM 5496 N N . LEU A 1 672 ? -12.109 3.709 -22.677 1.00 83.50 672 LEU A N 1
ATOM 5497 C CA . LEU A 1 672 ? -11.032 4.671 -22.925 1.00 83.50 672 LEU A CA 1
ATOM 5498 C C . LEU A 1 672 ? -10.086 4.166 -24.018 1.00 83.50 672 LEU A C 1
ATOM 5500 O O . LEU A 1 672 ? -9.646 3.017 -23.976 1.00 83.50 672 LEU A O 1
ATOM 5504 N N . LEU A 1 673 ? -9.711 5.045 -24.953 1.00 80.62 673 LEU A N 1
ATOM 5505 C CA . LEU A 1 673 ? -8.643 4.768 -25.919 1.00 80.62 673 LEU A CA 1
ATOM 5506 C C . LEU A 1 673 ? -7.342 4.388 -25.179 1.00 80.62 673 LEU A C 1
ATOM 5508 O O . LEU A 1 673 ? -7.035 5.014 -24.163 1.00 80.62 673 LEU A O 1
ATOM 5512 N N . PRO A 1 674 ? -6.589 3.371 -25.647 1.00 85.88 674 PRO A N 1
ATOM 5513 C CA . PRO A 1 674 ? -6.724 2.663 -26.927 1.00 85.88 674 PRO A CA 1
ATOM 5514 C C . PRO A 1 674 ? -7.593 1.389 -26.881 1.00 85.88 674 PRO A C 1
ATOM 5516 O O . PRO A 1 674 ? -7.476 0.512 -27.742 1.00 85.88 674 PRO A O 1
ATOM 5519 N N . CYS A 1 675 ? -8.463 1.253 -25.882 1.00 87.19 675 CYS A N 1
ATOM 5520 C CA . CYS A 1 675 ? -9.345 0.105 -25.732 1.00 87.19 675 CYS A CA 1
ATOM 5521 C C . CYS A 1 675 ? -10.614 0.209 -26.592 1.00 87.19 675 CYS A C 1
ATOM 5523 O O . CYS A 1 675 ? -11.286 1.236 -26.582 1.00 87.19 675 CYS A O 1
ATOM 5525 N N . LEU A 1 676 ? -10.964 -0.869 -27.300 1.00 89.06 676 LEU A N 1
ATOM 5526 C CA . LEU A 1 676 ? -12.179 -0.973 -28.115 1.00 89.06 676 LEU A CA 1
ATOM 5527 C C . LEU A 1 676 ? -13.358 -1.568 -27.329 1.00 89.06 676 LEU A C 1
ATOM 5529 O O . LEU A 1 676 ? -14.461 -1.033 -27.379 1.00 89.06 676 LEU A O 1
ATOM 5533 N N . THR A 1 677 ? -13.130 -2.662 -26.600 1.00 89.69 677 THR A N 1
ATOM 5534 C CA . THR A 1 677 ? -14.125 -3.269 -25.698 1.00 89.69 677 THR A CA 1
ATOM 5535 C C . THR A 1 677 ? -13.516 -3.464 -24.322 1.00 89.69 677 THR A C 1
ATOM 5537 O O . THR A 1 677 ? -12.364 -3.884 -24.222 1.00 89.69 677 THR A O 1
ATOM 5540 N N . CYS A 1 678 ? -14.271 -3.216 -23.260 1.00 83.88 678 CYS A N 1
ATOM 5541 C CA . CYS A 1 678 ? -13.767 -3.197 -21.890 1.00 83.88 678 CYS A CA 1
ATOM 5542 C C . CYS A 1 678 ? -14.823 -3.703 -20.907 1.00 83.88 678 CYS A C 1
ATOM 5544 O O . CYS A 1 678 ? -16.017 -3.656 -21.184 1.00 83.88 678 CYS A O 1
ATOM 5546 N N . LYS A 1 679 ? -14.368 -4.187 -19.751 1.00 78.00 679 LYS A N 1
ATOM 5547 C CA . LYS A 1 679 ? -15.227 -4.554 -18.615 1.00 78.00 679 LYS A CA 1
ATOM 5548 C C . LYS A 1 679 ? -15.246 -3.467 -17.536 1.00 78.00 679 LYS A C 1
ATOM 5550 O O . LYS A 1 679 ? -16.132 -3.432 -16.692 1.00 78.00 679 LYS A O 1
ATOM 5555 N N . SER A 1 680 ? -14.241 -2.594 -17.536 1.00 72.31 680 SER A N 1
ATOM 5556 C CA . SER A 1 680 ? -14.132 -1.428 -16.658 1.00 72.31 680 SER A CA 1
ATOM 5557 C C . SER A 1 680 ? -13.167 -0.407 -17.264 1.00 72.31 680 SER A C 1
ATOM 5559 O O . SER A 1 680 ? -12.525 -0.680 -18.279 1.00 72.31 680 SER A O 1
ATOM 5561 N N . LYS A 1 681 ? -12.981 0.733 -16.587 1.00 70.75 681 LYS A N 1
ATOM 5562 C CA . LYS A 1 681 ? -11.989 1.757 -16.951 1.00 70.75 681 LYS A CA 1
ATOM 5563 C C . LYS A 1 681 ? -10.560 1.212 -17.132 1.00 70.75 681 LYS A C 1
ATOM 5565 O O . LYS A 1 681 ? -9.812 1.745 -17.945 1.00 70.75 681 LYS A O 1
ATOM 5570 N N . ILE A 1 682 ? -10.174 0.185 -16.369 1.00 66.62 682 ILE A N 1
ATOM 5571 C CA . ILE A 1 682 ? -8.817 -0.396 -16.371 1.00 66.62 682 ILE A CA 1
ATOM 5572 C C . ILE A 1 682 ? -8.740 -1.755 -17.078 1.00 66.62 682 ILE A C 1
ATOM 5574 O O . ILE A 1 682 ? -7.666 -2.162 -17.520 1.00 66.62 682 ILE A O 1
ATOM 5578 N N . ASP A 1 683 ? -9.866 -2.460 -17.199 1.00 72.75 683 ASP A N 1
ATOM 5579 C CA . ASP A 1 683 ? -9.915 -3.806 -17.764 1.00 72.75 683 ASP A CA 1
ATOM 5580 C C . ASP A 1 683 ? -10.338 -3.764 -19.229 1.00 72.75 683 ASP A C 1
ATOM 5582 O O . ASP A 1 683 ? -11.522 -3.786 -19.581 1.00 72.75 683 ASP A O 1
ATOM 5586 N N . CYS A 1 684 ? -9.329 -3.670 -20.085 1.00 81.12 684 CYS A N 1
ATOM 5587 C CA . CYS A 1 684 ? -9.516 -3.704 -21.517 1.00 81.12 684 CYS A CA 1
ATOM 5588 C C . CYS A 1 684 ? -9.582 -5.146 -22.034 1.00 81.12 684 CYS A C 1
ATOM 5590 O O . CYS A 1 684 ? -8.704 -5.946 -21.727 1.00 81.12 684 CYS A O 1
ATOM 5592 N N . LEU A 1 685 ? -10.547 -5.468 -22.891 1.00 83.69 685 LEU A N 1
ATOM 5593 C CA . LEU A 1 685 ? -10.699 -6.791 -23.504 1.00 83.69 685 LEU A CA 1
ATOM 5594 C C . LEU A 1 685 ? -10.104 -6.827 -24.921 1.00 83.69 685 LEU A C 1
ATOM 5596 O O . LEU A 1 685 ? -9.351 -7.744 -25.243 1.00 83.69 685 LEU A O 1
ATOM 5600 N N . THR A 1 686 ? -10.363 -5.805 -25.745 1.00 88.50 686 THR A N 1
ATOM 5601 C CA . THR A 1 686 ? -9.833 -5.697 -27.120 1.00 88.50 686 THR A CA 1
ATOM 5602 C C . THR A 1 686 ? -9.321 -4.289 -27.419 1.00 88.50 686 THR A C 1
ATOM 5604 O O . THR A 1 686 ? -9.739 -3.331 -26.777 1.00 88.50 686 THR A O 1
ATOM 5607 N N . CYS A 1 687 ? -8.407 -4.147 -28.381 1.00 90.00 687 CYS A N 1
ATOM 5608 C CA . CYS A 1 687 ? -7.760 -2.872 -28.710 1.00 90.00 687 CYS A CA 1
ATOM 5609 C C . CYS A 1 687 ? -8.261 -2.279 -30.025 1.00 90.00 687 CYS A C 1
ATOM 5611 O O . CYS A 1 687 ? -8.634 -3.013 -30.939 1.00 90.00 687 CYS A O 1
ATOM 5613 N N . VAL A 1 688 ? -8.198 -0.952 -30.135 1.00 87.88 688 VAL A N 1
ATOM 5614 C CA . VAL A 1 688 ? -8.385 -0.235 -31.402 1.00 87.88 688 VAL A CA 1
ATOM 5615 C C . VAL A 1 688 ? -7.273 -0.619 -32.388 1.00 87.88 688 VAL A C 1
ATOM 5617 O O . VAL A 1 688 ? -6.140 -0.908 -31.994 1.00 87.88 688 VAL A O 1
ATOM 5620 N N . SER A 1 689 ? -7.595 -0.640 -33.686 1.00 78.69 689 SER A N 1
ATOM 5621 C CA . SER A 1 689 ? -6.653 -0.969 -34.763 1.00 78.69 689 SER A CA 1
ATOM 5622 C C . SER A 1 689 ? -5.365 -0.142 -34.655 1.00 78.69 689 SER A C 1
ATOM 5624 O O . SER A 1 689 ? -5.453 1.064 -34.441 1.00 78.69 689 SER A O 1
ATOM 5626 N N . THR A 1 690 ? -4.204 -0.784 -34.853 1.00 84.81 690 THR A N 1
ATOM 5627 C CA . THR A 1 690 ? -2.799 -0.339 -34.618 1.00 84.81 690 THR A CA 1
ATOM 5628 C C . THR A 1 690 ? -2.187 -0.739 -33.273 1.00 84.81 690 THR A C 1
ATOM 5630 O O . THR A 1 690 ? -0.989 -1.012 -33.232 1.00 84.81 690 THR A O 1
ATOM 5633 N N . TYR A 1 691 ? -2.980 -0.891 -32.211 1.00 87.06 691 TYR A N 1
ATOM 5634 C CA . TYR A 1 691 ? -2.474 -1.335 -30.910 1.00 87.06 691 TYR A CA 1
ATOM 5635 C C . TYR A 1 691 ? -2.469 -2.856 -30.790 1.00 87.06 691 TYR A C 1
ATOM 5637 O O . TYR A 1 691 ? -3.277 -3.564 -31.394 1.00 87.06 691 TYR A O 1
ATOM 5645 N N . THR A 1 692 ? -1.579 -3.371 -29.947 1.00 84.81 692 THR A N 1
ATOM 5646 C CA . THR A 1 692 ? -1.557 -4.787 -29.581 1.00 84.81 692 THR A CA 1
ATOM 5647 C C . THR A 1 692 ? -2.049 -5.005 -28.167 1.00 84.81 692 THR A C 1
ATOM 5649 O O . THR A 1 692 ? -1.633 -4.324 -27.228 1.00 84.81 692 THR A O 1
ATOM 5652 N N . LYS A 1 693 ? -2.938 -5.989 -28.013 1.00 84.19 693 LYS A N 1
ATOM 5653 C CA . LYS A 1 693 ? -3.420 -6.413 -26.706 1.00 84.19 693 LYS A CA 1
ATOM 5654 C C . LYS A 1 693 ? -2.316 -7.177 -25.986 1.00 84.19 693 LYS A C 1
ATOM 5656 O O . LYS A 1 693 ? -1.854 -8.215 -26.448 1.00 84.19 693 LYS A O 1
ATOM 5661 N N . THR A 1 694 ? -1.918 -6.662 -24.835 1.00 73.69 694 THR A N 1
ATOM 5662 C CA . THR A 1 694 ? -0.978 -7.299 -23.916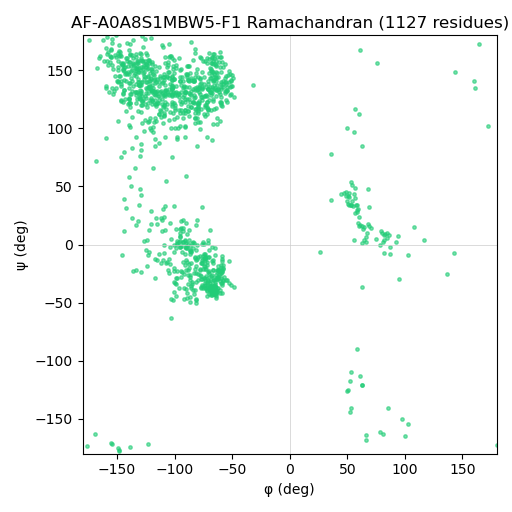 1.00 73.69 694 THR A CA 1
ATOM 5663 C C . THR A 1 694 ? -1.596 -7.404 -22.525 1.00 73.69 694 THR A C 1
ATOM 5665 O O . THR A 1 694 ? -2.700 -6.909 -22.266 1.00 73.69 694 THR A O 1
ATOM 5668 N N . LYS A 1 695 ? -0.859 -8.027 -21.600 1.00 65.69 695 LYS A N 1
ATOM 5669 C CA . LYS A 1 695 ? -1.216 -8.066 -20.176 1.00 65.69 695 LYS A CA 1
ATOM 5670 C C . LYS A 1 695 ? -1.272 -6.668 -19.536 1.00 65.69 695 LYS A C 1
ATOM 5672 O O . LYS A 1 695 ? -1.984 -6.501 -18.559 1.00 65.69 695 LYS A O 1
ATOM 5677 N N . LEU A 1 696 ? -0.585 -5.671 -20.112 1.00 63.72 696 LEU A N 1
ATOM 5678 C CA . LEU A 1 696 ? -0.603 -4.256 -19.692 1.00 63.72 696 LEU A CA 1
ATOM 5679 C C . LEU A 1 696 ? -1.789 -3.462 -20.259 1.00 63.72 696 LEU A C 1
ATOM 5681 O O . LEU A 1 696 ? -1.879 -2.260 -20.035 1.00 63.72 696 LEU A O 1
ATOM 5685 N N . GLY A 1 697 ? -2.680 -4.102 -21.020 1.00 74.38 697 GLY A N 1
ATOM 5686 C CA . GLY A 1 697 ? -3.675 -3.401 -21.826 1.00 74.38 697 GLY A CA 1
ATOM 5687 C C . GLY A 1 697 ? -3.219 -3.261 -23.276 1.00 74.38 697 GLY A C 1
ATOM 5688 O O . GLY A 1 697 ? -2.531 -4.132 -23.809 1.00 74.38 697 GLY A O 1
ATOM 5689 N N . CYS A 1 698 ? -3.654 -2.196 -23.935 1.00 83.25 698 CYS A N 1
ATOM 5690 C CA . CYS A 1 698 ? -3.353 -1.933 -25.337 1.00 83.25 698 CYS A CA 1
ATOM 5691 C C . CYS A 1 698 ? -2.079 -1.096 -25.446 1.00 83.25 698 CYS A C 1
ATOM 5693 O O . CYS A 1 698 ? -2.061 0.033 -24.974 1.00 83.25 698 CYS A O 1
ATOM 5695 N N . ILE A 1 699 ? -1.020 -1.650 -26.042 1.00 81.69 699 ILE A N 1
ATOM 5696 C CA . ILE A 1 699 ? 0.267 -0.959 -26.220 1.00 81.69 699 ILE A CA 1
ATOM 5697 C C . ILE A 1 699 ? 0.783 -1.115 -27.653 1.00 81.69 699 ILE A C 1
ATOM 5699 O O . ILE A 1 699 ? 0.415 -2.065 -28.355 1.00 81.69 699 ILE A O 1
ATOM 5703 N N . CYS A 1 700 ? 1.654 -0.200 -28.078 1.00 83.69 700 CYS A N 1
ATOM 5704 C CA . CYS A 1 700 ? 2.379 -0.322 -29.341 1.00 83.69 700 CYS A CA 1
ATOM 5705 C C . CYS A 1 700 ? 3.375 -1.487 -29.309 1.00 83.69 700 CYS A C 1
ATOM 5707 O O . CYS A 1 700 ? 3.902 -1.844 -28.249 1.00 83.69 700 CYS A O 1
ATOM 5709 N N . LYS A 1 701 ? 3.616 -2.100 -30.474 1.00 81.75 701 LYS A N 1
ATOM 5710 C CA . LYS A 1 701 ? 4.572 -3.208 -30.600 1.00 81.75 701 LYS A CA 1
ATOM 5711 C C . LYS A 1 701 ? 5.995 -2.734 -30.280 1.00 81.75 701 LYS A C 1
ATOM 5713 O O . LYS A 1 701 ? 6.310 -1.551 -30.390 1.00 81.75 701 LYS A O 1
ATOM 5718 N N . ILE A 1 702 ? 6.866 -3.676 -29.917 1.00 73.12 702 ILE A N 1
ATOM 5719 C CA . ILE A 1 702 ? 8.321 -3.446 -29.955 1.00 73.12 702 ILE A CA 1
ATOM 5720 C C . ILE A 1 702 ? 8.665 -3.042 -31.386 1.00 73.12 702 ILE A C 1
ATOM 5722 O O . ILE A 1 702 ? 8.223 -3.763 -32.272 1.00 73.12 702 ILE A O 1
ATOM 5726 N N . ASN A 1 703 ? 9.435 -1.963 -31.575 1.00 79.19 703 ASN A N 1
ATOM 5727 C CA . ASN A 1 703 ? 9.694 -1.248 -32.839 1.00 79.19 703 ASN A CA 1
ATOM 5728 C C . ASN A 1 703 ? 8.659 -0.193 -33.252 1.00 79.19 703 ASN A C 1
ATOM 5730 O O . ASN A 1 703 ? 8.737 0.325 -34.365 1.00 79.19 703 ASN A O 1
ATOM 5734 N N . GLN A 1 704 ? 7.716 0.150 -32.376 1.00 87.31 704 GLN A N 1
ATOM 5735 C CA . GLN A 1 704 ? 6.759 1.226 -32.609 1.00 87.31 704 GLN A CA 1
ATOM 5736 C C . GLN A 1 704 ? 6.797 2.260 -31.483 1.00 87.31 704 GLN A C 1
ATOM 5738 O O . GLN A 1 704 ? 7.114 1.936 -30.335 1.00 87.31 704 GLN A O 1
ATOM 5743 N N . TYR A 1 705 ? 6.441 3.498 -31.809 1.00 84.56 705 TYR A N 1
ATOM 5744 C CA . TYR A 1 705 ? 6.213 4.580 -30.857 1.00 84.56 705 TYR A CA 1
ATOM 5745 C C . TYR A 1 705 ? 4.775 5.086 -30.972 1.00 84.56 705 TYR A C 1
ATOM 5747 O O . TYR A 1 705 ? 4.143 4.980 -32.024 1.00 84.56 705 TYR A O 1
ATOM 5755 N N . GLU A 1 706 ? 4.242 5.595 -29.867 1.00 83.44 706 GLU A N 1
ATOM 5756 C CA . GLU A 1 706 ? 2.895 6.153 -29.823 1.00 83.44 706 GLU A CA 1
ATOM 5757 C C . GLU A 1 706 ? 2.946 7.652 -30.125 1.00 83.44 706 GLU A C 1
ATOM 5759 O O . GLU A 1 706 ? 3.657 8.398 -29.454 1.00 83.44 706 GLU A O 1
ATOM 5764 N N . ASP A 1 707 ? 2.182 8.092 -31.121 1.00 83.19 707 ASP A N 1
ATOM 5765 C CA . ASP A 1 707 ? 1.950 9.507 -31.412 1.00 83.19 707 ASP A CA 1
ATOM 5766 C C . ASP A 1 707 ? 0.471 9.712 -31.760 1.00 83.19 707 ASP A C 1
ATOM 5768 O O . ASP A 1 707 ? -0.142 8.879 -32.422 1.00 83.19 707 ASP A O 1
ATOM 5772 N N . LYS A 1 708 ? -0.141 10.795 -31.269 1.00 82.12 708 LYS A N 1
ATOM 5773 C CA . LYS A 1 708 ? -1.565 11.130 -31.500 1.00 82.12 708 LYS A CA 1
ATOM 5774 C C . LYS A 1 708 ? -2.546 9.943 -31.338 1.00 82.12 708 LYS A C 1
ATOM 5776 O O . LYS A 1 708 ? -3.474 9.800 -32.134 1.00 82.12 708 LYS A O 1
ATOM 5781 N N . ASN A 1 709 ? -2.371 9.118 -30.300 1.00 80.56 709 ASN A N 1
ATOM 5782 C CA . ASN A 1 709 ? -3.175 7.912 -30.029 1.00 80.56 709 ASN A CA 1
ATOM 5783 C C . ASN A 1 709 ? -3.151 6.864 -31.166 1.00 80.56 709 ASN A C 1
ATOM 5785 O O . ASN A 1 709 ? -4.157 6.196 -31.425 1.00 80.56 709 ASN A O 1
ATOM 5789 N N . GLN A 1 710 ? -2.021 6.734 -31.865 1.00 85.06 710 GLN A N 1
ATOM 5790 C CA . GLN A 1 710 ? -1.757 5.688 -32.853 1.00 85.06 710 GLN A CA 1
ATOM 5791 C C . GLN A 1 710 ? -0.313 5.188 -32.738 1.00 85.06 710 GLN A C 1
ATOM 5793 O O . GLN A 1 710 ? 0.584 5.917 -32.314 1.00 85.06 710 GLN A O 1
ATOM 5798 N N . CYS A 1 711 ? -0.080 3.940 -33.145 1.00 88.06 711 CYS A N 1
ATOM 5799 C CA . CYS A 1 711 ? 1.254 3.343 -33.152 1.00 88.06 711 CYS A CA 1
ATOM 5800 C C . CYS A 1 711 ? 1.930 3.497 -34.519 1.00 88.06 711 CYS A C 1
ATOM 5802 O O . CYS A 1 711 ? 1.435 2.975 -35.521 1.00 88.06 711 CYS A O 1
ATOM 5804 N N . PHE A 1 712 ? 3.088 4.154 -34.544 1.00 89.38 712 PHE A N 1
ATOM 5805 C CA . PHE A 1 712 ? 3.925 4.352 -35.728 1.00 89.38 712 PHE A CA 1
ATOM 5806 C C . PHE A 1 712 ? 5.205 3.527 -35.633 1.00 89.38 712 PHE A C 1
ATOM 5808 O O . PHE A 1 712 ? 5.731 3.325 -34.544 1.00 89.38 712 PHE A O 1
ATOM 5815 N N . ASN A 1 713 ? 5.719 3.044 -36.765 1.00 89.25 713 ASN A N 1
ATOM 5816 C CA . ASN A 1 713 ? 6.969 2.283 -36.791 1.00 89.25 713 ASN A CA 1
ATOM 5817 C C . ASN A 1 713 ? 8.170 3.191 -36.514 1.00 89.25 713 ASN A C 1
ATOM 5819 O O . ASN A 1 713 ? 8.241 4.313 -37.009 1.00 89.25 713 ASN A O 1
ATOM 5823 N N . CYS A 1 714 ? 9.127 2.672 -35.758 1.00 87.44 714 CYS A N 1
ATOM 5824 C CA . CYS A 1 714 ? 10.422 3.291 -35.555 1.00 87.44 714 CYS A CA 1
ATOM 5825 C C . CYS A 1 714 ? 11.243 3.336 -36.851 1.00 87.44 714 CYS A C 1
ATOM 5827 O O . CYS A 1 714 ? 10.990 2.551 -37.771 1.00 87.44 714 CYS A O 1
ATOM 5829 N N . PRO A 1 715 ? 12.259 4.216 -36.917 1.00 87.81 715 PRO A N 1
ATOM 5830 C CA . PRO A 1 715 ? 13.269 4.171 -37.970 1.00 87.81 715 PRO A CA 1
ATOM 5831 C C . PRO A 1 715 ? 13.914 2.787 -38.064 1.00 87.81 715 PRO A C 1
ATOM 5833 O O . PRO A 1 715 ? 14.111 2.123 -37.045 1.00 87.81 715 PRO A O 1
ATOM 5836 N N . ASN A 1 716 ? 14.269 2.363 -39.279 1.00 85.25 716 ASN A N 1
ATOM 5837 C CA . ASN A 1 716 ? 14.796 1.019 -39.538 1.00 85.25 716 ASN A CA 1
ATOM 5838 C C . ASN A 1 716 ? 16.104 0.740 -38.783 1.00 85.25 716 ASN A C 1
ATOM 5840 O O . ASN A 1 716 ? 16.429 -0.410 -38.506 1.00 85.25 716 ASN A O 1
ATOM 5844 N N . GLU A 1 717 ? 16.864 1.776 -38.435 1.00 84.94 717 GLU A N 1
ATOM 5845 C CA . GLU A 1 717 ? 18.116 1.658 -37.693 1.00 84.94 717 GLU A CA 1
ATOM 5846 C C . GLU A 1 717 ? 17.893 1.311 -36.210 1.00 84.94 717 GLU A C 1
ATOM 5848 O O . GLU A 1 717 ? 18.845 0.950 -35.514 1.00 84.94 717 GLU A O 1
ATOM 5853 N N . CYS A 1 718 ? 16.655 1.415 -35.717 1.00 84.50 718 CYS A N 1
ATOM 5854 C CA . CYS A 1 718 ? 16.338 1.445 -34.297 1.00 84.50 718 CYS A CA 1
ATOM 5855 C C . CYS A 1 718 ? 15.459 0.272 -33.876 1.00 84.50 718 CYS A C 1
ATOM 5857 O O . CYS A 1 718 ? 14.421 -0.003 -34.472 1.00 84.50 718 CYS A O 1
ATOM 5859 N N . ASN A 1 719 ? 15.853 -0.395 -32.791 1.00 82.12 719 ASN A N 1
ATOM 5860 C CA . ASN A 1 719 ? 15.051 -1.460 -32.190 1.00 82.12 719 ASN A CA 1
ATOM 5861 C C . ASN A 1 719 ? 13.818 -0.886 -31.485 1.00 82.12 719 ASN A C 1
ATOM 5863 O O . ASN A 1 719 ? 12.725 -1.441 -31.543 1.00 82.12 719 ASN A O 1
ATOM 5867 N N . GLN A 1 720 ? 14.010 0.252 -30.815 1.00 81.88 720 GLN A N 1
ATOM 5868 C CA . GLN A 1 720 ? 12.960 0.992 -30.137 1.00 81.88 720 GLN A CA 1
ATOM 5869 C C . GLN A 1 720 ? 13.275 2.490 -30.173 1.00 81.88 720 GLN A C 1
ATOM 5871 O O . GLN A 1 720 ? 14.431 2.909 -30.063 1.00 81.88 720 GLN A O 1
ATOM 5876 N N . CYS A 1 721 ? 12.232 3.302 -30.290 1.00 81.38 721 CYS A N 1
ATOM 5877 C CA . CYS A 1 721 ? 12.317 4.748 -30.427 1.00 81.38 721 CYS A CA 1
ATOM 5878 C C . CYS A 1 721 ? 11.236 5.450 -29.593 1.00 81.38 721 CYS A C 1
ATOM 5880 O O . CYS A 1 721 ? 10.274 4.820 -29.142 1.00 81.38 721 CYS A O 1
ATOM 5882 N N . LEU A 1 722 ? 11.432 6.751 -29.376 1.00 74.75 722 LEU A N 1
ATOM 5883 C CA . LEU A 1 722 ? 10.434 7.664 -28.802 1.00 74.75 722 LEU A CA 1
ATOM 5884 C C . LEU A 1 722 ? 9.742 8.505 -29.880 1.00 74.75 722 LEU A C 1
ATOM 5886 O O . LEU A 1 722 ? 8.653 9.020 -29.656 1.00 74.75 722 LEU A O 1
ATOM 5890 N N . SER A 1 723 ? 10.392 8.669 -31.030 1.00 80.31 723 SER A N 1
ATOM 5891 C CA . SER A 1 723 ? 9.891 9.408 -32.184 1.00 80.31 723 SER A CA 1
ATOM 5892 C C . SER A 1 723 ? 10.552 8.885 -33.460 1.00 80.31 723 SER A C 1
ATOM 5894 O O . SER A 1 723 ? 11.491 8.088 -33.405 1.00 80.31 723 SER A O 1
ATOM 5896 N N . GLN A 1 724 ? 10.140 9.419 -34.610 1.00 82.38 724 GLN A N 1
ATOM 5897 C CA . GLN A 1 724 ? 10.781 9.160 -35.901 1.00 82.38 724 GLN A CA 1
ATOM 5898 C C . GLN A 1 724 ? 12.272 9.560 -35.959 1.00 82.38 724 GLN A C 1
ATOM 5900 O O . GLN A 1 724 ? 12.964 9.188 -36.897 1.00 82.38 724 GLN A O 1
ATOM 5905 N N . THR A 1 725 ? 12.785 10.340 -35.006 1.00 81.44 725 THR A N 1
ATOM 5906 C CA . THR A 1 725 ? 14.170 10.851 -35.032 1.00 81.44 725 THR A CA 1
ATOM 5907 C C . THR A 1 725 ? 14.998 10.458 -33.817 1.00 81.44 725 THR A C 1
ATOM 5909 O O . THR A 1 725 ? 16.194 10.743 -33.793 1.00 81.44 725 THR A O 1
ATOM 5912 N N . TYR A 1 726 ? 14.389 9.830 -32.809 1.00 78.56 726 TYR A N 1
ATOM 5913 C CA . TYR A 1 726 ? 15.048 9.567 -31.536 1.00 78.56 726 TYR A CA 1
ATOM 5914 C C . TYR A 1 726 ? 14.912 8.110 -31.118 1.00 78.56 726 TYR A C 1
ATOM 5916 O O . TYR A 1 726 ? 13.826 7.626 -30.783 1.00 78.56 726 TYR A O 1
ATOM 5924 N N . CYS A 1 727 ? 16.048 7.430 -31.082 1.00 81.06 727 CYS A N 1
ATOM 5925 C CA . CYS A 1 727 ? 16.167 6.021 -30.769 1.00 81.06 727 CYS A CA 1
ATOM 5926 C C . CYS A 1 727 ? 16.655 5.824 -29.340 1.00 81.06 727 CYS A C 1
ATOM 5928 O O . CYS A 1 727 ? 17.494 6.565 -28.838 1.00 81.06 727 CYS A O 1
ATOM 5930 N N . ILE A 1 728 ? 16.100 4.816 -28.677 1.00 73.50 728 ILE A N 1
ATOM 5931 C CA . ILE A 1 728 ? 16.439 4.472 -27.289 1.00 73.50 728 ILE A CA 1
ATOM 5932 C C . ILE A 1 728 ? 17.102 3.105 -27.175 1.00 73.50 728 ILE A C 1
ATOM 5934 O O . ILE A 1 728 ? 17.666 2.771 -26.133 1.00 73.50 728 ILE A O 1
ATOM 5938 N N . GLU A 1 729 ? 17.036 2.311 -28.241 1.00 74.31 729 GLU A N 1
ATOM 5939 C CA . GLU A 1 729 ? 17.650 0.998 -28.304 1.00 74.31 729 GLU A CA 1
ATOM 5940 C C . GLU A 1 729 ? 18.043 0.660 -29.744 1.00 74.31 729 GLU A C 1
ATOM 5942 O O . GLU A 1 729 ? 17.250 0.838 -30.673 1.00 74.31 729 GLU A O 1
ATOM 5947 N N . CYS A 1 730 ? 19.258 0.142 -29.914 1.00 79.12 730 CYS A N 1
ATOM 5948 C CA . CYS A 1 730 ? 19.778 -0.376 -31.175 1.00 79.12 730 CYS A CA 1
ATOM 5949 C C . CYS A 1 730 ? 20.028 -1.875 -31.024 1.00 79.12 730 CYS A C 1
ATOM 5951 O O . CYS A 1 730 ? 20.493 -2.323 -29.976 1.00 79.12 730 CYS A O 1
ATOM 5953 N N . LEU A 1 731 ? 19.764 -2.648 -32.074 1.00 75.62 731 LEU A N 1
ATOM 5954 C CA . LEU A 1 731 ? 20.130 -4.061 -32.103 1.00 75.62 731 LEU A CA 1
ATOM 5955 C C . LEU A 1 731 ? 21.644 -4.185 -32.309 1.00 75.62 731 LEU A C 1
ATOM 5957 O O . LEU A 1 731 ? 22.154 -3.881 -33.385 1.00 75.62 731 LEU A O 1
ATOM 5961 N N . ILE A 1 732 ? 22.366 -4.670 -31.296 1.00 68.06 732 ILE A N 1
ATOM 5962 C CA . ILE A 1 732 ? 23.814 -4.942 -31.394 1.00 68.06 732 ILE A CA 1
ATOM 5963 C C . ILE A 1 732 ? 24.092 -6.037 -32.436 1.00 68.06 732 ILE A C 1
ATOM 5965 O O . ILE A 1 732 ? 25.117 -6.007 -33.117 1.00 68.06 732 ILE A O 1
ATOM 5969 N N . SER A 1 733 ? 23.150 -6.968 -32.626 1.00 74.94 733 SER A N 1
ATOM 5970 C CA . SER A 1 733 ? 23.184 -7.957 -33.710 1.00 74.94 733 SER A CA 1
ATOM 5971 C C . SER A 1 733 ? 23.198 -7.322 -35.100 1.00 74.94 733 SER A C 1
ATOM 5973 O O . SER A 1 733 ? 23.622 -7.976 -36.044 1.00 74.94 733 SER A O 1
ATOM 5975 N N . ASN A 1 734 ? 22.772 -6.060 -35.223 1.00 81.00 734 ASN A N 1
ATOM 5976 C CA . ASN A 1 734 ? 22.842 -5.278 -36.451 1.00 81.00 734 ASN A CA 1
ATOM 5977 C C . ASN A 1 734 ? 24.152 -4.492 -36.612 1.00 81.00 734 ASN A C 1
ATOM 5979 O O . ASN A 1 734 ? 24.255 -3.658 -37.512 1.00 81.00 734 ASN A O 1
ATOM 5983 N N . ASN A 1 735 ? 25.138 -4.740 -35.743 1.00 83.12 735 ASN A N 1
ATOM 5984 C CA . ASN A 1 735 ? 26.419 -4.035 -35.694 1.00 83.12 735 ASN A CA 1
ATOM 5985 C C . ASN A 1 735 ? 26.237 -2.517 -35.517 1.00 83.12 735 ASN A C 1
ATOM 5987 O O . ASN A 1 735 ? 26.946 -1.714 -36.121 1.00 83.12 735 ASN A O 1
ATOM 5991 N N . ARG A 1 736 ? 25.271 -2.119 -34.675 1.00 81.44 736 ARG A N 1
ATOM 5992 C CA . ARG A 1 736 ? 24.988 -0.720 -34.325 1.00 81.44 736 ARG A CA 1
ATOM 5993 C C . ARG A 1 736 ? 25.168 -0.456 -32.833 1.00 81.44 736 ARG A C 1
ATOM 5995 O O . ARG A 1 736 ? 24.845 -1.301 -32.001 1.00 81.44 736 ARG A O 1
ATOM 6002 N N . LYS A 1 737 ? 25.619 0.754 -32.506 1.00 77.31 737 LYS A N 1
ATOM 6003 C CA . LYS A 1 737 ? 25.711 1.320 -31.156 1.00 77.31 737 LYS A CA 1
ATOM 6004 C C . LYS A 1 737 ? 24.866 2.592 -31.059 1.00 77.31 737 LYS A C 1
ATOM 6006 O O . LYS A 1 737 ? 24.768 3.359 -32.017 1.00 77.31 737 LYS A O 1
ATOM 6011 N N . LEU A 1 738 ? 24.238 2.805 -29.904 1.00 71.31 738 LEU A N 1
ATOM 6012 C CA . LEU A 1 738 ? 23.448 4.007 -29.643 1.00 71.31 738 LEU A CA 1
ATOM 6013 C C . LEU A 1 738 ? 24.386 5.160 -29.271 1.00 71.31 738 LEU A C 1
ATOM 6015 O O . LEU A 1 738 ? 25.088 5.077 -28.268 1.00 71.31 738 LEU A O 1
ATOM 6019 N N . ILE A 1 739 ? 24.382 6.234 -30.056 1.00 71.69 739 ILE A N 1
ATOM 6020 C CA . ILE A 1 739 ? 25.157 7.453 -29.804 1.00 71.69 739 ILE A CA 1
ATOM 6021 C C . ILE A 1 739 ? 24.198 8.636 -29.903 1.00 71.69 739 ILE A C 1
ATOM 6023 O O . ILE A 1 739 ? 23.582 8.836 -30.945 1.00 71.69 739 ILE A O 1
ATOM 6027 N N . ASN A 1 740 ? 24.047 9.415 -28.828 1.00 67.62 740 ASN A N 1
ATOM 6028 C CA . ASN A 1 740 ? 23.207 10.625 -28.796 1.00 67.62 740 ASN A CA 1
ATOM 6029 C C . ASN A 1 740 ? 21.770 10.428 -29.332 1.00 67.62 740 ASN A C 1
ATOM 6031 O O . ASN A 1 740 ? 21.220 11.303 -29.996 1.00 67.62 740 ASN A O 1
ATOM 6035 N N . GLY A 1 741 ? 21.155 9.273 -29.059 1.00 67.88 741 GLY A N 1
ATOM 6036 C CA . GLY A 1 741 ? 19.802 8.961 -29.533 1.00 67.88 741 GLY A CA 1
ATOM 6037 C C . GLY A 1 741 ? 19.723 8.505 -30.995 1.00 67.88 741 GLY A C 1
ATOM 6038 O O . GLY A 1 741 ? 18.627 8.418 -31.542 1.00 67.88 741 GLY A O 1
ATOM 6039 N N . GLN A 1 742 ? 20.855 8.197 -31.634 1.00 80.62 742 GLN A N 1
ATOM 6040 C CA . GLN A 1 742 ? 20.936 7.662 -32.995 1.00 80.62 742 GLN A CA 1
ATOM 6041 C C . GLN A 1 742 ? 21.666 6.317 -33.013 1.00 80.62 742 GLN A C 1
ATOM 6043 O O . GLN A 1 742 ? 22.643 6.111 -32.292 1.00 80.62 742 GLN A O 1
ATOM 6048 N N . CYS A 1 743 ? 21.190 5.383 -33.836 1.00 82.12 743 CYS A N 1
ATOM 6049 C CA . CYS A 1 743 ? 21.793 4.061 -33.980 1.00 82.12 743 CYS A CA 1
ATOM 6050 C C . CYS A 1 743 ? 22.838 4.053 -35.096 1.00 82.12 743 CYS A C 1
ATOM 6052 O O . CYS A 1 743 ? 22.518 3.798 -36.258 1.00 82.12 743 CYS A O 1
ATOM 6054 N N . ASN A 1 744 ? 24.095 4.296 -34.731 1.00 83.94 744 ASN A N 1
ATOM 6055 C CA . ASN A 1 744 ? 25.220 4.376 -35.663 1.00 83.94 744 ASN A CA 1
ATOM 6056 C C . ASN A 1 744 ? 25.939 3.030 -35.769 1.00 83.94 744 ASN A C 1
ATOM 6058 O O . ASN A 1 744 ? 25.936 2.257 -34.814 1.00 83.94 744 ASN A O 1
ATOM 6062 N N . CYS A 1 745 ? 26.555 2.736 -36.914 1.00 84.62 745 CYS A N 1
ATOM 6063 C CA . CYS A 1 745 ? 27.351 1.518 -37.063 1.00 84.62 745 CYS A CA 1
ATOM 6064 C C . CYS A 1 745 ? 28.541 1.522 -36.092 1.00 84.62 745 CYS A C 1
ATOM 6066 O O . CYS A 1 745 ? 29.103 2.576 -35.779 1.00 84.62 745 CYS A O 1
ATOM 6068 N N . ILE A 1 746 ? 28.886 0.345 -35.574 1.00 82.25 746 ILE A N 1
ATOM 6069 C CA . ILE A 1 746 ? 30.134 0.157 -34.831 1.00 82.25 746 ILE A CA 1
ATOM 6070 C C . ILE A 1 746 ? 31.329 0.308 -35.782 1.00 82.25 746 ILE A C 1
ATOM 6072 O O . ILE A 1 746 ? 31.191 0.136 -36.993 1.00 82.25 746 ILE A O 1
ATOM 6076 N N . ASP A 1 747 ? 32.492 0.644 -35.232 1.00 80.50 747 ASP A N 1
ATOM 6077 C CA . ASP A 1 747 ? 33.724 0.830 -35.998 1.00 80.50 747 ASP A CA 1
ATOM 6078 C C . ASP A 1 747 ? 34.041 -0.452 -36.801 1.00 80.50 747 ASP A C 1
ATOM 6080 O O . ASP A 1 747 ? 33.752 -1.565 -36.359 1.00 80.50 747 ASP A O 1
ATOM 6084 N N . GLY A 1 748 ? 34.569 -0.298 -38.017 1.00 75.31 748 GLY A N 1
ATOM 6085 C CA . GLY A 1 748 ? 34.744 -1.395 -38.973 1.00 75.31 748 GLY A CA 1
ATOM 6086 C C . GLY A 1 748 ? 33.493 -1.792 -39.769 1.00 75.31 748 GLY A C 1
ATOM 6087 O O . GLY A 1 748 ? 33.583 -2.714 -40.577 1.00 75.31 748 GLY A O 1
ATOM 6088 N N . TYR A 1 749 ? 32.354 -1.108 -39.594 1.00 85.19 749 TYR A N 1
ATOM 6089 C CA . TYR A 1 749 ? 31.133 -1.327 -40.377 1.00 85.19 749 TYR A CA 1
ATOM 6090 C C . TYR A 1 749 ? 30.548 -0.012 -40.925 1.00 85.19 749 TYR A C 1
ATOM 6092 O O . TYR A 1 749 ? 30.623 1.026 -40.268 1.00 85.19 749 TYR A O 1
ATOM 6100 N N . TYR A 1 750 ? 29.898 -0.058 -42.093 1.00 85.75 750 TYR A N 1
ATOM 6101 C CA . TYR A 1 750 ? 29.207 1.083 -42.712 1.00 85.75 750 TYR A CA 1
ATOM 6102 C C . TYR A 1 750 ? 27.708 0.827 -42.913 1.00 85.75 750 TYR A C 1
ATOM 6104 O O . TYR A 1 750 ? 27.228 -0.311 -42.957 1.00 85.75 750 TYR A O 1
ATOM 6112 N N . SER A 1 751 ? 26.941 1.914 -43.006 1.00 83.75 751 SER A N 1
ATOM 6113 C CA . SER A 1 751 ? 25.483 1.873 -43.137 1.00 83.75 751 SER A CA 1
ATOM 6114 C C . SER A 1 751 ? 25.034 1.733 -44.588 1.00 83.75 751 SER A C 1
ATOM 6116 O O . SER A 1 751 ? 25.550 2.427 -45.461 1.00 83.75 751 SER A O 1
ATOM 6118 N N . ILE A 1 752 ? 23.981 0.949 -44.819 1.00 81.81 752 ILE A N 1
ATOM 6119 C CA . ILE A 1 752 ? 23.277 0.885 -46.105 1.00 81.81 752 ILE A CA 1
ATOM 6120 C C . ILE A 1 752 ? 21.870 1.446 -45.928 1.00 81.81 752 ILE A C 1
ATOM 6122 O O . ILE A 1 752 ? 21.180 1.133 -44.956 1.00 81.81 752 ILE A O 1
ATOM 6126 N N . ILE A 1 753 ? 21.444 2.273 -46.882 1.00 78.56 753 ILE A N 1
ATOM 6127 C CA . ILE A 1 753 ? 20.106 2.867 -46.900 1.00 78.56 753 ILE A CA 1
ATOM 6128 C C . ILE A 1 753 ? 19.055 1.748 -46.858 1.00 78.56 753 ILE A C 1
ATOM 6130 O O . ILE A 1 753 ? 19.131 0.783 -47.615 1.00 78.56 753 ILE A O 1
ATOM 6134 N N . SER A 1 754 ? 18.081 1.881 -45.953 1.00 75.31 754 SER A N 1
ATOM 6135 C CA . SER A 1 754 ? 16.983 0.921 -45.746 1.00 75.31 754 SER A CA 1
ATOM 6136 C C . SER A 1 754 ? 17.387 -0.457 -45.203 1.00 75.31 754 SER A C 1
ATOM 6138 O O . SER A 1 754 ? 16.513 -1.315 -45.078 1.00 75.31 754 SER A O 1
ATOM 6140 N N . ASN A 1 755 ? 18.654 -0.670 -44.822 1.00 80.06 755 ASN A N 1
ATOM 6141 C CA . ASN A 1 755 ? 19.090 -1.900 -44.166 1.00 80.06 755 ASN A CA 1
ATOM 6142 C C . ASN A 1 755 ? 19.365 -1.664 -42.667 1.00 80.06 755 ASN A C 1
ATOM 6144 O O . ASN A 1 755 ? 20.231 -0.854 -42.310 1.00 80.06 755 ASN A O 1
ATOM 6148 N N . PRO A 1 756 ? 18.668 -2.379 -41.765 1.00 80.00 756 PRO A N 1
ATOM 6149 C CA . PRO A 1 756 ? 18.947 -2.294 -40.338 1.00 80.00 756 PRO A CA 1
ATOM 6150 C C . PRO A 1 756 ? 20.363 -2.788 -39.987 1.00 80.00 756 PRO A C 1
ATOM 6152 O O . PRO A 1 756 ? 20.950 -2.262 -39.046 1.00 80.00 756 PRO A O 1
ATOM 6155 N N . GLN A 1 757 ? 20.926 -3.734 -40.746 1.00 85.25 757 GLN A N 1
ATOM 6156 C CA . GLN A 1 757 ? 22.253 -4.336 -40.550 1.00 85.25 757 GLN A CA 1
ATOM 6157 C C . GLN A 1 757 ? 23.365 -3.514 -41.220 1.00 85.25 757 GLN A C 1
ATOM 6159 O O . GLN A 1 757 ? 23.280 -3.214 -42.412 1.00 85.25 757 GLN A O 1
ATOM 6164 N N . CYS A 1 758 ? 24.421 -3.183 -40.473 1.00 87.75 758 CYS A N 1
ATOM 6165 C CA . CYS A 1 758 ? 25.631 -2.583 -41.043 1.00 87.75 758 CYS A CA 1
ATOM 6166 C C . CYS A 1 758 ? 26.523 -3.651 -41.695 1.00 87.75 758 CYS A C 1
ATOM 6168 O O . CYS A 1 758 ? 26.625 -4.771 -41.186 1.00 87.75 758 CYS A O 1
ATOM 6170 N N . GLN A 1 759 ? 27.182 -3.302 -42.802 1.00 85.94 759 GLN A N 1
ATOM 6171 C CA . GLN A 1 759 ? 28.098 -4.190 -43.526 1.00 85.94 759 GLN A CA 1
ATOM 6172 C C . GLN A 1 759 ? 29.551 -3.916 -43.164 1.00 85.94 759 GLN A C 1
ATOM 6174 O O . GLN A 1 759 ? 29.888 -2.802 -42.777 1.00 85.94 759 GLN A O 1
ATOM 6179 N N . LEU A 1 760 ? 30.390 -4.947 -43.261 1.00 81.12 760 LEU A N 1
ATOM 6180 C CA . LEU A 1 760 ? 31.806 -4.867 -42.921 1.00 81.12 760 LEU A CA 1
ATOM 6181 C C . LEU A 1 760 ? 32.535 -3.927 -43.893 1.00 81.12 760 LEU A C 1
ATOM 6183 O O . LEU A 1 760 ? 32.301 -3.975 -45.100 1.00 81.12 760 LEU A O 1
ATOM 6187 N N . CYS A 1 761 ? 33.413 -3.086 -43.357 1.00 79.81 761 CYS A N 1
ATOM 6188 C CA . CYS A 1 761 ? 34.360 -2.298 -44.135 1.00 79.81 761 CYS A CA 1
ATOM 6189 C C . CYS A 1 761 ? 35.400 -3.185 -44.832 1.00 79.81 761 CYS A C 1
ATOM 6191 O O . CYS A 1 761 ? 35.632 -4.326 -44.426 1.00 79.81 761 CYS A O 1
ATOM 6193 N N . ASP A 1 762 ? 36.101 -2.616 -45.814 1.00 76.62 762 ASP A N 1
ATOM 6194 C CA . ASP A 1 762 ? 37.332 -3.202 -46.345 1.00 76.62 762 ASP A CA 1
ATOM 6195 C C . ASP A 1 762 ? 38.321 -3.529 -45.204 1.00 76.62 762 ASP A C 1
ATOM 6197 O O . ASP A 1 762 ? 38.370 -2.850 -44.167 1.00 76.62 762 ASP A O 1
ATOM 6201 N N . GLN A 1 763 ? 39.097 -4.602 -45.369 1.00 65.19 763 GLN A N 1
ATOM 6202 C CA . GLN A 1 763 ? 40.003 -5.115 -44.340 1.00 65.19 763 GLN A CA 1
ATOM 6203 C C . GLN A 1 763 ? 41.002 -4.060 -43.841 1.00 65.19 763 GLN A C 1
ATOM 6205 O O . GLN A 1 763 ? 41.315 -4.051 -42.647 1.00 65.19 763 GLN A O 1
ATOM 6210 N N . PHE A 1 764 ? 41.393 -3.113 -44.700 1.00 65.50 764 PHE A N 1
ATOM 6211 C CA . PHE A 1 764 ? 42.351 -2.054 -44.384 1.00 65.50 764 PHE A CA 1
ATOM 6212 C C . PHE A 1 764 ? 41.728 -0.800 -43.739 1.00 65.50 764 PHE A C 1
ATOM 6214 O O . PHE A 1 764 ? 42.467 0.098 -43.322 1.00 65.50 764 PHE A O 1
ATOM 6221 N N . CYS A 1 765 ? 40.396 -0.722 -43.609 1.00 64.44 765 CYS A N 1
ATOM 6222 C CA . CYS A 1 765 ? 39.726 0.396 -42.941 1.00 64.44 765 CYS A CA 1
ATOM 6223 C C . CYS A 1 765 ? 39.469 0.123 -41.446 1.00 64.44 765 CYS A C 1
ATOM 6225 O O . CYS A 1 765 ? 39.009 -0.957 -41.054 1.00 64.44 765 CYS A O 1
ATOM 6227 N N . LYS A 1 766 ? 39.647 1.165 -40.627 1.00 66.00 766 LYS A N 1
ATOM 6228 C CA . LYS A 1 766 ? 39.157 1.259 -39.243 1.00 66.00 766 LYS A CA 1
ATOM 6229 C C . LYS A 1 766 ? 37.742 1.846 -39.192 1.00 66.00 766 LYS A C 1
ATOM 6231 O O . LYS A 1 766 ? 36.880 1.336 -38.484 1.00 66.00 766 LYS A O 1
ATOM 6236 N N . THR A 1 767 ? 37.465 2.874 -39.990 1.00 76.38 767 THR A N 1
ATOM 6237 C CA . THR A 1 767 ? 36.105 3.367 -40.268 1.00 76.38 767 THR A CA 1
ATOM 6238 C C . THR A 1 767 ? 35.954 3.606 -41.765 1.00 76.38 767 THR A C 1
ATOM 6240 O O . THR A 1 767 ? 36.925 3.959 -42.431 1.00 76.38 767 THR A O 1
ATOM 6243 N N . CYS A 1 768 ? 34.758 3.408 -42.315 1.00 80.75 768 CYS A N 1
ATOM 6244 C CA . CYS A 1 768 ? 34.495 3.556 -43.746 1.00 80.75 768 CYS A CA 1
ATOM 6245 C C . CYS A 1 768 ? 33.065 4.052 -44.002 1.00 80.75 768 CYS A C 1
ATOM 6247 O O . CYS A 1 768 ? 32.206 3.964 -43.122 1.00 80.75 768 CYS A O 1
ATOM 6249 N N . PHE A 1 769 ? 32.805 4.562 -45.206 1.00 85.44 769 PHE A N 1
ATOM 6250 C CA . PHE A 1 769 ? 31.451 4.874 -45.684 1.00 85.44 769 PHE A CA 1
ATOM 6251 C C . PHE A 1 769 ? 30.964 3.918 -46.788 1.00 85.44 769 PHE A C 1
ATOM 6253 O O . PHE A 1 769 ? 29.832 4.052 -47.254 1.00 85.44 769 PHE A O 1
ATOM 6260 N N . GLY A 1 770 ? 31.789 2.947 -47.182 1.00 84.00 770 GLY A N 1
ATOM 6261 C CA . GLY A 1 770 ? 31.526 2.009 -48.270 1.00 84.00 770 GLY A CA 1
ATOM 6262 C C . GLY A 1 770 ? 32.426 0.768 -48.203 1.00 84.00 770 GLY A C 1
ATOM 6263 O O . GLY A 1 770 ? 33.280 0.672 -47.320 1.00 84.00 770 GLY A O 1
ATOM 6264 N N . PRO A 1 771 ? 32.213 -0.207 -49.102 1.00 81.62 771 PRO A N 1
ATOM 6265 C CA . PRO A 1 771 ? 32.846 -1.522 -49.026 1.00 81.62 771 PRO A CA 1
ATOM 6266 C C . PRO A 1 771 ? 34.282 -1.568 -49.553 1.00 81.62 771 PRO A C 1
ATOM 6268 O O . PRO A 1 771 ? 34.937 -2.590 -49.374 1.00 81.62 771 PRO A O 1
ATOM 6271 N N . THR A 1 772 ? 34.760 -0.536 -50.253 1.00 74.00 772 THR A N 1
ATOM 6272 C CA . THR A 1 772 ? 36.076 -0.570 -50.905 1.00 74.00 772 THR A CA 1
ATOM 6273 C C . THR A 1 772 ? 37.135 0.165 -50.093 1.00 74.00 772 THR A C 1
ATOM 6275 O O . THR A 1 772 ? 36.826 1.062 -49.312 1.00 74.00 772 THR A O 1
ATOM 6278 N N . PHE A 1 773 ? 38.407 -0.155 -50.336 1.00 68.19 773 PHE A N 1
ATOM 6279 C CA . PHE A 1 773 ? 39.557 0.578 -49.796 1.00 68.19 773 PHE A CA 1
ATOM 6280 C C . PHE A 1 773 ? 39.465 2.109 -49.970 1.00 68.19 773 PHE A C 1
ATOM 6282 O O . PHE A 1 773 ? 39.850 2.866 -49.083 1.00 68.19 773 PHE A O 1
ATOM 6289 N N . ASN A 1 774 ? 38.913 2.590 -51.089 1.00 72.69 774 ASN A N 1
ATOM 6290 C CA . ASN A 1 774 ? 38.773 4.029 -51.346 1.00 72.69 774 ASN A CA 1
ATOM 6291 C C . ASN A 1 774 ? 37.672 4.692 -50.504 1.00 72.69 774 ASN A C 1
ATOM 6293 O O . ASN A 1 774 ? 37.601 5.918 -50.444 1.00 72.69 774 ASN A O 1
ATOM 6297 N N . ASP A 1 775 ? 36.837 3.890 -49.845 1.00 77.38 775 ASP A N 1
ATOM 6298 C CA . ASP A 1 775 ? 35.761 4.355 -48.980 1.00 77.38 775 ASP A CA 1
ATOM 6299 C C . ASP A 1 775 ? 36.181 4.408 -47.496 1.00 77.38 775 ASP A C 1
ATOM 6301 O O . ASP A 1 775 ? 35.342 4.647 -46.618 1.00 77.38 775 ASP A O 1
ATOM 6305 N N . CYS A 1 776 ? 37.468 4.183 -47.183 1.00 74.50 776 CYS A N 1
ATOM 6306 C CA . CYS A 1 776 ? 37.999 4.326 -45.829 1.00 74.50 776 CYS A CA 1
ATOM 6307 C C . CYS A 1 776 ? 37.959 5.797 -45.373 1.00 74.50 776 CYS A C 1
ATOM 6309 O O . CYS A 1 776 ? 38.543 6.683 -45.992 1.00 74.50 776 CYS A O 1
ATOM 6311 N N . LEU A 1 777 ? 37.330 6.046 -44.224 1.00 74.75 777 LEU A N 1
ATOM 6312 C CA . LEU A 1 777 ? 37.409 7.316 -43.494 1.00 74.75 777 LEU A CA 1
ATOM 6313 C C . LEU A 1 777 ? 38.648 7.361 -42.593 1.00 74.75 777 LEU A C 1
ATOM 6315 O O . LEU A 1 777 ? 39.239 8.420 -42.398 1.00 74.75 777 LEU A O 1
ATOM 6319 N N . THR A 1 778 ? 39.039 6.210 -42.038 1.00 69.56 778 THR A N 1
ATOM 6320 C CA . THR A 1 778 ? 40.295 6.017 -41.301 1.00 69.56 778 THR A CA 1
ATOM 6321 C C . THR A 1 778 ? 40.864 4.634 -41.619 1.00 69.56 778 THR A C 1
ATOM 6323 O O . THR A 1 778 ? 40.103 3.671 -41.729 1.00 69.56 778 THR A O 1
ATOM 6326 N N . CYS A 1 779 ? 42.184 4.521 -41.778 1.00 59.28 779 CYS A N 1
ATOM 6327 C CA . CYS A 1 779 ? 42.868 3.273 -42.146 1.00 59.28 779 CYS A CA 1
ATOM 6328 C C . CYS A 1 779 ? 43.515 2.599 -40.923 1.00 59.28 779 CYS A C 1
ATOM 6330 O O . CYS A 1 779 ? 43.868 3.280 -39.960 1.00 59.28 779 CYS A O 1
ATOM 6332 N N . SER A 1 780 ? 43.675 1.274 -40.970 1.00 49.16 780 SER A N 1
ATOM 6333 C CA . SER A 1 780 ? 44.185 0.453 -39.856 1.00 49.16 780 SER A CA 1
ATOM 6334 C C . SER A 1 780 ? 45.691 0.151 -39.895 1.00 49.16 780 SER A C 1
ATOM 6336 O O . SER A 1 780 ? 46.176 -0.482 -38.965 1.00 49.16 780 SER A O 1
ATOM 6338 N N . TYR A 1 781 ? 46.447 0.587 -40.911 1.00 40.19 781 TYR A N 1
ATOM 6339 C CA . TYR A 1 781 ? 47.893 0.323 -40.986 1.00 40.19 781 TYR A CA 1
ATOM 6340 C C . TYR A 1 781 ? 48.725 1.544 -40.584 1.00 40.19 781 TYR A C 1
ATOM 6342 O O . TYR A 1 781 ? 48.524 2.654 -41.084 1.00 40.19 781 TYR A O 1
ATOM 6350 N N . TYR A 1 782 ? 49.645 1.306 -39.655 1.00 34.16 782 TYR A N 1
ATOM 6351 C CA . TYR A 1 782 ? 50.428 2.291 -38.931 1.00 34.16 782 TYR A CA 1
ATOM 6352 C C . TYR A 1 782 ? 51.913 1.963 -39.165 1.00 34.16 782 TYR A C 1
ATOM 6354 O O . TYR A 1 782 ? 52.423 1.003 -38.606 1.00 34.16 782 TYR A O 1
ATOM 6362 N N . ASP A 1 783 ? 52.605 2.744 -40.001 1.00 39.28 783 ASP A N 1
ATOM 6363 C CA . ASP A 1 783 ? 54.074 2.788 -39.993 1.00 39.28 783 ASP A CA 1
ATOM 6364 C C . ASP A 1 783 ? 54.489 3.755 -38.876 1.00 39.28 783 ASP A C 1
ATOM 6366 O O . ASP A 1 783 ? 54.255 4.970 -38.962 1.00 39.28 783 ASP A O 1
ATOM 6370 N N . ASP A 1 784 ? 55.035 3.199 -37.792 1.00 38.44 784 ASP A N 1
ATOM 6371 C CA . ASP A 1 784 ? 55.394 3.932 -36.573 1.00 38.44 784 ASP A CA 1
ATOM 6372 C C . ASP A 1 784 ? 56.607 4.867 -36.767 1.00 38.44 784 ASP A C 1
ATOM 6374 O O . ASP A 1 784 ? 56.928 5.653 -35.877 1.00 38.44 784 ASP A O 1
ATOM 6378 N N . ALA A 1 785 ? 57.263 4.867 -37.936 1.00 41.72 785 ALA A N 1
ATOM 6379 C CA . ALA A 1 785 ? 58.444 5.698 -38.145 1.00 41.72 785 ALA A CA 1
ATOM 6380 C C . ALA A 1 785 ? 58.150 7.144 -38.596 1.00 41.72 785 ALA A C 1
ATOM 6382 O O . ALA A 1 785 ? 58.904 8.035 -38.205 1.00 41.72 785 ALA A O 1
ATOM 6383 N N . LEU A 1 786 ? 57.123 7.438 -39.418 1.00 43.94 786 LEU A N 1
ATOM 6384 C CA . LEU A 1 786 ? 57.050 8.773 -40.068 1.00 43.94 786 LEU A CA 1
ATOM 6385 C C . LEU A 1 786 ? 55.673 9.423 -40.307 1.00 43.94 786 LEU A C 1
ATOM 6387 O O . LEU A 1 786 ? 55.652 10.597 -40.683 1.00 43.94 786 LEU A O 1
ATOM 6391 N N . ARG A 1 787 ? 54.533 8.743 -40.105 1.00 43.66 787 ARG A N 1
ATOM 6392 C CA . ARG A 1 787 ? 53.162 9.322 -40.196 1.00 43.66 787 ARG A CA 1
ATOM 6393 C C . ARG A 1 787 ? 52.928 10.413 -41.291 1.00 43.66 787 ARG A C 1
ATOM 6395 O O . ARG A 1 787 ? 52.191 11.364 -41.045 1.00 43.66 787 ARG A O 1
ATOM 6402 N N . THR A 1 788 ? 53.506 10.313 -42.499 1.00 36.66 788 THR A N 1
ATOM 6403 C CA . THR A 1 788 ? 53.253 11.231 -43.642 1.00 36.66 788 THR A CA 1
ATOM 6404 C C . THR A 1 788 ? 53.599 10.594 -45.001 1.00 36.66 788 THR A C 1
ATOM 6406 O O . THR A 1 788 ? 54.472 9.730 -45.077 1.00 36.66 788 THR A O 1
ATOM 6409 N N . CYS A 1 789 ? 52.968 11.056 -46.098 1.00 45.50 789 CYS A N 1
ATOM 6410 C CA . CYS A 1 789 ? 53.463 10.811 -47.462 1.00 45.50 789 CYS A CA 1
ATOM 6411 C C . CYS A 1 789 ? 54.863 11.422 -47.605 1.00 45.50 789 CYS A C 1
ATOM 6413 O O . CYS A 1 789 ? 55.005 12.642 -47.702 1.00 45.50 789 CYS A O 1
ATOM 6415 N N . SER A 1 790 ? 55.894 10.579 -47.628 1.00 54.34 790 SER A N 1
ATOM 6416 C CA . SER A 1 790 ? 57.265 11.029 -47.862 1.00 54.34 790 SER A CA 1
ATOM 6417 C C . SER A 1 790 ? 57.450 11.373 -49.338 1.00 54.34 790 SER A C 1
ATOM 6419 O O . SER A 1 790 ? 57.145 10.562 -50.211 1.00 54.34 790 SER A O 1
ATOM 6421 N N . GLN A 1 791 ? 57.948 12.575 -49.630 1.00 56.16 791 GLN A N 1
ATOM 6422 C CA . GLN A 1 791 ? 58.322 12.930 -50.997 1.00 56.16 791 GLN A CA 1
ATOM 6423 C C . GLN A 1 791 ? 59.497 12.061 -51.463 1.00 56.16 791 GLN A C 1
ATOM 6425 O O . GLN A 1 791 ? 60.386 11.720 -50.680 1.00 56.16 791 GLN A O 1
ATOM 6430 N N . CYS A 1 792 ? 59.494 11.705 -52.748 1.00 70.62 792 CYS A N 1
ATOM 6431 C CA . CYS A 1 792 ? 60.628 11.047 -53.386 1.00 70.62 792 CYS A CA 1
ATOM 6432 C C . CYS A 1 792 ? 61.904 11.874 -53.243 1.00 70.62 792 CYS A C 1
ATOM 6434 O O . CYS A 1 792 ? 61.841 13.098 -53.109 1.00 70.62 792 CYS A O 1
ATOM 6436 N N . HIS A 1 793 ? 63.064 11.213 -53.316 1.00 78.75 793 HIS A N 1
ATOM 6437 C CA . HIS A 1 793 ? 64.333 11.929 -53.407 1.00 78.75 793 HIS A CA 1
ATOM 6438 C C . HIS A 1 793 ? 64.251 12.974 -54.530 1.00 78.75 793 HIS A C 1
ATOM 6440 O O . HIS A 1 793 ? 63.737 12.681 -55.607 1.00 78.75 793 HIS A O 1
ATOM 6446 N N . GLN A 1 794 ? 64.742 14.190 -54.287 1.00 76.94 794 GLN A N 1
ATOM 6447 C CA . GLN A 1 794 ? 64.492 15.357 -55.146 1.00 76.94 794 GLN A CA 1
ATOM 6448 C C . GLN A 1 794 ? 64.970 15.185 -56.600 1.00 76.94 794 GLN A C 1
ATOM 6450 O O . GLN A 1 794 ? 64.477 15.862 -57.501 1.00 76.94 794 GLN A O 1
ATOM 6455 N N . SER A 1 795 ? 65.908 14.269 -56.856 1.00 76.38 795 SER A N 1
ATOM 6456 C CA . SER A 1 795 ? 66.338 13.925 -58.217 1.00 76.38 795 SER A CA 1
ATOM 6457 C C . SER A 1 795 ? 65.310 13.094 -59.006 1.00 76.38 795 SER A C 1
ATOM 6459 O O . SER A 1 795 ? 65.486 12.906 -60.210 1.00 76.38 795 SER A O 1
ATOM 6461 N N . CYS A 1 796 ? 64.234 12.626 -58.368 1.00 79.69 796 CYS A N 1
ATOM 6462 C CA . CYS A 1 796 ? 63.327 11.604 -58.882 1.00 79.69 796 CYS A CA 1
ATOM 6463 C C . CYS A 1 796 ? 61.888 12.114 -58.976 1.00 79.69 796 CYS A C 1
ATOM 6465 O O . CYS A 1 796 ? 61.378 12.764 -58.068 1.00 79.69 796 CYS A O 1
ATOM 6467 N N . LEU A 1 797 ? 61.221 11.800 -60.089 1.00 79.62 797 LEU A N 1
ATOM 6468 C CA . LEU A 1 797 ? 59.829 12.188 -60.332 1.00 79.62 797 LEU A CA 1
ATOM 6469 C C . LEU A 1 797 ? 58.851 11.202 -59.681 1.00 79.62 797 LEU A C 1
ATOM 6471 O O . LEU A 1 797 ? 57.835 11.610 -59.130 1.00 79.62 797 LEU A O 1
ATOM 6475 N N . THR A 1 798 ? 59.174 9.908 -59.726 1.00 75.81 798 THR A N 1
ATOM 6476 C CA . THR A 1 798 ? 58.456 8.854 -58.998 1.00 75.81 798 THR A CA 1
ATOM 6477 C C . THR A 1 798 ? 59.464 7.890 -58.377 1.00 75.81 798 THR A C 1
ATOM 6479 O O . THR A 1 798 ? 60.571 7.711 -58.895 1.00 75.81 798 THR A O 1
ATOM 6482 N N . CYS A 1 799 ? 59.105 7.290 -57.248 1.00 73.25 799 CYS A N 1
ATOM 6483 C CA . CYS A 1 799 ? 59.964 6.414 -56.460 1.00 73.25 799 CYS A CA 1
ATOM 6484 C C . CYS A 1 799 ? 59.120 5.387 -55.702 1.00 73.25 799 CYS A C 1
ATOM 6486 O O . CYS A 1 799 ? 57.917 5.576 -55.529 1.00 73.25 799 CYS A O 1
ATOM 6488 N N . TYR A 1 800 ? 59.756 4.319 -55.226 1.00 67.19 800 TYR A N 1
ATOM 6489 C CA . TYR A 1 800 ? 59.122 3.351 -54.321 1.00 67.19 800 TYR A CA 1
ATOM 6490 C C . TYR A 1 800 ? 59.661 3.423 -52.879 1.00 67.19 800 TYR A C 1
ATOM 6492 O O . TYR A 1 800 ? 59.103 2.784 -51.992 1.00 67.19 800 TYR A O 1
ATOM 6500 N N . LYS A 1 801 ? 60.716 4.220 -52.637 1.00 68.19 801 LYS A N 1
ATOM 6501 C CA . LYS A 1 801 ? 61.201 4.674 -51.317 1.00 68.19 801 LYS A CA 1
ATOM 6502 C C . LYS A 1 801 ? 61.782 6.090 -51.455 1.00 68.19 801 LYS A C 1
ATOM 6504 O O . LYS A 1 801 ? 62.130 6.508 -52.555 1.00 68.19 801 LYS A O 1
ATOM 6509 N N . ASN A 1 802 ? 61.936 6.819 -50.351 1.00 69.75 802 ASN A N 1
ATOM 6510 C CA . ASN A 1 802 ? 62.457 8.198 -50.341 1.00 69.75 802 ASN A CA 1
ATOM 6511 C C . ASN A 1 802 ? 63.985 8.317 -50.558 1.00 69.75 802 ASN A C 1
ATOM 6513 O O . ASN A 1 802 ? 64.527 9.422 -50.523 1.00 69.75 802 ASN A O 1
ATOM 6517 N N . THR A 1 803 ? 64.691 7.206 -50.783 1.00 72.12 803 THR A N 1
ATOM 6518 C CA . THR A 1 803 ? 66.145 7.179 -50.990 1.00 72.12 803 THR A CA 1
ATOM 6519 C C . THR A 1 803 ? 66.519 7.378 -52.461 1.00 72.12 803 THR A C 1
ATOM 6521 O O . THR A 1 803 ? 65.760 7.040 -53.368 1.00 72.12 803 THR A O 1
ATOM 6524 N N . ILE A 1 804 ? 67.725 7.899 -52.707 1.00 74.94 804 ILE A N 1
ATOM 6525 C CA . ILE A 1 804 ? 68.240 8.218 -54.052 1.00 74.94 804 ILE A CA 1
ATOM 6526 C C . ILE A 1 804 ? 68.352 7.004 -54.997 1.00 74.94 804 ILE A C 1
ATOM 6528 O O . ILE A 1 804 ? 68.301 7.179 -56.210 1.00 74.94 804 ILE A O 1
ATOM 6532 N N . ASN A 1 805 ? 68.427 5.783 -54.454 1.00 76.44 805 ASN A N 1
ATOM 6533 C CA . ASN A 1 805 ? 68.540 4.529 -55.216 1.00 76.44 805 ASN A CA 1
ATOM 6534 C C . ASN A 1 805 ? 67.191 3.835 -55.462 1.00 76.44 805 ASN A C 1
ATOM 6536 O O . ASN A 1 805 ? 67.171 2.655 -55.793 1.00 76.44 805 ASN A O 1
ATOM 6540 N N . SER A 1 806 ? 66.068 4.521 -55.235 1.00 73.31 806 SER A N 1
ATOM 6541 C CA . SER A 1 806 ? 64.727 3.921 -55.317 1.00 73.31 806 SER A CA 1
ATOM 6542 C C . SER A 1 806 ? 63.834 4.600 -56.358 1.00 73.31 806 SER A C 1
ATOM 6544 O O . SER A 1 806 ? 62.608 4.653 -56.207 1.00 73.31 806 SER A O 1
ATOM 6546 N N . CYS A 1 807 ? 64.437 5.164 -57.402 1.00 80.25 807 CYS A N 1
ATOM 6547 C CA . CYS A 1 807 ? 63.758 6.004 -58.377 1.00 80.25 807 CYS A CA 1
ATOM 6548 C C . CYS A 1 807 ? 63.223 5.185 -59.550 1.00 80.25 807 CYS A C 1
ATOM 6550 O O . CYS A 1 807 ? 63.927 4.364 -60.128 1.00 80.25 807 CYS A O 1
ATOM 6552 N N . LEU A 1 808 ? 61.954 5.411 -59.896 1.00 77.19 808 LEU A N 1
ATOM 6553 C CA . LEU A 1 808 ? 61.264 4.695 -60.972 1.00 77.19 808 LEU A CA 1
ATOM 6554 C C . LEU A 1 808 ? 61.215 5.511 -62.264 1.00 77.19 808 LEU A C 1
ATOM 6556 O O . LEU A 1 808 ? 61.270 4.942 -63.350 1.00 77.19 808 LEU A O 1
ATOM 6560 N N . THR A 1 809 ? 61.133 6.839 -62.150 1.00 79.06 809 THR A N 1
ATOM 6561 C CA . THR A 1 809 ? 61.198 7.767 -63.285 1.00 79.06 809 THR A CA 1
ATOM 6562 C C . THR A 1 809 ? 61.944 9.036 -62.890 1.00 79.06 809 THR A C 1
ATOM 6564 O O . THR A 1 809 ? 61.724 9.567 -61.798 1.00 79.06 809 THR A O 1
ATOM 6567 N N . CYS A 1 810 ? 62.749 9.581 -63.798 1.00 82.56 810 CYS A N 1
ATOM 6568 C CA . CYS A 1 810 ? 63.397 10.884 -63.631 1.00 82.56 810 CYS A CA 1
ATOM 6569 C C . CYS A 1 810 ? 62.615 11.965 -64.367 1.00 82.56 810 CYS A C 1
ATOM 6571 O O . CYS A 1 810 ? 61.912 11.670 -65.330 1.00 82.56 810 CYS A O 1
ATOM 6573 N N . ASN A 1 811 ? 62.732 13.215 -63.923 1.00 80.69 811 ASN A N 1
ATOM 6574 C CA . ASN A 1 811 ? 62.129 14.329 -64.640 1.00 80.69 811 ASN A CA 1
ATOM 6575 C C . ASN A 1 811 ? 63.053 14.771 -65.795 1.00 80.69 811 ASN A C 1
ATOM 6577 O O . ASN A 1 811 ? 64.092 15.383 -65.523 1.00 80.69 811 ASN A O 1
ATOM 6581 N N . PRO A 1 812 ? 62.697 14.515 -67.070 1.00 72.25 812 PRO A N 1
ATOM 6582 C CA . PRO A 1 812 ? 63.556 14.859 -68.200 1.00 72.25 812 PRO A CA 1
ATOM 6583 C C . PRO A 1 812 ? 63.726 16.374 -68.377 1.00 72.25 812 PRO A C 1
ATOM 6585 O O . PRO A 1 812 ? 64.728 16.805 -68.939 1.00 72.25 812 PRO A O 1
ATOM 6588 N N . THR A 1 813 ? 62.811 17.206 -67.857 1.00 78.56 813 THR A N 1
ATOM 6589 C CA . THR A 1 813 ? 62.937 18.675 -67.940 1.00 78.56 813 THR A CA 1
ATOM 6590 C C . THR A 1 813 ? 64.030 19.243 -67.034 1.00 78.56 813 THR A C 1
ATOM 6592 O O . THR A 1 813 ? 64.455 20.378 -67.231 1.00 78.56 813 THR A O 1
ATOM 6595 N N . LEU A 1 814 ? 64.521 18.452 -66.073 1.00 77.75 814 LEU A N 1
ATOM 6596 C CA . LEU A 1 814 ? 65.656 18.789 -65.208 1.00 77.75 814 LEU A CA 1
ATOM 6597 C C . LEU A 1 814 ? 66.988 18.236 -65.743 1.00 77.75 814 LEU A C 1
ATOM 6599 O O . LEU A 1 814 ? 67.968 18.193 -65.002 1.00 77.75 814 LEU A O 1
ATOM 6603 N N . ASN A 1 815 ? 67.024 17.797 -67.009 1.00 82.38 815 ASN A N 1
ATOM 6604 C CA . ASN A 1 815 ? 68.175 17.159 -67.656 1.00 82.38 815 ASN A CA 1
ATOM 6605 C C . ASN A 1 815 ? 68.705 15.947 -66.876 1.00 82.38 815 ASN A C 1
ATOM 6607 O O . ASN A 1 815 ? 69.913 15.736 -66.812 1.00 82.38 815 ASN A O 1
ATOM 6611 N N . ARG A 1 816 ? 67.811 15.151 -66.273 1.00 83.81 816 ARG A N 1
ATOM 6612 C CA . ARG A 1 816 ? 68.157 13.892 -65.600 1.00 83.81 816 ARG A CA 1
ATOM 6613 C C . ARG A 1 816 ? 67.661 12.684 -66.383 1.00 83.81 816 ARG A C 1
ATOM 6615 O O . ARG A 1 816 ? 66.547 12.694 -66.904 1.00 83.81 816 ARG A O 1
ATOM 6622 N N . ILE A 1 817 ? 68.470 11.633 -66.404 1.00 81.75 817 ILE A N 1
ATOM 6623 C CA . ILE A 1 817 ? 68.156 10.325 -66.979 1.00 81.75 817 ILE A CA 1
ATOM 6624 C C . ILE A 1 817 ? 68.261 9.241 -65.907 1.00 81.75 817 ILE A C 1
ATOM 6626 O O . ILE A 1 817 ? 69.013 9.371 -64.942 1.00 81.75 817 ILE A O 1
ATOM 6630 N N . LEU A 1 818 ? 67.477 8.179 -66.066 1.00 79.94 818 LEU A N 1
ATOM 6631 C CA . LEU A 1 818 ? 67.472 7.056 -65.136 1.00 79.94 818 LEU A CA 1
ATOM 6632 C C . LEU A 1 818 ? 68.577 6.070 -65.528 1.00 79.94 818 LEU A C 1
ATOM 6634 O O . LEU A 1 818 ? 68.528 5.518 -66.625 1.00 79.94 818 LEU A O 1
ATOM 6638 N N . LYS A 1 819 ? 69.551 5.851 -64.641 1.00 79.56 819 LYS A N 1
ATOM 6639 C CA . LYS A 1 819 ? 70.550 4.777 -64.747 1.00 79.56 819 LYS A CA 1
ATOM 6640 C C . LYS A 1 819 ? 70.310 3.803 -63.592 1.00 79.56 819 LYS A C 1
ATOM 6642 O O . LYS A 1 819 ? 70.438 4.169 -62.424 1.00 79.56 819 LYS A O 1
ATOM 6647 N N . GLY A 1 820 ? 69.865 2.588 -63.905 1.00 79.44 820 GLY A N 1
ATOM 6648 C CA . GLY A 1 820 ? 69.362 1.652 -62.898 1.00 79.44 820 GLY A CA 1
ATOM 6649 C C . GLY A 1 820 ? 68.134 2.204 -62.159 1.00 79.44 820 GLY A C 1
ATOM 6650 O O . GLY A 1 820 ? 67.074 2.413 -62.752 1.00 79.44 820 GLY A O 1
ATOM 6651 N N . LEU A 1 821 ? 68.297 2.484 -60.863 1.00 79.50 821 LEU A N 1
ATOM 6652 C CA . LEU A 1 821 ? 67.281 3.103 -59.996 1.00 79.50 821 LEU A CA 1
ATOM 6653 C C . LEU A 1 821 ? 67.696 4.488 -59.471 1.00 79.50 821 LEU A C 1
ATOM 6655 O O . LEU A 1 821 ? 67.126 4.979 -58.494 1.00 79.50 821 LEU A O 1
ATOM 6659 N N . VAL A 1 822 ? 68.685 5.122 -60.107 1.00 82.88 822 VAL A N 1
ATOM 6660 C CA . VAL A 1 822 ? 69.226 6.432 -59.722 1.00 82.88 822 VAL A CA 1
ATOM 6661 C C . VAL A 1 822 ? 69.032 7.434 -60.860 1.00 82.88 822 VAL A C 1
ATOM 6663 O O . VAL A 1 822 ? 69.289 7.140 -62.028 1.00 82.88 822 VAL A O 1
ATOM 6666 N N . CYS A 1 823 ? 68.574 8.639 -60.521 1.00 85.19 823 CYS A N 1
ATOM 6667 C CA . CYS A 1 823 ? 68.430 9.739 -61.474 1.00 85.19 823 CYS A CA 1
ATOM 6668 C C . CYS A 1 823 ? 69.692 10.607 -61.542 1.00 85.19 823 CYS A C 1
ATOM 6670 O O . CYS A 1 823 ? 69.893 11.495 -60.706 1.00 85.19 823 CYS A O 1
ATOM 6672 N N . GLU A 1 824 ? 70.502 10.392 -62.574 1.00 84.25 824 GLU A N 1
ATOM 6673 C CA . GLU A 1 824 ? 71.754 11.114 -62.828 1.00 84.25 824 GLU A CA 1
ATOM 6674 C C . GLU A 1 824 ? 71.586 12.181 -63.916 1.00 84.25 824 GLU A C 1
ATOM 6676 O O . GLU A 1 824 ? 70.630 12.143 -64.691 1.00 84.25 824 GLU A O 1
ATOM 6681 N N . CYS A 1 825 ? 72.496 13.156 -63.981 1.00 84.75 825 CYS A N 1
ATOM 6682 C CA . CYS A 1 825 ? 72.469 14.168 -65.036 1.00 84.75 825 CYS A CA 1
ATOM 6683 C C . CYS A 1 825 ? 72.738 13.551 -66.418 1.00 84.75 825 CYS A C 1
ATOM 6685 O O . CYS A 1 825 ? 73.552 12.643 -66.572 1.00 84.75 825 CYS A O 1
ATOM 6687 N N . ALA A 1 826 ? 72.021 14.043 -67.426 1.00 78.62 826 ALA A N 1
ATOM 6688 C CA . ALA A 1 826 ? 72.157 13.616 -68.810 1.00 78.62 826 ALA A CA 1
ATOM 6689 C C . ALA A 1 826 ? 73.556 13.958 -69.366 1.00 78.62 826 ALA A C 1
ATOM 6691 O O . ALA A 1 826 ? 74.170 14.928 -68.913 1.00 78.62 826 ALA A O 1
ATOM 6692 N N . PRO A 1 827 ? 74.051 13.225 -70.384 1.00 76.00 827 PRO A N 1
ATOM 6693 C CA . PRO A 1 827 ? 75.335 13.516 -71.016 1.00 76.00 827 PRO A CA 1
ATOM 6694 C C . PRO A 1 827 ? 75.458 14.986 -71.441 1.00 76.00 827 PRO A C 1
ATOM 6696 O O . PRO A 1 827 ? 74.576 15.524 -72.111 1.00 76.00 827 PRO A O 1
ATOM 6699 N N . GLY A 1 828 ? 76.563 15.632 -71.058 1.00 74.62 828 GLY A N 1
ATOM 6700 C CA . GLY A 1 828 ? 76.783 17.068 -71.273 1.00 74.62 828 GLY A CA 1
ATOM 6701 C C . GLY A 1 828 ? 76.347 17.966 -70.114 1.00 74.62 828 GLY A C 1
ATOM 6702 O O . GLY A 1 828 ? 76.518 19.182 -70.205 1.00 74.62 828 GLY A O 1
ATOM 6703 N N . TYR A 1 829 ? 75.860 17.380 -69.018 1.00 83.75 829 TYR A N 1
ATOM 6704 C CA . TYR A 1 829 ? 75.551 18.070 -67.772 1.00 83.75 829 TYR A CA 1
ATOM 6705 C C . TYR A 1 829 ? 76.244 17.397 -66.582 1.00 83.75 829 TYR A C 1
ATOM 6707 O O . TYR A 1 829 ? 76.398 16.179 -66.561 1.00 83.75 829 TYR A O 1
ATOM 6715 N N . TYR A 1 830 ? 76.615 18.176 -65.568 1.00 85.44 830 TYR A N 1
ATOM 6716 C CA . TYR A 1 830 ? 77.103 17.670 -64.285 1.00 85.44 830 TYR A CA 1
ATOM 6717 C C . TYR A 1 830 ? 76.248 18.200 -63.133 1.00 85.44 830 TYR A C 1
ATOM 6719 O O . TYR A 1 830 ? 75.642 19.269 -63.220 1.00 85.44 830 TYR A O 1
ATOM 6727 N N . ASP A 1 831 ? 76.177 17.431 -62.058 1.00 81.25 831 ASP A N 1
ATOM 6728 C CA . ASP A 1 831 ? 75.410 17.735 -60.863 1.00 81.25 831 ASP A CA 1
ATOM 6729 C C . ASP A 1 831 ? 76.148 18.780 -60.019 1.00 81.25 831 ASP A C 1
ATOM 6731 O O . ASP A 1 831 ? 77.254 18.554 -59.521 1.00 81.25 831 ASP A O 1
ATOM 6735 N N . LEU A 1 832 ? 75.521 19.944 -59.867 1.00 80.88 832 LEU A N 1
ATOM 6736 C CA . LEU A 1 832 ? 75.951 21.004 -58.972 1.00 80.88 832 LEU A CA 1
ATOM 6737 C C . LEU A 1 832 ? 74.807 21.289 -57.993 1.00 80.88 832 LEU A C 1
ATOM 6739 O O . LEU A 1 832 ? 73.847 21.980 -58.330 1.00 80.88 832 LEU A O 1
ATOM 6743 N N . ASN A 1 833 ? 74.909 20.759 -56.772 1.00 78.19 833 ASN A N 1
ATOM 6744 C CA . ASN A 1 833 ? 73.892 20.897 -55.721 1.00 78.19 833 ASN A CA 1
ATOM 6745 C C . ASN A 1 833 ? 72.478 20.463 -56.167 1.00 78.19 833 ASN A C 1
ATOM 6747 O O . ASN A 1 833 ? 71.515 21.210 -56.000 1.00 78.19 833 ASN A O 1
ATOM 6751 N N . ASN A 1 834 ? 72.345 19.257 -56.729 1.00 72.62 834 ASN A N 1
ATOM 6752 C CA . ASN A 1 834 ? 71.102 18.675 -57.249 1.00 72.62 834 ASN A CA 1
ATOM 6753 C C . ASN A 1 834 ? 70.515 19.367 -58.495 1.00 72.62 834 ASN A C 1
ATOM 6755 O O . ASN A 1 834 ? 69.415 19.005 -58.930 1.00 72.62 834 ASN A O 1
ATOM 6759 N N . ILE A 1 835 ? 71.247 20.282 -59.131 1.00 79.25 835 ILE A N 1
ATOM 6760 C CA . ILE A 1 835 ? 70.872 20.910 -60.403 1.00 79.25 835 ILE A CA 1
ATOM 6761 C C . ILE A 1 835 ? 71.879 20.487 -61.475 1.00 79.25 835 ILE A C 1
ATOM 6763 O O . ILE A 1 835 ? 73.084 20.642 -61.296 1.00 79.25 835 ILE A O 1
ATOM 6767 N N . CYS A 1 836 ? 71.387 19.974 -62.602 1.00 84.00 836 CYS A N 1
ATOM 6768 C CA . CYS A 1 836 ? 72.231 19.590 -63.729 1.00 84.00 836 CYS A CA 1
ATOM 6769 C C . CYS A 1 836 ? 72.658 20.838 -64.518 1.00 84.00 836 CYS A C 1
ATOM 6771 O O . CYS A 1 836 ? 71.852 21.432 -65.239 1.00 84.00 836 CYS A O 1
ATOM 6773 N N . ALA A 1 837 ? 73.919 21.244 -64.361 1.00 84.75 837 ALA A N 1
ATOM 6774 C CA . ALA A 1 837 ? 74.537 22.380 -65.042 1.00 84.75 837 ALA A CA 1
ATOM 6775 C C . ALA A 1 837 ? 75.302 21.926 -66.295 1.00 84.75 837 ALA A C 1
ATOM 6777 O O . ALA A 1 837 ? 75.820 20.815 -66.330 1.00 84.75 837 ALA A O 1
ATOM 6778 N N . ASN A 1 838 ? 75.395 22.780 -67.321 1.00 83.81 838 ASN A N 1
ATOM 6779 C CA . ASN A 1 838 ? 76.104 22.449 -68.563 1.00 83.81 838 ASN A CA 1
ATOM 6780 C C . ASN A 1 838 ? 77.596 22.197 -68.310 1.00 83.81 838 ASN A C 1
ATOM 6782 O O . ASN A 1 838 ? 78.279 23.016 -67.694 1.00 83.81 838 ASN A O 1
ATOM 6786 N N . CYS A 1 839 ? 78.122 21.122 -68.886 1.00 84.31 839 CYS A N 1
ATOM 6787 C CA . CYS A 1 839 ? 79.552 20.862 -68.930 1.00 84.31 839 CYS A CA 1
ATOM 6788 C C . CYS A 1 839 ? 80.284 21.900 -69.810 1.00 84.31 839 CYS A C 1
ATOM 6790 O O . CYS A 1 839 ? 79.782 22.283 -70.871 1.00 84.31 839 CYS A O 1
ATOM 6792 N N . PRO A 1 840 ? 81.486 22.362 -69.428 1.00 82.81 840 PRO A N 1
ATOM 6793 C CA . PRO A 1 840 ? 82.242 23.339 -70.213 1.00 82.81 840 PRO A CA 1
ATOM 6794 C C . PRO A 1 840 ? 82.751 22.747 -71.536 1.00 82.81 840 PRO A C 1
ATOM 6796 O O . PRO A 1 840 ? 83.139 21.591 -71.599 1.00 82.81 840 PRO A O 1
ATOM 6799 N N . ILE A 1 841 ? 82.775 23.533 -72.619 1.00 76.88 841 ILE A N 1
ATOM 6800 C CA . ILE A 1 841 ? 83.167 23.043 -73.962 1.00 76.88 841 ILE A CA 1
ATOM 6801 C C . ILE A 1 841 ? 84.596 22.469 -73.970 1.00 76.88 841 ILE A C 1
ATOM 6803 O O . ILE A 1 841 ? 84.864 21.482 -74.656 1.00 76.88 841 ILE A O 1
ATOM 6807 N N . ASN A 1 842 ? 85.490 23.063 -73.177 1.00 80.81 842 ASN A N 1
ATOM 6808 C CA . ASN A 1 842 ? 86.858 22.590 -72.997 1.00 80.81 842 ASN A CA 1
ATOM 6809 C C . ASN A 1 842 ? 86.925 21.558 -71.867 1.00 80.81 842 ASN A C 1
ATOM 6811 O O . ASN A 1 842 ? 86.266 21.725 -70.842 1.00 80.81 842 ASN A O 1
ATOM 6815 N N . GLU A 1 843 ? 87.749 20.529 -72.061 1.00 81.50 843 GLU A N 1
ATOM 6816 C CA . GLU A 1 843 ? 87.934 19.445 -71.097 1.00 81.50 843 GLU A CA 1
ATOM 6817 C C . GLU A 1 843 ? 88.444 19.968 -69.746 1.00 81.50 843 GLU A C 1
ATOM 6819 O O . GLU A 1 843 ? 89.520 20.564 -69.660 1.00 81.50 843 GLU A O 1
ATOM 6824 N N . ASP A 1 844 ? 87.673 19.702 -68.691 1.00 82.25 844 ASP A N 1
ATOM 6825 C CA . ASP A 1 844 ? 88.054 19.934 -67.301 1.00 82.25 844 ASP A CA 1
ATOM 6826 C C . ASP A 1 844 ? 88.094 18.593 -66.562 1.00 82.25 844 ASP A C 1
ATOM 6828 O O . ASP A 1 844 ? 87.064 17.989 -66.255 1.00 82.25 844 ASP A O 1
ATOM 6832 N N . LYS A 1 845 ? 89.312 18.143 -66.243 1.00 77.00 845 LYS A N 1
ATOM 6833 C CA . LYS A 1 845 ? 89.573 16.855 -65.583 1.00 77.00 845 LYS A CA 1
ATOM 6834 C C . LYS A 1 845 ? 89.005 16.757 -64.165 1.00 77.00 845 LYS A C 1
ATOM 6836 O O . LYS A 1 845 ? 89.051 15.680 -63.581 1.00 77.00 845 LYS A O 1
ATOM 6841 N N . THR A 1 846 ? 88.512 17.853 -63.589 1.00 78.00 846 THR A N 1
ATOM 6842 C CA . THR A 1 846 ? 87.871 17.850 -62.266 1.00 78.00 846 THR A CA 1
ATOM 6843 C C . THR A 1 846 ? 86.381 17.495 -62.321 1.00 78.00 846 THR A C 1
ATOM 6845 O O . THR A 1 846 ? 85.808 17.109 -61.303 1.00 78.00 846 THR A O 1
ATOM 6848 N N . LEU A 1 847 ? 85.751 17.553 -63.502 1.00 79.94 847 LEU A N 1
ATOM 6849 C CA . LEU A 1 847 ? 84.319 17.310 -63.697 1.00 79.94 847 LEU A CA 1
ATOM 6850 C C . LEU A 1 847 ? 84.060 15.915 -64.284 1.00 79.94 847 LEU A C 1
ATOM 6852 O O . LEU A 1 847 ? 83.715 15.756 -65.453 1.00 79.94 847 LEU A O 1
ATOM 6856 N N . ASN A 1 848 ? 84.192 14.884 -63.445 1.00 76.81 848 ASN A N 1
ATOM 6857 C CA . ASN A 1 848 ? 84.088 13.476 -63.860 1.00 76.81 848 ASN A CA 1
ATOM 6858 C C . ASN A 1 848 ? 82.750 13.106 -64.536 1.00 76.81 848 ASN A C 1
ATOM 6860 O O . ASN A 1 848 ? 82.731 12.242 -65.405 1.00 76.81 848 ASN A O 1
ATOM 6864 N N . GLN A 1 849 ? 81.643 13.767 -64.182 1.00 78.19 849 GLN A N 1
ATOM 6865 C CA . GLN A 1 849 ? 80.312 13.516 -64.766 1.00 78.19 849 GLN A CA 1
ATOM 6866 C C . GLN A 1 849 ? 80.156 14.061 -66.199 1.00 78.19 849 GLN A C 1
ATOM 6868 O O . GLN A 1 849 ? 79.201 13.723 -66.889 1.00 78.19 849 GLN A O 1
ATOM 6873 N N . CYS A 1 850 ? 81.107 14.876 -66.663 1.00 80.50 850 CYS A N 1
ATOM 6874 C CA . CYS A 1 850 ? 81.177 15.362 -68.041 1.00 80.50 850 CYS A CA 1
ATOM 6875 C C . CYS A 1 850 ? 81.929 14.405 -68.980 1.00 80.50 850 CYS A C 1
ATOM 6877 O O . CYS A 1 850 ? 82.044 14.679 -70.179 1.00 80.50 850 CYS A O 1
ATOM 6879 N N . TYR A 1 851 ? 82.437 13.290 -68.453 1.00 80.62 851 TYR A N 1
ATOM 6880 C CA . TYR A 1 851 ? 82.973 12.194 -69.247 1.00 80.62 851 TYR A CA 1
ATOM 6881 C C . TYR A 1 851 ? 81.888 11.150 -69.498 1.00 80.62 851 TYR A C 1
ATOM 6883 O O . TYR A 1 851 ? 81.058 10.870 -68.638 1.00 80.62 851 TYR A O 1
ATOM 6891 N N . LYS A 1 852 ? 81.925 10.547 -70.682 1.00 74.06 852 LYS A N 1
ATOM 6892 C CA . LYS A 1 852 ? 81.069 9.427 -71.073 1.00 74.06 852 LYS A CA 1
ATOM 6893 C C . LYS A 1 852 ? 81.919 8.256 -71.544 1.00 74.06 852 LYS A C 1
ATOM 6895 O O . LYS A 1 852 ? 83.045 8.452 -72.003 1.00 74.06 852 LYS A O 1
ATOM 6900 N N . TYR A 1 853 ? 81.379 7.049 -71.442 1.00 74.50 853 TYR A N 1
ATOM 6901 C CA . TYR A 1 853 ? 82.095 5.828 -71.806 1.00 74.50 853 TYR A CA 1
ATOM 6902 C C . TYR A 1 853 ? 81.800 5.395 -73.249 1.00 74.50 853 TYR A C 1
ATOM 6904 O O . TYR A 1 853 ? 80.652 5.427 -73.701 1.00 74.50 853 TYR A O 1
ATOM 6912 N N . CYS A 1 854 ? 82.860 4.983 -73.949 1.00 73.75 854 CYS A N 1
ATOM 6913 C CA . CYS A 1 854 ? 82.859 4.382 -75.287 1.00 73.75 854 CYS A CA 1
ATOM 6914 C C . CYS A 1 854 ? 83.660 3.069 -75.302 1.00 73.75 854 CYS A C 1
ATOM 6916 O O . CYS A 1 854 ? 84.204 2.682 -74.269 1.00 73.75 854 CYS A O 1
ATOM 6918 N N . ASN A 1 855 ? 83.734 2.401 -76.465 1.00 69.75 855 ASN A N 1
ATOM 6919 C CA . ASN A 1 855 ? 84.445 1.126 -76.695 1.00 69.75 855 ASN A CA 1
ATOM 6920 C C . ASN A 1 855 ? 85.699 0.924 -75.826 1.00 69.75 855 ASN A C 1
ATOM 6922 O O . ASN A 1 855 ? 86.532 1.828 -75.704 1.00 69.75 855 ASN A O 1
ATOM 6926 N N . ASN A 1 856 ? 85.873 -0.287 -75.292 1.00 66.00 856 ASN A N 1
ATOM 6927 C CA . ASN A 1 856 ? 86.941 -0.658 -74.359 1.00 66.00 856 ASN A CA 1
ATOM 6928 C C . ASN A 1 856 ? 86.950 0.166 -73.050 1.00 66.00 856 ASN A C 1
ATOM 6930 O O . ASN A 1 856 ? 88.020 0.386 -72.477 1.00 66.00 856 ASN A O 1
ATOM 6934 N N . ASN A 1 857 ? 85.791 0.640 -72.569 1.00 64.81 857 ASN A N 1
ATOM 6935 C CA . ASN A 1 857 ? 85.657 1.495 -71.374 1.00 64.81 857 ASN A CA 1
ATOM 6936 C C . ASN A 1 857 ? 86.473 2.807 -71.430 1.00 64.81 857 ASN A C 1
ATOM 6938 O O . ASN A 1 857 ? 86.857 3.359 -70.395 1.00 64.81 857 ASN A O 1
ATOM 6942 N N . GLN A 1 858 ? 86.743 3.338 -72.624 1.00 73.06 858 GLN A N 1
ATOM 6943 C CA . GLN A 1 858 ? 87.455 4.609 -72.757 1.00 73.06 858 GLN A CA 1
ATOM 6944 C C . GLN A 1 858 ? 86.547 5.774 -72.337 1.00 73.06 858 GLN A C 1
ATOM 6946 O O . GLN A 1 858 ? 85.469 5.960 -72.905 1.00 73.06 858 GLN A O 1
ATOM 6951 N N . SER A 1 859 ? 86.991 6.571 -71.357 1.00 74.44 859 SER A N 1
ATOM 6952 C CA . SER A 1 859 ? 86.322 7.806 -70.946 1.00 74.44 859 SER A CA 1
ATOM 6953 C C . SER A 1 859 ? 86.669 8.938 -71.915 1.00 74.44 859 SER A C 1
ATOM 6955 O O . SER A 1 859 ? 87.822 9.348 -72.046 1.00 74.44 859 SER A O 1
ATOM 6957 N N . ILE A 1 860 ? 85.660 9.450 -72.613 1.00 80.94 860 ILE A N 1
ATOM 6958 C CA . ILE A 1 860 ? 85.791 10.574 -73.543 1.00 80.94 860 ILE A CA 1
ATOM 6959 C C . ILE A 1 860 ? 84.969 11.763 -73.050 1.00 80.94 860 ILE A C 1
ATOM 6961 O O . ILE A 1 860 ? 83.943 11.596 -72.393 1.00 80.94 860 ILE A O 1
ATOM 6965 N N . TRP A 1 861 ? 85.416 12.979 -73.358 1.00 83.69 861 TRP A N 1
ATOM 6966 C CA . TRP A 1 861 ? 84.698 14.200 -72.988 1.00 83.69 861 TRP A CA 1
ATOM 6967 C C . TRP A 1 861 ? 83.346 14.296 -73.715 1.00 83.69 861 TRP A C 1
ATOM 6969 O O . TRP A 1 861 ? 83.231 13.852 -74.861 1.00 83.69 861 TRP A O 1
ATOM 6979 N N . TYR A 1 862 ? 82.319 14.881 -73.084 1.00 78.94 862 TYR A N 1
ATOM 6980 C CA . TYR A 1 862 ? 80.938 14.841 -73.597 1.00 78.94 862 TYR A CA 1
ATOM 6981 C C . TYR A 1 862 ? 80.772 15.350 -75.042 1.00 78.94 862 TYR A C 1
ATOM 6983 O O . TYR A 1 862 ? 79.895 14.855 -75.757 1.00 78.94 862 TYR A O 1
ATOM 6991 N N . SER A 1 863 ? 81.612 16.300 -75.479 1.00 76.38 863 SER A N 1
ATOM 6992 C CA . SER A 1 863 ? 81.571 16.904 -76.819 1.00 76.38 863 SER A CA 1
ATOM 6993 C C . SER A 1 863 ? 82.122 16.004 -77.937 1.00 76.38 863 SER A C 1
ATOM 6995 O O . SER A 1 863 ? 81.929 16.308 -79.114 1.00 76.38 863 SER A O 1
ATOM 6997 N N . ILE A 1 864 ? 82.765 14.879 -77.603 1.00 78.06 864 ILE A N 1
ATOM 6998 C CA . ILE A 1 864 ? 83.306 13.903 -78.562 1.00 78.06 864 ILE A CA 1
ATOM 6999 C C . ILE A 1 864 ? 82.236 12.844 -78.863 1.00 78.06 864 ILE A C 1
ATOM 7001 O O . ILE A 1 864 ? 81.633 12.302 -77.946 1.00 78.06 864 ILE A O 1
ATOM 7005 N N . ILE A 1 865 ? 81.963 12.521 -80.129 1.00 72.81 865 ILE A N 1
ATOM 7006 C CA . ILE A 1 865 ? 80.911 11.554 -80.507 1.00 72.81 865 ILE A CA 1
ATOM 7007 C C . ILE A 1 865 ? 81.431 10.110 -80.401 1.00 72.81 865 ILE A C 1
ATOM 7009 O O . ILE A 1 865 ? 82.524 9.804 -80.873 1.00 72.81 865 ILE A O 1
ATOM 7013 N N . CYS A 1 866 ? 80.632 9.222 -79.802 1.00 75.12 866 CYS A N 1
ATOM 7014 C CA . CYS A 1 866 ? 80.900 7.785 -79.755 1.00 75.12 866 CYS A CA 1
ATOM 7015 C C . CYS A 1 866 ? 80.425 7.106 -81.048 1.00 75.12 866 CYS A C 1
ATOM 7017 O O . CYS A 1 866 ? 79.260 7.260 -81.410 1.00 75.12 866 CYS A O 1
ATOM 7019 N N . ASN A 1 867 ? 81.294 6.353 -81.731 1.00 72.12 867 ASN A N 1
ATOM 7020 C CA . ASN A 1 867 ? 80.967 5.765 -83.041 1.00 72.12 867 ASN A CA 1
ATOM 7021 C C . ASN A 1 867 ? 80.420 4.323 -82.971 1.00 72.12 867 ASN A C 1
ATOM 7023 O O . ASN A 1 867 ? 79.721 3.902 -83.889 1.00 72.12 867 ASN A O 1
ATOM 7027 N N . SER A 1 868 ? 80.723 3.565 -81.912 1.00 75.69 868 SER A N 1
ATOM 7028 C CA . SER A 1 868 ? 80.168 2.228 -81.634 1.00 75.69 868 SER A CA 1
ATOM 7029 C C . SER A 1 868 ? 80.321 1.879 -80.142 1.00 75.69 868 SER A C 1
ATOM 7031 O O . SER A 1 868 ? 81.008 2.615 -79.430 1.00 75.69 868 SER A O 1
ATOM 7033 N N . CYS A 1 869 ? 79.662 0.802 -79.690 1.00 77.38 869 CYS A N 1
ATOM 7034 C CA . CYS A 1 869 ? 79.718 0.263 -78.322 1.00 77.38 869 CYS A CA 1
ATOM 7035 C C . CYS A 1 869 ? 80.116 -1.225 -78.322 1.00 77.38 869 CYS A C 1
ATOM 7037 O O . CYS A 1 869 ? 79.884 -1.923 -79.314 1.00 77.38 869 CYS A O 1
ATOM 7039 N N . ASP A 1 870 ? 80.682 -1.707 -77.209 1.00 79.44 870 ASP A N 1
ATOM 7040 C CA . ASP A 1 870 ? 81.020 -3.123 -77.008 1.00 79.44 870 ASP A CA 1
ATOM 7041 C C . ASP A 1 870 ? 79.748 -4.003 -76.924 1.00 79.44 870 ASP A C 1
ATOM 7043 O O . ASP A 1 870 ? 78.683 -3.504 -76.544 1.00 79.44 870 ASP A O 1
ATOM 7047 N N . PRO A 1 871 ? 79.820 -5.313 -77.246 1.00 77.25 871 PRO A N 1
ATOM 7048 C CA . PRO A 1 871 ? 78.696 -6.234 -77.050 1.00 77.25 871 PRO A CA 1
ATOM 7049 C C . PRO A 1 871 ? 78.212 -6.208 -75.591 1.00 77.25 871 PRO A C 1
ATOM 7051 O O . PRO A 1 871 ? 79.039 -6.278 -74.680 1.00 77.25 871 PRO A O 1
ATOM 7054 N N . GLY A 1 872 ? 76.899 -6.098 -75.370 1.00 73.25 872 GLY A N 1
ATOM 7055 C CA . GLY A 1 872 ? 76.319 -5.856 -74.039 1.00 73.25 872 GLY A CA 1
ATOM 7056 C C . GLY A 1 872 ? 75.871 -4.409 -73.790 1.00 73.25 872 GLY A C 1
ATOM 7057 O O . GLY A 1 872 ? 75.254 -4.115 -72.774 1.00 73.25 872 GLY A O 1
ATOM 7058 N N . PHE A 1 873 ? 76.202 -3.474 -74.693 1.00 79.88 873 PHE A N 1
ATOM 7059 C CA . PHE A 1 873 ? 75.898 -2.046 -74.550 1.00 79.88 873 PHE A CA 1
ATOM 7060 C C . PHE A 1 873 ? 75.213 -1.478 -75.801 1.00 79.88 873 PHE A C 1
ATOM 7062 O O . PHE A 1 873 ? 75.595 -1.765 -76.936 1.00 79.88 873 PHE A O 1
ATOM 7069 N N . GLN A 1 874 ? 74.225 -0.609 -75.595 1.00 80.69 874 GLN A N 1
ATOM 7070 C CA . GLN A 1 874 ? 73.543 0.168 -76.626 1.00 80.69 874 GLN A CA 1
ATOM 7071 C C . GLN A 1 874 ? 73.976 1.630 -76.578 1.00 80.69 874 GLN A C 1
ATOM 7073 O O . GLN A 1 874 ? 74.198 2.214 -75.517 1.00 80.69 874 GLN A O 1
ATOM 7078 N N . LEU A 1 875 ? 74.066 2.246 -77.753 1.00 79.06 875 LEU A N 1
ATOM 7079 C CA . LEU A 1 875 ? 74.392 3.658 -77.868 1.00 79.06 875 LEU A CA 1
ATOM 7080 C C . LEU A 1 875 ? 73.129 4.502 -77.642 1.00 79.06 875 LEU A C 1
ATOM 7082 O O . LEU A 1 875 ? 72.290 4.610 -78.536 1.00 79.06 875 LEU A O 1
ATOM 7086 N N . ILE A 1 876 ? 73.007 5.132 -76.471 1.00 72.88 876 ILE A N 1
ATOM 7087 C CA . ILE A 1 876 ? 71.902 6.045 -76.134 1.00 72.88 876 ILE A CA 1
ATOM 7088 C C . ILE A 1 876 ? 72.480 7.443 -75.910 1.00 72.88 876 ILE A C 1
ATOM 7090 O O . ILE A 1 876 ? 73.342 7.650 -75.061 1.00 72.88 876 ILE A O 1
ATOM 7094 N N . SER A 1 877 ? 72.019 8.424 -76.693 1.00 67.81 877 SER A N 1
ATOM 7095 C CA . SER A 1 877 ? 72.442 9.835 -76.583 1.00 67.81 877 SER A CA 1
ATOM 7096 C C . SER A 1 877 ? 73.966 10.051 -76.622 1.00 67.81 877 SER A C 1
ATOM 7098 O O . SER A 1 877 ? 74.502 10.962 -75.993 1.00 67.81 877 SER A O 1
ATOM 7100 N N . GLY A 1 878 ? 74.681 9.220 -77.389 1.00 70.00 878 GLY A N 1
ATOM 7101 C CA . GLY A 1 878 ? 76.129 9.327 -77.579 1.00 70.00 878 GLY A CA 1
ATOM 7102 C C . GLY A 1 878 ? 76.984 8.756 -76.442 1.00 70.00 878 GLY A C 1
ATOM 7103 O O . GLY A 1 878 ? 78.190 8.996 -76.469 1.00 70.00 878 GLY A O 1
ATOM 7104 N N . GLU A 1 879 ? 76.388 8.039 -75.484 1.00 75.56 879 GLU A N 1
ATOM 7105 C CA . GLU A 1 879 ? 77.034 7.265 -74.413 1.00 75.56 879 GLU A CA 1
ATOM 7106 C C . GLU A 1 879 ? 76.664 5.776 -74.564 1.00 75.56 879 GLU A C 1
ATOM 7108 O O . GLU A 1 879 ? 75.526 5.450 -74.913 1.00 75.56 879 GLU A O 1
ATOM 7113 N N . CYS A 1 880 ? 77.611 4.869 -74.310 1.00 79.81 880 CYS A N 1
ATOM 7114 C CA . CYS A 1 880 ? 77.325 3.435 -74.266 1.00 79.81 880 CYS A CA 1
ATOM 7115 C C . CYS A 1 880 ? 76.689 3.065 -72.920 1.00 79.81 880 CYS A C 1
ATOM 7117 O O . CYS A 1 880 ? 77.340 3.146 -71.880 1.00 79.81 880 CYS A O 1
ATOM 7119 N N . GLN A 1 881 ? 75.419 2.660 -72.941 1.00 77.25 881 GLN A N 1
ATOM 7120 C CA . GLN A 1 881 ? 74.671 2.204 -71.768 1.00 77.25 881 GLN A CA 1
ATOM 7121 C C . GLN A 1 881 ? 74.415 0.697 -71.867 1.00 77.25 881 GLN A C 1
ATOM 7123 O O . GLN A 1 881 ? 74.156 0.220 -72.970 1.00 77.25 881 GLN A O 1
ATOM 7128 N N . PRO A 1 882 ? 74.514 -0.061 -70.766 1.00 79.31 882 PRO A N 1
ATOM 7129 C CA . PRO A 1 882 ? 74.314 -1.505 -70.798 1.00 79.31 882 PRO A CA 1
ATOM 7130 C C . PRO A 1 882 ? 72.862 -1.850 -71.197 1.00 79.31 882 PRO A C 1
ATOM 7132 O O . PRO A 1 882 ? 71.945 -1.035 -71.010 1.00 79.31 882 PRO A O 1
ATOM 7135 N N . ILE A 1 883 ? 72.676 -2.982 -71.884 1.00 80.25 883 ILE A N 1
ATOM 7136 C CA . ILE A 1 883 ? 71.386 -3.399 -72.448 1.00 80.25 883 ILE A CA 1
ATOM 7137 C C . ILE A 1 883 ? 70.677 -4.339 -71.479 1.00 80.25 883 ILE A C 1
ATOM 7139 O O . ILE A 1 883 ? 70.893 -5.542 -71.488 1.00 80.25 883 ILE A O 1
ATOM 7143 N N . CYS A 1 884 ? 69.696 -3.798 -70.766 1.00 77.56 884 CYS A N 1
ATOM 7144 C CA . CYS A 1 884 ? 68.870 -4.613 -69.890 1.00 77.56 884 CYS A CA 1
ATOM 7145 C C . CYS A 1 884 ? 67.969 -5.588 -70.671 1.00 77.56 884 CYS A C 1
ATOM 7147 O O . CYS A 1 884 ? 67.054 -5.135 -71.371 1.00 77.56 884 CYS A O 1
ATOM 7149 N N . GLY A 1 885 ? 68.168 -6.900 -70.520 1.00 71.94 885 GLY A N 1
ATOM 7150 C CA . GLY A 1 885 ? 67.401 -7.957 -71.192 1.00 71.94 885 GLY A CA 1
ATOM 7151 C C . GLY A 1 885 ? 68.158 -8.699 -72.295 1.00 71.94 885 GLY A C 1
ATOM 7152 O O . GLY A 1 885 ? 67.511 -9.365 -73.108 1.00 71.94 885 GLY A O 1
ATOM 7153 N N . ASP A 1 886 ? 69.485 -8.574 -72.365 1.00 79.50 886 ASP A N 1
ATOM 7154 C CA . ASP A 1 886 ? 70.338 -9.211 -73.373 1.00 79.50 886 ASP A CA 1
ATOM 7155 C C . ASP A 1 886 ? 71.114 -10.448 -72.873 1.00 79.50 886 ASP A C 1
ATOM 7157 O O . ASP A 1 886 ? 71.860 -11.067 -73.642 1.00 79.50 886 ASP A O 1
ATOM 7161 N N . LEU A 1 887 ? 70.848 -10.863 -71.628 1.00 75.44 887 LEU A N 1
ATOM 7162 C CA . LEU A 1 887 ? 71.430 -12.026 -70.946 1.00 75.44 887 LEU A CA 1
ATOM 7163 C C . LEU A 1 887 ? 72.929 -11.882 -70.605 1.00 75.44 887 LEU A C 1
ATOM 7165 O O . LEU A 1 887 ? 73.588 -12.885 -70.306 1.00 75.44 887 LEU A O 1
ATOM 7169 N N . GLN A 1 888 ? 73.483 -10.671 -70.639 1.00 78.44 888 GLN A N 1
ATOM 7170 C CA . GLN A 1 888 ? 74.799 -10.324 -70.119 1.00 78.44 888 GLN A CA 1
ATOM 7171 C C . GLN A 1 888 ? 74.765 -9.211 -69.050 1.00 78.44 888 GLN A C 1
ATOM 7173 O O . GLN A 1 888 ? 74.778 -8.038 -69.384 1.00 78.44 888 GLN A O 1
ATOM 7178 N N . ILE A 1 889 ? 74.968 -9.553 -67.769 1.00 76.56 889 ILE A N 1
ATOM 7179 C CA . ILE A 1 889 ? 75.131 -8.548 -66.697 1.00 76.56 889 ILE A CA 1
ATOM 7180 C C . ILE A 1 889 ? 76.438 -7.753 -66.902 1.00 76.56 889 ILE A C 1
ATOM 7182 O O . ILE A 1 889 ? 77.543 -8.248 -66.628 1.00 76.56 889 ILE A O 1
ATOM 7186 N N . LYS A 1 890 ? 76.330 -6.514 -67.394 1.00 75.94 890 LYS A N 1
ATOM 7187 C CA . LYS A 1 890 ? 77.451 -5.612 -67.712 1.00 75.94 890 LYS A CA 1
ATOM 7188 C C . LYS A 1 890 ? 77.228 -4.205 -67.144 1.00 75.94 890 LYS A C 1
ATOM 7190 O O . LYS A 1 890 ? 76.120 -3.748 -66.908 1.00 75.94 890 LYS A O 1
ATOM 7195 N N . GLY A 1 891 ? 78.313 -3.456 -66.931 1.00 75.69 891 GLY A N 1
ATOM 7196 C CA . GLY A 1 891 ? 78.216 -2.068 -66.463 1.00 75.69 891 GLY A CA 1
ATOM 7197 C C . GLY A 1 891 ? 77.572 -1.950 -65.074 1.00 75.69 891 GLY A C 1
ATOM 7198 O O . GLY A 1 891 ? 78.118 -2.475 -64.108 1.00 75.69 891 GLY A O 1
ATOM 7199 N N . TYR A 1 892 ? 76.454 -1.219 -64.972 1.00 72.25 892 TYR A N 1
ATOM 7200 C CA . TYR A 1 892 ? 75.728 -0.994 -63.713 1.00 72.25 892 TYR A CA 1
ATOM 7201 C C . TYR A 1 892 ? 74.633 -2.030 -63.429 1.00 72.25 892 TYR A C 1
ATOM 7203 O O . TYR A 1 892 ? 73.906 -1.884 -62.450 1.00 72.25 892 TYR A O 1
ATOM 7211 N N . GLU A 1 893 ? 74.481 -3.052 -64.263 1.00 77.19 893 GLU A N 1
ATOM 7212 C CA . GLU A 1 893 ? 73.442 -4.065 -64.100 1.00 77.19 893 GLU A CA 1
ATOM 7213 C C . GLU A 1 893 ? 73.735 -4.988 -62.905 1.00 77.19 893 GLU A C 1
ATOM 7215 O O . GLU A 1 893 ? 74.869 -5.399 -62.671 1.00 77.19 893 GLU A O 1
ATOM 7220 N N . GLN A 1 894 ? 72.702 -5.314 -62.129 1.00 76.50 894 GLN A N 1
ATOM 7221 C CA . GLN A 1 894 ? 72.726 -6.315 -61.051 1.00 76.50 894 GLN A CA 1
ATOM 7222 C C . GLN A 1 894 ? 71.960 -7.588 -61.432 1.00 76.50 894 GLN A C 1
ATOM 7224 O O . GLN A 1 894 ? 72.090 -8.617 -60.775 1.00 76.50 894 GLN A O 1
ATOM 7229 N N . CYS A 1 895 ? 71.136 -7.497 -62.469 1.00 78.00 895 CYS A N 1
ATOM 7230 C CA . CYS A 1 895 ? 70.276 -8.542 -62.998 1.00 78.00 895 CYS A CA 1
ATOM 7231 C C . CYS A 1 895 ? 69.884 -8.143 -64.428 1.00 78.00 895 CYS A C 1
ATOM 7233 O O . CYS A 1 895 ? 69.939 -6.961 -64.757 1.00 78.00 895 CYS A O 1
ATOM 7235 N N . ASP A 1 896 ? 69.490 -9.108 -65.257 1.00 73.62 896 ASP A N 1
ATOM 7236 C CA . ASP A 1 896 ? 69.305 -8.889 -66.700 1.00 73.62 896 ASP A CA 1
ATOM 7237 C C . ASP A 1 896 ? 67.860 -9.095 -67.178 1.00 73.62 896 ASP A C 1
ATOM 7239 O O . ASP A 1 896 ? 67.386 -8.479 -68.125 1.00 73.62 896 ASP A O 1
ATOM 7243 N N . ASN A 1 897 ? 67.099 -9.950 -66.502 1.00 71.31 897 ASN A N 1
ATOM 7244 C CA . ASN A 1 897 ? 65.786 -10.350 -66.992 1.00 71.31 897 ASN A CA 1
ATOM 7245 C C . ASN A 1 897 ? 64.751 -9.227 -66.825 1.00 71.31 897 ASN A C 1
ATOM 7247 O O . ASN A 1 897 ? 64.404 -8.858 -65.710 1.00 71.31 897 ASN A O 1
ATOM 7251 N N . ASN A 1 898 ? 64.176 -8.743 -67.927 1.00 59.00 898 ASN A N 1
ATOM 7252 C CA . ASN A 1 898 ? 63.076 -7.765 -67.917 1.00 59.00 898 ASN A CA 1
ATOM 7253 C C . ASN A 1 898 ? 61.722 -8.367 -68.364 1.00 59.00 898 ASN A C 1
ATOM 7255 O O . ASN A 1 898 ? 60.833 -7.652 -68.830 1.00 59.00 898 ASN A O 1
ATOM 7259 N N . SER A 1 899 ? 61.528 -9.687 -68.243 1.00 53.47 899 SER A N 1
ATOM 7260 C CA . SER A 1 899 ? 60.308 -10.366 -68.706 1.00 53.47 899 SER A CA 1
ATOM 7261 C C . SER A 1 899 ? 59.362 -10.774 -67.564 1.00 53.47 899 SER A C 1
ATOM 7263 O O . SER A 1 899 ? 59.598 -11.768 -66.893 1.00 53.47 899 SER A O 1
ATOM 7265 N N . ASN A 1 900 ? 58.240 -10.048 -67.448 1.00 51.19 900 ASN A N 1
ATOM 7266 C CA . ASN A 1 900 ? 56.987 -10.358 -66.729 1.00 51.19 900 ASN A CA 1
ATOM 7267 C C . ASN A 1 900 ? 57.027 -10.590 -65.199 1.00 51.19 900 ASN A C 1
ATOM 7269 O O . ASN A 1 900 ? 57.470 -11.628 -64.733 1.00 51.19 900 ASN A O 1
ATOM 7273 N N . LEU A 1 901 ? 56.412 -9.635 -64.479 1.00 48.56 901 LEU A N 1
ATOM 7274 C CA . LEU A 1 901 ? 55.782 -9.561 -63.133 1.00 48.56 901 LEU A CA 1
ATOM 7275 C C . LEU A 1 901 ? 56.169 -10.474 -61.939 1.00 48.56 901 LEU A C 1
ATOM 7277 O O . LEU A 1 901 ? 55.664 -10.217 -60.849 1.00 48.56 901 LEU A O 1
ATOM 7281 N N . ILE A 1 902 ? 57.017 -11.492 -62.082 1.00 51.16 902 ILE A N 1
ATOM 7282 C CA . ILE A 1 902 ? 57.486 -12.375 -60.993 1.00 51.16 902 ILE A CA 1
ATOM 7283 C C . ILE A 1 902 ? 59.027 -12.427 -60.943 1.00 51.16 902 ILE A C 1
ATOM 7285 O O . ILE A 1 902 ? 59.595 -13.102 -60.092 1.00 51.16 902 ILE A O 1
ATOM 7289 N N . ASP A 1 903 ? 59.727 -11.669 -61.791 1.00 58.78 903 ASP A N 1
ATOM 7290 C CA . ASP A 1 903 ? 61.187 -11.576 -61.726 1.00 58.78 903 ASP A CA 1
ATOM 7291 C C . ASP A 1 903 ? 61.636 -10.402 -60.838 1.00 58.78 903 ASP A C 1
ATOM 7293 O O . ASP A 1 903 ? 61.110 -9.291 -60.925 1.00 58.78 903 ASP A O 1
ATOM 7297 N N . LEU A 1 904 ? 62.627 -10.652 -59.977 1.00 67.25 904 LEU A N 1
ATOM 7298 C CA . LEU A 1 904 ? 63.176 -9.724 -58.974 1.00 67.25 904 LEU A CA 1
ATOM 7299 C C . LEU A 1 904 ? 63.954 -8.550 -59.592 1.00 67.25 904 LEU A C 1
ATOM 7301 O O . LEU A 1 904 ? 64.664 -7.859 -58.871 1.00 67.25 904 LEU A O 1
ATOM 7305 N N . CYS A 1 905 ? 63.859 -8.323 -60.903 1.00 73.25 905 CYS A N 1
ATOM 7306 C CA . CYS A 1 905 ? 64.703 -7.411 -61.662 1.00 73.25 905 CYS A CA 1
ATOM 7307 C C . CYS A 1 905 ? 63.880 -6.303 -62.333 1.00 73.25 905 CYS A C 1
ATOM 7309 O O . CYS A 1 905 ? 62.948 -6.569 -63.089 1.00 73.25 905 CYS A O 1
ATOM 7311 N N . TYR A 1 906 ? 64.209 -5.041 -62.048 1.00 74.56 906 TYR A N 1
ATOM 7312 C CA . TYR A 1 906 ? 63.572 -3.873 -62.660 1.00 74.56 906 TYR A CA 1
ATOM 7313 C C . TYR A 1 906 ? 64.624 -2.813 -62.979 1.00 74.56 906 TYR A C 1
ATOM 7315 O O . TYR A 1 906 ? 65.376 -2.401 -62.096 1.00 74.56 906 TYR A O 1
ATOM 7323 N N . ASN A 1 907 ? 64.677 -2.365 -64.238 1.00 73.31 907 ASN A N 1
ATOM 7324 C CA . ASN A 1 907 ? 65.747 -1.496 -64.751 1.00 73.31 907 ASN A CA 1
ATOM 7325 C C . ASN A 1 907 ? 67.145 -2.019 -64.391 1.00 73.31 907 ASN A C 1
ATOM 7327 O O . ASN A 1 907 ? 68.026 -1.257 -63.997 1.00 73.31 907 ASN A O 1
ATOM 7331 N N . CYS A 1 908 ? 67.333 -3.334 -64.498 1.00 75.12 908 CYS A N 1
ATOM 7332 C CA . CYS A 1 908 ? 68.602 -3.991 -64.219 1.00 75.12 908 CYS A CA 1
ATOM 7333 C C . CYS A 1 908 ? 69.125 -3.815 -62.788 1.00 75.12 908 CYS A C 1
ATOM 7335 O O . CYS A 1 908 ? 70.324 -3.924 -62.546 1.00 75.12 908 CYS A O 1
ATOM 7337 N N . GLN A 1 909 ? 68.243 -3.535 -61.826 1.00 79.25 909 GLN A N 1
ATOM 7338 C CA . GLN A 1 909 ? 68.516 -3.587 -60.388 1.00 79.25 909 GLN A CA 1
ATOM 7339 C C . GLN A 1 909 ? 67.516 -4.524 -59.710 1.00 79.25 909 GLN A C 1
ATOM 7341 O O . GLN A 1 909 ? 66.391 -4.688 -60.195 1.00 79.25 909 GLN A O 1
ATOM 7346 N N . PHE A 1 910 ? 67.884 -5.101 -58.562 1.00 74.38 910 PHE A N 1
ATOM 7347 C CA . PHE A 1 910 ? 66.938 -5.924 -57.811 1.00 74.38 910 PHE A CA 1
ATOM 7348 C C . PHE A 1 910 ? 65.798 -5.073 -57.217 1.00 74.38 910 PHE A C 1
ATOM 7350 O O . PHE A 1 910 ? 66.039 -4.079 -56.529 1.00 74.38 910 PHE A O 1
ATOM 7357 N N . LYS A 1 911 ? 64.543 -5.473 -57.447 1.00 72.44 911 LYS A N 1
ATOM 7358 C CA . LYS A 1 911 ? 63.331 -4.834 -56.915 1.00 72.44 911 LYS A CA 1
ATOM 7359 C C . LYS A 1 911 ? 62.460 -5.870 -56.205 1.00 72.44 911 LYS A C 1
ATOM 7361 O O . LYS A 1 911 ? 61.664 -6.561 -56.834 1.00 72.44 911 LYS A O 1
ATOM 7366 N N . CYS A 1 912 ? 62.579 -5.925 -54.881 1.00 68.88 912 CYS A N 1
ATOM 7367 C CA . CYS A 1 912 ? 61.809 -6.834 -54.030 1.00 68.88 912 CYS A CA 1
ATOM 7368 C C . CYS A 1 912 ? 60.699 -6.099 -53.255 1.00 68.88 912 CYS A C 1
ATOM 7370 O O . CYS A 1 912 ? 60.837 -4.899 -52.980 1.00 68.88 912 CYS A O 1
ATOM 7372 N N . PRO A 1 913 ? 59.614 -6.797 -52.867 1.00 64.38 913 PRO A N 1
ATOM 7373 C CA . PRO A 1 913 ? 58.652 -6.299 -51.888 1.00 64.38 913 PRO A CA 1
ATOM 7374 C C . PRO A 1 913 ? 59.325 -5.857 -50.580 1.00 64.38 913 PRO A C 1
ATOM 7376 O O . PRO A 1 913 ? 60.359 -6.394 -50.186 1.00 64.38 913 PRO A O 1
ATOM 7379 N N . ILE A 1 914 ? 58.736 -4.868 -49.898 1.00 60.28 914 ILE A N 1
ATOM 7380 C CA . ILE A 1 914 ? 59.354 -4.219 -48.727 1.00 60.28 914 ILE A CA 1
ATOM 7381 C C . ILE A 1 914 ? 59.590 -5.167 -47.538 1.00 60.28 914 ILE A C 1
ATOM 7383 O O . ILE A 1 914 ? 60.459 -4.885 -46.721 1.00 60.28 914 ILE A O 1
ATOM 7387 N N . HIS A 1 915 ? 58.857 -6.280 -47.487 1.00 59.75 915 HIS A N 1
ATOM 7388 C CA . HIS A 1 915 ? 58.880 -7.294 -46.431 1.00 59.75 915 HIS A CA 1
ATOM 7389 C C . HIS A 1 915 ? 59.905 -8.417 -46.657 1.00 59.75 915 HIS A C 1
ATOM 7391 O O . HIS A 1 915 ? 60.072 -9.286 -45.811 1.00 59.75 915 HIS A O 1
ATOM 7397 N N . CYS A 1 916 ? 60.629 -8.428 -47.781 1.00 65.81 916 CYS A N 1
ATOM 7398 C CA . CYS A 1 916 ? 61.653 -9.445 -48.011 1.00 65.81 916 CYS A CA 1
ATOM 7399 C C . CYS A 1 916 ? 62.951 -9.067 -47.277 1.00 65.81 916 CYS A C 1
ATOM 7401 O O . CYS A 1 916 ? 63.589 -8.060 -47.594 1.00 65.81 916 CYS A O 1
ATOM 7403 N N . GLN A 1 917 ? 63.364 -9.896 -46.313 1.00 61.62 917 GLN A N 1
ATOM 7404 C CA . GLN A 1 917 ? 64.542 -9.663 -45.464 1.00 61.62 917 GLN A CA 1
ATOM 7405 C C . GLN A 1 917 ? 65.867 -9.593 -46.257 1.00 61.62 917 GLN A C 1
ATOM 7407 O O . GLN A 1 917 ? 66.821 -8.941 -45.828 1.00 61.62 917 GLN A O 1
ATOM 7412 N N . THR A 1 918 ? 65.926 -10.225 -47.434 1.00 61.22 918 THR A N 1
ATOM 7413 C CA . THR A 1 918 ? 67.046 -10.168 -48.387 1.00 61.22 918 THR A CA 1
ATOM 7414 C C . THR A 1 918 ? 66.533 -9.873 -49.801 1.00 61.22 918 THR A C 1
ATOM 7416 O O . THR A 1 918 ? 65.504 -10.401 -50.222 1.00 61.22 918 THR A O 1
ATOM 7419 N N . CYS A 1 919 ? 67.249 -9.023 -50.549 1.00 67.94 919 CYS A N 1
ATOM 7420 C CA . CYS A 1 919 ? 66.915 -8.665 -51.933 1.00 67.94 919 CYS A CA 1
ATOM 7421 C C . CYS A 1 919 ? 68.136 -8.841 -52.844 1.00 67.94 919 CYS A C 1
ATOM 7423 O O . CYS A 1 919 ? 68.938 -7.921 -53.011 1.00 67.94 919 CYS A O 1
ATOM 7425 N N . ASN A 1 920 ? 68.320 -10.061 -53.350 1.00 70.69 920 ASN A N 1
ATOM 7426 C CA . ASN A 1 920 ? 69.420 -10.467 -54.226 1.00 70.69 920 ASN A CA 1
ATOM 7427 C C . ASN A 1 920 ? 69.003 -11.672 -55.099 1.00 70.69 920 ASN A C 1
ATOM 7429 O O . ASN A 1 920 ? 67.855 -12.108 -55.070 1.00 70.69 920 ASN A O 1
ATOM 7433 N N . GLU A 1 921 ? 69.954 -12.259 -55.829 1.00 66.94 921 GLU A N 1
ATOM 7434 C CA . GLU A 1 921 ? 69.749 -13.453 -56.670 1.00 66.94 921 GLU A CA 1
ATOM 7435 C C . GLU A 1 921 ? 69.249 -14.709 -55.921 1.00 66.94 921 GLU A C 1
ATOM 7437 O O . GLU A 1 921 ? 68.816 -15.666 -56.555 1.00 66.94 921 GLU A O 1
ATOM 7442 N N . THR A 1 922 ? 69.288 -14.721 -54.581 1.00 64.12 922 THR A N 1
ATOM 7443 C CA . THR A 1 922 ? 68.830 -15.847 -53.743 1.00 64.12 922 THR A CA 1
ATOM 7444 C C . THR A 1 922 ? 67.439 -15.640 -53.132 1.00 64.12 922 THR A C 1
ATOM 7446 O O . THR A 1 922 ? 66.948 -16.519 -52.421 1.00 64.12 922 THR A O 1
ATOM 7449 N N . THR A 1 923 ? 66.789 -14.499 -53.388 1.00 66.69 923 THR A N 1
ATOM 7450 C CA . THR A 1 923 ? 65.438 -14.211 -52.887 1.00 66.69 923 THR A CA 1
ATOM 7451 C C . THR A 1 923 ? 64.412 -15.145 -53.549 1.00 66.69 923 THR A C 1
ATOM 7453 O O . THR A 1 923 ? 64.381 -15.287 -54.767 1.00 66.69 923 THR A O 1
ATOM 7456 N N . THR A 1 924 ? 63.553 -15.793 -52.755 1.00 62.22 924 THR A N 1
ATOM 7457 C CA . THR A 1 924 ? 62.461 -16.660 -53.242 1.00 62.22 924 THR A CA 1
ATOM 7458 C C . THR A 1 924 ? 61.124 -15.916 -53.158 1.00 62.22 924 THR A C 1
ATOM 7460 O O . THR A 1 924 ? 60.850 -15.271 -52.150 1.00 62.22 924 THR A O 1
ATOM 7463 N N . LEU A 1 925 ? 60.310 -15.963 -54.225 1.00 58.44 925 LEU A N 1
ATOM 7464 C CA . LEU A 1 925 ? 58.992 -15.310 -54.301 1.00 58.44 925 LEU A CA 1
ATOM 7465 C C . LEU A 1 925 ? 57.848 -16.340 -54.464 1.00 58.44 925 LEU A C 1
ATOM 7467 O O . LEU A 1 925 ? 58.018 -17.290 -55.233 1.00 58.44 925 LEU A O 1
ATOM 7471 N N . PRO A 1 926 ? 56.671 -16.133 -53.830 1.00 57.44 926 PRO A N 1
ATOM 7472 C CA . PRO A 1 926 ? 56.382 -15.081 -52.847 1.00 57.44 926 PRO A CA 1
ATOM 7473 C C . PRO A 1 926 ? 57.235 -15.259 -51.581 1.00 57.44 926 PRO A C 1
ATOM 7475 O O . PRO A 1 926 ? 57.537 -16.390 -51.200 1.00 57.44 926 PRO A O 1
ATOM 7478 N N . CYS A 1 927 ? 57.676 -14.142 -50.989 1.00 65.06 927 CYS A N 1
ATOM 7479 C CA . CYS A 1 927 ? 58.435 -14.175 -49.738 1.00 65.06 927 CYS A CA 1
ATOM 7480 C C . CYS A 1 927 ? 57.573 -14.892 -48.682 1.00 65.06 927 CYS A C 1
ATOM 7482 O O . CYS A 1 927 ? 56.363 -14.674 -48.675 1.00 65.06 927 CYS A O 1
ATOM 7484 N N . PRO A 1 928 ? 58.142 -15.808 -47.878 1.00 62.06 928 PRO A N 1
ATOM 7485 C CA . PRO A 1 928 ? 57.364 -16.524 -46.878 1.00 62.06 928 PRO A CA 1
ATOM 7486 C C . PRO A 1 928 ? 56.769 -15.521 -45.888 1.00 62.06 928 PRO A C 1
ATOM 7488 O O . PRO A 1 928 ? 57.503 -14.681 -45.375 1.00 62.06 928 PRO A O 1
ATOM 7491 N N . ASP A 1 929 ? 55.463 -15.631 -45.658 1.00 64.81 929 ASP A N 1
ATOM 7492 C CA . ASP A 1 929 ? 54.729 -14.900 -44.624 1.00 64.81 929 ASP A CA 1
ATOM 7493 C C . ASP A 1 929 ? 55.285 -15.361 -43.252 1.00 64.81 929 ASP A C 1
ATOM 7495 O O . ASP A 1 929 ? 55.285 -16.566 -42.956 1.00 64.81 929 ASP A O 1
ATOM 7499 N N . ILE A 1 930 ? 55.877 -14.448 -42.470 1.00 71.44 930 ILE A N 1
ATOM 7500 C CA . ILE A 1 930 ? 56.541 -14.750 -41.191 1.00 71.44 930 ILE A CA 1
ATOM 7501 C C . ILE A 1 930 ? 55.790 -14.043 -40.073 1.00 71.44 930 ILE A C 1
ATOM 7503 O O . ILE A 1 930 ? 55.981 -12.857 -39.829 1.00 71.44 930 ILE A O 1
ATOM 7507 N N . CYS A 1 931 ? 55.052 -14.830 -39.296 1.00 72.31 931 CYS A N 1
ATOM 7508 C CA . CYS A 1 931 ? 54.338 -14.283 -38.161 1.00 72.31 931 CYS A CA 1
ATOM 7509 C C . CYS A 1 931 ? 55.248 -13.825 -37.018 1.00 72.31 931 CYS A C 1
ATOM 7511 O O . CYS A 1 931 ? 56.149 -14.559 -36.597 1.00 72.31 931 CYS A O 1
ATOM 7513 N N . GLY A 1 932 ? 54.963 -12.646 -36.473 1.00 69.31 932 GLY A N 1
ATOM 7514 C CA . GLY A 1 932 ? 55.715 -11.996 -35.405 1.00 69.31 932 GLY A CA 1
ATOM 7515 C C . GLY A 1 932 ? 56.783 -11.010 -35.895 1.00 69.31 932 GLY A C 1
ATOM 7516 O O . GLY A 1 932 ? 57.587 -10.551 -35.080 1.00 69.31 932 GLY A O 1
ATOM 7517 N N . ASP A 1 933 ? 56.857 -10.709 -37.197 1.00 71.38 933 ASP A N 1
ATOM 7518 C CA . ASP A 1 933 ? 57.864 -9.809 -37.779 1.00 71.38 933 ASP A CA 1
ATOM 7519 C C . ASP A 1 933 ? 57.440 -8.325 -37.829 1.00 71.38 933 ASP A C 1
ATOM 7521 O O . ASP A 1 933 ? 58.239 -7.456 -38.197 1.00 71.38 933 ASP A O 1
ATOM 7525 N N . GLY A 1 934 ? 56.213 -8.015 -37.399 1.00 67.44 934 GLY A N 1
ATOM 7526 C CA . GLY A 1 934 ? 55.654 -6.666 -37.414 1.00 67.44 934 GLY A CA 1
ATOM 7527 C C . GLY A 1 934 ? 55.080 -6.208 -38.766 1.00 67.44 934 GLY A C 1
ATOM 7528 O O . GLY A 1 934 ? 54.677 -5.046 -38.874 1.00 67.44 934 GLY A O 1
ATOM 7529 N N . ILE A 1 935 ? 55.036 -7.056 -39.801 1.00 66.44 935 ILE A N 1
ATOM 7530 C CA . ILE A 1 935 ? 54.614 -6.704 -41.160 1.00 66.44 935 ILE A CA 1
ATOM 7531 C C . ILE A 1 935 ? 53.524 -7.651 -41.706 1.00 66.44 935 ILE A C 1
ATOM 7533 O O . ILE A 1 935 ? 53.823 -8.713 -42.221 1.00 66.44 935 ILE A O 1
ATOM 7537 N N . ILE A 1 936 ? 52.262 -7.197 -41.756 1.00 64.69 936 ILE A N 1
ATOM 7538 C CA . ILE A 1 936 ? 51.158 -7.963 -42.381 1.00 64.69 936 ILE A CA 1
ATOM 7539 C C . ILE A 1 936 ? 51.371 -8.112 -43.899 1.00 64.69 936 ILE A C 1
ATOM 7541 O O . ILE A 1 936 ? 51.331 -7.121 -44.642 1.00 64.69 936 ILE A O 1
ATOM 7545 N N . THR A 1 937 ? 51.527 -9.346 -44.378 1.00 63.78 937 THR A N 1
ATOM 7546 C CA . THR A 1 937 ? 51.739 -9.715 -45.787 1.00 63.78 937 THR A CA 1
ATOM 7547 C C . THR A 1 937 ? 50.918 -10.939 -46.211 1.00 63.78 937 THR A C 1
ATOM 7549 O O . THR A 1 937 ? 50.359 -11.653 -45.389 1.00 63.78 937 THR A O 1
ATOM 7552 N N . GLY A 1 938 ? 50.759 -11.154 -47.523 1.00 67.44 938 GLY A N 1
ATOM 7553 C CA . GLY A 1 938 ? 50.168 -12.391 -48.055 1.00 67.44 938 GLY A CA 1
ATOM 7554 C C . GLY A 1 938 ? 48.802 -12.781 -47.463 1.00 67.44 938 GLY A C 1
ATOM 7555 O O . GLY A 1 938 ? 47.806 -12.087 -47.687 1.00 67.44 938 GLY A O 1
ATOM 7556 N N . ILE A 1 939 ? 48.749 -13.940 -46.789 1.00 62.78 939 ILE A N 1
ATOM 7557 C CA . ILE A 1 939 ? 47.537 -14.521 -46.164 1.00 62.78 939 ILE A CA 1
ATOM 7558 C C . ILE A 1 939 ? 47.374 -14.187 -44.667 1.00 62.78 939 ILE A C 1
ATOM 7560 O O . ILE A 1 939 ? 46.463 -14.722 -44.012 1.00 62.78 939 ILE A O 1
ATOM 7564 N N . GLU A 1 940 ? 48.242 -13.331 -44.130 1.00 71.81 940 GLU A N 1
ATOM 7565 C CA . GLU A 1 940 ? 48.215 -12.872 -42.744 1.00 71.81 940 GLU A CA 1
ATOM 7566 C C . GLU A 1 940 ? 47.029 -11.920 -42.525 1.00 71.81 940 GLU A C 1
ATOM 7568 O O . GLU A 1 940 ? 46.804 -10.966 -43.269 1.00 71.81 940 GLU A O 1
ATOM 7573 N N . GLU A 1 941 ? 46.219 -12.197 -41.506 1.00 72.25 941 GLU A N 1
ATOM 7574 C CA . GLU A 1 941 ? 45.063 -11.370 -41.140 1.00 72.25 941 GLU A CA 1
ATOM 7575 C C . GLU A 1 941 ? 45.440 -10.278 -40.133 1.00 72.25 941 GLU A C 1
ATOM 7577 O O . GLU A 1 941 ? 44.741 -9.273 -40.025 1.00 72.25 941 GLU A O 1
ATOM 7582 N N . CYS A 1 942 ? 46.531 -10.465 -39.394 1.00 78.44 942 CYS A N 1
ATOM 7583 C CA . CYS A 1 942 ? 47.009 -9.581 -38.340 1.00 78.44 942 CYS A CA 1
ATOM 7584 C C . CYS A 1 942 ? 48.502 -9.812 -38.094 1.00 78.44 942 CYS A C 1
ATOM 7586 O O . CYS A 1 942 ? 49.020 -10.852 -38.488 1.00 78.44 942 CYS A O 1
ATOM 7588 N N . GLU A 1 943 ? 49.151 -8.868 -37.413 1.00 84.31 943 GLU A N 1
ATOM 7589 C CA . GLU A 1 943 ? 50.545 -8.971 -36.983 1.00 84.31 943 GLU A CA 1
ATOM 7590 C C . GLU A 1 943 ? 50.768 -8.023 -35.797 1.00 84.31 943 GLU A C 1
ATOM 7592 O O . GLU A 1 943 ? 50.346 -6.863 -35.841 1.00 84.31 943 GLU A O 1
ATOM 7597 N N . ASP A 1 944 ? 51.382 -8.513 -34.724 1.00 74.62 944 ASP A N 1
ATOM 7598 C CA . ASP A 1 944 ? 51.568 -7.778 -33.466 1.00 74.62 944 ASP A CA 1
ATOM 7599 C C . ASP A 1 944 ? 52.998 -7.874 -32.901 1.00 74.62 944 ASP A C 1
ATOM 7601 O O . ASP A 1 944 ? 53.249 -7.542 -31.735 1.00 74.62 944 ASP A O 1
ATOM 7605 N N . GLY A 1 945 ? 53.954 -8.281 -33.743 1.00 75.44 945 GLY A N 1
ATOM 7606 C CA . GLY A 1 945 ? 55.380 -8.349 -33.438 1.00 75.44 945 GLY A CA 1
ATOM 7607 C C . GLY A 1 945 ? 55.739 -9.451 -32.446 1.00 75.44 945 GLY A C 1
ATOM 7608 O O . GLY A 1 945 ? 56.821 -9.413 -31.848 1.00 75.44 945 GLY A O 1
ATOM 7609 N N . ASN A 1 946 ? 54.824 -10.389 -32.193 1.00 77.00 946 ASN A N 1
ATOM 7610 C CA . ASN A 1 946 ? 55.024 -11.468 -31.247 1.00 77.00 946 ASN A CA 1
ATOM 7611 C C . ASN A 1 946 ? 54.279 -12.753 -31.684 1.00 77.00 946 ASN A C 1
ATOM 7613 O O . ASN A 1 946 ? 53.758 -12.851 -32.787 1.00 77.00 946 ASN A O 1
ATOM 7617 N N . THR A 1 947 ? 54.332 -13.805 -30.863 1.00 76.44 947 THR A N 1
ATOM 7618 C CA . THR A 1 947 ? 53.646 -15.086 -31.134 1.00 76.44 947 THR A CA 1
ATOM 7619 C C . THR A 1 947 ? 52.852 -15.563 -29.913 1.00 76.44 947 THR A C 1
ATOM 7621 O O . THR A 1 947 ? 52.843 -16.755 -29.587 1.00 76.44 947 THR A O 1
ATOM 7624 N N . ILE A 1 948 ? 52.288 -14.637 -29.144 1.00 76.38 948 ILE A N 1
ATOM 7625 C CA . ILE A 1 948 ? 51.523 -14.895 -27.925 1.00 76.38 948 ILE A CA 1
ATOM 7626 C C . ILE A 1 948 ? 50.088 -15.238 -28.333 1.00 76.38 948 ILE A C 1
ATOM 7628 O O . ILE A 1 948 ? 49.534 -14.704 -29.277 1.00 76.38 948 ILE A O 1
ATOM 7632 N N . GLN A 1 949 ? 49.478 -16.205 -27.652 1.00 77.56 949 GLN A N 1
ATOM 7633 C CA . GLN A 1 949 ? 48.082 -16.558 -27.914 1.00 77.56 949 GLN A CA 1
ATOM 7634 C C . GLN A 1 949 ? 47.135 -15.610 -27.166 1.00 77.56 949 GLN A C 1
ATOM 7636 O O . GLN A 1 949 ? 47.349 -15.326 -25.985 1.00 77.56 949 GLN A O 1
ATOM 7641 N N . TYR A 1 950 ? 46.023 -15.245 -27.812 1.00 77.62 950 TYR A N 1
ATOM 7642 C CA . TYR A 1 950 ? 44.882 -14.511 -27.236 1.00 77.62 950 TYR A CA 1
ATOM 7643 C C . TYR A 1 950 ? 45.102 -13.043 -26.823 1.00 77.62 950 TYR A C 1
ATOM 7645 O O . TYR A 1 950 ? 44.295 -12.500 -26.057 1.00 77.62 950 TYR A O 1
ATOM 7653 N N . ASP A 1 951 ? 46.150 -12.394 -27.314 1.00 70.81 951 ASP A N 1
ATOM 7654 C CA . ASP A 1 951 ? 46.376 -10.945 -27.208 1.00 70.81 951 ASP A CA 1
ATOM 7655 C C . ASP A 1 951 ? 45.801 -10.149 -28.394 1.00 70.81 951 ASP A C 1
ATOM 7657 O O . ASP A 1 951 ? 45.694 -8.926 -28.325 1.00 70.81 951 ASP A O 1
ATOM 7661 N N . GLY A 1 952 ? 45.334 -10.849 -29.427 1.00 70.50 952 GLY A N 1
ATOM 7662 C CA . GLY A 1 952 ? 44.599 -10.292 -30.560 1.00 70.50 952 GLY A CA 1
ATOM 7663 C C . GLY A 1 952 ? 45.062 -10.860 -31.897 1.00 70.50 952 GLY A C 1
ATOM 7664 O O . GLY A 1 952 ? 44.252 -10.940 -32.829 1.00 70.50 952 GLY A O 1
ATOM 7665 N N . CYS A 1 953 ? 46.309 -11.328 -31.983 1.00 81.44 953 CYS A N 1
ATOM 7666 C CA . CYS A 1 953 ? 46.858 -11.940 -33.181 1.00 81.44 953 CYS A CA 1
ATOM 7667 C C . CYS A 1 953 ? 47.720 -13.163 -32.858 1.00 81.44 953 CYS A C 1
ATOM 7669 O O . CYS A 1 953 ? 48.664 -13.087 -32.094 1.00 81.44 953 CYS A O 1
ATOM 7671 N N . PHE A 1 954 ? 47.417 -14.316 -33.457 1.00 84.38 954 PHE A N 1
ATOM 7672 C CA . PHE A 1 954 ? 48.251 -15.503 -33.285 1.00 84.38 954 PHE A CA 1
ATOM 7673 C C . PHE A 1 954 ? 48.268 -16.350 -34.548 1.00 84.38 954 PHE A C 1
ATOM 7675 O O . PHE A 1 954 ? 47.221 -16.579 -35.155 1.00 84.38 954 PHE A O 1
ATOM 7682 N N . ASP A 1 955 ? 49.452 -16.837 -34.926 1.00 83.00 955 ASP A N 1
ATOM 7683 C CA . ASP A 1 955 ? 49.665 -17.587 -36.176 1.00 83.00 955 ASP A CA 1
ATOM 7684 C C . ASP A 1 955 ? 49.110 -16.820 -37.393 1.00 83.00 955 ASP A C 1
ATOM 7686 O O . ASP A 1 955 ? 48.541 -17.377 -38.332 1.00 83.00 955 ASP A O 1
ATOM 7690 N N . CYS A 1 956 ? 49.210 -15.492 -37.300 1.00 80.38 956 CYS A N 1
ATOM 7691 C CA . CYS A 1 956 ? 48.801 -14.510 -38.289 1.00 80.38 956 CYS A CA 1
ATOM 7692 C C . CYS A 1 956 ? 47.320 -14.595 -38.639 1.00 80.38 956 CYS A C 1
ATOM 7694 O O . CYS A 1 956 ? 46.874 -14.261 -39.739 1.00 80.38 956 CYS A O 1
ATOM 7696 N N . LYS A 1 957 ? 46.538 -15.039 -37.653 1.00 83.00 957 LYS A N 1
ATOM 7697 C CA . LYS A 1 957 ? 45.086 -15.059 -37.645 1.00 83.00 957 LYS A CA 1
ATOM 7698 C C . LYS A 1 957 ? 44.582 -14.303 -36.434 1.00 83.00 957 LYS A C 1
ATOM 7700 O O . LYS A 1 957 ? 45.118 -14.415 -35.330 1.00 83.00 957 LYS A O 1
ATOM 7705 N N . TYR A 1 958 ? 43.516 -13.536 -36.641 1.00 83.06 958 TYR A N 1
ATOM 7706 C CA . TYR A 1 958 ? 42.871 -12.844 -35.538 1.00 83.06 958 TYR A CA 1
ATOM 7707 C C . TYR A 1 958 ? 42.384 -13.864 -34.513 1.00 83.06 958 TYR A C 1
ATOM 7709 O O . TYR A 1 958 ? 41.584 -14.748 -34.826 1.00 83.06 958 TYR A O 1
ATOM 7717 N N . GLN A 1 959 ? 42.848 -13.726 -33.276 1.00 82.06 959 GLN A N 1
ATOM 7718 C CA . GLN A 1 959 ? 42.540 -14.675 -32.218 1.00 82.06 959 GLN A CA 1
ATOM 7719 C C . GLN A 1 959 ? 42.128 -13.929 -30.953 1.00 82.06 959 GLN A C 1
ATOM 7721 O O . GLN A 1 959 ? 42.894 -13.153 -30.395 1.00 82.06 959 GLN A O 1
ATOM 7726 N N . CYS A 1 960 ? 40.921 -14.213 -30.466 1.00 79.25 960 CYS A N 1
ATOM 7727 C CA . CYS A 1 960 ? 40.466 -13.760 -29.155 1.00 79.25 960 CYS A CA 1
ATOM 7728 C C . CYS A 1 960 ? 40.481 -14.908 -28.150 1.00 79.25 960 CYS A C 1
ATOM 7730 O O . CYS A 1 960 ? 40.441 -16.083 -28.517 1.00 79.25 960 CYS A O 1
ATOM 7732 N N . GLN A 1 961 ? 40.465 -14.539 -26.871 1.00 74.38 961 GLN A N 1
ATOM 7733 C CA . GLN A 1 961 ? 40.330 -15.451 -25.735 1.00 74.38 961 GLN A CA 1
ATOM 7734 C C . GLN A 1 961 ? 39.149 -16.426 -25.925 1.00 74.38 961 GLN A C 1
ATOM 7736 O O . GLN A 1 961 ? 38.111 -16.009 -26.447 1.00 74.38 961 GLN A O 1
ATOM 7741 N N . PRO A 1 962 ? 39.252 -17.699 -25.490 1.00 72.06 962 PRO A N 1
ATOM 7742 C CA . PRO A 1 962 ? 38.183 -18.695 -25.640 1.00 72.06 962 PRO A CA 1
ATOM 7743 C C . PRO A 1 962 ? 36.852 -18.280 -25.003 1.00 72.06 962 PRO A C 1
ATOM 7745 O O . PRO A 1 962 ? 35.780 -18.693 -25.439 1.00 72.06 962 PRO A O 1
ATOM 7748 N N . GLU A 1 963 ? 36.910 -17.449 -23.965 1.00 65.75 963 GLU A N 1
ATOM 7749 C CA . GLU A 1 963 ? 35.754 -16.876 -23.293 1.00 65.75 963 GLU A CA 1
ATOM 7750 C C . GLU A 1 963 ? 35.113 -15.732 -24.083 1.00 65.75 963 GLU A C 1
ATOM 7752 O O . GLU A 1 963 ? 34.130 -15.169 -23.617 1.00 65.75 963 GLU A O 1
ATOM 7757 N N . CYS A 1 964 ? 35.619 -15.378 -25.265 1.00 68.81 964 CYS A N 1
ATOM 7758 C CA . CYS A 1 964 ? 35.019 -14.403 -26.160 1.00 68.81 964 CYS A CA 1
ATOM 7759 C C . CYS A 1 964 ? 34.008 -15.066 -27.110 1.00 68.81 964 CYS A C 1
ATOM 7761 O O . CYS A 1 964 ? 34.378 -15.851 -27.980 1.00 68.81 964 CYS A O 1
ATOM 7763 N N . THR A 1 965 ? 32.725 -14.727 -26.994 1.00 69.06 965 THR A N 1
ATOM 7764 C CA . THR A 1 965 ? 31.669 -15.199 -27.906 1.00 69.06 965 THR A CA 1
ATOM 7765 C C . THR A 1 965 ? 31.577 -14.396 -29.194 1.00 69.06 965 THR A C 1
ATOM 7767 O O . THR A 1 965 ? 31.054 -14.910 -30.183 1.00 69.06 965 THR A O 1
ATOM 7770 N N . LYS A 1 966 ? 32.085 -13.157 -29.214 1.00 63.75 966 LYS A N 1
ATOM 7771 C CA . LYS A 1 966 ? 32.113 -12.312 -30.415 1.00 63.75 966 LYS A CA 1
ATOM 7772 C C . LYS A 1 966 ? 33.484 -11.662 -30.595 1.00 63.75 966 LYS A C 1
ATOM 7774 O O . LYS A 1 966 ? 33.737 -10.581 -30.070 1.00 63.75 966 LYS A O 1
ATOM 7779 N N . CYS A 1 967 ? 34.350 -12.332 -31.351 1.00 68.38 967 CYS A N 1
ATOM 7780 C CA . CYS A 1 967 ? 35.669 -11.840 -31.747 1.00 68.38 967 CYS A CA 1
ATOM 7781 C C . CYS A 1 967 ? 35.584 -11.154 -33.116 1.00 68.38 967 CYS A C 1
ATOM 7783 O O . CYS A 1 967 ? 35.137 -11.777 -34.080 1.00 68.38 967 CYS A O 1
ATOM 7785 N N . ILE A 1 968 ? 35.987 -9.887 -33.220 1.00 67.56 968 ILE A N 1
ATOM 7786 C CA . ILE A 1 968 ? 36.058 -9.167 -34.501 1.00 67.56 968 ILE A CA 1
ATOM 7787 C C . ILE A 1 968 ? 37.452 -8.556 -34.617 1.00 67.56 968 ILE A C 1
ATOM 7789 O O . ILE A 1 968 ? 37.826 -7.737 -33.786 1.00 67.56 968 ILE A O 1
ATOM 7793 N N . LYS A 1 969 ? 38.204 -8.944 -35.657 1.00 70.06 969 LYS A N 1
ATOM 7794 C CA . LYS A 1 969 ? 39.576 -8.469 -35.921 1.00 70.06 969 LYS A CA 1
ATOM 7795 C C . LYS A 1 969 ? 40.491 -8.508 -34.676 1.00 70.06 969 LYS A C 1
ATOM 7797 O O . LYS A 1 969 ? 41.195 -7.547 -34.393 1.00 70.06 969 LYS A O 1
ATOM 7802 N N . GLY A 1 970 ? 40.442 -9.601 -33.908 1.00 68.31 970 GLY A N 1
ATOM 7803 C CA . GLY A 1 970 ? 41.297 -9.806 -32.727 1.00 68.31 970 GLY A CA 1
ATOM 7804 C C . GLY A 1 970 ? 40.800 -9.120 -31.453 1.00 68.31 970 GLY A C 1
ATOM 7805 O O . GLY A 1 970 ? 41.305 -9.392 -30.369 1.00 68.31 970 GLY A O 1
ATOM 7806 N N . GLU A 1 971 ? 39.759 -8.290 -31.546 1.00 65.12 971 GLU A N 1
ATOM 7807 C CA . GLU A 1 971 ? 39.153 -7.634 -30.393 1.00 65.12 971 GLU A CA 1
ATOM 7808 C C . GLU A 1 971 ? 37.899 -8.374 -29.924 1.00 65.12 971 GLU A C 1
ATOM 7810 O O . GLU A 1 971 ? 37.040 -8.788 -30.713 1.00 65.12 971 GLU A O 1
ATOM 7815 N N . CYS A 1 972 ? 37.776 -8.527 -28.605 1.00 64.69 972 CYS A N 1
ATOM 7816 C CA . CYS A 1 972 ? 36.614 -9.161 -28.011 1.00 64.69 972 CYS A CA 1
ATOM 7817 C C . CYS A 1 972 ? 35.486 -8.155 -27.764 1.00 64.69 972 CYS A C 1
ATOM 7819 O O . CYS A 1 972 ? 35.665 -7.198 -27.019 1.00 64.69 972 CYS A O 1
ATOM 7821 N N . PHE A 1 973 ? 34.306 -8.405 -28.336 1.00 58.44 973 PHE A N 1
ATOM 7822 C CA . PHE A 1 973 ? 33.113 -7.557 -28.196 1.00 58.44 973 PHE A CA 1
ATOM 7823 C C . PHE A 1 973 ? 32.038 -8.161 -27.288 1.00 58.44 973 PHE A C 1
ATOM 7825 O O . PHE A 1 973 ? 31.116 -7.460 -26.870 1.00 58.44 973 PHE A O 1
ATOM 7832 N N . GLU A 1 974 ? 32.130 -9.455 -26.988 1.00 54.97 974 GLU A N 1
ATOM 7833 C CA . GLU A 1 974 ? 31.165 -10.172 -26.157 1.00 54.97 974 GLU A CA 1
ATOM 7834 C C . GLU A 1 974 ? 31.843 -11.384 -25.510 1.00 54.97 974 GLU A C 1
ATOM 7836 O O . GLU A 1 974 ? 32.554 -12.112 -26.198 1.00 54.97 974 GLU A O 1
ATOM 7841 N N . CYS A 1 975 ? 31.631 -11.611 -24.209 1.00 57.72 975 CYS A N 1
ATOM 7842 C CA . CYS A 1 975 ? 32.172 -12.762 -23.480 1.00 57.72 975 CYS A CA 1
ATOM 7843 C C . CYS A 1 975 ? 31.089 -13.822 -23.184 1.00 57.72 975 CYS A C 1
ATOM 7845 O O . CYS A 1 975 ? 29.939 -13.484 -22.905 1.00 57.72 975 CYS A O 1
ATOM 7847 N N . ALA A 1 976 ? 31.479 -15.099 -23.146 1.00 46.88 976 ALA A N 1
ATOM 7848 C CA . ALA A 1 976 ? 30.644 -16.279 -22.918 1.00 46.88 976 ALA A CA 1
ATOM 7849 C C . ALA A 1 976 ? 29.979 -16.321 -21.535 1.00 46.88 976 ALA A C 1
ATOM 7851 O O . ALA A 1 976 ? 28.896 -16.885 -21.398 1.00 46.88 976 ALA A O 1
ATOM 7852 N N . ASN A 1 977 ? 30.597 -15.707 -20.517 1.00 47.50 977 ASN A N 1
ATOM 7853 C CA . ASN A 1 977 ? 30.076 -15.618 -19.152 1.00 47.50 977 ASN A CA 1
ATOM 7854 C C . ASN A 1 977 ? 30.117 -14.165 -18.645 1.00 47.50 977 ASN A C 1
ATOM 7856 O O . ASN A 1 977 ? 31.154 -13.502 -18.705 1.00 47.50 977 ASN A O 1
ATOM 7860 N N . ARG A 1 978 ? 29.004 -13.662 -18.088 1.00 42.53 978 ARG A N 1
ATOM 7861 C CA . ARG A 1 978 ? 28.946 -12.305 -17.507 1.00 42.53 978 ARG A CA 1
ATOM 7862 C C . ARG A 1 978 ? 29.754 -12.244 -16.205 1.00 42.53 978 ARG A C 1
ATOM 7864 O O . ARG A 1 978 ? 29.400 -12.908 -15.234 1.00 42.53 978 ARG A O 1
ATOM 7871 N N . GLY A 1 979 ? 30.817 -11.434 -16.197 1.00 43.72 979 GLY A N 1
ATOM 7872 C CA . GLY A 1 979 ? 31.744 -11.251 -15.067 1.00 43.72 979 GLY A CA 1
ATOM 7873 C C . GLY A 1 979 ? 33.221 -11.071 -15.459 1.00 43.72 979 GLY A C 1
ATOM 7874 O O . GLY A 1 979 ? 34.045 -10.762 -14.597 1.00 43.72 979 GLY A O 1
ATOM 7875 N N . GLN A 1 980 ? 33.568 -11.243 -16.738 1.00 37.25 980 GLN A N 1
ATOM 7876 C CA . GLN A 1 980 ? 34.892 -10.934 -17.294 1.00 37.25 980 GLN A CA 1
ATOM 7877 C C . GLN A 1 980 ? 34.865 -9.582 -18.032 1.00 37.25 980 GLN A C 1
ATOM 7879 O O . GLN A 1 980 ? 33.828 -9.186 -18.561 1.00 37.25 980 GLN A O 1
ATOM 7884 N N . TYR A 1 981 ? 35.983 -8.848 -18.002 1.00 46.25 981 TYR A N 1
ATOM 7885 C CA . TYR A 1 981 ? 36.119 -7.508 -18.588 1.00 46.25 981 TYR A CA 1
ATOM 7886 C C . TYR A 1 981 ? 36.836 -7.585 -19.943 1.00 46.25 981 TYR A C 1
ATOM 7888 O O . TYR A 1 981 ? 37.819 -8.314 -20.057 1.00 46.25 981 TYR A O 1
ATOM 7896 N N . ILE A 1 982 ? 36.416 -6.772 -20.917 1.00 41.03 982 ILE A N 1
ATOM 7897 C CA . ILE A 1 982 ? 37.209 -6.457 -22.115 1.00 41.03 982 ILE A CA 1
ATOM 7898 C C . ILE A 1 982 ? 38.228 -5.391 -21.689 1.00 41.03 982 ILE A C 1
ATOM 7900 O O . ILE A 1 982 ? 37.855 -4.248 -21.432 1.00 41.03 982 ILE A O 1
ATOM 7904 N N . SER A 1 983 ? 39.496 -5.768 -21.524 1.00 37.69 983 SER A N 1
ATOM 7905 C CA . SER A 1 983 ? 40.579 -4.822 -21.229 1.00 37.69 983 SER A CA 1
ATOM 7906 C C . SER A 1 983 ? 41.350 -4.507 -22.509 1.00 37.69 983 SER A C 1
ATOM 7908 O O . SER A 1 983 ? 41.995 -5.395 -23.050 1.00 37.69 983 SER A O 1
ATOM 7910 N N . GLN A 1 984 ? 41.345 -3.245 -22.950 1.00 38.84 984 GLN A N 1
ATOM 7911 C CA . GLN A 1 984 ? 42.330 -2.710 -23.910 1.00 38.84 984 GLN A CA 1
ATOM 7912 C C . GLN A 1 984 ? 43.598 -2.170 -23.203 1.00 38.84 984 GLN A C 1
ATOM 7914 O O . GLN A 1 984 ? 44.417 -1.487 -23.809 1.00 38.84 984 GLN A O 1
ATOM 7919 N N . GLN A 1 985 ? 43.794 -2.459 -21.910 1.00 36.56 985 GLN A N 1
ATOM 7920 C CA . GLN A 1 985 ? 44.980 -2.053 -21.148 1.00 36.56 985 GLN A CA 1
ATOM 7921 C C . GLN A 1 985 ? 45.598 -3.249 -20.423 1.00 36.56 985 GLN A C 1
ATOM 7923 O O . GLN A 1 985 ? 45.394 -3.443 -19.227 1.00 36.56 985 GLN A O 1
ATOM 7928 N N . LEU A 1 986 ? 46.391 -4.042 -21.138 1.00 34.91 986 LEU A N 1
ATOM 7929 C CA . LEU A 1 986 ? 47.365 -4.961 -20.543 1.00 34.91 986 LEU A CA 1
ATOM 7930 C C . LEU A 1 986 ? 48.656 -4.946 -21.374 1.00 34.91 986 LEU A C 1
ATOM 7932 O O . LEU A 1 986 ? 49.099 -5.970 -21.868 1.00 34.91 986 LEU A O 1
ATOM 7936 N N . LEU A 1 987 ? 49.270 -3.766 -21.518 1.00 33.03 987 LEU A N 1
ATOM 7937 C CA . LEU A 1 987 ? 50.609 -3.642 -22.109 1.00 33.03 987 LEU A CA 1
ATOM 7938 C C . LEU A 1 987 ? 51.735 -3.532 -21.076 1.00 33.03 987 LEU A C 1
ATOM 7940 O O . LEU A 1 987 ? 52.880 -3.495 -21.475 1.00 33.03 987 LEU A O 1
ATOM 7944 N N . HIS A 1 988 ? 51.478 -3.579 -19.765 1.00 30.03 988 HIS A N 1
ATOM 7945 C CA . HIS A 1 988 ? 52.511 -3.916 -18.774 1.00 30.03 988 HIS A CA 1
ATOM 7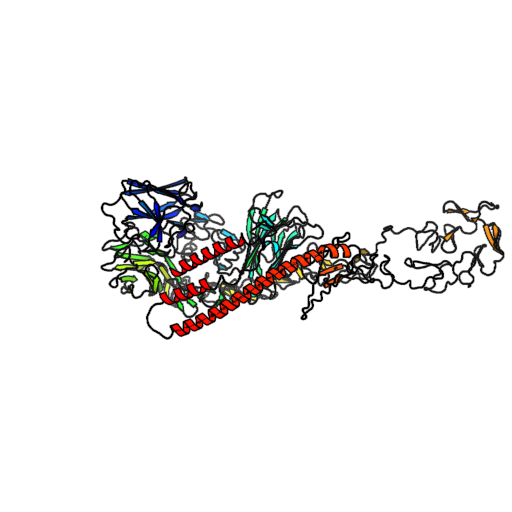946 C C . HIS A 1 988 ? 51.888 -4.740 -17.642 1.00 30.03 988 HIS A C 1
ATOM 7948 O O . HIS A 1 988 ? 50.791 -4.454 -17.164 1.00 30.03 988 HIS A O 1
ATOM 7954 N N . GLY A 1 989 ? 52.572 -5.827 -17.293 1.00 34.56 989 GLY A N 1
ATOM 7955 C CA . GLY A 1 989 ? 51.963 -7.025 -16.734 1.00 34.56 989 GLY A CA 1
ATOM 7956 C C . GLY A 1 989 ? 51.352 -6.895 -15.344 1.00 34.56 989 GLY A C 1
ATOM 7957 O O . GLY A 1 989 ? 52.010 -6.462 -14.409 1.00 34.56 989 GLY A O 1
ATOM 7958 N N . TYR A 1 990 ? 50.137 -7.429 -15.217 1.00 26.25 990 TYR A N 1
ATOM 7959 C CA . TYR A 1 990 ? 49.660 -8.190 -14.061 1.00 26.25 990 TYR A CA 1
ATOM 7960 C C . TYR A 1 990 ? 48.646 -9.225 -14.572 1.00 26.25 990 TYR A C 1
ATOM 7962 O O . TYR A 1 990 ? 47.526 -8.881 -14.945 1.00 26.25 990 TYR A O 1
ATOM 7970 N N . ALA A 1 991 ? 49.043 -10.501 -14.620 1.00 28.31 991 ALA A N 1
ATOM 7971 C CA . ALA A 1 991 ? 48.164 -11.598 -15.016 1.00 28.31 991 ALA A CA 1
ATOM 7972 C C . ALA A 1 991 ? 47.193 -11.951 -13.877 1.00 28.31 991 ALA A C 1
ATOM 7974 O O . ALA A 1 991 ? 47.602 -12.229 -12.747 1.00 28.31 991 ALA A O 1
ATOM 7975 N N . LYS A 1 992 ? 45.894 -11.974 -14.188 1.00 27.72 992 LYS A N 1
ATOM 7976 C CA . LYS A 1 992 ? 44.864 -12.603 -13.357 1.00 27.72 992 LYS A CA 1
ATOM 7977 C C . LYS A 1 992 ? 44.925 -14.113 -13.622 1.00 27.72 992 LYS A C 1
ATOM 7979 O O . LYS A 1 992 ? 44.810 -14.542 -14.763 1.00 27.72 992 LYS A O 1
ATOM 7984 N N . ILE A 1 993 ? 45.154 -14.904 -12.578 1.00 27.80 993 ILE A N 1
ATOM 7985 C CA . ILE A 1 993 ? 45.380 -16.354 -12.658 1.00 27.80 993 ILE A CA 1
ATOM 7986 C C . ILE A 1 993 ? 44.031 -17.091 -12.689 1.00 27.80 993 ILE A C 1
ATOM 7988 O O . ILE A 1 993 ? 43.267 -16.985 -11.731 1.00 27.80 993 ILE A O 1
ATOM 7992 N N . ASN A 1 994 ? 43.776 -17.896 -13.725 1.00 27.45 994 ASN A N 1
ATOM 7993 C CA . ASN A 1 994 ? 42.797 -18.987 -13.676 1.00 27.45 994 ASN A CA 1
ATOM 7994 C C . ASN A 1 994 ? 43.556 -20.311 -13.495 1.00 27.45 994 ASN A C 1
ATOM 7996 O O . ASN A 1 994 ? 44.300 -20.728 -14.377 1.00 27.45 994 ASN A O 1
ATOM 8000 N N . VAL A 1 995 ? 43.382 -20.969 -12.344 1.00 28.41 995 VAL A N 1
ATOM 8001 C CA . VAL A 1 995 ? 43.838 -22.350 -12.122 1.00 28.41 995 VAL A CA 1
ATOM 8002 C C . VAL A 1 995 ? 42.618 -23.258 -12.187 1.00 28.41 995 VAL A C 1
ATOM 8004 O O . VAL A 1 995 ? 41.768 -23.204 -11.301 1.00 28.41 995 VAL A O 1
ATOM 8007 N N . GLU A 1 996 ? 42.543 -24.125 -13.193 1.00 29.44 996 GLU A N 1
ATOM 8008 C CA . GLU A 1 996 ? 41.612 -25.253 -13.166 1.00 29.44 996 GLU A CA 1
ATOM 8009 C C . GLU A 1 996 ? 42.302 -26.471 -12.543 1.00 29.44 996 GLU A C 1
ATOM 8011 O O . GLU A 1 996 ? 43.246 -27.036 -13.095 1.00 29.44 996 GLU A O 1
ATOM 8016 N N . ILE A 1 997 ? 41.827 -26.879 -11.364 1.00 30.83 997 ILE A N 1
ATOM 8017 C CA . ILE A 1 997 ? 42.251 -28.117 -10.707 1.00 30.83 997 ILE A CA 1
ATOM 8018 C C . ILE A 1 997 ? 41.186 -29.171 -10.991 1.00 30.83 997 ILE A C 1
ATOM 8020 O O . ILE A 1 997 ? 40.156 -29.217 -10.320 1.00 30.83 997 ILE A O 1
ATOM 8024 N N . GLN A 1 998 ? 41.440 -30.055 -11.953 1.00 33.25 998 GLN A N 1
ATOM 8025 C CA . GLN A 1 998 ? 40.663 -31.287 -12.062 1.00 33.25 998 GLN A CA 1
ATOM 8026 C C . GLN A 1 998 ? 41.346 -32.392 -11.260 1.00 33.25 998 GLN A C 1
ATOM 8028 O O . GLN A 1 998 ? 42.460 -32.821 -11.560 1.00 33.25 998 GLN A O 1
ATOM 8033 N N . SER A 1 999 ? 40.653 -32.863 -10.225 1.00 28.20 999 SER A N 1
ATOM 8034 C CA . SER A 1 999 ? 41.010 -34.089 -9.518 1.00 28.20 999 SER A CA 1
ATOM 8035 C C . SER A 1 999 ? 40.077 -35.204 -9.973 1.00 28.20 999 SER A C 1
ATOM 8037 O O . SER A 1 999 ? 38.857 -35.045 -9.981 1.00 28.20 999 SER A O 1
ATOM 8039 N N . LYS A 1 1000 ? 40.654 -36.339 -10.370 1.00 32.03 1000 LYS A N 1
ATOM 8040 C CA . LYS A 1 1000 ? 39.909 -37.573 -10.613 1.00 32.03 1000 LYS A CA 1
ATOM 8041 C C . LYS A 1 1000 ? 40.368 -38.599 -9.583 1.00 32.03 1000 LYS A C 1
ATOM 8043 O O . LYS A 1 1000 ? 41.561 -38.871 -9.468 1.00 32.03 1000 LYS A O 1
ATOM 8048 N N . LEU A 1 1001 ? 39.422 -39.100 -8.794 1.00 26.23 1001 LEU A N 1
ATOM 8049 C CA . LEU A 1 1001 ? 39.647 -40.146 -7.801 1.00 26.23 1001 LEU A CA 1
ATOM 8050 C C . LEU A 1 1001 ? 39.607 -41.505 -8.498 1.00 26.23 1001 LEU A C 1
ATOM 8052 O O . LEU A 1 1001 ? 38.547 -41.937 -8.943 1.00 26.23 1001 LEU A O 1
ATOM 8056 N N . GLU A 1 1002 ? 40.742 -42.192 -8.542 1.00 32.28 1002 GLU A N 1
ATOM 8057 C CA . GLU A 1 1002 ? 40.780 -43.645 -8.694 1.00 32.28 1002 GLU A CA 1
ATOM 8058 C C . GLU A 1 1002 ? 41.413 -44.234 -7.433 1.00 32.28 1002 GLU A C 1
ATOM 8060 O O . GLU A 1 1002 ? 42.332 -43.651 -6.848 1.00 32.28 1002 GLU A O 1
ATOM 8065 N N . MET A 1 1003 ? 40.856 -45.349 -6.949 1.00 30.27 1003 MET A N 1
ATOM 8066 C CA . MET A 1 1003 ? 41.270 -45.942 -5.680 1.00 30.27 1003 MET A CA 1
ATOM 8067 C C . MET A 1 1003 ? 42.781 -46.201 -5.679 1.00 30.27 1003 MET A C 1
ATOM 8069 O O . MET A 1 1003 ? 43.297 -46.949 -6.505 1.00 30.27 1003 MET A O 1
ATOM 8073 N N . ASN A 1 1004 ? 43.445 -45.597 -4.692 1.00 31.45 1004 ASN A N 1
ATOM 8074 C CA . ASN A 1 1004 ? 44.855 -45.726 -4.320 1.00 31.45 1004 ASN A CA 1
ATOM 8075 C C . ASN A 1 1004 ? 45.904 -44.852 -5.024 1.00 31.45 1004 ASN A C 1
ATOM 8077 O O . ASN A 1 1004 ? 47.069 -45.037 -4.700 1.00 31.45 1004 ASN A O 1
ATOM 8081 N N . ASN A 1 1005 ? 45.566 -43.859 -5.859 1.00 30.12 1005 ASN A N 1
ATOM 8082 C CA . ASN A 1 1005 ? 46.502 -42.765 -6.191 1.00 30.12 1005 ASN A CA 1
ATOM 8083 C C . ASN A 1 1005 ? 45.782 -41.517 -6.740 1.00 30.12 1005 ASN A C 1
ATOM 8085 O O . ASN A 1 1005 ? 44.950 -41.618 -7.637 1.00 30.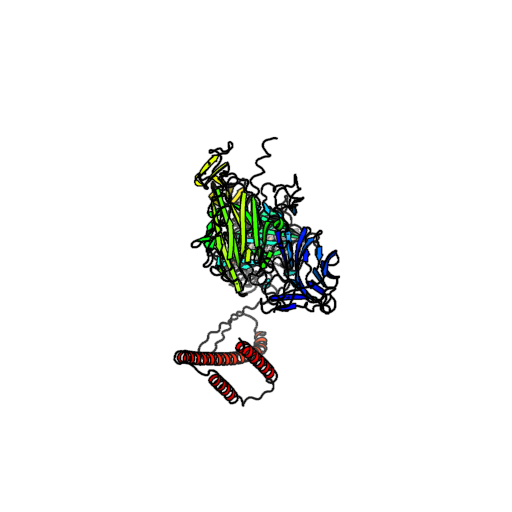12 1005 ASN A O 1
ATOM 8089 N N . VAL A 1 1006 ? 46.147 -40.323 -6.252 1.00 32.09 1006 VAL A N 1
ATOM 8090 C CA . VAL A 1 1006 ? 45.691 -39.040 -6.823 1.00 32.09 1006 VAL A CA 1
ATOM 8091 C C . VAL A 1 1006 ? 46.667 -38.619 -7.918 1.00 32.09 1006 VAL A C 1
ATOM 8093 O O . VAL A 1 1006 ? 47.826 -38.320 -7.635 1.00 32.09 1006 VAL A O 1
ATOM 8096 N N . LYS A 1 1007 ? 46.206 -38.563 -9.170 1.00 33.84 1007 LYS A N 1
ATOM 8097 C CA . LYS A 1 1007 ? 46.985 -38.009 -10.284 1.00 33.84 1007 LYS A CA 1
ATOM 8098 C C . LYS A 1 1007 ? 46.565 -36.554 -10.504 1.00 33.84 1007 LYS A C 1
ATOM 8100 O O . LYS A 1 1007 ? 45.516 -36.292 -11.087 1.00 33.84 1007 LYS A O 1
ATOM 8105 N N . ILE A 1 1008 ? 47.358 -35.608 -10.002 1.00 35.28 1008 ILE A N 1
ATOM 8106 C CA . ILE A 1 1008 ? 47.156 -34.175 -10.262 1.00 35.28 1008 ILE A CA 1
ATOM 8107 C C . ILE A 1 1008 ? 47.790 -33.870 -11.616 1.00 35.28 1008 ILE A C 1
ATOM 8109 O O . ILE A 1 1008 ? 48.997 -34.030 -11.781 1.00 35.28 1008 ILE A O 1
ATOM 8113 N N . THR A 1 1009 ? 46.982 -33.453 -12.588 1.00 33.28 1009 THR A N 1
ATOM 8114 C CA . THR A 1 1009 ? 47.488 -33.000 -13.888 1.00 33.28 1009 THR A CA 1
ATOM 8115 C C . THR A 1 1009 ? 47.281 -31.499 -13.963 1.00 33.28 1009 THR A C 1
ATOM 8117 O O . THR A 1 1009 ? 46.147 -31.036 -14.005 1.00 33.28 1009 THR A O 1
ATOM 8120 N N . ILE A 1 1010 ? 48.375 -30.743 -13.940 1.00 34.69 1010 ILE A N 1
ATOM 8121 C CA . ILE A 1 1010 ? 48.347 -29.292 -14.104 1.00 34.69 1010 ILE A CA 1
ATOM 8122 C C . ILE A 1 1010 ? 48.623 -29.012 -15.581 1.00 34.69 1010 ILE A C 1
ATOM 8124 O O . ILE A 1 1010 ? 49.721 -29.286 -16.061 1.00 34.69 1010 ILE A O 1
ATOM 8128 N N . LYS A 1 1011 ? 47.636 -28.492 -16.315 1.00 34.47 1011 LYS A N 1
ATOM 8129 C CA . LYS A 1 1011 ? 47.877 -27.900 -17.636 1.00 34.47 1011 LYS A CA 1
ATOM 8130 C C . LYS A 1 1011 ? 48.102 -26.404 -17.441 1.00 34.47 1011 LYS A C 1
ATOM 8132 O O . LYS A 1 1011 ? 47.186 -25.696 -17.045 1.00 34.47 1011 LYS A O 1
ATOM 8137 N N . MET A 1 1012 ? 49.321 -25.946 -17.706 1.00 31.53 1012 MET A N 1
ATOM 8138 C CA . MET A 1 1012 ? 49.678 -24.528 -17.772 1.00 31.53 1012 MET A CA 1
ATOM 8139 C C . MET A 1 1012 ? 50.206 -24.229 -19.173 1.00 31.53 1012 MET A C 1
ATOM 8141 O O . MET A 1 1012 ? 51.031 -24.981 -19.693 1.00 31.53 1012 MET A O 1
ATOM 8145 N N . ILE A 1 1013 ? 49.717 -23.149 -19.776 1.00 36.59 1013 ILE A N 1
ATOM 8146 C CA . ILE A 1 1013 ? 50.154 -22.646 -21.078 1.00 36.59 1013 ILE A CA 1
ATOM 8147 C C . ILE A 1 1013 ? 51.058 -21.436 -20.775 1.00 36.59 1013 ILE A C 1
ATOM 8149 O O . ILE A 1 1013 ? 50.564 -20.385 -20.397 1.00 36.59 1013 ILE A O 1
ATOM 8153 N N . GLN A 1 1014 ? 52.377 -21.677 -20.840 1.00 33.28 1014 GLN A N 1
ATOM 8154 C CA . GLN A 1 1014 ? 53.528 -20.744 -20.811 1.00 33.28 1014 GLN A CA 1
ATOM 8155 C C . GLN A 1 1014 ? 53.730 -19.762 -19.627 1.00 33.28 1014 GLN A C 1
ATOM 8157 O O . GLN A 1 1014 ? 53.000 -18.796 -19.463 1.00 33.28 1014 GLN A O 1
ATOM 8162 N N . MET A 1 1015 ? 54.848 -19.935 -18.895 1.00 28.89 1015 MET A N 1
ATOM 8163 C CA . MET A 1 1015 ? 55.718 -18.856 -18.372 1.00 28.89 1015 MET A CA 1
ATOM 8164 C C . MET A 1 1015 ? 57.095 -19.402 -17.914 1.00 28.89 1015 MET A C 1
ATOM 8166 O O . MET A 1 1015 ? 57.269 -20.604 -17.718 1.00 28.89 1015 MET A O 1
ATOM 8170 N N . ASP A 1 1016 ? 58.059 -18.485 -17.780 1.00 32.06 1016 ASP A N 1
ATOM 8171 C CA . ASP A 1 1016 ? 59.524 -18.644 -17.704 1.00 32.06 1016 ASP A CA 1
ATOM 8172 C C . ASP A 1 1016 ? 60.081 -19.540 -16.562 1.00 32.06 1016 ASP A C 1
ATOM 8174 O O . ASP A 1 1016 ? 59.647 -19.498 -15.404 1.00 32.06 1016 ASP A O 1
ATOM 8178 N N . ALA A 1 1017 ? 61.119 -20.323 -16.880 1.00 33.56 1017 ALA A N 1
ATOM 8179 C CA . ALA A 1 1017 ? 61.654 -21.441 -16.092 1.00 33.56 1017 ALA A CA 1
ATOM 8180 C C . ALA A 1 1017 ? 62.318 -21.043 -14.755 1.00 33.56 1017 ALA A C 1
ATOM 8182 O O . ALA A 1 1017 ? 62.530 -21.895 -13.891 1.00 33.56 1017 ALA A O 1
ATOM 8183 N N . LYS A 1 1018 ? 62.627 -19.757 -14.540 1.00 35.97 1018 LYS A N 1
ATOM 8184 C CA . LYS A 1 1018 ? 63.253 -19.273 -13.292 1.00 35.97 1018 LYS A CA 1
ATOM 8185 C C . LYS A 1 1018 ? 62.267 -19.012 -12.146 1.00 35.97 1018 LYS A C 1
ATOM 8187 O O . LYS A 1 1018 ? 62.673 -19.100 -10.990 1.00 35.97 1018 LYS A O 1
ATOM 8192 N N . ILE A 1 1019 ? 60.989 -18.741 -12.428 1.00 36.25 1019 ILE A N 1
ATOM 8193 C CA . ILE A 1 1019 ? 59.962 -18.496 -11.389 1.00 36.25 1019 ILE A CA 1
ATOM 8194 C C . ILE A 1 1019 ? 59.334 -19.817 -10.902 1.00 36.25 1019 ILE A C 1
ATOM 8196 O O . ILE A 1 1019 ? 58.964 -19.936 -9.732 1.00 36.25 1019 ILE A O 1
ATOM 8200 N N . VAL A 1 1020 ? 59.305 -20.845 -11.759 1.00 36.91 1020 VAL A N 1
ATOM 8201 C CA . VAL A 1 1020 ? 58.783 -22.190 -11.446 1.00 36.91 1020 VAL A CA 1
ATOM 8202 C C . VAL A 1 1020 ? 59.522 -22.833 -10.266 1.00 36.91 1020 VAL A C 1
ATOM 8204 O O . VAL A 1 1020 ? 58.877 -23.372 -9.369 1.00 36.91 1020 VAL A O 1
ATOM 8207 N N . ASN A 1 1021 ? 60.851 -22.708 -10.194 1.00 34.97 1021 ASN A N 1
ATOM 8208 C CA . ASN A 1 1021 ? 61.625 -23.285 -9.086 1.00 34.97 1021 ASN A CA 1
ATOM 8209 C C . ASN A 1 1021 ? 61.381 -22.579 -7.741 1.00 34.97 1021 ASN A C 1
ATOM 8211 O O . ASN A 1 1021 ? 61.370 -23.238 -6.706 1.00 34.97 1021 ASN A O 1
ATOM 8215 N N . ILE A 1 1022 ? 61.098 -21.272 -7.742 1.00 37.97 1022 ILE A N 1
ATOM 8216 C CA . ILE A 1 1022 ? 60.865 -20.502 -6.508 1.00 37.97 1022 ILE A CA 1
ATOM 8217 C C . ILE A 1 1022 ? 59.474 -20.810 -5.920 1.00 37.97 1022 ILE A C 1
ATOM 8219 O O . ILE A 1 1022 ? 59.326 -20.934 -4.705 1.00 37.97 1022 ILE A O 1
ATOM 8223 N N . ILE A 1 1023 ? 58.450 -20.994 -6.764 1.00 36.56 1023 ILE A N 1
ATOM 8224 C CA . ILE A 1 1023 ? 57.085 -21.330 -6.315 1.00 36.56 1023 ILE A CA 1
ATOM 8225 C C . ILE A 1 1023 ? 56.997 -22.791 -5.839 1.00 36.56 1023 ILE A C 1
ATOM 8227 O O . ILE A 1 1023 ? 56.325 -23.069 -4.842 1.00 36.56 1023 ILE A O 1
ATOM 8231 N N . VAL A 1 1024 ? 57.702 -23.722 -6.494 1.00 39.59 1024 VAL A N 1
ATOM 8232 C CA . VAL A 1 1024 ? 57.731 -25.140 -6.092 1.00 39.59 1024 VAL A CA 1
ATOM 8233 C C . VAL A 1 1024 ? 58.442 -25.334 -4.744 1.00 39.59 1024 VAL A C 1
ATOM 8235 O O . VAL A 1 1024 ? 57.964 -26.123 -3.929 1.00 39.59 1024 VAL A O 1
ATOM 8238 N N . GLU A 1 1025 ? 59.504 -24.575 -4.449 1.00 39.59 1025 GLU A N 1
ATOM 8239 C CA . GLU A 1 1025 ? 60.226 -24.674 -3.168 1.00 39.59 1025 GLU A CA 1
ATOM 8240 C C . GLU A 1 1025 ? 59.517 -23.982 -1.984 1.00 39.59 1025 GLU A C 1
ATOM 8242 O O . GLU A 1 1025 ? 59.681 -24.421 -0.846 1.00 39.59 1025 GLU A O 1
ATOM 8247 N N . LEU A 1 1026 ? 58.682 -22.956 -2.217 1.00 38.53 1026 LEU A N 1
ATOM 8248 C CA . LEU A 1 1026 ? 58.007 -22.196 -1.145 1.00 38.53 1026 LEU A CA 1
ATOM 8249 C C . LEU A 1 1026 ? 56.539 -22.589 -0.895 1.00 38.53 1026 LEU A C 1
ATOM 8251 O O . LEU A 1 1026 ? 56.075 -22.512 0.244 1.00 38.53 1026 LEU A O 1
ATOM 8255 N N . VAL A 1 1027 ? 55.787 -23.016 -1.919 1.00 37.75 1027 VAL A N 1
ATOM 8256 C CA . VAL A 1 1027 ? 54.324 -23.218 -1.811 1.00 37.75 1027 VAL A CA 1
ATOM 8257 C C . VAL A 1 1027 ? 53.943 -24.681 -1.571 1.00 37.75 1027 VAL A C 1
ATOM 8259 O O . VAL A 1 1027 ? 53.013 -24.957 -0.810 1.00 37.75 1027 VAL A O 1
ATOM 8262 N N . VAL A 1 1028 ? 54.685 -25.640 -2.136 1.00 38.88 1028 VAL A N 1
ATOM 8263 C CA . VAL A 1 1028 ? 54.412 -27.079 -1.955 1.00 38.88 1028 VAL A CA 1
ATOM 8264 C C . VAL A 1 1028 ? 54.506 -27.513 -0.479 1.00 38.88 1028 VAL A C 1
ATOM 8266 O O . VAL A 1 1028 ? 53.597 -28.213 -0.023 1.00 38.88 1028 VAL A O 1
ATOM 8269 N N . PRO A 1 1029 ? 55.484 -27.052 0.332 1.00 39.06 1029 PRO A N 1
ATOM 8270 C CA . PRO A 1 1029 ? 55.515 -27.378 1.759 1.00 39.06 1029 PRO A CA 1
ATOM 8271 C C . PRO A 1 1029 ? 54.327 -26.781 2.535 1.00 39.06 1029 PRO A C 1
ATOM 8273 O O . PRO A 1 1029 ? 53.778 -27.443 3.415 1.00 39.06 1029 PRO A O 1
ATOM 8276 N N . LEU A 1 1030 ? 53.874 -25.568 2.186 1.00 33.88 1030 LEU A N 1
ATOM 8277 C CA . LEU A 1 1030 ? 52.761 -24.877 2.856 1.00 33.88 1030 LEU A CA 1
ATOM 8278 C C . LEU A 1 1030 ? 51.391 -25.512 2.541 1.00 33.88 1030 LEU A C 1
ATOM 8280 O O . LEU A 1 1030 ? 50.534 -25.619 3.423 1.00 33.88 1030 LEU A O 1
ATOM 8284 N N . VAL A 1 1031 ? 51.189 -25.983 1.305 1.00 38.31 1031 VAL A N 1
ATOM 8285 C CA . VAL A 1 1031 ? 49.960 -26.683 0.883 1.00 38.31 1031 VAL A CA 1
ATOM 8286 C C . VAL A 1 1031 ? 49.891 -28.090 1.488 1.00 38.31 1031 VAL A C 1
ATOM 8288 O O . VAL A 1 1031 ? 48.832 -28.509 1.953 1.00 38.31 1031 VAL A O 1
ATOM 8291 N N . ILE A 1 1032 ? 51.025 -28.792 1.600 1.00 39.72 1032 ILE A N 1
ATOM 8292 C CA . ILE A 1 1032 ? 51.097 -30.097 2.279 1.00 39.72 1032 ILE A CA 1
ATOM 8293 C C . ILE A 1 1032 ? 50.817 -29.962 3.791 1.00 39.72 1032 ILE A C 1
ATOM 8295 O O . ILE A 1 1032 ? 50.162 -30.832 4.368 1.00 39.72 1032 ILE A O 1
ATOM 8299 N N . ILE A 1 1033 ? 51.251 -28.873 4.443 1.00 38.81 1033 ILE A N 1
ATOM 8300 C CA . ILE A 1 1033 ? 50.982 -28.616 5.873 1.00 38.81 1033 ILE A CA 1
ATOM 8301 C C . ILE A 1 1033 ? 49.511 -28.236 6.109 1.00 38.81 1033 ILE A C 1
ATOM 8303 O O . ILE A 1 1033 ? 48.877 -28.777 7.018 1.00 38.81 1033 ILE A O 1
ATOM 8307 N N . THR A 1 1034 ? 48.935 -27.367 5.273 1.00 35.62 1034 THR A N 1
ATOM 8308 C CA . THR A 1 1034 ? 47.525 -26.951 5.399 1.00 35.62 1034 THR A CA 1
ATOM 8309 C C . THR A 1 1034 ? 46.548 -28.082 5.058 1.00 35.62 1034 THR A C 1
ATOM 8311 O O . THR A 1 1034 ? 45.548 -28.243 5.756 1.00 35.62 1034 THR A O 1
ATOM 8314 N N . GLN A 1 1035 ? 46.859 -28.952 4.089 1.00 37.81 1035 GLN A N 1
ATOM 8315 C CA . GLN A 1 1035 ? 46.020 -30.118 3.779 1.00 37.81 1035 GLN A CA 1
ATOM 8316 C C . GLN A 1 1035 ? 46.175 -31.274 4.778 1.00 37.81 1035 GLN A C 1
ATOM 8318 O O . GLN A 1 1035 ? 45.185 -31.957 5.040 1.00 37.81 1035 GLN A O 1
ATOM 8323 N N . LYS A 1 1036 ? 47.343 -31.461 5.417 1.00 34.84 1036 LYS A N 1
ATOM 8324 C CA . LYS A 1 1036 ? 47.471 -32.392 6.558 1.00 34.84 1036 LYS A CA 1
ATOM 8325 C C . LYS A 1 1036 ? 46.646 -31.932 7.767 1.00 34.84 1036 LYS A C 1
ATOM 8327 O O . LYS A 1 1036 ? 46.043 -32.769 8.431 1.00 34.84 1036 LYS A O 1
ATOM 8332 N N . LEU A 1 1037 ? 46.538 -30.622 8.011 1.00 34.84 1037 LEU A N 1
ATOM 8333 C CA . LEU A 1 1037 ? 45.642 -30.045 9.027 1.00 34.84 1037 LEU A CA 1
ATOM 8334 C C . LEU A 1 1037 ? 44.157 -30.263 8.687 1.00 34.84 1037 LEU A C 1
ATOM 8336 O O . LEU A 1 1037 ? 43.389 -30.667 9.558 1.00 34.84 1037 LEU A O 1
ATOM 8340 N N . VAL A 1 1038 ? 43.758 -30.090 7.422 1.00 37.06 1038 VAL A N 1
ATOM 8341 C CA . VAL A 1 1038 ? 42.378 -30.352 6.964 1.00 37.06 1038 VAL A CA 1
ATOM 8342 C C . VAL A 1 1038 ? 42.041 -31.849 6.970 1.00 37.06 1038 VAL A C 1
ATOM 8344 O O . VAL A 1 1038 ? 40.926 -32.208 7.338 1.00 37.06 1038 VAL A O 1
ATOM 8347 N N . GLN A 1 1039 ? 42.986 -32.742 6.653 1.00 33.00 1039 GLN A N 1
ATOM 8348 C CA . GLN A 1 1039 ? 42.793 -34.191 6.805 1.00 33.00 1039 GLN A CA 1
ATOM 8349 C C . GLN A 1 1039 ? 42.622 -34.597 8.271 1.00 33.00 1039 GLN A C 1
ATOM 8351 O O . GLN A 1 1039 ? 41.759 -35.420 8.555 1.00 33.00 1039 GLN A O 1
ATOM 8356 N N . VAL A 1 1040 ? 43.368 -34.005 9.211 1.00 36.38 1040 VAL A N 1
ATOM 8357 C CA . VAL A 1 1040 ? 43.194 -34.279 10.648 1.00 36.38 1040 VAL A CA 1
ATOM 8358 C C . VAL A 1 1040 ? 41.832 -33.773 11.144 1.00 36.38 1040 VAL A C 1
ATOM 8360 O O . VAL A 1 1040 ? 41.137 -34.511 11.840 1.00 36.38 1040 VAL A O 1
ATOM 8363 N N . VAL A 1 1041 ? 41.394 -32.578 10.726 1.00 39.12 1041 VAL A N 1
ATOM 8364 C CA . VAL A 1 1041 ? 40.079 -32.007 11.089 1.00 39.12 1041 VAL A CA 1
ATOM 8365 C C . VAL A 1 1041 ? 38.917 -32.787 10.461 1.00 39.12 1041 VAL A C 1
ATOM 8367 O O . VAL A 1 1041 ? 37.941 -33.078 11.150 1.00 39.12 1041 VAL A O 1
ATOM 8370 N N . ASN A 1 1042 ? 39.027 -33.205 9.196 1.00 36.22 1042 ASN A N 1
ATOM 8371 C CA . ASN A 1 1042 ? 37.993 -34.002 8.530 1.00 36.22 1042 ASN A CA 1
ATOM 8372 C C . ASN A 1 1042 ? 37.955 -35.451 9.026 1.00 36.22 1042 ASN A C 1
ATOM 8374 O O . ASN A 1 1042 ? 36.870 -36.016 9.113 1.00 36.22 1042 ASN A O 1
ATOM 8378 N N . TYR A 1 1043 ? 39.089 -36.051 9.405 1.00 39.56 1043 TYR A N 1
ATOM 8379 C CA . TYR A 1 1043 ? 39.107 -37.390 10.003 1.00 39.56 1043 TYR A CA 1
ATOM 8380 C C . TYR A 1 1043 ? 38.509 -37.375 11.418 1.00 39.56 1043 TYR A C 1
ATOM 8382 O O . TYR A 1 1043 ? 37.736 -38.267 11.756 1.00 39.56 1043 TYR A O 1
ATOM 8390 N N . LEU A 1 1044 ? 38.769 -36.325 12.213 1.00 39.19 1044 LEU A N 1
ATOM 8391 C CA . LEU A 1 1044 ? 38.093 -36.081 13.497 1.00 39.19 1044 LEU A CA 1
ATOM 8392 C C . LEU A 1 1044 ? 36.591 -35.811 13.316 1.00 39.19 1044 LEU A C 1
ATOM 8394 O O . LEU A 1 1044 ? 35.786 -36.353 14.070 1.00 39.19 1044 LEU A O 1
ATOM 8398 N N . GLY A 1 1045 ? 36.205 -35.046 12.289 1.00 42.38 1045 GLY A N 1
ATOM 8399 C CA . GLY A 1 1045 ? 34.810 -34.762 11.942 1.00 42.38 1045 GLY A CA 1
ATOM 8400 C C . GLY A 1 1045 ? 34.030 -35.989 11.456 1.00 42.38 1045 GLY A C 1
ATOM 8401 O O . GLY A 1 1045 ? 32.895 -36.191 11.881 1.00 42.38 1045 GLY A O 1
ATOM 8402 N N . LEU A 1 1046 ? 34.639 -36.855 10.636 1.00 41.00 1046 LEU A N 1
ATOM 8403 C CA . LEU A 1 1046 ? 34.041 -38.125 10.198 1.00 41.00 1046 LEU A CA 1
ATOM 8404 C C . LEU A 1 1046 ? 33.979 -39.164 11.324 1.00 41.00 1046 LEU A C 1
ATOM 8406 O O . LEU A 1 1046 ? 33.023 -39.940 11.367 1.00 41.00 1046 LEU A O 1
ATOM 8410 N N . LEU A 1 1047 ? 34.945 -39.177 12.252 1.00 39.25 1047 LEU A N 1
ATOM 8411 C CA . LEU A 1 1047 ? 34.849 -40.008 13.454 1.00 39.25 1047 LEU A CA 1
ATOM 8412 C C . LEU A 1 1047 ? 33.692 -39.539 14.350 1.00 39.25 1047 LEU A C 1
ATOM 8414 O O . LEU A 1 1047 ? 32.920 -40.368 14.820 1.00 39.25 1047 LEU A O 1
ATOM 8418 N N . LEU A 1 1048 ? 33.532 -38.222 14.534 1.00 41.34 1048 LEU A N 1
ATOM 8419 C CA . LEU A 1 1048 ? 32.427 -37.625 15.292 1.00 41.34 1048 LEU A CA 1
ATOM 8420 C C . LEU A 1 1048 ? 31.066 -37.889 14.637 1.00 41.34 1048 LEU A C 1
ATOM 8422 O O . LEU A 1 1048 ? 30.145 -38.303 15.331 1.00 41.34 1048 LEU A O 1
ATOM 8426 N N . MET A 1 1049 ? 30.943 -37.742 13.316 1.00 40.50 1049 MET A N 1
ATOM 8427 C CA . MET A 1 1049 ? 29.709 -38.056 12.580 1.00 40.50 1049 MET A CA 1
ATOM 8428 C C . MET A 1 1049 ? 29.354 -39.543 12.646 1.00 40.50 1049 MET A C 1
ATOM 8430 O O . MET A 1 1049 ? 28.201 -39.872 12.899 1.00 40.50 1049 MET A O 1
ATOM 8434 N N . ASN A 1 1050 ? 30.322 -40.453 12.499 1.00 40.12 1050 ASN A N 1
ATOM 8435 C CA . ASN A 1 1050 ? 30.046 -41.887 12.629 1.00 40.12 1050 ASN A CA 1
ATOM 8436 C C . ASN A 1 1050 ? 29.673 -42.282 14.062 1.00 40.12 1050 ASN A C 1
ATOM 8438 O O . ASN A 1 1050 ? 28.813 -43.137 14.242 1.00 40.12 1050 ASN A O 1
ATOM 8442 N N . ILE A 1 1051 ? 30.267 -41.654 15.081 1.00 46.16 1051 ILE A N 1
ATOM 8443 C CA . ILE A 1 1051 ? 29.880 -41.873 16.480 1.00 46.16 1051 ILE A CA 1
ATOM 8444 C C . ILE A 1 1051 ? 28.469 -41.322 16.737 1.00 46.16 1051 ILE A C 1
ATOM 8446 O O . ILE A 1 1051 ? 27.656 -42.023 17.328 1.00 46.16 1051 ILE A O 1
ATOM 8450 N N . ILE A 1 1052 ? 28.135 -40.128 16.232 1.00 44.19 1052 ILE A N 1
ATOM 8451 C CA . ILE A 1 1052 ? 26.803 -39.515 16.372 1.00 44.19 1052 ILE A CA 1
ATOM 8452 C C . ILE A 1 1052 ? 25.736 -40.346 15.653 1.00 44.19 1052 ILE A C 1
ATOM 8454 O O . ILE A 1 1052 ? 24.703 -40.638 16.244 1.00 44.19 1052 ILE A O 1
ATOM 8458 N N . VAL A 1 1053 ? 25.985 -40.794 14.421 1.00 43.12 1053 VAL A N 1
ATOM 8459 C CA . VAL A 1 1053 ? 25.043 -41.641 13.671 1.00 43.12 1053 VAL A CA 1
ATOM 8460 C C . VAL A 1 1053 ? 24.851 -42.987 14.369 1.00 43.12 1053 VAL A C 1
ATOM 8462 O O . VAL A 1 1053 ? 23.722 -43.457 14.476 1.00 43.12 1053 VAL A O 1
ATOM 8465 N N . LYS A 1 1054 ? 25.913 -43.587 14.918 1.00 40.72 1054 LYS A N 1
ATOM 8466 C CA . LYS A 1 1054 ? 25.801 -44.852 15.656 1.00 40.72 1054 LYS A CA 1
ATOM 8467 C C . LYS A 1 1054 ? 25.043 -44.686 16.979 1.00 40.72 1054 LYS A C 1
ATOM 8469 O O . LYS A 1 1054 ? 24.220 -45.535 17.298 1.00 40.72 1054 LYS A O 1
ATOM 8474 N N . ILE A 1 1055 ? 25.228 -43.561 17.678 1.00 45.00 1055 ILE A N 1
ATOM 8475 C CA . ILE A 1 1055 ? 24.446 -43.190 18.870 1.00 45.00 1055 ILE A CA 1
ATOM 8476 C C . ILE A 1 1055 ? 22.972 -42.955 18.510 1.00 45.00 1055 ILE A C 1
ATOM 8478 O O . ILE A 1 1055 ? 22.099 -43.434 19.222 1.00 45.00 1055 ILE A O 1
ATOM 8482 N N . PHE A 1 1056 ? 22.672 -42.275 17.400 1.00 41.50 1056 PHE A N 1
ATOM 8483 C CA . PHE A 1 1056 ? 21.294 -42.029 16.960 1.00 41.50 1056 PHE A CA 1
ATOM 8484 C C . PHE A 1 1056 ? 20.576 -43.308 16.511 1.00 41.50 1056 PHE A C 1
ATOM 8486 O O . PHE A 1 1056 ? 19.387 -43.466 16.782 1.00 41.50 1056 PHE A O 1
ATOM 8493 N N . VAL A 1 1057 ? 21.287 -44.238 15.867 1.00 44.31 1057 VAL A N 1
ATOM 8494 C CA . VAL A 1 1057 ? 20.732 -45.543 15.474 1.00 44.31 1057 VAL A CA 1
ATOM 8495 C C . VAL A 1 1057 ? 20.482 -46.424 16.701 1.00 44.31 1057 VAL A C 1
ATOM 8497 O O . VAL A 1 1057 ? 19.409 -47.017 16.806 1.00 44.31 1057 VAL A O 1
ATOM 8500 N N . GLU A 1 1058 ? 21.406 -46.456 17.666 1.00 44.22 1058 GLU A N 1
ATOM 8501 C CA . GLU A 1 1058 ? 21.212 -47.202 18.917 1.00 44.22 1058 GLU A CA 1
ATOM 8502 C C . GLU A 1 1058 ? 20.129 -46.563 19.810 1.00 44.22 1058 GLU A C 1
ATOM 8504 O O . GLU A 1 1058 ? 19.308 -47.285 20.373 1.00 44.22 1058 GLU A O 1
ATOM 8509 N N . MET A 1 1059 ? 20.025 -45.226 19.868 1.00 40.56 1059 MET A N 1
ATOM 8510 C CA . MET A 1 1059 ? 18.929 -44.522 20.554 1.00 40.56 1059 MET A CA 1
ATOM 8511 C C . MET A 1 1059 ? 17.573 -44.751 19.879 1.00 40.56 1059 MET A C 1
ATOM 8513 O O . MET A 1 1059 ? 16.575 -44.913 20.575 1.00 40.56 1059 MET A O 1
ATOM 8517 N N . GLY A 1 1060 ? 17.525 -44.800 18.545 1.00 39.97 1060 GLY A N 1
ATOM 8518 C CA . GLY A 1 1060 ? 16.305 -45.094 17.791 1.00 39.97 1060 GLY A CA 1
ATOM 8519 C C . GLY A 1 1060 ? 15.808 -46.526 18.006 1.00 39.97 1060 GLY A C 1
ATOM 8520 O O . GLY A 1 1060 ? 14.610 -46.739 18.183 1.00 39.97 1060 GLY A O 1
ATOM 8521 N N . GLN A 1 1061 ? 16.720 -47.503 18.077 1.00 43.66 1061 GLN A N 1
ATOM 8522 C CA . GLN A 1 1061 ? 16.376 -48.882 18.440 1.00 43.66 1061 GLN A CA 1
ATOM 8523 C C . GLN A 1 1061 ? 15.912 -48.994 19.899 1.00 43.66 1061 GLN A C 1
ATOM 8525 O O . GLN A 1 1061 ? 14.952 -49.710 20.172 1.00 43.66 1061 GLN A O 1
ATOM 8530 N N . LEU A 1 1062 ? 16.516 -48.239 20.824 1.00 40.78 1062 LEU A N 1
ATOM 8531 C CA . LEU A 1 1062 ? 16.086 -48.197 22.225 1.00 40.78 1062 LEU A CA 1
ATOM 8532 C C . LEU A 1 1062 ? 14.696 -47.556 22.389 1.00 40.78 1062 LEU A C 1
ATOM 8534 O O . LEU A 1 1062 ? 13.907 -48.016 23.210 1.00 40.78 1062 LEU A O 1
ATOM 8538 N N . LEU A 1 1063 ? 14.375 -46.534 21.585 1.00 40.81 1063 LEU A N 1
ATOM 8539 C CA . LEU A 1 1063 ? 13.074 -45.856 21.598 1.00 40.81 1063 LEU A CA 1
ATOM 8540 C C . LEU A 1 1063 ? 11.953 -46.752 21.055 1.00 40.81 1063 LEU A C 1
ATOM 8542 O O . LEU A 1 1063 ? 10.862 -46.769 21.615 1.00 40.81 1063 LEU A O 1
ATOM 8546 N N . LEU A 1 1064 ? 12.232 -47.530 20.004 1.00 42.22 1064 LEU A N 1
ATOM 8547 C CA . LEU A 1 1064 ? 11.292 -48.513 19.454 1.00 42.22 1064 LEU A CA 1
ATOM 8548 C C . LEU A 1 1064 ? 11.009 -49.640 20.455 1.00 42.22 1064 LEU A C 1
ATOM 8550 O O . LEU A 1 1064 ? 9.852 -49.998 20.659 1.00 42.22 1064 LEU A O 1
ATOM 8554 N N . ILE A 1 1065 ? 12.040 -50.121 21.157 1.00 45.59 1065 ILE A N 1
ATOM 8555 C CA . ILE A 1 1065 ? 11.883 -51.115 22.229 1.00 45.59 1065 ILE A CA 1
ATOM 8556 C C . ILE A 1 1065 ? 11.100 -50.521 23.416 1.00 45.59 1065 ILE A C 1
ATOM 8558 O O . ILE A 1 1065 ? 10.260 -51.210 23.989 1.00 45.59 1065 ILE A O 1
ATOM 8562 N N . LEU A 1 1066 ? 11.304 -49.239 23.757 1.00 38.88 1066 LEU A N 1
ATOM 8563 C CA . LEU A 1 1066 ? 10.521 -48.547 24.792 1.00 38.88 1066 LEU A CA 1
ATOM 8564 C C . LEU A 1 1066 ? 9.050 -48.360 24.391 1.00 38.88 1066 LEU A C 1
ATOM 8566 O O . LEU A 1 1066 ? 8.169 -48.541 25.229 1.00 38.88 1066 LEU A O 1
ATOM 8570 N N . MET A 1 1067 ? 8.768 -48.019 23.131 1.00 40.06 1067 MET A N 1
ATOM 8571 C CA . MET A 1 1067 ? 7.395 -47.829 22.647 1.00 40.06 1067 MET A CA 1
ATOM 8572 C C . MET A 1 1067 ? 6.611 -49.146 22.585 1.00 40.06 1067 MET A C 1
ATOM 8574 O O . MET A 1 1067 ? 5.417 -49.147 22.890 1.00 40.06 1067 MET A O 1
ATOM 8578 N N . ASP A 1 1068 ? 7.277 -50.267 22.293 1.00 37.81 1068 ASP A N 1
ATOM 8579 C CA . ASP A 1 1068 ? 6.665 -51.600 22.373 1.00 37.81 1068 ASP A CA 1
ATOM 8580 C C . ASP A 1 1068 ? 6.461 -52.076 23.824 1.00 37.81 1068 ASP A C 1
ATOM 8582 O O . ASP A 1 1068 ? 5.498 -52.792 24.110 1.00 37.81 1068 ASP A O 1
ATOM 8586 N N . PHE A 1 1069 ? 7.297 -51.631 24.769 1.00 38.75 1069 PHE A N 1
ATOM 8587 C CA . PHE A 1 1069 ? 7.146 -51.947 26.196 1.00 38.75 1069 PHE A CA 1
ATOM 8588 C C . PHE A 1 1069 ? 6.025 -51.133 26.873 1.00 38.75 1069 PHE A C 1
ATOM 8590 O O . PHE A 1 1069 ? 5.304 -51.659 27.721 1.00 38.75 1069 PHE A O 1
ATOM 8597 N N . ILE A 1 1070 ? 5.822 -49.872 26.461 1.00 41.44 1070 ILE A N 1
ATOM 8598 C CA . ILE A 1 1070 ? 4.766 -48.976 26.979 1.00 41.44 1070 ILE A CA 1
ATOM 8599 C C . ILE A 1 1070 ? 3.365 -49.419 26.528 1.00 41.44 1070 ILE A C 1
ATOM 8601 O O . ILE A 1 1070 ? 2.378 -49.158 27.214 1.00 41.44 1070 ILE A O 1
ATOM 8605 N N . LYS A 1 1071 ? 3.255 -50.145 25.411 1.00 38.59 1071 LYS A N 1
ATOM 8606 C CA . LYS A 1 1071 ? 1.962 -50.596 24.877 1.00 38.59 1071 LYS A CA 1
ATOM 8607 C C . LYS A 1 1071 ? 1.310 -51.735 25.673 1.00 38.59 1071 LYS A C 1
ATOM 8609 O O . LYS A 1 1071 ? 0.129 -51.989 25.459 1.00 38.59 1071 LYS A O 1
ATOM 8614 N N . ASN A 1 1072 ? 2.045 -52.408 26.568 1.00 38.59 1072 ASN A N 1
ATOM 8615 C CA . ASN A 1 1072 ? 1.634 -53.712 27.101 1.00 38.59 1072 ASN A CA 1
ATOM 8616 C C . ASN A 1 1072 ? 1.516 -53.860 28.630 1.00 38.59 1072 ASN A C 1
ATOM 8618 O O . ASN A 1 1072 ? 1.194 -54.965 29.047 1.00 38.59 1072 ASN A O 1
ATOM 8622 N N . ASN A 1 1073 ? 1.702 -52.843 29.486 1.00 33.34 1073 ASN A N 1
ATOM 8623 C CA . ASN A 1 1073 ? 1.442 -53.024 30.930 1.00 33.34 1073 ASN A CA 1
ATOM 8624 C C . ASN A 1 1073 ? 0.992 -51.759 31.681 1.00 33.34 1073 ASN A C 1
ATOM 8626 O O . ASN A 1 1073 ? 1.495 -50.660 31.466 1.00 33.34 1073 ASN A O 1
ATOM 8630 N N . VAL A 1 1074 ? 0.038 -51.962 32.595 1.00 38.91 1074 VAL A N 1
ATOM 8631 C CA . VAL A 1 1074 ? -0.622 -50.965 33.451 1.00 38.91 1074 VAL A CA 1
ATOM 8632 C C . VAL A 1 1074 ? 0.103 -50.852 34.803 1.00 38.91 1074 VAL A C 1
ATOM 8634 O O . VAL A 1 1074 ? 0.369 -51.866 35.436 1.00 38.91 1074 VAL A O 1
ATOM 8637 N N . MET A 1 1075 ? 0.335 -49.608 35.247 1.00 35.03 1075 MET A N 1
ATOM 8638 C CA . MET A 1 1075 ? 0.637 -49.155 36.624 1.00 35.03 1075 MET A CA 1
ATOM 8639 C C . MET A 1 1075 ? 1.838 -49.776 37.373 1.00 35.03 1075 MET A C 1
ATOM 8641 O O . MET A 1 1075 ? 1.686 -50.772 38.069 1.00 35.03 1075 MET A O 1
ATOM 8645 N N . MET A 1 1076 ? 2.992 -49.088 37.353 1.00 31.64 1076 MET A N 1
ATOM 8646 C CA . MET A 1 1076 ? 3.718 -48.530 38.525 1.00 31.64 1076 MET A CA 1
ATOM 8647 C C . MET A 1 1076 ? 5.210 -48.244 38.229 1.00 31.64 1076 MET A C 1
ATOM 8649 O O . MET A 1 1076 ? 5.891 -49.025 37.578 1.00 31.64 1076 MET A O 1
ATOM 8653 N N . GLU A 1 1077 ? 5.681 -47.115 38.780 1.00 39.16 1077 GLU A N 1
ATOM 8654 C CA . GLU A 1 1077 ? 7.073 -46.681 39.042 1.00 39.16 1077 GLU A CA 1
ATOM 8655 C C . GLU A 1 1077 ? 8.064 -46.473 37.871 1.00 39.16 1077 GLU A C 1
ATOM 8657 O O . GLU A 1 1077 ? 8.959 -47.267 37.595 1.00 39.16 1077 GLU A O 1
ATOM 8662 N N . ILE A 1 1078 ? 8.007 -45.272 37.279 1.00 41.25 1078 ILE A N 1
ATOM 8663 C CA . ILE A 1 1078 ? 8.965 -44.739 36.283 1.00 41.25 1078 ILE A CA 1
ATOM 8664 C C . ILE A 1 1078 ? 10.290 -44.243 36.920 1.00 41.25 1078 ILE A C 1
ATOM 8666 O O . ILE A 1 1078 ? 11.301 -44.099 36.231 1.00 41.25 1078 ILE A O 1
ATOM 8670 N N . GLN A 1 1079 ? 10.351 -44.034 38.241 1.00 37.50 1079 GLN A N 1
ATOM 8671 C CA . GLN A 1 1079 ? 11.542 -43.463 38.897 1.00 37.50 1079 GLN A CA 1
ATOM 8672 C C . GLN A 1 1079 ? 12.745 -44.420 38.996 1.00 37.50 1079 GLN A C 1
ATOM 8674 O O . GLN A 1 1079 ? 13.887 -43.956 38.982 1.00 37.50 1079 GLN A O 1
ATOM 8679 N N . LEU A 1 1080 ? 12.536 -45.742 39.033 1.00 36.69 1080 LEU A N 1
ATOM 8680 C CA . LEU A 1 1080 ? 13.637 -46.700 39.216 1.00 36.69 1080 LEU A CA 1
ATOM 8681 C C . LEU A 1 1080 ? 14.430 -46.959 37.918 1.00 36.69 1080 LEU A C 1
ATOM 8683 O O . LEU A 1 1080 ? 15.641 -47.173 37.957 1.00 36.69 1080 LEU A O 1
ATOM 8687 N N . ILE A 1 1081 ? 13.778 -46.872 36.753 1.00 41.75 1081 ILE A N 1
ATOM 8688 C CA . ILE A 1 1081 ? 14.396 -47.143 35.440 1.00 41.75 1081 ILE A CA 1
ATOM 8689 C C . ILE A 1 1081 ? 15.334 -46.001 35.019 1.00 41.75 1081 ILE A C 1
ATOM 8691 O O . ILE A 1 1081 ? 16.395 -46.243 34.440 1.00 41.75 1081 ILE A O 1
ATOM 8695 N N . MET A 1 1082 ? 14.995 -44.758 35.373 1.00 39.00 1082 MET A N 1
ATOM 8696 C CA . MET A 1 1082 ? 15.785 -43.578 35.014 1.00 39.00 1082 MET A CA 1
ATOM 8697 C C . MET A 1 1082 ? 17.080 -43.452 35.843 1.00 39.00 1082 MET A C 1
ATOM 8699 O O . MET A 1 1082 ? 18.096 -42.958 35.356 1.00 39.00 1082 MET A O 1
ATOM 8703 N N . MET A 1 1083 ? 17.089 -43.966 37.081 1.00 37.28 1083 MET A N 1
ATOM 8704 C CA . MET A 1 1083 ? 18.296 -44.004 37.920 1.00 37.28 1083 MET A CA 1
ATOM 8705 C C . MET A 1 1083 ? 19.311 -45.068 37.471 1.00 37.28 1083 MET A C 1
ATOM 8707 O O . MET A 1 1083 ? 20.520 -44.882 37.642 1.00 37.28 1083 MET A O 1
ATOM 8711 N N . VAL A 1 1084 ? 18.844 -46.175 36.883 1.00 40.06 1084 VAL A N 1
ATOM 8712 C CA . VAL A 1 1084 ? 19.712 -47.265 36.405 1.00 40.06 1084 VAL A CA 1
ATOM 8713 C C . VAL A 1 1084 ? 20.382 -46.897 35.075 1.00 40.06 1084 VAL A C 1
ATOM 8715 O O . VAL A 1 1084 ? 21.574 -47.158 34.901 1.00 40.06 1084 VAL A O 1
ATOM 8718 N N . THR A 1 1085 ? 19.677 -46.204 34.175 1.00 42.03 1085 THR A N 1
ATOM 8719 C CA . THR A 1 1085 ? 20.234 -45.725 32.895 1.00 42.03 1085 THR A CA 1
ATOM 8720 C C . THR A 1 1085 ? 21.261 -44.604 33.078 1.00 42.03 1085 THR A C 1
ATOM 8722 O O . THR A 1 1085 ? 22.308 -44.621 32.425 1.00 42.03 1085 THR A O 1
ATOM 8725 N N . LEU A 1 1086 ? 21.051 -43.690 34.034 1.00 39.69 1086 LEU A N 1
ATOM 8726 C CA . LEU A 1 1086 ? 22.016 -42.626 34.340 1.00 39.69 1086 LEU A CA 1
ATOM 8727 C C . LEU A 1 1086 ? 23.317 -43.177 34.961 1.00 39.69 1086 LEU A C 1
ATOM 8729 O O . LEU A 1 1086 ? 24.415 -42.746 34.601 1.00 39.69 1086 LEU A O 1
ATOM 8733 N N . ASN A 1 1087 ? 23.214 -44.183 35.841 1.00 36.31 1087 ASN A N 1
ATOM 8734 C CA . ASN A 1 1087 ? 24.379 -44.835 36.454 1.00 36.31 1087 ASN A CA 1
ATOM 8735 C C . ASN A 1 1087 ? 25.176 -45.711 35.472 1.00 36.31 1087 ASN A C 1
ATOM 8737 O O . ASN A 1 1087 ? 26.398 -45.818 35.609 1.00 36.31 1087 ASN A O 1
ATOM 8741 N N . MET A 1 1088 ? 24.525 -46.308 34.465 1.00 35.38 1088 MET A N 1
ATOM 8742 C CA . MET A 1 1088 ? 25.223 -47.024 33.389 1.00 35.38 1088 MET A CA 1
ATOM 8743 C C . MET A 1 1088 ? 26.013 -46.070 32.480 1.00 35.38 1088 MET A C 1
ATOM 8745 O O . MET A 1 1088 ? 27.175 -46.351 32.180 1.00 35.38 1088 MET A O 1
ATOM 8749 N N . CYS A 1 1089 ? 25.453 -44.908 32.121 1.00 37.03 1089 CYS A N 1
ATOM 8750 C CA . CYS A 1 1089 ? 26.159 -43.894 31.324 1.00 37.03 1089 CYS A CA 1
ATOM 8751 C C . CYS A 1 1089 ? 27.372 -43.290 32.056 1.00 37.03 1089 CYS A C 1
ATOM 8753 O O . CYS A 1 1089 ? 28.413 -43.057 31.440 1.00 37.03 1089 CYS A O 1
ATOM 8755 N N . LEU A 1 1090 ? 27.285 -43.095 33.378 1.00 38.81 1090 LEU A N 1
ATOM 8756 C CA . LEU A 1 1090 ? 28.379 -42.532 34.183 1.00 38.81 1090 LEU A CA 1
ATOM 8757 C C . LEU A 1 1090 ? 29.559 -43.497 34.408 1.00 38.81 1090 LEU A C 1
ATOM 8759 O O . LEU A 1 1090 ? 30.670 -43.038 34.668 1.00 38.81 1090 LEU A O 1
ATOM 8763 N N . ARG A 1 1091 ? 29.367 -44.820 34.278 1.00 36.25 1091 ARG A N 1
ATOM 8764 C CA . ARG A 1 1091 ? 30.440 -45.815 34.487 1.00 36.25 1091 ARG A CA 1
ATOM 8765 C C . ARG A 1 1091 ? 31.235 -46.189 33.233 1.00 36.25 1091 ARG A C 1
ATOM 8767 O O . ARG A 1 1091 ? 32.332 -46.722 33.375 1.00 36.25 1091 ARG A O 1
ATOM 8774 N N . ILE A 1 1092 ? 30.734 -45.912 32.028 1.00 39.22 1092 ILE A N 1
ATOM 8775 C CA . ILE A 1 1092 ? 31.369 -46.375 30.776 1.00 39.22 1092 ILE A CA 1
ATOM 8776 C C . ILE A 1 1092 ? 32.324 -45.328 30.171 1.00 39.22 1092 ILE A C 1
ATOM 8778 O O . ILE A 1 1092 ? 33.267 -45.689 29.465 1.00 39.22 1092 ILE A O 1
ATOM 8782 N N . LEU A 1 1093 ? 32.167 -44.040 30.492 1.00 33.62 1093 LEU A N 1
ATOM 8783 C CA . LEU A 1 1093 ? 32.976 -42.983 29.873 1.00 33.62 1093 LEU A CA 1
ATOM 8784 C C . LEU A 1 1093 ? 34.458 -42.845 30.307 1.00 33.62 1093 LEU A C 1
ATOM 8786 O O . LEU A 1 1093 ? 35.197 -42.244 29.526 1.00 33.62 1093 LEU A O 1
ATOM 8790 N N . PRO A 1 1094 ? 34.971 -43.377 31.441 1.00 33.88 1094 PRO A N 1
ATOM 8791 C CA . PRO A 1 1094 ? 36.374 -43.141 31.799 1.00 33.88 1094 PRO A CA 1
ATOM 8792 C C . PRO A 1 1094 ? 37.369 -44.240 31.376 1.00 33.88 1094 PRO A C 1
ATOM 8794 O O . PRO A 1 1094 ? 38.552 -44.104 31.672 1.00 33.88 1094 PRO A O 1
ATOM 8797 N N . PHE A 1 1095 ? 36.973 -45.306 30.666 1.00 30.83 1095 PHE A N 1
ATOM 8798 C CA . PHE A 1 1095 ? 37.881 -46.448 30.420 1.00 30.83 1095 PHE A CA 1
ATOM 8799 C C . PHE A 1 1095 ? 38.653 -46.444 29.087 1.00 30.83 1095 PHE A C 1
ATOM 8801 O O . PHE A 1 1095 ? 39.272 -47.447 28.736 1.00 30.83 1095 PHE A O 1
ATOM 8808 N N . LYS A 1 1096 ? 38.650 -45.351 28.310 1.00 32.72 1096 LYS A N 1
ATOM 8809 C CA . LYS A 1 1096 ? 39.282 -45.373 26.976 1.00 32.72 1096 LYS A CA 1
ATOM 8810 C C . LYS A 1 1096 ? 40.030 -44.114 26.547 1.00 32.72 1096 LYS A C 1
ATOM 8812 O O . LYS A 1 1096 ? 40.106 -43.846 25.359 1.00 32.72 1096 LYS A O 1
ATOM 8817 N N . ILE A 1 1097 ? 40.629 -43.359 27.469 1.00 33.78 1097 ILE A N 1
ATOM 8818 C CA . ILE A 1 1097 ? 41.604 -42.312 27.110 1.00 33.78 1097 ILE A CA 1
ATOM 8819 C C . ILE A 1 1097 ? 42.701 -42.273 28.179 1.00 33.78 1097 ILE A C 1
ATOM 8821 O O . ILE A 1 1097 ? 42.671 -41.452 29.088 1.00 33.78 1097 ILE A O 1
ATOM 8825 N N . GLN A 1 1098 ? 43.660 -43.197 28.097 1.00 32.00 1098 GLN A N 1
ATOM 8826 C CA . GLN A 1 1098 ? 44.851 -43.183 28.959 1.00 32.00 1098 GLN A CA 1
ATOM 8827 C C . GLN A 1 1098 ? 46.175 -43.140 28.190 1.00 32.00 1098 GLN A C 1
ATOM 8829 O O . GLN A 1 1098 ? 47.228 -43.285 28.790 1.00 32.00 1098 GLN A O 1
ATOM 8834 N N . ASN A 1 1099 ? 46.158 -42.873 26.886 1.00 34.47 1099 ASN A N 1
ATOM 8835 C CA . ASN A 1 1099 ? 47.381 -42.657 26.120 1.00 34.47 1099 ASN A CA 1
ATOM 8836 C C . ASN A 1 1099 ? 47.160 -41.513 25.144 1.00 34.47 1099 ASN A C 1
ATOM 8838 O O . ASN A 1 1099 ? 46.479 -41.724 24.149 1.00 34.47 1099 ASN A O 1
ATOM 8842 N N . LEU A 1 1100 ? 47.693 -40.329 25.467 1.00 30.73 1100 LEU A N 1
ATOM 8843 C CA . LEU A 1 1100 ? 48.225 -39.307 24.549 1.00 30.73 1100 LEU A CA 1
ATOM 8844 C C . LEU A 1 1100 ? 48.544 -38.035 25.362 1.00 30.73 1100 LEU A C 1
ATOM 8846 O O . LEU A 1 1100 ? 47.656 -37.282 25.753 1.00 30.73 1100 LEU A O 1
ATOM 8850 N N . GLN A 1 1101 ? 49.830 -37.823 25.653 1.00 34.12 1101 GLN A N 1
ATOM 8851 C CA . GLN A 1 1101 ? 50.361 -36.600 26.261 1.00 34.12 1101 GLN A CA 1
ATOM 8852 C C . GLN A 1 1101 ? 50.608 -35.538 25.175 1.00 34.12 1101 GLN A C 1
ATOM 8854 O O . GLN A 1 1101 ? 51.412 -35.778 24.281 1.00 34.12 1101 GLN A O 1
ATOM 8859 N N . SER A 1 1102 ? 50.000 -34.352 25.287 1.00 34.88 1102 SER A N 1
ATOM 8860 C CA . SER A 1 1102 ? 50.659 -33.061 25.007 1.00 34.88 1102 SER A CA 1
ATOM 8861 C C . SER A 1 1102 ? 49.813 -31.881 25.520 1.00 34.88 1102 SER A C 1
ATOM 8863 O O . SER A 1 1102 ? 48.593 -31.956 25.667 1.00 34.88 1102 SER A O 1
ATOM 8865 N N . SER A 1 1103 ? 50.490 -30.786 25.855 1.00 36.25 1103 SER A N 1
ATOM 8866 C CA . SER A 1 1103 ? 50.081 -29.703 26.762 1.00 36.25 1103 SER A CA 1
ATOM 8867 C C . SER A 1 1103 ? 49.128 -28.636 26.193 1.00 36.25 1103 SER A C 1
ATOM 8869 O O . SER A 1 1103 ? 49.021 -27.554 26.764 1.00 36.25 1103 SER A O 1
ATOM 8871 N N . VAL A 1 1104 ? 48.382 -28.918 25.119 1.00 38.91 1104 VAL A N 1
ATOM 8872 C CA . VAL A 1 1104 ? 47.464 -27.934 24.491 1.00 38.91 1104 VAL A CA 1
ATOM 8873 C C . VAL A 1 1104 ? 45.987 -28.149 24.881 1.00 38.91 1104 VAL A C 1
ATOM 8875 O O . VAL A 1 1104 ? 45.135 -27.305 24.619 1.00 38.91 1104 VAL A O 1
ATOM 8878 N N . LEU A 1 1105 ? 45.656 -29.224 25.607 1.00 37.56 1105 LEU A N 1
ATOM 8879 C CA . LEU A 1 1105 ? 44.260 -29.601 25.883 1.00 37.56 1105 LEU A CA 1
ATOM 8880 C C . LEU A 1 1105 ? 43.646 -29.070 27.194 1.00 37.56 1105 LEU A C 1
ATOM 8882 O O . LEU A 1 1105 ? 42.563 -29.509 27.572 1.00 37.56 1105 LEU A O 1
ATOM 8886 N N . ASN A 1 1106 ? 44.279 -28.127 27.900 1.00 36.38 1106 ASN A N 1
ATOM 8887 C CA . ASN A 1 1106 ? 43.770 -27.684 29.210 1.00 36.38 1106 ASN A CA 1
ATOM 8888 C C . ASN A 1 1106 ? 42.755 -26.517 29.129 1.00 36.38 1106 ASN A C 1
ATOM 8890 O O . ASN A 1 1106 ? 41.924 -26.358 30.017 1.00 36.38 1106 ASN A O 1
ATOM 8894 N N . GLN A 1 1107 ? 42.744 -25.730 28.041 1.00 38.16 1107 GLN A N 1
ATOM 8895 C CA . GLN A 1 1107 ? 41.762 -24.642 27.853 1.00 38.16 1107 GLN A CA 1
ATOM 8896 C C . GLN A 1 1107 ? 40.445 -25.104 27.202 1.00 38.16 1107 GLN A C 1
ATOM 8898 O O . GLN A 1 1107 ? 39.382 -24.583 27.542 1.00 38.16 1107 GLN A O 1
ATOM 8903 N N . GLN A 1 1108 ? 40.470 -26.127 26.339 1.00 37.56 1108 GLN A N 1
ATOM 8904 C CA . GLN A 1 1108 ? 39.248 -26.697 25.747 1.00 37.56 1108 GLN A CA 1
ATOM 8905 C C . GLN A 1 1108 ? 38.481 -27.611 26.721 1.00 37.56 1108 GLN A C 1
ATOM 8907 O O .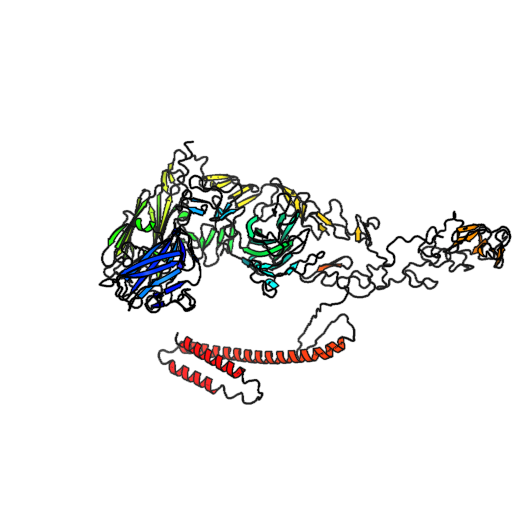 GLN A 1 1108 ? 37.254 -27.676 26.657 1.00 37.56 1108 GLN A O 1
ATOM 8912 N N . TYR A 1 1109 ? 39.164 -28.233 27.690 1.00 38.28 1109 TYR A N 1
ATOM 8913 C CA . TYR A 1 1109 ? 38.534 -29.036 28.748 1.00 38.28 1109 TYR A CA 1
ATOM 8914 C C . TYR A 1 1109 ? 37.637 -28.191 29.678 1.00 38.28 1109 TYR A C 1
ATOM 8916 O O . TYR A 1 1109 ? 36.554 -28.621 30.076 1.00 38.28 1109 TYR A O 1
ATOM 8924 N N . ILE A 1 1110 ? 38.030 -26.939 29.950 1.00 42.41 1110 ILE A N 1
ATOM 8925 C CA . ILE A 1 1110 ? 37.246 -25.987 30.758 1.00 42.41 1110 ILE A CA 1
ATOM 8926 C C . ILE A 1 1110 ? 36.003 -25.496 29.993 1.00 42.41 1110 ILE A C 1
ATOM 8928 O O . ILE A 1 1110 ? 34.941 -25.316 30.592 1.00 42.41 1110 ILE A O 1
ATOM 8932 N N . ALA A 1 1111 ? 36.098 -25.326 28.669 1.00 38.09 1111 ALA A N 1
ATOM 8933 C CA . ALA A 1 1111 ? 34.963 -24.952 27.821 1.00 38.09 1111 ALA A CA 1
ATOM 8934 C C . ALA A 1 1111 ? 33.930 -26.088 27.704 1.00 38.09 1111 ALA A C 1
ATOM 8936 O O . ALA A 1 1111 ? 32.725 -25.842 27.795 1.00 38.09 1111 ALA A O 1
ATOM 8937 N N . LEU A 1 1112 ? 34.394 -27.337 27.596 1.00 37.81 1112 LEU A N 1
ATOM 8938 C CA . LEU A 1 1112 ? 33.523 -28.510 27.533 1.00 37.81 1112 LEU A CA 1
ATOM 8939 C C . LEU A 1 1112 ? 32.795 -28.758 28.866 1.00 37.81 1112 LEU A C 1
ATOM 8941 O O . LEU A 1 1112 ? 31.600 -29.037 28.860 1.00 37.81 1112 LEU A O 1
ATOM 8945 N N . GLN A 1 1113 ? 33.461 -28.559 30.014 1.00 37.00 1113 GLN A N 1
ATOM 8946 C CA . GLN A 1 1113 ? 32.800 -28.627 31.326 1.00 37.00 1113 GLN A CA 1
ATOM 8947 C C . GLN A 1 1113 ? 31.743 -27.530 31.536 1.00 37.00 1113 GLN A C 1
ATOM 8949 O O . GLN A 1 1113 ? 30.736 -27.770 32.205 1.00 37.00 1113 GLN A O 1
ATOM 8954 N N . ARG A 1 1114 ? 31.938 -26.335 30.962 1.00 41.88 1114 ARG A N 1
ATOM 8955 C CA . ARG A 1 1114 ? 30.948 -25.246 31.015 1.00 41.88 1114 ARG A CA 1
ATOM 8956 C C . ARG A 1 1114 ? 29.735 -25.532 30.132 1.00 41.88 1114 ARG A C 1
ATOM 8958 O O . ARG A 1 1114 ? 28.614 -25.311 30.582 1.00 41.88 1114 ARG A O 1
ATOM 8965 N N . MET A 1 1115 ? 29.941 -26.090 28.937 1.00 38.50 1115 MET A N 1
ATOM 8966 C CA . MET A 1 1115 ? 28.837 -26.518 28.071 1.00 38.50 1115 MET A CA 1
ATOM 8967 C C . MET A 1 1115 ? 28.052 -27.694 28.657 1.00 38.50 1115 MET A C 1
ATOM 8969 O O . MET A 1 1115 ? 26.826 -27.669 28.610 1.00 38.50 1115 MET A O 1
ATOM 8973 N N . LEU A 1 1116 ? 28.716 -28.681 29.274 1.00 39.62 1116 LEU A N 1
ATOM 8974 C CA . LEU A 1 1116 ? 28.017 -29.800 29.917 1.00 39.62 1116 LEU A CA 1
ATOM 8975 C C . LEU A 1 1116 ? 27.175 -29.335 31.116 1.00 39.62 1116 LEU A C 1
ATOM 8977 O O . LEU A 1 1116 ? 26.062 -29.815 31.303 1.00 39.62 1116 LEU A O 1
ATOM 8981 N N . LYS A 1 1117 ? 27.664 -28.357 31.895 1.00 39.31 1117 LYS A N 1
ATOM 8982 C CA . LYS A 1 1117 ? 26.876 -27.724 32.967 1.00 39.31 1117 LYS A CA 1
ATOM 8983 C C . LYS A 1 1117 ? 25.666 -26.960 32.425 1.00 39.31 1117 LYS A C 1
ATOM 8985 O O . LYS A 1 1117 ? 24.596 -27.076 33.009 1.00 39.31 1117 LYS A O 1
ATOM 8990 N N . LEU A 1 1118 ? 25.807 -26.235 31.312 1.00 38.16 1118 LEU A N 1
ATOM 8991 C CA . LEU A 1 1118 ? 24.678 -25.558 30.661 1.00 38.16 1118 LEU A CA 1
ATOM 8992 C C . LEU A 1 1118 ? 23.630 -26.552 30.148 1.00 38.16 1118 LEU A C 1
ATOM 8994 O O . LEU A 1 1118 ? 22.439 -26.315 30.320 1.00 38.16 1118 LEU A O 1
ATOM 8998 N N . LEU A 1 1119 ? 24.063 -27.677 29.574 1.00 37.78 1119 LEU A N 1
ATOM 8999 C CA . LEU A 1 1119 ? 23.156 -28.703 29.062 1.00 37.78 1119 LEU A CA 1
ATOM 9000 C C . LEU A 1 1119 ? 22.394 -29.418 30.188 1.00 37.78 1119 LEU A C 1
ATOM 9002 O O . LEU A 1 1119 ? 21.212 -29.697 30.038 1.00 37.78 1119 LEU A O 1
ATOM 9006 N N . ILE A 1 1120 ? 23.046 -29.672 31.329 1.00 40.94 1120 ILE A N 1
ATOM 9007 C CA . ILE A 1 1120 ? 22.409 -30.262 32.520 1.00 40.94 1120 ILE A CA 1
ATOM 9008 C C . ILE A 1 1120 ? 21.391 -29.291 33.139 1.00 40.94 1120 ILE A C 1
ATOM 9010 O O . ILE A 1 1120 ? 20.334 -29.726 33.585 1.00 40.94 1120 ILE A O 1
ATOM 9014 N N . ILE A 1 1121 ? 21.664 -27.981 33.121 1.00 41.62 1121 ILE A N 1
ATOM 9015 C CA . ILE A 1 1121 ? 20.713 -26.953 33.577 1.00 41.62 1121 ILE A CA 1
ATOM 9016 C C . ILE A 1 1121 ? 19.509 -26.869 32.625 1.00 41.62 1121 ILE A C 1
ATOM 9018 O O . ILE A 1 1121 ? 18.373 -26.847 33.087 1.00 41.62 1121 ILE A O 1
ATOM 9022 N N . LEU A 1 1122 ? 19.736 -26.901 31.308 1.00 37.41 1122 LEU A N 1
ATOM 9023 C CA . LEU A 1 1122 ? 18.675 -26.914 30.290 1.00 37.41 1122 LEU A CA 1
ATOM 9024 C C . LEU A 1 1122 ? 17.808 -28.180 30.347 1.00 37.41 1122 LEU A C 1
ATOM 9026 O O . LEU A 1 1122 ? 16.591 -28.092 30.217 1.00 37.41 1122 LEU A O 1
ATOM 9030 N N . LEU A 1 1123 ? 18.412 -29.344 30.593 1.00 37.16 1123 LEU A N 1
ATOM 9031 C CA . LEU A 1 1123 ? 17.682 -30.602 30.777 1.00 37.16 1123 LEU A CA 1
ATOM 9032 C C . LEU A 1 1123 ? 16.924 -30.640 32.112 1.00 37.16 1123 LEU A C 1
ATOM 9034 O O . LEU A 1 1123 ? 15.838 -31.204 32.166 1.00 37.16 1123 LEU A O 1
ATOM 9038 N N . GLY A 1 1124 ? 17.437 -29.978 33.155 1.00 38.00 1124 GLY A N 1
ATOM 9039 C CA . GLY A 1 1124 ? 16.702 -29.742 34.400 1.00 38.00 1124 GLY A CA 1
ATOM 9040 C C . GLY A 1 1124 ? 15.467 -28.856 34.198 1.00 38.00 1124 GLY A C 1
ATOM 9041 O O . GLY A 1 1124 ? 14.399 -29.171 34.718 1.00 38.00 1124 GLY A O 1
ATOM 9042 N N . PHE A 1 1125 ? 15.580 -27.805 33.378 1.00 33.81 1125 PHE A N 1
ATOM 9043 C CA . PHE A 1 1125 ? 14.455 -26.937 33.003 1.00 33.81 1125 PHE A CA 1
ATOM 9044 C C . PHE A 1 1125 ? 13.386 -27.668 32.178 1.00 33.81 1125 PHE A C 1
ATOM 9046 O O . PHE A 1 1125 ? 12.199 -27.446 32.386 1.00 33.81 1125 PHE A O 1
ATOM 9053 N N . LEU A 1 1126 ? 13.795 -28.581 31.294 1.00 33.31 1126 LEU A N 1
ATOM 9054 C CA . LEU A 1 1126 ? 12.885 -29.418 30.503 1.00 33.31 1126 LEU A CA 1
ATOM 9055 C C . LEU A 1 1126 ? 12.234 -30.561 31.296 1.00 33.31 1126 LEU A C 1
ATOM 9057 O O . LEU A 1 1126 ? 11.299 -31.164 30.795 1.00 33.31 1126 LEU A O 1
ATOM 9061 N N . SER A 1 1127 ? 12.716 -30.861 32.506 1.00 33.28 1127 SER A N 1
ATOM 9062 C CA . SER A 1 1127 ? 12.090 -31.827 33.424 1.00 33.28 1127 SER A CA 1
ATOM 9063 C C . SER A 1 1127 ? 11.147 -31.190 34.456 1.00 33.28 1127 SER A C 1
ATOM 9065 O O . SER A 1 1127 ? 10.576 -31.902 35.279 1.00 33.28 1127 SER A O 1
ATOM 9067 N N . TYR A 1 1128 ? 11.030 -29.857 34.445 1.00 32.31 1128 TYR A N 1
ATOM 9068 C CA . TYR A 1 1128 ? 10.100 -29.090 35.286 1.00 32.31 1128 TYR A CA 1
ATOM 9069 C C . TYR A 1 1128 ? 8.880 -28.564 34.498 1.00 32.31 1128 TYR A C 1
ATOM 9071 O O . TYR A 1 1128 ? 7.906 -28.124 35.105 1.00 32.31 1128 TYR A O 1
ATOM 9079 N N . LEU A 1 1129 ? 8.941 -28.626 33.162 1.00 33.09 1129 LEU A N 1
ATOM 9080 C CA . LEU A 1 1129 ? 7.794 -28.640 32.243 1.00 33.09 1129 LEU A CA 1
ATOM 9081 C C . LEU A 1 1129 ? 7.340 -30.089 32.048 1.00 33.09 1129 LEU A C 1
ATOM 9083 O O . LEU A 1 1129 ? 6.116 -30.290 31.889 1.00 33.09 1129 LEU A O 1
#

Solvent-accessible surface area (backbone atoms only — not comparable to full-atom values): 62854 Å² total; per-residue (Å²): 140,89,87,80,76,75,80,76,76,79,81,80,85,86,77,68,66,54,50,36,41,60,74,47,75,42,68,52,66,75,41,69,71,51,100,84,71,57,68,40,17,27,74,101,50,88,50,67,43,51,65,51,76,23,76,51,64,53,23,44,31,46,39,31,28,60,91,48,28,42,33,26,40,77,62,70,44,81,44,52,54,62,22,35,37,35,32,37,38,38,38,32,63,62,42,87,74,32,39,42,35,41,29,41,53,96,81,42,78,47,79,47,80,44,63,54,63,97,67,61,86,34,66,61,71,41,57,76,44,44,55,29,43,47,38,62,48,72,54,70,37,90,52,67,44,78,32,29,47,33,44,36,44,62,39,53,82,69,12,33,38,31,42,36,46,38,32,33,9,34,71,47,43,25,53,60,28,71,36,48,86,40,49,47,65,63,30,25,71,33,32,49,36,72,67,52,55,88,28,24,51,57,79,56,60,96,80,39,30,29,35,64,76,65,19,64,23,70,42,56,53,81,59,16,66,47,74,54,97,55,27,38,34,78,48,67,51,34,78,75,44,74,46,63,51,87,56,44,53,63,83,38,77,71,52,62,56,49,43,78,40,72,21,88,92,62,73,67,88,72,58,45,42,36,72,70,104,49,30,26,45,28,64,32,40,28,53,14,32,40,33,35,75,38,68,77,58,35,78,55,34,82,54,94,57,38,30,23,38,39,39,30,36,39,31,34,40,70,66,47,82,76,14,36,38,41,33,25,49,70,83,41,83,59,31,34,44,34,16,48,100,90,41,82,46,63,41,74,40,42,64,50,47,72,48,81,49,75,60,56,93,92,34,76,40,30,41,34,39,35,33,41,36,73,41,77,66,59,83,47,75,41,33,43,38,41,37,33,50,35,91,51,80,88,33,32,35,24,46,32,32,45,32,37,27,38,46,39,34,30,29,61,44,70,38,61,78,48,83,50,20,40,71,38,46,35,92,79,36,25,36,34,91,78,18,39,38,39,75,69,59,77,54,40,62,38,44,74,54,96,60,35,38,42,47,71,42,77,78,34,90,53,39,43,76,78,40,45,41,43,75,42,61,36,58,60,82,76,59,60,81,55,55,42,81,74,50,74,52,86,67,56,26,56,37,33,92,89,39,63,52,25,73,54,93,64,30,24,22,46,18,24,52,38,13,25,9,29,35,30,37,36,38,77,45,81,43,89,69,45,30,32,28,34,38,40,14,24,31,39,38,32,28,51,60,45,50,90,85,21,38,41,36,41,27,60,58,91,49,82,70,45,78,43,47,81,85,70,49,71,48,79,47,96,75,50,27,32,31,30,78,38,69,50,78,45,83,42,72,64,50,68,49,40,40,34,43,32,33,39,33,97,82,37,32,18,70,40,20,10,30,31,36,27,39,37,36,32,35,39,33,30,25,46,87,60,28,66,36,38,76,43,72,86,43,69,78,35,72,39,94,86,63,45,83,86,64,52,50,92,50,57,89,81,30,55,66,46,20,19,49,37,84,86,79,24,27,64,42,71,40,56,83,57,30,43,23,26,73,40,95,83,44,54,75,41,41,37,93,67,44,40,76,51,97,90,30,54,41,53,52,93,32,29,23,75,53,96,93,40,49,42,72,31,45,70,52,29,47,28,31,72,42,81,79,35,33,79,38,37,47,58,93,26,43,26,41,72,53,98,36,38,48,40,53,35,82,34,25,19,73,46,92,98,44,50,50,37,44,67,30,26,90,60,28,41,30,30,72,35,66,46,76,89,30,43,77,37,66,65,81,80,65,90,83,70,88,65,92,75,67,45,28,88,60,30,69,38,48,86,44,58,48,67,70,31,29,77,38,36,44,61,92,58,46,27,38,67,58,52,29,28,44,42,49,32,88,41,15,29,74,58,93,91,40,50,40,76,46,68,94,64,92,55,93,85,48,69,60,27,43,36,42,30,52,93,75,41,75,41,53,51,92,56,83,55,90,60,50,48,95,52,36,42,77,55,91,59,28,49,39,57,44,72,54,73,82,50,75,37,88,84,40,73,34,30,61,73,74,70,101,79,54,55,31,50,63,20,28,72,54,64,65,93,83,47,94,59,76,57,100,82,56,62,83,81,60,79,78,59,75,32,73,58,65,70,42,94,88,42,72,33,56,76,51,45,80,54,79,49,82,20,32,33,92,22,31,57,25,45,45,89,58,38,72,37,63,54,93,19,42,60,78,37,59,71,58,94,86,74,79,84,72,96,78,75,89,70,91,78,84,84,84,84,83,78,83,63,79,59,90,48,96,93,57,84,64,79,61,81,87,77,88,86,81,67,78,76,58,55,59,57,48,57,70,61,45,51,62,53,52,55,51,55,48,53,52,48,48,52,53,48,51,54,48,52,50,49,48,54,51,51,51,51,50,51,53,52,50,50,53,51,48,53,55,48,56,61,55,64,73,72,69,83,89,85,75,74,70,65,62,58,57,53,55,54,53,53,61,69,68,62,74,78,81,82,80,90,83,84,91,70,94,77,60,70,68,59,54,56,52,50,55,52,49,53,52,51,50,53,52,53,51,51,56,63,70,75,107